Protein AF-0000000080963362 (afdb_homodimer)

Secondary structure (DSSP, 8-state):
---------------------------------------THHHHHHHHHHHHIIIIIIS---HHHHHHHH-SHHHHHHHHHH-TT--TTSS---STTPEEEEETTEEEEEPPTT-BSTTS-B-HHHHHGGGTGGGG-SSEEE-SSSS-EEE--TTEEE-TTSS-EEE-SSS-TT---SPPPHHHHH--SSBPPTTSSTTEEEEEETTEEEEEEEEETTTEEEE-GGGTTT--GGGEEEEES-SBTTS--S--EEEEEEEEEE-TT--TTT-TT--EEEEESSPP--BTTB-PPBPPPHHIIIIIGGG-S-EEEEE-GGGG-TT------S-PPPPP-B-EEEEEPEEPHHHHHHHH-----TTEEEEEES-SSSPTT-S-TTPEEEEEETTEEEEEEEEE-TT--SS-SEEEEEEEGGGGHHHHHHHHHS-GGGGGGSTT----EE--/---------------------------------------THHHHHHHHHHHHIIIIIIS---HHHHHHHH--HHHHHHHHHH-TT--TTSS---STTPEEEEETTEEEEEPPTT-BSTTS-B-HHHHHGGGTGGGG-SSEEE-SSSS-EEE--TTEEE-TTSS-EEE-SSS-TT---SPPPHHHHH--SSBPPTTSSTTEEEEEETTEEEEEEEEETTTEEEE-GGGTTT--GGGEEEEES-SBTTS--S--EEEEEEEEEE-TT--TTT-TT--EEEEESSPP--BTTB-PPBPPPHHIIIIIGGG-S-EEEEE-GGGG-TT------S-PPPPP-B-EEEEEPEEPHHHHHHHH-----TTEEEEEES-SSSPTT-S-TTPEEEEEETTEEEEEEEEE-TT--SS-SEEEEEEEGGGGHHHHHHHHHS-GGGGGGSTT--------

InterPro domains:
  IPR000294 Gamma-carboxyglutamic acid-rich (GLA) domain [PF00594] (44-83)
  IPR000294 Gamma-carboxyglutamic acid-rich (GLA) domain [PR00001] (43-56)
  IPR000294 Gamma-carboxyglutamic acid-rich (GLA) domain [PR00001] (57-70)
  IPR000294 Gamma-carboxyglutamic acid-rich (GLA) domain [PR00001] (71-85)
  IPR000294 Gamma-carboxyglutamic acid-rich (GLA) domain [PS00011] (55-80)
  IPR000294 Gamma-carboxyglutamic acid-rich (GLA) domain [PS50998] (39-85)
  IPR000294 Gamma-carboxyglutamic acid-rich (GLA) domain [SM00069] (19-84)
  IPR000742 EGF-like domain [PF00008] (89-119)
  IPR000742 EGF-like domain [PS00022] (109-120)
  IPR000742 EGF-like domain [PS01186] (109-120)
  IPR000742 EGF-like domain [PS50026] (85-121)
  IPR000742 EGF-like domain [SM00181] (88-121)
  IPR000742 EGF-like domain [SM00181] (129-166)
  IPR001254 Serine proteases, trypsin domain [PF00089] (188-424)
  IPR001254 Serine proteases, trypsin domain [PS50240] (186-429)
  IPR001254 Serine proteases, trypsin domain [SM00020] (185-424)
  IPR001254 Serine proteases, trypsin domain [cd00190] (188-427)
  IPR001314 Peptidase S1A, chymotrypsin family [PR00722] (212-227)
  IPR001314 Peptidase S1A, chymotrypsin family [PR00722] (270-284)
  IPR001314 Peptidase S1A, chymotrypsin family [PR00722] (374-386)

Structure (mmCIF, N/CA/C/O backbone):
data_AF-0000000080963362-model_v1
#
loop_
_entity.id
_entity.type
_entity.pdbx_description
1 polymer 'Coagulation factor VII'
#
loop_
_atom_site.group_PDB
_atom_site.id
_atom_site.type_symbol
_atom_site.label_atom_id
_atom_site.label_alt_id
_atom_site.label_comp_id
_atom_site.label_asym_id
_atom_site.label_entity_id
_atom_site.label_seq_id
_atom_site.pdbx_PDB_ins_code
_atom_site.Cartn_x
_atom_site.Cartn_y
_atom_site.Cartn_z
_atom_site.occupancy
_atom_site.B_iso_or_equiv
_atom_site.auth_seq_id
_atom_site.auth_comp_id
_atom_site.auth_asym_id
_atom_site.auth_atom_id
_atom_site.pdbx_PDB_model_num
ATOM 1 N N . MET A 1 1 ? 74.562 -12.094 21.047 1 18.16 1 MET A N 1
ATOM 2 C CA . MET A 1 1 ? 75.562 -11.227 21.625 1 18.16 1 MET A CA 1
ATOM 3 C C . MET A 1 1 ? 75.688 -9.898 20.875 1 18.16 1 MET A C 1
ATOM 5 O O . MET A 1 1 ? 75.5 -8.836 21.484 1 18.16 1 MET A O 1
ATOM 9 N N . ASN A 1 2 ? 76.562 -9.68 19.891 1 19.12 2 ASN A N 1
ATOM 10 C CA . ASN A 1 2 ? 77.688 -8.742 19.812 1 19.12 2 ASN A CA 1
ATOM 11 C C . ASN A 1 2 ? 77.312 -7.441 19.141 1 19.12 2 ASN A C 1
ATOM 13 O O . ASN A 1 2 ? 76.312 -7.387 18.438 1 19.12 2 ASN A O 1
ATOM 17 N N . THR A 1 3 ? 78.312 -6.582 18.656 1 18.81 3 THR A N 1
ATOM 18 C CA . THR A 1 3 ? 78.938 -5.285 18.766 1 18.81 3 THR A CA 1
ATOM 19 C C . THR A 1 3 ? 78.688 -4.438 17.531 1 18.81 3 THR A C 1
ATOM 21 O O . THR A 1 3 ? 79.188 -3.312 17.422 1 18.81 3 THR A O 1
ATOM 24 N N . CYS A 1 4 ? 78.125 -4.789 16.391 1 18.19 4 CYS A N 1
ATOM 25 C CA . CYS A 1 4 ? 78.812 -4.191 15.242 1 18.19 4 CYS A CA 1
ATOM 26 C C . CYS A 1 4 ? 78.5 -2.707 15.133 1 18.19 4 CYS A C 1
ATOM 28 O O . CYS A 1 4 ? 77.312 -2.328 14.969 1 18.19 4 CYS A O 1
ATOM 30 N N . ALA A 1 5 ? 79.375 -1.689 15.43 1 19.12 5 ALA A N 1
ATOM 31 C CA . ALA A 1 5 ? 79.688 -0.289 15.711 1 19.12 5 ALA A CA 1
ATOM 32 C C . ALA A 1 5 ? 79.688 0.545 14.438 1 19.12 5 ALA A C 1
ATOM 34 O O . ALA A 1 5 ? 80 1.742 14.453 1 19.12 5 ALA A O 1
ATOM 35 N N . VAL A 1 6 ? 79.188 0.158 13.289 1 19.84 6 VAL A N 1
ATOM 36 C CA . VAL A 1 6 ? 79.938 0.727 12.172 1 19.84 6 VAL A CA 1
ATOM 37 C C . VAL A 1 6 ? 79.75 2.248 12.18 1 19.84 6 VAL A C 1
ATOM 39 O O . VAL A 1 6 ? 78.75 2.779 12.516 1 19.84 6 VAL A O 1
ATOM 42 N N . VAL A 1 7 ? 80.812 2.988 11.789 1 19.05 7 VAL A N 1
ATOM 43 C CA . VAL A 1 7 ? 81.625 4.18 11.734 1 19.05 7 VAL A CA 1
ATOM 44 C C . VAL A 1 7 ? 81 5.234 10.852 1 19.05 7 VAL A C 1
ATOM 46 O O . VAL A 1 7 ? 80.375 4.91 9.82 1 19.05 7 VAL A O 1
ATOM 49 N N . LEU A 1 8 ? 81 6.598 11.188 1 20.44 8 LEU A N 1
ATOM 50 C CA . LEU A 1 8 ? 80.438 7.945 11.188 1 20.44 8 LEU A CA 1
ATOM 51 C C . LEU A 1 8 ? 81 8.734 9.984 1 20.44 8 LEU A C 1
ATOM 53 O O . LEU A 1 8 ? 80.812 9.961 9.922 1 20.44 8 LEU A O 1
ATOM 57 N N . LEU A 1 9 ? 81.375 8.094 8.836 1 18.31 9 LEU A N 1
ATOM 58 C CA . LEU A 1 9 ? 82.438 8.789 8.117 1 18.31 9 LEU A CA 1
ATOM 59 C C . LEU A 1 9 ? 81.938 10.125 7.57 1 18.31 9 LEU A C 1
ATOM 61 O O . LEU A 1 9 ? 80.875 10.188 6.934 1 18.31 9 LEU A O 1
ATOM 65 N N . CYS A 1 10 ? 82.625 11.312 7.836 1 19.12 10 CYS A N 1
ATOM 66 C CA . CYS A 1 10 ? 82.812 12.758 7.848 1 19.12 10 CYS A CA 1
ATOM 67 C C . CYS A 1 10 ? 83 13.297 6.434 1 19.12 10 CYS A C 1
ATOM 69 O O . CYS A 1 10 ? 84.062 13.078 5.797 1 19.12 10 CYS A O 1
ATOM 71 N N . VAL A 1 11 ? 81.938 13.211 5.609 1 19.06 11 VAL A N 1
ATOM 72 C CA . VAL A 1 11 ? 82.125 13.461 4.184 1 19.06 11 VAL A CA 1
ATOM 73 C C . VAL A 1 11 ? 82.688 14.867 3.975 1 19.06 11 VAL A C 1
ATOM 75 O O . VAL A 1 11 ? 82.125 15.844 4.496 1 19.06 11 VAL A O 1
ATOM 78 N N . LEU A 1 12 ? 83.875 14.961 3.367 1 18.2 12 LEU A N 1
ATOM 79 C CA . LEU A 1 12 ? 85 15.781 2.928 1 18.2 12 LEU A CA 1
ATOM 80 C C . LEU A 1 12 ? 84.5 16.859 1.952 1 18.2 12 LEU A C 1
ATOM 82 O O . LEU A 1 12 ? 84.062 16.547 0.845 1 18.2 12 LEU A O 1
ATOM 86 N N . LEU A 1 13 ? 84 18.031 2.475 1 19.66 13 LEU A N 1
ATOM 87 C CA . LEU A 1 13 ? 83.5 19.234 1.835 1 19.66 13 LEU A CA 1
ATOM 88 C C . LEU A 1 13 ? 84.5 19.875 0.917 1 19.66 13 LEU A C 1
ATOM 90 O O . LEU A 1 13 ? 85.5 20.453 1.39 1 19.66 13 LEU A O 1
ATOM 94 N N . ILE A 1 14 ? 84.688 19.359 -0.104 1 17.92 14 ILE A N 1
ATOM 95 C CA . ILE A 1 14 ? 85.875 19.672 -0.96 1 17.92 14 ILE A CA 1
ATOM 96 C C . ILE A 1 14 ? 85.75 21.125 -1.411 1 17.92 14 ILE A C 1
ATOM 98 O O . ILE A 1 14 ? 84.688 21.703 -1.521 1 17.92 14 ILE A O 1
ATOM 102 N N . PHE A 1 15 ? 86.75 21.703 -2.164 1 18.05 15 PHE A N 1
ATOM 103 C CA . PHE A 1 15 ? 87.875 22.609 -2.363 1 18.05 15 PHE A CA 1
ATOM 104 C C . PHE A 1 15 ? 87.5 23.719 -3.338 1 18.05 15 PHE A C 1
ATOM 106 O O . PHE A 1 15 ? 87.688 24.906 -3.057 1 18.05 15 PHE A O 1
ATOM 113 N N . HIS A 1 16 ? 87.125 23.594 -4.66 1 17.53 16 HIS A N 1
ATOM 114 C CA . HIS A 1 16 ? 88.188 24.109 -5.574 1 17.53 16 HIS A CA 1
ATOM 115 C C . HIS A 1 16 ? 87.875 25.562 -5.938 1 17.53 16 HIS A C 1
ATOM 117 O O . HIS A 1 16 ? 86.75 26.062 -5.719 1 17.53 16 HIS A O 1
ATOM 123 N N . GLY A 1 17 ? 88.312 26.156 -7.191 1 17.88 17 GLY A N 1
ATOM 124 C CA . GLY A 1 17 ? 89.375 27.016 -7.789 1 17.88 17 GLY A CA 1
ATOM 125 C C . GLY A 1 17 ? 88.75 28.266 -8.43 1 17.88 17 GLY A C 1
ATOM 126 O O . GLY A 1 17 ? 89.5 29.25 -8.609 1 17.88 17 GLY A O 1
ATOM 127 N N . SER A 1 18 ? 87.5 28.391 -9.078 1 18.61 18 SER A N 1
ATOM 128 C CA . SER A 1 18 ? 87.688 28.953 -10.406 1 18.61 18 SER A CA 1
ATOM 129 C C . SER A 1 18 ? 87.812 30.484 -10.344 1 18.61 18 SER A C 1
ATOM 131 O O . SER A 1 18 ? 87.25 31.109 -9.43 1 18.61 18 SER A O 1
ATOM 133 N N . THR A 1 19 ? 88.375 31.266 -11.359 1 18.84 19 THR A N 1
ATOM 134 C CA . THR A 1 19 ? 89.312 32.344 -11.68 1 18.84 19 THR A CA 1
ATOM 135 C C . THR A 1 19 ? 88.562 33.656 -11.945 1 18.84 19 THR A C 1
ATOM 137 O O . THR A 1 19 ? 89.062 34.719 -11.602 1 18.84 19 THR A O 1
ATOM 140 N N . GLY A 1 20 ? 87.312 33.812 -12.672 1 19.95 20 GLY A N 1
ATOM 141 C CA . GLY A 1 20 ? 87.438 34.719 -13.805 1 19.95 20 GLY A CA 1
ATOM 142 C C . GLY A 1 20 ? 87.438 36.188 -13.391 1 19.95 20 GLY A C 1
ATOM 143 O O . GLY A 1 20 ? 87.062 36.5 -12.266 1 19.95 20 GLY A O 1
ATOM 144 N N . VAL A 1 21 ? 87.625 37.125 -14.445 1 20.8 21 VAL A N 1
ATOM 145 C CA . VAL A 1 21 ? 88.25 38.406 -14.781 1 20.8 21 VAL A CA 1
ATOM 146 C C . VAL A 1 21 ? 87.312 39.531 -14.539 1 20.8 21 VAL A C 1
ATOM 148 O O . VAL A 1 21 ? 86.125 39.438 -14.898 1 20.8 21 VAL A O 1
ATOM 151 N N . PHE A 1 22 ? 87.562 40.594 -13.664 1 18.69 22 PHE A N 1
ATOM 152 C CA . PHE A 1 22 ? 86.875 41.688 -12.93 1 18.69 22 PHE A CA 1
ATOM 153 C C . PHE A 1 22 ? 86.75 42.906 -13.805 1 18.69 22 PHE A C 1
ATOM 155 O O . PHE A 1 22 ? 86.438 44 -13.297 1 18.69 22 PHE A O 1
ATOM 162 N N . LEU A 1 23 ? 86.375 42.719 -15.148 1 19.31 23 LEU A N 1
ATOM 163 C CA . LEU A 1 23 ? 86.688 43.938 -15.891 1 19.31 23 LEU A CA 1
ATOM 164 C C . LEU A 1 23 ? 85.812 45.062 -15.43 1 19.31 23 LEU A C 1
ATOM 166 O O . LEU A 1 23 ? 84.625 44.906 -15.195 1 19.31 23 LEU A O 1
ATOM 170 N N . ASN A 1 24 ? 86.375 46.281 -15.031 1 19.25 24 ASN A N 1
ATOM 171 C CA . ASN A 1 24 ? 86.125 47.531 -14.281 1 19.25 24 ASN A CA 1
ATOM 172 C C . ASN A 1 24 ? 85.312 48.5 -15.109 1 19.25 24 ASN A C 1
ATOM 174 O O . ASN A 1 24 ? 85.812 49.562 -15.516 1 19.25 24 ASN A O 1
ATOM 178 N N . LEU A 1 25 ? 84.438 48.062 -16.094 1 19.69 25 LEU A N 1
ATOM 179 C CA . LEU A 1 25 ? 84.125 49.094 -17.062 1 19.69 25 LEU A CA 1
ATOM 180 C C . LEU A 1 25 ? 83.438 50.281 -16.406 1 19.69 25 LEU A C 1
ATOM 182 O O . LEU A 1 25 ? 82.625 50.062 -15.484 1 19.69 25 LEU A O 1
ATOM 186 N N . ASP A 1 26 ? 83.812 51.594 -16.703 1 19.22 26 ASP A N 1
ATOM 187 C CA . ASP A 1 26 ? 83.75 53 -16.281 1 19.22 26 ASP A CA 1
ATOM 188 C C . ASP A 1 26 ? 82.438 53.625 -16.562 1 19.22 26 ASP A C 1
ATOM 190 O O . ASP A 1 26 ? 82.062 53.875 -17.719 1 19.22 26 ASP A O 1
ATOM 194 N N . LYS A 1 27 ? 81.312 53.188 -16.25 1 22.34 27 LYS A N 1
ATOM 195 C CA . LYS A 1 27 ? 80 53.594 -16.781 1 22.34 27 LYS A CA 1
ATOM 196 C C . LYS A 1 27 ? 79.688 55.031 -16.359 1 22.34 27 LYS A C 1
ATOM 198 O O . LYS A 1 27 ? 79.25 55.281 -15.234 1 22.34 27 LYS A O 1
ATOM 203 N N . ASP A 1 28 ? 80.375 56.062 -16.734 1 20.89 28 ASP A N 1
ATOM 204 C CA . ASP A 1 28 ? 80.312 57.375 -16.141 1 20.89 28 ASP A CA 1
ATOM 205 C C . ASP A 1 28 ? 78.938 58 -16.281 1 20.89 28 ASP A C 1
ATOM 207 O O . ASP A 1 28 ? 78.562 58.938 -15.57 1 20.89 28 ASP A O 1
ATOM 211 N N . GLY A 1 29 ? 78.25 57.75 -17.469 1 21.88 29 GLY A N 1
ATOM 212 C CA . GLY A 1 29 ? 77.562 58.906 -18 1 21.88 29 GLY A CA 1
ATOM 213 C C . GLY A 1 29 ? 76.562 59.5 -17.031 1 21.88 29 GLY A C 1
ATOM 214 O O . GLY A 1 29 ? 76.312 58.906 -15.977 1 21.88 29 GLY A O 1
ATOM 215 N N . ALA A 1 30 ? 75.438 60.25 -17.75 1 24.38 30 ALA A N 1
ATOM 216 C CA . ALA A 1 30 ? 74.625 61.438 -17.688 1 24.38 30 ALA A CA 1
ATOM 217 C C . ALA A 1 30 ? 73.438 61.219 -16.766 1 24.38 30 ALA A C 1
ATOM 219 O O . ALA A 1 30 ? 72.625 60.281 -16.969 1 24.38 30 ALA A O 1
ATOM 220 N N . SER A 1 31 ? 73.375 61.656 -15.492 1 22.91 31 SER A N 1
ATOM 221 C CA . SER A 1 31 ? 72.562 61.562 -14.273 1 22.91 31 SER A CA 1
ATOM 222 C C . SER A 1 31 ? 71.25 62.281 -14.414 1 22.91 31 SER A C 1
ATOM 224 O O . SER A 1 31 ? 70.688 62.719 -13.414 1 22.91 31 SER A O 1
ATOM 226 N N . SER A 1 32 ? 70.75 62.375 -15.711 1 24.75 32 SER A N 1
ATOM 227 C CA . SER A 1 32 ? 69.625 63.344 -15.727 1 24.75 32 SER A CA 1
ATOM 228 C C . SER A 1 32 ? 68.562 62.969 -14.727 1 24.75 32 SER A C 1
ATOM 230 O O . SER A 1 32 ? 68.25 61.781 -14.555 1 24.75 32 SER A O 1
ATOM 232 N N . VAL A 1 33 ? 68.312 63.844 -13.734 1 25.22 33 VAL A N 1
ATOM 233 C CA . VAL A 1 33 ? 67.438 63.844 -12.539 1 25.22 33 VAL A CA 1
ATOM 234 C C . VAL A 1 33 ? 66 63.625 -12.938 1 25.22 33 VAL A C 1
ATOM 236 O O . VAL A 1 33 ? 65.375 64.438 -13.609 1 25.22 33 VAL A O 1
ATOM 239 N N . LEU A 1 34 ? 65.562 62.406 -13.531 1 22.45 34 LEU A N 1
ATOM 240 C CA . LEU A 1 34 ? 64.188 62.125 -13.797 1 22.45 34 LEU A CA 1
ATOM 241 C C . LEU A 1 34 ? 63.344 62.219 -12.523 1 22.45 34 LEU A C 1
ATOM 243 O O . LEU A 1 34 ? 63.5 61.406 -11.609 1 22.45 34 LEU A O 1
ATOM 247 N N . ARG A 1 35 ? 63.094 63.438 -12.047 1 25.8 35 ARG A N 1
ATOM 248 C CA . ARG A 1 35 ? 62.219 63.594 -10.875 1 25.8 35 ARG A CA 1
ATOM 249 C C . ARG A 1 35 ? 60.875 62.906 -11.094 1 25.8 35 ARG A C 1
ATOM 251 O O . ARG A 1 35 ? 60.125 63.312 -11.969 1 25.8 35 ARG A O 1
ATOM 258 N N . ARG A 1 36 ? 60.75 61.625 -10.945 1 25.83 36 ARG A N 1
ATOM 259 C CA . ARG A 1 36 ? 59.5 60.875 -11 1 25.83 36 ARG A CA 1
ATOM 260 C C . ARG A 1 36 ? 58.469 61.469 -10.031 1 25.83 36 ARG A C 1
ATOM 262 O O . ARG A 1 36 ? 58.75 61.594 -8.836 1 25.83 36 ARG A O 1
ATOM 269 N N . VAL A 1 37 ? 57.625 62.375 -10.43 1 28.42 37 VAL A N 1
ATOM 270 C CA . VAL A 1 37 ? 56.469 62.906 -9.734 1 28.42 37 VAL A CA 1
ATOM 271 C C . VAL A 1 37 ? 55.656 61.75 -9.133 1 28.42 37 VAL A C 1
ATOM 273 O O . VAL A 1 37 ? 55.344 60.781 -9.828 1 28.42 37 VAL A O 1
ATOM 276 N N . ARG A 1 38 ? 55.719 61.656 -7.805 1 31.81 38 ARG A N 1
ATOM 277 C CA . ARG A 1 38 ? 54.969 60.75 -6.938 1 31.81 38 ARG A CA 1
ATOM 278 C C . ARG A 1 38 ? 53.469 60.875 -7.199 1 31.81 38 ARG A C 1
ATOM 280 O O . ARG A 1 38 ? 52.875 61.938 -7.027 1 31.81 38 ARG A O 1
ATOM 287 N N . ARG A 1 39 ? 52.938 60.25 -8.234 1 30.94 39 ARG A N 1
ATOM 288 C CA . ARG A 1 39 ? 51.531 60.281 -8.586 1 30.94 39 ARG A CA 1
ATOM 289 C C . ARG A 1 39 ? 50.656 60 -7.367 1 30.94 39 ARG A C 1
ATOM 291 O O . ARG A 1 39 ? 51.031 59.219 -6.496 1 30.94 39 ARG A O 1
ATOM 298 N N . ALA A 1 40 ? 49.594 60.875 -7.051 1 39.66 40 ALA A N 1
ATOM 299 C CA . ALA A 1 40 ? 48.5 61.031 -6.113 1 39.66 40 ALA A CA 1
ATOM 300 C C . ALA A 1 40 ? 47.781 59.688 -5.867 1 39.66 40 ALA A C 1
ATOM 302 O O . ALA A 1 40 ? 47.062 59.531 -4.883 1 39.66 40 ALA A O 1
ATOM 303 N N . ASN A 1 41 ? 48.031 58.719 -6.734 1 35.25 41 ASN A N 1
ATOM 304 C CA . ASN A 1 41 ? 47.312 57.438 -6.57 1 35.25 41 ASN A CA 1
ATOM 305 C C . ASN A 1 41 ? 47.812 56.656 -5.375 1 35.25 41 ASN A C 1
ATOM 307 O O . ASN A 1 41 ? 47.312 55.594 -5.062 1 35.25 41 ASN A O 1
ATOM 311 N N . SER A 1 42 ? 49 57.031 -4.84 1 40.94 42 SER A N 1
ATOM 312 C CA . SER A 1 42 ? 49.531 56.25 -3.73 1 40.94 42 SER A CA 1
ATOM 313 C C . SER A 1 42 ? 48.844 56.594 -2.424 1 40.94 42 SER A C 1
ATOM 315 O O . SER A 1 42 ? 48.719 55.719 -1.54 1 40.94 42 SER A O 1
ATOM 317 N N . PHE A 1 43 ? 48.5 57.906 -2.273 1 38.69 43 PHE A N 1
ATOM 318 C CA . PHE A 1 43 ? 47.844 58.312 -1.027 1 38.69 43 PHE A CA 1
ATOM 319 C C . PHE A 1 43 ? 46.5 57.625 -0.899 1 38.69 43 PHE A C 1
ATOM 321 O O . PHE A 1 43 ? 46.125 57.156 0.177 1 38.69 43 PHE A O 1
ATOM 328 N N . LEU A 1 44 ? 45.75 57.594 -2.029 1 40.5 44 LEU A N 1
ATOM 329 C CA . LEU A 1 44 ? 44.469 56.906 -1.984 1 40.5 44 LEU A CA 1
ATOM 330 C C . LEU A 1 44 ? 44.625 55.406 -1.743 1 40.5 44 LEU A C 1
ATOM 332 O O . LEU A 1 44 ? 43.781 54.781 -1.146 1 40.5 44 LEU A O 1
ATOM 336 N N . GLU A 1 45 ? 45.75 54.844 -2.164 1 44.66 45 GLU A N 1
ATOM 337 C CA . GLU A 1 45 ? 46 53.438 -1.873 1 44.66 45 GLU A CA 1
ATOM 338 C C . GLU A 1 45 ? 46.344 53.219 -0.402 1 44.66 45 GLU A C 1
ATOM 340 O O . GLU A 1 45 ? 45.906 52.25 0.208 1 44.66 45 GLU A O 1
ATOM 345 N N . GLU A 1 46 ? 47.156 54.062 0.238 1 46.91 46 GLU A N 1
ATOM 346 C CA . GLU A 1 46 ? 47.469 53.969 1.661 1 46.91 46 GLU A CA 1
ATOM 347 C C . GLU A 1 46 ? 46.25 54.281 2.518 1 46.91 46 GLU A C 1
ATOM 349 O O . GLU A 1 46 ? 46.031 53.688 3.572 1 46.91 46 GLU A O 1
ATOM 354 N N . MET A 1 47 ? 45.438 55.281 2.209 1 42.66 47 MET A N 1
ATOM 355 C CA . MET A 1 47 ? 44.188 55.562 2.928 1 42.66 47 MET A CA 1
ATOM 356 C C . MET A 1 47 ? 43.219 54.406 2.766 1 42.66 47 MET A C 1
ATOM 358 O O . MET A 1 47 ? 42.406 54.125 3.668 1 42.66 47 MET A O 1
ATOM 362 N N . LYS A 1 48 ? 43.219 53.75 1.681 1 45.84 48 LYS A N 1
ATOM 363 C CA . LYS A 1 48 ? 42.406 52.562 1.477 1 45.84 48 LYS A CA 1
ATOM 364 C C . LYS A 1 48 ? 42.938 51.375 2.293 1 45.84 48 LYS A C 1
ATOM 366 O O . LYS A 1 48 ? 42.156 50.625 2.855 1 45.84 48 LYS A O 1
ATOM 371 N N . ARG A 1 49 ? 44.125 51.094 2.371 1 48.22 49 ARG A N 1
ATOM 372 C CA . ARG A 1 49 ? 44.688 50.062 3.264 1 48.22 49 ARG A CA 1
ATOM 373 C C . ARG A 1 49 ? 44.438 50.438 4.723 1 48.22 49 ARG A C 1
ATOM 375 O O . ARG A 1 49 ? 44.125 49.594 5.547 1 48.22 49 ARG A O 1
ATOM 382 N N . GLY A 1 50 ? 44.812 51.625 5.09 1 49.31 50 GLY A N 1
ATOM 383 C CA . GLY A 1 50 ? 44.531 52.094 6.434 1 49.31 50 GLY A CA 1
ATOM 384 C C . GLY A 1 50 ? 43.062 51.969 6.805 1 49.31 50 GLY A C 1
ATOM 385 O O . GLY A 1 50 ? 42.75 51.688 7.957 1 49.31 50 GLY A O 1
ATOM 386 N N . ASN A 1 51 ? 42.125 52.25 5.812 1 50.66 51 ASN A N 1
ATOM 387 C CA . ASN A 1 51 ? 40.719 52 6.031 1 50.66 51 ASN A CA 1
ATOM 388 C C . ASN A 1 51 ? 40.406 50.5 6.074 1 50.66 51 ASN A C 1
ATOM 390 O O . ASN A 1 51 ? 39.562 50.062 6.863 1 50.66 51 ASN A O 1
ATOM 394 N N . LEU A 1 52 ? 41.031 49.688 5.309 1 50.78 52 LEU A N 1
ATOM 395 C CA . LEU A 1 52 ? 40.844 48.219 5.379 1 50.78 52 LEU A CA 1
ATOM 396 C C . LEU A 1 52 ? 41.281 47.688 6.742 1 50.78 52 LEU A C 1
ATOM 398 O O . LEU A 1 52 ? 40.562 46.875 7.34 1 50.78 52 LEU A O 1
ATOM 402 N N . GLU A 1 53 ? 42.562 47.969 7.113 1 52.28 53 GLU A N 1
ATOM 403 C CA . GLU A 1 53 ? 43.062 47.562 8.414 1 52.28 53 GLU A CA 1
ATOM 404 C C . GLU A 1 53 ? 42.156 48.031 9.547 1 52.28 53 GLU A C 1
ATOM 406 O O . GLU A 1 53 ? 41.844 47.281 10.469 1 52.28 53 GLU A O 1
ATOM 411 N N . ARG A 1 54 ? 41.812 49.281 9.539 1 53.53 54 ARG A N 1
ATOM 412 C CA . ARG A 1 54 ? 40.938 49.719 10.609 1 53.53 54 ARG A CA 1
ATOM 413 C C . ARG A 1 54 ? 39.562 49.062 10.508 1 53.53 54 ARG A C 1
ATOM 415 O O . ARG A 1 54 ? 39.031 48.594 11.508 1 53.53 54 ARG A O 1
ATOM 422 N N . GLU A 1 55 ? 38.938 49.094 9.289 1 55.31 55 GLU A N 1
ATOM 423 C CA . GLU A 1 55 ? 37.562 48.656 9.25 1 55.31 55 GLU A CA 1
ATOM 424 C C . GLU A 1 55 ? 37.469 47.125 9.344 1 55.31 55 GLU A C 1
ATOM 426 O O . GLU A 1 55 ? 36.594 46.594 10.055 1 55.31 55 GLU A O 1
ATOM 431 N N . CYS A 1 56 ? 38.344 46.312 8.539 1 57.47 56 CYS A N 1
ATOM 432 C CA . CYS A 1 56 ? 38.156 44.875 8.617 1 57.47 56 CYS A CA 1
ATOM 433 C C . CYS A 1 56 ? 39.219 44.25 9.523 1 57.47 56 CYS A C 1
ATOM 435 O O . CYS A 1 56 ? 39.062 43.094 9.938 1 57.47 56 CYS A O 1
ATOM 437 N N . ILE A 1 57 ? 40.344 44.812 9.891 1 55.72 57 ILE A N 1
ATOM 438 C CA . ILE A 1 57 ? 41.312 44.25 10.812 1 55.72 57 ILE A CA 1
ATOM 439 C C . ILE A 1 57 ? 41.031 44.75 12.234 1 55.72 57 ILE A C 1
ATOM 441 O O . ILE A 1 57 ? 41.094 43.969 13.188 1 55.72 57 ILE A O 1
ATOM 445 N N . GLU A 1 58 ? 40.75 46.062 12.484 1 56.97 58 GLU A N 1
ATOM 446 C CA . GLU A 1 58 ? 40.406 46.562 13.812 1 56.97 58 GLU A CA 1
ATOM 447 C C . GLU A 1 58 ? 38.938 46.281 14.148 1 56.97 58 GLU A C 1
ATOM 449 O O . GLU A 1 58 ? 38.594 46.125 15.32 1 56.97 58 GLU A O 1
ATOM 454 N N . GLU A 1 59 ? 37.969 46.312 13.172 1 57.97 59 GLU A N 1
ATOM 455 C CA . GLU A 1 59 ? 36.562 45.938 13.328 1 57.97 59 GLU A CA 1
ATOM 456 C C . GLU A 1 59 ? 36.219 44.781 12.391 1 57.97 59 GLU A C 1
ATOM 458 O O . GLU A 1 59 ? 36.844 44.594 11.352 1 57.97 59 GLU A O 1
ATOM 463 N N . ILE A 1 60 ? 35.438 43.812 12.906 1 58.19 60 ILE A N 1
ATOM 464 C CA . ILE A 1 60 ? 34.969 42.688 12.102 1 58.19 60 ILE A CA 1
ATOM 465 C C . ILE A 1 60 ? 34.156 43.188 10.922 1 58.19 60 ILE A C 1
ATOM 467 O O . ILE A 1 60 ? 33.25 44.031 11.086 1 58.19 60 ILE A O 1
ATOM 471 N N . CYS A 1 61 ? 34.625 43.062 9.609 1 63.22 61 CYS A N 1
ATOM 472 C CA . CYS A 1 61 ? 33.906 43.531 8.43 1 63.22 61 CYS A CA 1
ATOM 473 C C . CYS A 1 61 ? 33.281 42.344 7.676 1 63.22 61 CYS A C 1
ATOM 475 O O . CYS A 1 61 ? 33.656 41.219 7.875 1 63.22 61 CYS A O 1
ATOM 477 N N . ASP A 1 62 ? 31.984 42.594 6.992 1 63.31 62 ASP A N 1
ATOM 478 C CA . ASP A 1 62 ? 31.375 41.594 6.133 1 63.31 62 ASP A CA 1
ATOM 479 C C . ASP A 1 62 ? 31.984 41.625 4.727 1 63.31 62 ASP A C 1
ATOM 481 O O . ASP A 1 62 ? 32.812 42.469 4.434 1 63.31 62 ASP A O 1
ATOM 485 N N . TYR A 1 63 ? 31.766 40.531 3.926 1 64.19 63 TYR A N 1
ATOM 486 C CA . TYR A 1 63 ? 32.344 40.375 2.602 1 64.19 63 TYR A CA 1
ATOM 487 C C . TYR A 1 63 ? 32.094 41.594 1.728 1 64.19 63 TYR A C 1
ATOM 489 O O . TYR A 1 63 ? 32.969 42.031 0.981 1 64.19 63 TYR A O 1
ATOM 497 N N . GLU A 1 64 ? 30.906 42.125 1.813 1 71.5 64 GLU A N 1
ATOM 498 C CA . GLU A 1 64 ? 30.578 43.281 0.981 1 71.5 64 GLU A CA 1
ATOM 499 C C . GLU A 1 64 ? 31.406 44.5 1.371 1 71.5 64 GLU A C 1
ATOM 501 O O . GLU A 1 64 ? 31.859 45.25 0.506 1 71.5 64 GLU A O 1
ATOM 506 N N . GLU A 1 65 ? 31.641 44.625 2.701 1 69.81 65 GLU A N 1
ATOM 507 C CA . GLU A 1 65 ? 32.5 45.719 3.17 1 69.81 65 GLU A CA 1
ATOM 508 C C . GLU A 1 65 ? 33.938 45.531 2.678 1 69.81 65 GLU A C 1
ATOM 510 O O . GLU A 1 65 ? 34.562 46.5 2.25 1 69.81 65 GLU A O 1
ATOM 515 N N . ALA A 1 66 ? 34.312 44.25 2.785 1 68.12 66 ALA A N 1
ATOM 516 C CA . ALA A 1 66 ? 35.625 43.938 2.256 1 68.12 66 ALA A CA 1
ATOM 517 C C . ALA A 1 66 ? 35.688 44.188 0.75 1 68.12 66 ALA A C 1
ATOM 519 O O . ALA A 1 66 ? 36.656 44.719 0.242 1 68.12 66 ALA A O 1
ATOM 520 N N . ARG A 1 67 ? 34.625 43.781 0.099 1 72.88 67 ARG A N 1
ATOM 521 C CA . ARG A 1 67 ? 34.531 43.969 -1.345 1 72.88 67 ARG A CA 1
ATOM 522 C C . ARG A 1 67 ? 34.562 45.469 -1.695 1 72.88 67 ARG A C 1
ATOM 524 O O . ARG A 1 67 ? 35.219 45.844 -2.664 1 72.88 67 ARG A O 1
ATOM 531 N N . GLU A 1 68 ? 33.906 46.281 -0.99 1 74.19 68 GLU A N 1
ATOM 532 C CA . GLU A 1 68 ? 33.906 47.719 -1.223 1 74.19 68 GLU A CA 1
ATOM 533 C C . GLU A 1 68 ? 35.281 48.312 -0.993 1 74.19 68 GLU A C 1
ATOM 535 O O . GLU A 1 68 ? 35.656 49.312 -1.635 1 74.19 68 GLU A O 1
ATOM 540 N N . VAL A 1 69 ? 35.969 47.719 -0.094 1 69.38 69 VAL A N 1
ATOM 541 C CA . VAL A 1 69 ? 37.312 48.219 0.244 1 69.38 69 VAL A CA 1
ATOM 542 C C . VAL A 1 69 ? 38.312 47.812 -0.845 1 69.38 69 VAL A C 1
ATOM 544 O O . VAL A 1 69 ? 39.125 48.625 -1.297 1 69.38 69 VAL A O 1
ATOM 547 N N . PHE A 1 70 ? 38.156 46.5 -1.226 1 70 70 PHE A N 1
ATOM 548 C CA . PHE A 1 70 ? 39.125 46 -2.178 1 70 70 PHE A CA 1
ATOM 549 C C . PHE A 1 70 ? 38.75 46.375 -3.604 1 70 70 PHE A C 1
ATOM 551 O O . PHE A 1 70 ? 39.594 46.438 -4.492 1 70 70 PHE A O 1
ATOM 558 N N . GLU A 1 71 ? 37.406 46.75 -3.93 1 67.81 71 GLU A N 1
ATOM 559 C CA . GLU A 1 71 ? 36.844 47.094 -5.234 1 67.81 71 GLU A CA 1
ATOM 560 C C . GLU A 1 71 ? 37.375 46.156 -6.32 1 67.81 71 GLU A C 1
ATOM 562 O O . GLU A 1 71 ? 37.531 46.562 -7.477 1 67.81 71 GLU A O 1
ATOM 567 N N . ASP A 1 72 ? 37.938 45.031 -6.016 1 67.19 72 ASP A N 1
ATOM 568 C CA . ASP A 1 72 ? 38.406 43.938 -6.863 1 67.19 72 ASP A CA 1
ATOM 569 C C . ASP A 1 72 ? 37.969 42.594 -6.32 1 67.19 72 ASP A C 1
ATOM 571 O O . ASP A 1 72 ? 38.312 42.219 -5.199 1 67.19 72 ASP A O 1
ATOM 575 N N . ASP A 1 73 ? 37.188 41.844 -7.055 1 68.75 73 ASP A N 1
ATOM 576 C CA . ASP A 1 73 ? 36.594 40.594 -6.621 1 68.75 73 ASP A CA 1
ATOM 577 C C . ASP A 1 73 ? 37.625 39.531 -6.266 1 68.75 73 ASP A C 1
ATOM 579 O O . ASP A 1 73 ? 37.469 38.781 -5.297 1 68.75 73 ASP A O 1
ATOM 583 N N . THR A 1 74 ? 38.688 39.594 -6.996 1 67.5 74 THR A N 1
ATOM 584 C CA . THR A 1 74 ? 39.719 38.594 -6.77 1 67.5 74 THR A CA 1
ATOM 585 C C . THR A 1 74 ? 40.469 38.844 -5.461 1 67.5 74 THR A C 1
ATOM 587 O O . THR A 1 74 ? 40.719 37.938 -4.68 1 67.5 74 THR A O 1
ATOM 590 N N . LYS A 1 75 ? 40.844 40.062 -5.211 1 69.69 75 LYS A N 1
ATOM 591 C CA . LYS A 1 75 ? 41.531 40.438 -3.984 1 69.69 75 LYS A CA 1
ATOM 592 C C . LYS A 1 75 ? 40.625 40.281 -2.766 1 69.69 75 LYS A C 1
ATOM 594 O O . LYS A 1 75 ? 41.094 39.844 -1.702 1 69.69 75 LYS A O 1
ATOM 599 N N . THR A 1 76 ? 39.312 40.656 -2.938 1 66.81 76 THR A N 1
ATOM 600 C CA . THR A 1 76 ? 38.344 40.469 -1.852 1 66.81 76 THR A CA 1
ATOM 601 C C . THR A 1 76 ? 38.25 39 -1.474 1 66.81 76 THR A C 1
ATOM 603 O O . THR A 1 76 ? 38.25 38.656 -0.29 1 66.81 76 THR A O 1
ATOM 606 N N . LYS A 1 77 ? 38.281 38.188 -2.516 1 66.5 77 LYS A N 1
ATOM 607 C CA . LYS A 1 77 ? 38.219 36.719 -2.279 1 66.5 77 LYS A CA 1
ATOM 608 C C . LYS A 1 77 ? 39.469 36.25 -1.57 1 66.5 77 LYS A C 1
ATOM 610 O O . LYS A 1 77 ? 39.406 35.438 -0.64 1 66.5 77 LYS A O 1
ATOM 615 N N . GLN A 1 78 ? 40.594 36.688 -1.997 1 63.75 78 GLN A N 1
ATOM 616 C CA . GLN A 1 78 ? 41.875 36.281 -1.407 1 63.75 78 GLN A CA 1
ATOM 617 C C . GLN A 1 78 ? 41.969 36.75 0.045 1 63.75 78 GLN A C 1
ATOM 619 O O . GLN A 1 78 ? 42.438 35.969 0.909 1 63.75 78 GLN A O 1
ATOM 624 N N . PHE A 1 79 ? 41.625 37.969 0.337 1 62.31 79 PHE A N 1
ATOM 625 C CA . PHE A 1 79 ? 41.594 38.469 1.706 1 62.31 79 PHE A CA 1
ATOM 626 C C . PHE A 1 79 ? 40.594 37.688 2.555 1 62.31 79 PHE A C 1
ATOM 628 O O . PHE A 1 79 ? 40.906 37.312 3.688 1 62.31 79 PHE A O 1
ATOM 635 N N . TRP A 1 80 ? 39.5 37.5 1.929 1 62.47 80 TRP A N 1
ATOM 636 C CA . TRP A 1 80 ? 38.438 36.844 2.672 1 62.47 80 TRP A CA 1
ATOM 637 C C . TRP A 1 80 ? 38.844 35.406 3.041 1 62.47 80 TRP A C 1
ATOM 639 O O . TRP A 1 80 ? 38.5 34.938 4.121 1 62.47 80 TRP A O 1
ATOM 649 N N . LEU A 1 81 ? 39.625 34.844 2.244 1 59.56 81 LEU A N 1
ATOM 650 C CA . LEU A 1 81 ? 40.125 33.5 2.518 1 59.56 81 LEU A CA 1
ATOM 651 C C . LEU A 1 81 ? 41.094 33.5 3.691 1 59.56 81 LEU A C 1
ATOM 653 O O . LEU A 1 81 ? 41.188 32.531 4.457 1 59.56 81 LEU A O 1
ATOM 657 N N . SER A 1 82 ? 41.844 34.5 3.912 1 53.88 82 SER A N 1
ATOM 658 C CA . SER A 1 82 ? 42.875 34.594 4.938 1 53.88 82 SER A CA 1
ATOM 659 C C . SER A 1 82 ? 42.406 35.438 6.117 1 53.88 82 SER A C 1
ATOM 661 O O . SER A 1 82 ? 43.125 35.562 7.117 1 53.88 82 SER A O 1
ATOM 663 N N . TYR A 1 83 ? 41.375 36.219 5.93 1 55.94 83 TYR A N 1
ATOM 664 C CA . TYR A 1 83 ? 40.875 37.125 6.969 1 55.94 83 TYR A CA 1
ATOM 665 C C . TYR A 1 83 ? 40.438 36.312 8.203 1 55.94 83 TYR A C 1
ATOM 667 O O . TYR A 1 83 ? 39.469 35.562 8.156 1 55.94 83 TYR A O 1
ATOM 675 N N . SER A 1 84 ? 41.281 36.062 9.227 1 53.16 84 SER A N 1
ATOM 676 C CA . SER A 1 84 ? 41.125 35.281 10.445 1 53.16 84 SER A CA 1
ATOM 677 C C . SER A 1 84 ? 39.938 35.75 11.281 1 53.16 84 SER A C 1
ATOM 679 O O . SER A 1 84 ? 39.344 34.969 12.016 1 53.16 84 SER A O 1
ATOM 681 N N . ALA A 1 85 ? 39.812 37.062 11.492 1 52.06 85 ALA A N 1
ATOM 682 C CA . ALA A 1 85 ? 38.75 37.594 12.328 1 52.06 85 ALA A CA 1
ATOM 683 C C . ALA A 1 85 ? 37.375 37.406 11.664 1 52.06 85 ALA A C 1
ATOM 685 O O . ALA A 1 85 ? 36.375 37.969 12.117 1 52.06 85 ALA A O 1
ATOM 686 N N . LYS A 1 86 ? 37.312 36.781 10.586 1 52.34 86 LYS A N 1
ATOM 687 C CA . LYS A 1 86 ? 36.094 36.5 9.82 1 52.34 86 LYS A CA 1
ATOM 688 C C . LYS A 1 86 ? 35.094 35.719 10.641 1 52.34 86 LYS A C 1
ATOM 690 O O . LYS A 1 86 ? 35.438 34.656 11.195 1 52.34 86 LYS A O 1
ATOM 695 N N . GLU A 1 87 ? 34.25 36.375 11.273 1 59.69 87 GLU A N 1
ATOM 696 C CA . GLU A 1 87 ? 33.125 35.594 11.82 1 59.69 87 GLU A CA 1
ATOM 697 C C . GLU A 1 87 ? 32.5 34.719 10.758 1 59.69 87 GLU A C 1
ATOM 699 O O . GLU A 1 87 ? 32.031 35.188 9.719 1 59.69 87 GLU A O 1
ATOM 704 N N . PRO A 1 88 ? 32.969 33.438 10.703 1 64.38 88 PRO A N 1
ATOM 705 C CA . PRO A 1 88 ? 32.531 32.531 9.672 1 64.38 88 PRO A CA 1
ATOM 706 C C . PRO A 1 88 ? 31.078 32.75 9.258 1 64.38 88 PRO A C 1
ATOM 708 O O . PRO A 1 88 ? 30.688 32.406 8.133 1 64.38 88 PRO A O 1
ATOM 711 N N . CYS A 1 89 ? 30.406 33.406 10.047 1 76.56 89 CYS A N 1
ATOM 712 C CA . CYS A 1 89 ? 28.984 33.531 9.766 1 76.56 89 CYS A CA 1
ATOM 713 C C . CYS A 1 89 ? 28.672 34.875 9.102 1 76.56 89 CYS A C 1
ATOM 715 O O . CYS A 1 89 ? 27.5 35.188 8.875 1 76.56 89 CYS A O 1
ATOM 717 N N . LEU A 1 90 ? 29.672 35.719 8.852 1 69.62 90 LEU A N 1
ATOM 718 C CA . LEU A 1 90 ? 29.438 37 8.195 1 69.62 90 LEU A CA 1
ATOM 719 C C . LEU A 1 90 ? 28.797 36.781 6.82 1 69.62 90 LEU A C 1
ATOM 721 O O . LEU A 1 90 ? 27.859 37.5 6.457 1 69.62 90 LEU A O 1
ATOM 725 N N . SER A 1 91 ? 29.453 35.906 6.047 1 72.12 91 SER A N 1
ATOM 726 C CA . SER A 1 91 ? 28.75 35.406 4.867 1 72.12 91 SER A CA 1
ATOM 727 C C . SER A 1 91 ? 28.109 34.031 5.145 1 72.12 91 SER A C 1
ATOM 729 O O . SER A 1 91 ? 28.812 33.062 5.398 1 72.12 91 SER A O 1
ATOM 731 N N . ASN A 1 92 ? 26.891 34.062 5.355 1 77.75 92 ASN A N 1
ATOM 732 C CA . ASN A 1 92 ? 26.203 32.812 5.746 1 77.75 92 ASN A CA 1
ATOM 733 C C . ASN A 1 92 ? 26.578 31.656 4.84 1 77.75 92 ASN A C 1
ATOM 735 O O . ASN A 1 92 ? 26.156 31.609 3.682 1 77.75 92 ASN A O 1
ATOM 739 N N . PRO A 1 93 ? 27.531 30.891 5.309 1 82.44 93 PRO A N 1
ATOM 740 C CA . PRO A 1 93 ? 27.938 29.734 4.512 1 82.44 93 PRO A CA 1
ATOM 741 C C . PRO A 1 93 ? 26.844 28.672 4.41 1 82.44 93 PRO A C 1
ATOM 743 O O . PRO A 1 93 ? 26.969 27.719 3.643 1 82.44 93 PRO A O 1
ATOM 746 N N . CYS A 1 94 ? 25.797 28.828 5.223 1 84.44 94 CYS A N 1
ATOM 747 C CA . CYS A 1 94 ? 24.75 27.812 5.27 1 84.44 94 CYS A CA 1
ATOM 748 C C . CYS A 1 94 ? 23.797 27.953 4.094 1 84.44 94 CYS A C 1
ATOM 750 O O . CYS A 1 94 ? 23.375 29.062 3.756 1 84.44 94 CYS A O 1
ATOM 752 N N . LYS A 1 95 ? 23.609 26.859 3.439 1 82.81 95 LYS A N 1
ATOM 753 C CA . LYS A 1 95 ? 22.719 26.828 2.287 1 82.81 95 LYS A CA 1
ATOM 754 C C . LYS A 1 95 ? 21.266 26.766 2.729 1 82.81 95 LYS A C 1
ATOM 756 O O . LYS A 1 95 ? 20.969 26.516 3.9 1 82.81 95 LYS A O 1
ATOM 761 N N . HIS A 1 96 ? 20.281 27.125 1.773 1 79.12 96 HIS A N 1
ATOM 762 C CA . HIS A 1 96 ? 18.828 27.016 1.921 1 79.12 96 HIS A CA 1
ATOM 763 C C . HIS A 1 96 ? 18.344 27.75 3.162 1 79.12 96 HIS A C 1
ATOM 765 O O . HIS A 1 96 ? 17.547 27.219 3.934 1 79.12 96 HIS A O 1
ATOM 771 N N . ASN A 1 97 ? 19 28.844 3.381 1 76.75 97 ASN A N 1
ATOM 772 C CA . ASN A 1 97 ? 18.609 29.75 4.465 1 76.75 97 ASN A CA 1
ATOM 773 C C . ASN A 1 97 ? 18.938 29.156 5.832 1 76.75 97 ASN A C 1
ATOM 775 O O . ASN A 1 97 ? 18.219 29.375 6.805 1 76.75 97 ASN A O 1
ATOM 779 N N . GLY A 1 98 ? 19.922 28.344 5.859 1 81.56 98 GLY A N 1
ATOM 780 C CA . GLY A 1 98 ? 20.438 27.875 7.129 1 81.56 98 GLY A CA 1
ATOM 781 C C . GLY A 1 98 ? 21.078 28.969 7.961 1 81.56 98 GLY A C 1
ATOM 782 O O . GLY A 1 98 ? 21.562 29.969 7.422 1 81.56 98 GLY A O 1
ATOM 783 N N . THR A 1 99 ? 21.031 28.781 9.289 1 80.94 99 THR A N 1
ATOM 784 C CA . THR A 1 99 ? 21.594 29.781 10.195 1 80.94 99 THR A CA 1
ATOM 785 C C . THR A 1 99 ? 23 29.391 10.625 1 80.94 99 THR A C 1
ATOM 787 O O . THR A 1 99 ? 23.219 28.297 11.141 1 80.94 99 THR A O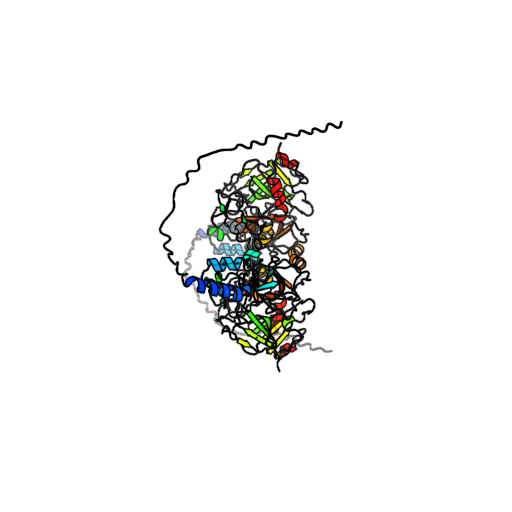 1
ATOM 790 N N . CYS A 1 100 ? 23.922 30.281 10.359 1 84 100 CYS A N 1
ATOM 791 C CA . CYS A 1 100 ? 25.312 30.062 10.75 1 84 100 CYS A CA 1
ATOM 792 C C . CYS A 1 100 ? 25.531 30.438 12.211 1 84 100 CYS A C 1
ATOM 794 O O . CYS A 1 100 ? 25.172 31.547 12.625 1 84 100 CYS A O 1
ATOM 796 N N . VAL A 1 101 ? 25.938 29.469 13.008 1 81.5 101 VAL A N 1
ATOM 797 C CA . VAL A 1 101 ? 26.234 29.719 14.414 1 81.5 101 VAL A CA 1
ATOM 798 C C . VAL A 1 101 ? 27.734 29.594 14.664 1 81.5 101 VAL A C 1
ATOM 800 O O . VAL A 1 101 ? 28.344 28.578 14.312 1 81.5 101 VAL A O 1
ATOM 803 N N . TYR A 1 102 ? 28.25 30.609 15.164 1 74.25 102 TYR A N 1
ATOM 804 C CA . TYR A 1 102 ? 29.672 30.641 15.438 1 74.25 102 TYR A CA 1
ATOM 805 C C . TYR A 1 102 ? 29.969 30.188 16.859 1 74.25 102 TYR A C 1
ATOM 807 O O . TYR A 1 102 ? 29.375 30.703 17.812 1 74.25 102 TYR A O 1
ATOM 815 N N . LEU A 1 103 ? 30.562 29.047 16.984 1 68.19 103 LEU A N 1
ATOM 816 C CA . LEU A 1 103 ? 30.969 28.562 18.297 1 68.19 103 LEU A CA 1
ATOM 817 C C . LEU A 1 103 ? 32.469 28.516 18.422 1 68.19 103 LEU A C 1
ATOM 819 O O . LEU A 1 103 ? 33.125 27.656 17.812 1 68.19 103 LEU A O 1
ATOM 823 N N . ALA A 1 104 ? 33.062 29.297 19.266 1 65.69 104 ALA A N 1
ATOM 824 C CA . ALA A 1 104 ? 34.469 29.391 19.531 1 65.69 104 ALA A CA 1
ATOM 825 C C . ALA A 1 104 ? 35.281 29.609 18.25 1 65.69 104 ALA A C 1
ATOM 827 O O . ALA A 1 104 ? 35.25 30.688 17.672 1 65.69 104 ALA A O 1
ATOM 828 N N . SER A 1 105 ? 35.844 28.594 17.766 1 66.75 105 SER A N 1
ATOM 829 C CA . SER A 1 105 ? 36.719 28.734 16.594 1 66.75 105 SER A CA 1
ATOM 830 C C . SER A 1 105 ? 36.125 28 15.391 1 66.75 105 SER A C 1
ATOM 832 O O . SER A 1 105 ? 36.781 27.844 14.367 1 66.75 105 SER A O 1
ATOM 834 N N . THR A 1 106 ? 34.938 27.609 15.641 1 74.62 106 THR A N 1
ATOM 835 C CA . THR A 1 106 ? 34.281 26.891 14.539 1 74.62 106 THR A CA 1
ATOM 836 C C . THR A 1 106 ? 32.844 27.359 14.367 1 74.62 106 THR A C 1
ATOM 838 O O . THR A 1 106 ? 32.375 28.25 15.078 1 74.62 106 THR A O 1
ATOM 841 N N . TYR A 1 107 ? 32.312 27.094 13.172 1 79.88 107 TYR A N 1
ATOM 842 C CA . TYR A 1 107 ? 30.906 27.391 12.969 1 79.88 107 TYR A CA 1
ATOM 843 C C . TYR A 1 107 ? 30.125 26.141 12.594 1 79.88 107 TYR A C 1
ATOM 845 O O . TYR A 1 107 ? 30.719 25.125 12.195 1 79.88 107 TYR A O 1
ATOM 853 N N . TYR A 1 108 ? 28.891 26.125 12.93 1 80 108 TYR A N 1
ATOM 854 C CA . TYR A 1 108 ? 28.016 25.078 12.414 1 80 108 TYR A CA 1
ATOM 855 C C . TYR A 1 108 ? 26.703 25.672 11.914 1 80 108 TYR A C 1
ATOM 857 O O . TYR A 1 108 ? 26.344 26.812 12.266 1 80 108 TYR A O 1
ATOM 865 N N . CYS A 1 109 ? 26.125 25 10.953 1 82.94 109 CYS A N 1
ATOM 866 C CA . CYS A 1 109 ? 24.875 25.453 10.352 1 82.94 109 CYS A CA 1
ATOM 867 C C . CYS A 1 109 ? 23.672 24.766 11.008 1 82.94 109 CYS A C 1
ATOM 869 O O . CYS A 1 109 ? 23.672 23.547 11.18 1 82.94 109 CYS A O 1
ATOM 871 N N . LEU A 1 110 ? 22.781 25.594 11.461 1 80.44 110 LEU A N 1
ATOM 872 C CA . LEU A 1 110 ? 21.469 25.094 11.828 1 80.44 110 LEU A CA 1
ATOM 873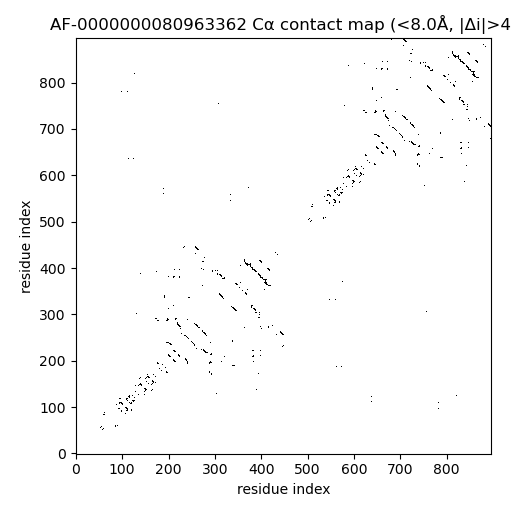 C C . LEU A 1 110 ? 20.547 25.031 10.609 1 80.44 110 LEU A C 1
ATOM 875 O O . LEU A 1 110 ? 20.125 26.062 10.094 1 80.44 110 LEU A O 1
ATOM 879 N N . CYS A 1 111 ? 20.25 23.828 10.172 1 79.31 111 CYS A N 1
ATOM 880 C CA . CYS A 1 111 ? 19.531 23.641 8.922 1 79.31 111 CYS A CA 1
ATOM 881 C C . CYS A 1 111 ? 18.031 23.75 9.141 1 79.31 111 CYS A C 1
ATOM 883 O O . CYS A 1 111 ? 17.5 23.25 10.141 1 79.31 111 CYS A O 1
ATOM 885 N N . PRO A 1 112 ? 17.422 24.469 8.195 1 76.31 112 PRO A N 1
ATOM 886 C CA . PRO A 1 112 ? 15.953 24.469 8.25 1 76.31 112 PRO A CA 1
ATOM 887 C C . PRO A 1 112 ? 15.359 23.078 8.047 1 76.31 112 PRO A C 1
ATOM 889 O O . PRO A 1 112 ? 16.047 22.172 7.578 1 76.31 112 PRO A O 1
ATOM 892 N N . GLU A 1 113 ? 14.18 23.016 8.469 1 74.12 113 GLU A N 1
ATOM 893 C CA . GLU A 1 113 ? 13.5 21.734 8.32 1 74.12 113 GLU A CA 1
ATOM 894 C C . GLU A 1 113 ? 13.508 21.266 6.863 1 74.12 113 GLU A C 1
ATOM 896 O O . GLU A 1 113 ? 13.258 22.062 5.953 1 74.12 113 GLU A O 1
ATOM 901 N N . GLY A 1 114 ? 13.797 20.016 6.656 1 74.69 114 GLY A N 1
ATOM 902 C CA . GLY A 1 114 ? 13.82 19.438 5.324 1 74.69 114 GLY A CA 1
ATOM 903 C C . GLY A 1 114 ? 15.195 19.438 4.699 1 74.69 114 GLY A C 1
ATOM 904 O O . GLY A 1 114 ? 15.391 18.906 3.602 1 74.69 114 GLY A O 1
ATOM 905 N N . PHE A 1 115 ? 16.078 20.172 5.359 1 78.81 115 PHE A N 1
ATOM 906 C CA . PHE A 1 115 ? 17.438 20.234 4.832 1 78.81 115 PHE A CA 1
ATOM 907 C C . PHE A 1 115 ? 18.438 19.703 5.855 1 78.81 115 PHE A C 1
ATOM 909 O O . PHE A 1 115 ? 18.234 19.859 7.062 1 78.81 115 PHE A O 1
ATOM 916 N N . GLU A 1 116 ? 19.422 19.062 5.289 1 81.75 116 GLU A N 1
ATOM 917 C CA . GLU A 1 116 ? 20.438 18.469 6.152 1 81.75 116 GLU A CA 1
ATOM 918 C C . GLU A 1 116 ? 21.828 18.625 5.551 1 81.75 116 GLU A C 1
ATOM 920 O O . GLU A 1 116 ? 21.984 19.25 4.508 1 81.75 116 GLU A O 1
ATOM 925 N N . GLY A 1 117 ? 22.828 18.203 6.34 1 80 117 GLY A N 1
ATOM 926 C CA . GLY A 1 117 ? 24.234 18.328 5.941 1 80 117 GLY A CA 1
ATOM 927 C C . GLY A 1 117 ? 25 19.359 6.754 1 80 117 GLY A C 1
ATOM 928 O O . GLY A 1 117 ? 24.391 20.125 7.516 1 80 117 GLY A O 1
ATOM 929 N N . LYS A 1 118 ? 26.25 19.391 6.527 1 80.94 118 LYS A N 1
ATOM 930 C CA . LYS A 1 118 ? 27.109 20.297 7.266 1 80.94 118 LYS A CA 1
ATOM 931 C C . LYS A 1 118 ? 26.75 21.75 6.965 1 80.94 118 LYS A C 1
ATOM 933 O O . LYS A 1 118 ? 26.812 22.609 7.852 1 80.94 118 LYS A O 1
ATOM 938 N N . TYR A 1 119 ? 26.328 21.969 5.777 1 84.62 119 TYR A N 1
ATOM 939 C CA . TYR A 1 119 ? 26.016 23.328 5.359 1 84.62 119 TYR A CA 1
ATOM 940 C C . TYR A 1 119 ? 24.562 23.453 4.918 1 84.62 119 TYR A C 1
ATOM 942 O O . TYR A 1 119 ? 24.203 24.391 4.207 1 84.62 119 TYR A O 1
ATOM 950 N N . CYS A 1 120 ? 23.75 22.375 5.254 1 82.88 120 CYS A N 1
ATOM 951 C CA . CYS A 1 120 ? 22.344 22.344 4.891 1 82.88 120 CYS A CA 1
ATOM 952 C C . CYS A 1 120 ? 22.156 22.203 3.383 1 82.88 120 CYS A C 1
ATOM 954 O O . CYS A 1 120 ? 21.281 22.828 2.793 1 82.88 120 CYS A O 1
ATOM 956 N N . GLU A 1 121 ? 23.125 21.453 2.803 1 81.38 121 GLU A N 1
ATOM 957 C CA . GLU A 1 121 ? 23.156 21.375 1.346 1 81.38 121 GLU A CA 1
ATOM 958 C C . GLU A 1 121 ? 22.234 20.25 0.84 1 81.38 121 GLU A C 1
ATOM 960 O O . GLU A 1 121 ? 21.891 20.219 -0.343 1 81.38 121 GLU A O 1
ATOM 965 N N . LYS A 1 122 ? 21.797 19.406 1.779 1 78.88 122 LYS A N 1
ATOM 966 C CA . LYS A 1 122 ? 21.031 18.25 1.35 1 78.88 122 LYS A CA 1
ATOM 967 C C . LYS A 1 122 ? 19.531 18.469 1.572 1 78.88 122 LYS A C 1
ATOM 969 O O . LYS A 1 122 ? 19.094 18.734 2.695 1 78.88 122 LYS A O 1
ATOM 974 N N . GLY A 1 123 ? 18.812 18.297 0.488 1 78.31 123 GLY A N 1
ATOM 975 C CA . GLY A 1 123 ? 17.359 18.359 0.613 1 78.31 123 GLY A CA 1
ATOM 976 C C . GLY A 1 123 ? 16.766 17.047 1.095 1 78.31 123 GLY A C 1
ATOM 977 O O . GLY A 1 123 ? 17.469 16.062 1.294 1 78.31 123 GLY A O 1
ATOM 978 N N . PHE A 1 124 ? 15.562 17.062 1.339 1 78.56 124 PHE A N 1
ATOM 979 C CA . PHE A 1 124 ? 14.797 15.938 1.878 1 78.56 124 PHE A CA 1
ATOM 980 C C . PHE A 1 124 ? 15.023 14.68 1.047 1 78.56 124 PHE A C 1
ATOM 982 O O . PHE A 1 124 ? 15.406 13.633 1.579 1 78.56 124 PHE A O 1
ATOM 989 N N . GLU A 1 125 ? 14.828 14.75 -0.225 1 76.38 125 GLU A N 1
ATOM 990 C CA . GLU A 1 125 ? 14.953 13.594 -1.105 1 76.38 125 GLU A CA 1
ATOM 991 C C . GLU A 1 125 ? 16.375 13.055 -1.119 1 76.38 125 GLU A C 1
ATOM 993 O O . GLU A 1 125 ? 16.594 11.844 -1.178 1 76.38 125 GLU A O 1
ATOM 998 N N . GLU A 1 126 ? 17.312 13.984 -1.069 1 80.19 126 GLU A N 1
ATOM 999 C CA . GLU A 1 126 ? 18.719 13.578 -1.069 1 80.19 126 GLU A CA 1
ATOM 1000 C C . GLU A 1 126 ? 19.094 12.898 0.243 1 80.19 126 GLU A C 1
ATOM 1002 O O . GLU A 1 126 ? 19.953 12 0.263 1 80.19 126 GLU A O 1
ATOM 1007 N N . THR A 1 127 ? 18.453 13.312 1.213 1 83.19 127 THR A N 1
ATOM 1008 C CA . THR A 1 127 ? 18.734 12.742 2.527 1 83.19 127 THR A CA 1
ATOM 1009 C C . THR A 1 127 ? 18.172 11.32 2.621 1 83.19 127 THR A C 1
ATOM 1011 O O . THR A 1 127 ? 18.812 10.438 3.188 1 83.19 127 THR A O 1
ATOM 1014 N N . LEU A 1 128 ? 17.094 11.062 2.023 1 87.88 128 LEU A N 1
ATOM 1015 C CA . LEU A 1 128 ? 16.406 9.789 2.16 1 87.88 128 LEU A CA 1
ATOM 1016 C C . LEU A 1 128 ? 16.984 8.75 1.211 1 87.88 128 LEU A C 1
ATOM 1018 O O . LEU A 1 128 ? 16.812 7.543 1.415 1 87.88 128 LEU A O 1
ATOM 1022 N N . LYS A 1 129 ? 17.688 9.203 0.221 1 89.38 129 LYS A N 1
ATOM 1023 C CA . LYS A 1 129 ? 18.359 8.336 -0.739 1 89.38 129 LYS A CA 1
ATOM 1024 C C . LYS A 1 129 ? 17.406 7.262 -1.265 1 89.38 129 LYS A C 1
ATOM 1026 O O . LYS A 1 129 ? 16.359 7.582 -1.834 1 89.38 129 LYS A O 1
ATOM 1031 N N . CYS A 1 130 ? 17.625 5.926 -0.935 1 92.5 130 CYS A N 1
ATOM 1032 C CA . CYS A 1 130 ? 16.875 4.832 -1.545 1 92.5 130 CYS A CA 1
ATOM 1033 C C . CYS A 1 130 ? 15.562 4.59 -0.81 1 92.5 130 CYS A C 1
ATOM 1035 O O . CYS A 1 130 ? 14.664 3.918 -1.328 1 92.5 130 CYS A O 1
ATOM 1037 N N . VAL A 1 131 ? 15.391 5.172 0.314 1 89.81 131 VAL A N 1
ATOM 1038 C CA . VAL A 1 131 ? 14.234 4.875 1.147 1 89.81 131 VAL A CA 1
ATOM 1039 C C . VAL A 1 131 ? 13 5.57 0.584 1 89.81 131 VAL A C 1
ATOM 1041 O O . VAL A 1 131 ? 11.875 5.121 0.804 1 89.81 131 VAL A O 1
ATOM 1044 N N . HIS A 1 132 ? 13.25 6.656 -0.129 1 89.31 132 HIS A N 1
ATOM 1045 C CA . HIS A 1 132 ? 12.141 7.375 -0.76 1 89.31 132 HIS A CA 1
ATOM 1046 C C . HIS A 1 132 ? 12.008 6.992 -2.23 1 89.31 132 HIS A C 1
ATOM 1048 O O . HIS A 1 132 ? 12.852 7.363 -3.051 1 89.31 132 HIS A O 1
ATOM 1054 N N . VAL A 1 133 ? 11 6.32 -2.582 1 92.62 133 VAL A N 1
ATOM 1055 C CA . VAL A 1 133 ? 10.633 5.969 -3.947 1 92.62 133 VAL A CA 1
ATOM 1056 C C . VAL A 1 133 ? 11.82 5.316 -4.652 1 92.62 133 VAL A C 1
ATOM 1058 O O . VAL A 1 133 ? 12.172 5.699 -5.773 1 92.62 133 VAL A O 1
ATOM 1061 N N . ASN A 1 134 ? 12.516 4.523 -3.912 1 95.31 134 ASN A N 1
ATOM 1062 C CA . ASN A 1 134 ? 13.625 3.74 -4.457 1 95.31 134 ASN A CA 1
ATOM 1063 C C . ASN A 1 134 ? 14.719 4.637 -5.031 1 95.31 134 ASN A C 1
ATOM 1065 O O . ASN A 1 134 ? 15.367 4.277 -6.012 1 95.31 134 ASN A O 1
ATOM 1069 N N . GLY A 1 135 ? 14.789 5.934 -4.5 1 92 135 GLY A N 1
ATOM 1070 C CA . GLY A 1 135 ? 15.789 6.879 -4.961 1 92 135 GLY A CA 1
ATOM 1071 C C . GLY A 1 135 ? 15.57 7.34 -6.387 1 92 135 GLY A C 1
ATOM 1072 O O . GLY A 1 135 ? 16.484 7.859 -7.027 1 92 135 GLY A O 1
ATOM 1073 N N . GLY A 1 136 ? 14.391 7.027 -6.934 1 93.38 136 GLY A N 1
ATOM 1074 C CA . GLY A 1 136 ? 14.078 7.379 -8.305 1 93.38 136 GLY A CA 1
ATOM 1075 C C . GLY A 1 136 ? 14.516 6.324 -9.305 1 93.38 136 GLY A C 1
ATOM 1076 O O . GLY A 1 136 ? 14.312 6.484 -10.516 1 93.38 136 GLY A O 1
ATOM 1077 N N . CYS A 1 137 ? 15.148 5.25 -8.812 1 96.56 137 CYS A N 1
ATOM 1078 C CA . CYS A 1 137 ? 15.617 4.184 -9.688 1 96.56 137 CYS A CA 1
ATOM 1079 C C . CYS A 1 137 ? 14.461 3.326 -10.172 1 96.56 137 CYS A C 1
ATOM 1081 O O . CYS A 1 137 ? 13.562 2.988 -9.398 1 96.56 137 CYS A O 1
ATOM 1083 N N . GLU A 1 138 ? 14.492 2.906 -11.406 1 97.69 138 GLU A N 1
ATOM 1084 C CA . GLU A 1 138 ? 13.43 2.088 -11.992 1 97.69 138 GLU A CA 1
ATOM 1085 C C . GLU A 1 138 ? 13.469 0.666 -11.438 1 97.69 138 GLU A C 1
ATOM 1087 O O . GLU A 1 138 ? 12.422 0.027 -11.289 1 97.69 138 GLU A O 1
ATOM 1092 N N . GLN A 1 139 ? 14.734 0.207 -11.102 1 98.44 139 GLN A N 1
ATOM 1093 C CA . GLN A 1 139 ? 14.836 -1.166 -10.617 1 98.44 139 GLN A CA 1
ATOM 1094 C C . GLN A 1 139 ? 15.547 -1.224 -9.266 1 98.44 139 GLN A C 1
ATOM 1096 O O . GLN A 1 139 ? 14.906 -1.246 -8.219 1 98.44 139 GLN A O 1
ATOM 1101 N N . PHE A 1 140 ? 16.875 -1.032 -9.289 1 98.44 140 PHE A N 1
ATOM 1102 C CA . PHE A 1 140 ? 17.594 -1.208 -8.031 1 98.44 140 PHE A CA 1
ATOM 1103 C C . PHE A 1 140 ? 18.266 0.092 -7.602 1 98.44 140 PHE A C 1
ATOM 1105 O O . PHE A 1 140 ? 18.844 0.795 -8.43 1 98.44 140 PHE A O 1
ATOM 1112 N N . CYS A 1 141 ? 18.109 0.456 -6.352 1 97.12 141 CYS A N 1
ATOM 1113 C CA . CYS A 1 141 ? 18.797 1.587 -5.734 1 97.12 141 CYS A CA 1
ATOM 1114 C C . CYS A 1 141 ? 19.812 1.112 -4.699 1 97.12 141 CYS A C 1
ATOM 1116 O O . CYS A 1 141 ? 19.516 0.234 -3.891 1 97.12 141 CYS A O 1
ATOM 1118 N N . GLU A 1 142 ? 21.031 1.612 -4.75 1 92.62 142 GLU A N 1
ATOM 1119 C CA . GLU A 1 142 ? 22.078 1.328 -3.775 1 92.62 142 GLU A CA 1
ATOM 1120 C C . GLU A 1 142 ? 22.625 2.615 -3.17 1 92.62 142 GLU A C 1
ATOM 1122 O O . GLU A 1 142 ? 22.797 3.617 -3.869 1 92.62 142 GLU A O 1
ATOM 1127 N N . ALA A 1 143 ? 22.734 2.598 -1.873 1 86.44 143 ALA A N 1
ATOM 1128 C CA . ALA A 1 143 ? 23.266 3.779 -1.207 1 86.44 143 ALA A CA 1
ATOM 1129 C C . ALA A 1 143 ? 24.406 3.402 -0.267 1 86.44 143 ALA A C 1
ATOM 1131 O O . ALA A 1 143 ? 24.328 3.625 0.943 1 86.44 143 ALA A O 1
ATOM 1132 N N . PRO A 1 144 ? 25.516 2.887 -0.788 1 76.19 144 PRO A N 1
ATOM 1133 C CA . PRO A 1 144 ? 26.625 2.508 0.085 1 76.19 144 PRO A CA 1
ATOM 1134 C C . PRO A 1 144 ? 27.312 3.715 0.714 1 76.19 144 PRO A C 1
ATOM 1136 O O . PRO A 1 144 ? 27.906 3.598 1.789 1 76.19 144 PRO A O 1
ATOM 1139 N N . GLY A 1 145 ? 27.219 4.914 0.088 1 73.12 145 GLY A N 1
ATOM 1140 C CA . GLY A 1 145 ? 27.859 6.137 0.558 1 73.12 145 GLY A CA 1
ATOM 1141 C C . GLY A 1 145 ? 26.922 7.328 0.575 1 73.12 145 GLY A C 1
ATOM 1142 O O . GLY A 1 145 ? 25.719 7.18 0.86 1 73.12 145 GLY A O 1
ATOM 1143 N N . PRO A 1 146 ? 27.516 8.406 0.341 1 72.19 146 PRO A N 1
ATOM 1144 C CA . PRO A 1 146 ? 26.75 9.648 0.431 1 72.19 146 PRO A CA 1
ATOM 1145 C C . PRO A 1 146 ? 25.766 9.828 -0.727 1 72.19 146 PRO A C 1
ATOM 1147 O O . PRO A 1 146 ? 24.797 10.578 -0.6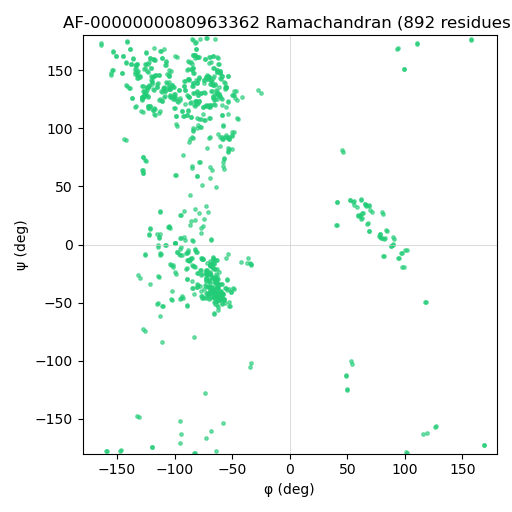12 1 72.19 146 PRO A O 1
ATOM 1150 N N . ARG A 1 147 ? 26.125 9.109 -1.759 1 81 147 ARG A N 1
ATOM 1151 C CA . ARG A 1 147 ? 25.25 9.234 -2.926 1 81 147 ARG A CA 1
ATOM 1152 C C . ARG A 1 147 ? 24.625 7.895 -3.285 1 81 147 ARG A C 1
ATOM 1154 O O . ARG A 1 147 ? 25.234 6.84 -3.084 1 81 147 ARG A O 1
ATOM 1161 N N . ARG A 1 148 ? 23.438 8.031 -3.715 1 88.56 148 ARG A N 1
ATOM 1162 C CA . ARG A 1 148 ? 22.781 6.816 -4.188 1 88.56 148 ARG A CA 1
ATOM 1163 C C . ARG A 1 148 ? 23.078 6.574 -5.664 1 88.56 148 ARG A C 1
ATOM 1165 O O . ARG A 1 148 ? 23.438 7.504 -6.391 1 88.56 148 ARG A O 1
ATOM 1172 N N . SER A 1 149 ? 23.078 5.309 -6.039 1 93.25 149 SER A N 1
ATOM 1173 C CA . SER A 1 149 ? 23.234 4.926 -7.441 1 93.25 149 SER A CA 1
ATOM 1174 C C . SER A 1 149 ? 22.203 3.871 -7.844 1 93.25 149 SER A C 1
ATOM 1176 O O . SER A 1 149 ? 21.672 3.158 -6.992 1 93.25 149 SER A O 1
ATOM 1178 N N . CYS A 1 150 ? 21.938 3.875 -9.125 1 96.31 150 CYS A N 1
ATOM 1179 C CA . CYS A 1 150 ? 20.969 2.922 -9.656 1 96.31 150 CYS A CA 1
ATOM 1180 C C . CYS A 1 150 ? 21.656 1.791 -10.398 1 96.31 150 CYS A C 1
ATOM 1182 O O . CYS A 1 150 ? 22.719 1.996 -11.008 1 96.31 150 CYS A O 1
ATOM 1184 N N . ARG A 1 151 ? 21.109 0.625 -10.305 1 97.5 151 ARG A N 1
ATOM 1185 C CA . ARG A 1 151 ? 21.547 -0.56 -11.031 1 97.5 151 ARG A CA 1
ATOM 1186 C C . ARG A 1 151 ? 20.359 -1.28 -11.672 1 97.5 151 ARG A C 1
ATOM 1188 O O . ARG A 1 151 ? 19.219 -1.104 -11.242 1 97.5 151 ARG A O 1
ATOM 1195 N N . CYS A 1 152 ? 20.656 -2.021 -12.742 1 98.12 152 CYS A N 1
ATOM 1196 C CA . CYS A 1 152 ? 19.594 -2.748 -13.445 1 98.12 152 CYS A CA 1
ATOM 1197 C C . CYS A 1 152 ? 19.844 -4.25 -13.383 1 98.12 152 CYS A C 1
ATOM 1199 O O . CYS A 1 152 ? 20.969 -4.691 -13.125 1 98.12 152 CYS A O 1
ATOM 1201 N N . ALA A 1 153 ? 18.844 -4.98 -13.57 1 97.62 153 ALA A N 1
ATOM 1202 C CA . ALA A 1 153 ? 18.906 -6.438 -13.633 1 97.62 153 ALA A CA 1
ATOM 1203 C C . ALA A 1 153 ? 19.672 -6.898 -14.867 1 97.62 153 ALA A C 1
ATOM 1205 O O . ALA A 1 153 ? 19.891 -6.121 -15.797 1 97.62 153 ALA A O 1
ATOM 1206 N N . THR A 1 154 ? 20.078 -8.188 -14.766 1 95.19 154 THR A N 1
ATOM 1207 C CA . THR A 1 154 ? 20.719 -8.766 -15.945 1 95.19 154 THR A CA 1
ATOM 1208 C C . THR A 1 154 ? 19.812 -8.641 -17.172 1 95.19 154 THR A C 1
ATOM 1210 O O . THR A 1 154 ? 18.609 -8.898 -17.094 1 95.19 154 THR A O 1
ATOM 1213 N N . GLY A 1 155 ? 20.375 -8.25 -18.281 1 96.75 155 GLY A N 1
ATOM 1214 C CA . GLY A 1 155 ? 19.609 -8.07 -19.5 1 96.75 155 GLY A CA 1
ATOM 1215 C C . GLY A 1 155 ? 19.203 -6.629 -19.75 1 96.75 155 GLY A C 1
ATOM 1216 O O . GLY A 1 155 ? 18.625 -6.305 -20.781 1 96.75 155 GLY A O 1
ATOM 1217 N N . TYR A 1 156 ? 19.484 -5.812 -18.734 1 98.12 156 TYR A N 1
ATOM 1218 C CA . TYR A 1 156 ? 19.234 -4.383 -18.828 1 98.12 156 TYR A CA 1
ATOM 1219 C C . TYR A 1 156 ? 20.516 -3.584 -18.688 1 98.12 156 TYR A C 1
ATOM 1221 O O . TYR A 1 156 ? 21.516 -4.086 -18.172 1 98.12 156 TYR A O 1
ATOM 1229 N N . THR A 1 157 ? 20.422 -2.324 -19.188 1 97.69 157 THR A N 1
ATOM 1230 C CA . THR A 1 157 ? 21.484 -1.356 -18.953 1 97.69 157 THR A CA 1
ATOM 1231 C C . THR A 1 157 ? 20.922 -0.022 -18.5 1 97.69 157 THR A C 1
ATOM 1233 O O . THR A 1 157 ? 19.797 0.335 -18.859 1 97.69 157 THR A O 1
ATOM 1236 N N . LEU A 1 158 ? 21.688 0.616 -17.703 1 97.19 158 LEU A N 1
ATOM 1237 C CA . LEU A 1 158 ? 21.266 1.914 -17.188 1 97.19 158 LEU A CA 1
ATOM 1238 C C . LEU A 1 158 ? 21.109 2.924 -18.312 1 97.19 158 LEU A C 1
ATOM 1240 O O . LEU A 1 158 ? 22 3.031 -19.172 1 97.19 158 LEU A O 1
ATOM 1244 N N . GLY A 1 159 ? 19.984 3.621 -18.281 1 96 159 GLY A N 1
ATOM 1245 C CA . GLY A 1 159 ? 19.766 4.648 -19.281 1 96 159 GLY A CA 1
ATOM 1246 C C . GLY A 1 159 ? 20.625 5.879 -19.078 1 96 159 GLY A C 1
ATOM 1247 O O . GLY A 1 159 ? 21.312 6.004 -18.062 1 96 159 GLY A O 1
ATOM 1248 N N . ALA A 1 160 ? 20.469 6.816 -20.016 1 92.5 160 ALA A N 1
ATOM 1249 C CA . ALA A 1 160 ? 21.25 8.047 -19.984 1 92.5 160 ALA A CA 1
ATOM 1250 C C . ALA A 1 160 ? 20.828 8.93 -18.797 1 92.5 160 ALA A C 1
ATOM 1252 O O . ALA A 1 160 ? 21.641 9.695 -18.281 1 92.5 160 ALA A O 1
ATOM 1253 N N . ASP A 1 161 ? 19.656 8.758 -18.406 1 92.25 161 ASP A N 1
ATOM 1254 C CA . ASP A 1 161 ? 19.156 9.555 -17.297 1 92.25 161 ASP A CA 1
ATOM 1255 C C . ASP A 1 161 ? 19.703 9.047 -15.969 1 92.25 161 ASP A C 1
ATOM 1257 O O . ASP A 1 161 ? 19.5 9.688 -14.93 1 92.25 161 ASP A O 1
ATOM 1261 N N . GLY A 1 162 ? 20.281 7.922 -15.984 1 94.06 162 GLY A N 1
ATOM 1262 C CA . GLY A 1 162 ? 20.922 7.363 -14.805 1 94.06 162 GLY A CA 1
ATOM 1263 C C . GLY A 1 162 ? 19.938 6.672 -13.875 1 94.06 162 GLY A C 1
ATOM 1264 O O . GLY A 1 162 ? 20.312 6.223 -12.789 1 94.06 162 GLY A O 1
ATOM 1265 N N . THR A 1 163 ? 18.672 6.539 -14.242 1 95.5 163 THR A N 1
ATOM 1266 C CA . THR A 1 163 ? 17.688 5.969 -13.336 1 95.5 163 THR A CA 1
ATOM 1267 C C . THR A 1 163 ? 16.859 4.887 -14.039 1 95.5 163 THR A C 1
ATOM 1269 O O . THR A 1 163 ? 16.422 3.93 -13.414 1 95.5 163 THR A O 1
ATOM 1272 N N . SER A 1 164 ? 16.734 4.992 -15.352 1 96.81 164 SER A N 1
ATOM 1273 C CA . SER A 1 164 ? 15.914 4.051 -16.109 1 96.81 164 SER A CA 1
ATOM 1274 C C . SER A 1 164 ? 16.719 2.809 -16.484 1 96.81 164 SER A C 1
ATOM 1276 O O . SER A 1 164 ? 17.953 2.832 -16.469 1 96.81 164 SER A O 1
ATOM 1278 N N . CYS A 1 165 ? 16.109 1.727 -16.734 1 98.12 165 CYS A N 1
ATOM 1279 C CA . CYS A 1 165 ? 16.734 0.482 -17.156 1 98.12 165 CYS A CA 1
ATOM 1280 C C . CYS A 1 165 ? 16.219 0.066 -18.547 1 98.12 165 CYS A C 1
ATOM 1282 O O . CYS A 1 165 ? 15.062 -0.297 -18.688 1 98.12 165 CYS A O 1
ATOM 1284 N N . VAL A 1 166 ? 17.125 0.046 -19.484 1 97.62 166 VAL A N 1
ATOM 1285 C CA . VAL A 1 166 ? 16.781 -0.232 -20.875 1 97.62 166 VAL A CA 1
ATOM 1286 C C . VAL A 1 166 ? 17.109 -1.683 -21.219 1 97.62 166 VAL A C 1
ATOM 1288 O O . VAL A 1 166 ? 18.25 -2.121 -21.031 1 97.62 166 VAL A O 1
ATOM 1291 N N . ALA A 1 167 ? 16.156 -2.379 -21.797 1 97 167 ALA A N 1
ATOM 1292 C CA . ALA A 1 167 ? 16.359 -3.783 -22.141 1 97 167 ALA A CA 1
ATOM 1293 C C . ALA A 1 167 ? 17.422 -3.926 -23.234 1 97 167 ALA A C 1
ATOM 1295 O O . ALA A 1 167 ? 17.406 -3.18 -24.219 1 97 167 ALA A O 1
ATOM 1296 N N . GLN A 1 168 ? 18.328 -4.902 -23.094 1 96.75 168 GLN A N 1
ATOM 1297 C CA . GLN A 1 168 ? 19.391 -5.148 -24.047 1 96.75 168 GLN A CA 1
ATOM 1298 C C . GLN A 1 168 ? 19.172 -6.477 -24.781 1 96.75 168 GLN A C 1
ATOM 1300 O O . GLN A 1 168 ? 19.938 -6.824 -25.688 1 96.75 168 GLN A O 1
ATOM 1305 N N . VAL A 1 169 ? 18.203 -7.219 -24.328 1 96.94 169 VAL A N 1
ATOM 1306 C CA . VAL A 1 169 ? 17.891 -8.508 -24.938 1 96.94 169 VAL A CA 1
ATOM 1307 C C . VAL A 1 169 ? 16.422 -8.539 -25.344 1 96.94 169 VAL A C 1
ATOM 1309 O O . VAL A 1 169 ? 15.633 -7.695 -24.906 1 96.94 169 VAL A O 1
ATOM 1312 N N . GLU A 1 170 ? 16.016 -9.438 -26.125 1 96.69 170 GLU A N 1
ATOM 1313 C CA . GLU A 1 170 ? 14.672 -9.508 -26.672 1 96.69 170 GLU A CA 1
ATOM 1314 C C . GLU A 1 170 ? 13.648 -9.844 -25.578 1 96.69 170 GLU A C 1
ATOM 1316 O O . GLU A 1 170 ? 12.547 -9.297 -25.562 1 96.69 170 GLU A O 1
ATOM 1321 N N . TYR A 1 171 ? 14.023 -10.742 -24.688 1 97.75 171 TYR A N 1
ATOM 1322 C CA . TYR A 1 171 ? 13.125 -11.188 -23.625 1 97.75 171 TYR A CA 1
ATOM 1323 C C . TYR A 1 171 ? 13.773 -11.008 -22.266 1 97.75 171 TYR A C 1
ATOM 1325 O O . TYR A 1 171 ? 14.109 -11.984 -21.594 1 97.75 171 TYR A O 1
ATOM 1333 N N . PRO A 1 172 ? 13.875 -9.75 -21.828 1 97.88 172 PRO A N 1
ATOM 1334 C CA . PRO A 1 172 ? 14.461 -9.5 -20.5 1 97.88 172 PRO A CA 1
ATOM 1335 C C . PRO A 1 172 ? 13.562 -9.969 -19.359 1 97.88 172 PRO A C 1
ATOM 1337 O O . PRO A 1 172 ? 12.352 -10.102 -19.547 1 97.88 172 PRO A O 1
ATOM 1340 N N . CYS A 1 173 ? 14.148 -10.211 -18.297 1 98.38 173 CYS A N 1
ATOM 1341 C CA . CYS A 1 173 ? 13.352 -10.672 -17.156 1 98.38 173 CYS A CA 1
ATOM 1342 C C . CYS A 1 173 ? 12.289 -9.641 -16.781 1 98.38 173 CYS A C 1
ATOM 1344 O O . CYS A 1 173 ? 12.516 -8.438 -16.906 1 98.38 173 CYS A O 1
ATOM 1346 N N . GLY A 1 174 ? 11.148 -10.141 -16.406 1 98.5 174 GLY A N 1
ATOM 1347 C CA . GLY A 1 174 ? 10.117 -9.336 -15.758 1 98.5 174 GLY A CA 1
ATOM 1348 C C . GLY A 1 174 ? 9.305 -8.516 -16.734 1 98.5 174 GLY A C 1
ATOM 1349 O O . GLY A 1 174 ? 8.477 -7.699 -16.328 1 98.5 174 GLY A O 1
ATOM 1350 N N . LYS A 1 175 ? 9.539 -8.711 -17.984 1 97.44 175 LYS A N 1
ATOM 1351 C CA . LYS A 1 175 ? 8.766 -7.977 -18.984 1 97.44 175 LYS A CA 1
ATOM 1352 C C . LYS A 1 175 ? 7.789 -8.898 -19.719 1 97.44 175 LYS A C 1
ATOM 1354 O O . LYS A 1 175 ? 8.133 -10.023 -20.062 1 97.44 175 LYS A O 1
ATOM 1359 N N . ILE A 1 176 ? 6.582 -8.422 -19.844 1 96.06 176 ILE A N 1
ATOM 1360 C CA . ILE A 1 176 ? 5.602 -9.109 -20.688 1 96.06 176 ILE A CA 1
ATOM 1361 C C . ILE A 1 176 ? 5.707 -8.602 -22.125 1 96.06 176 ILE A C 1
ATOM 1363 O O . ILE A 1 176 ? 5.406 -7.441 -22.406 1 96.06 176 ILE A O 1
ATOM 1367 N N . PRO A 1 177 ? 6.062 -9.398 -22.984 1 94.12 177 PRO A N 1
ATOM 1368 C CA . PRO A 1 177 ? 6.336 -8.945 -24.359 1 94.12 177 PRO A CA 1
ATOM 1369 C C . PRO A 1 177 ? 5.066 -8.586 -25.125 1 94.12 177 PRO A C 1
ATOM 1371 O O . PRO A 1 177 ? 5.094 -7.73 -26.016 1 94.12 177 PRO A O 1
ATOM 1374 N N . LEU A 1 178 ? 4 -9.188 -24.812 1 90.81 178 LEU A N 1
ATOM 1375 C CA . LEU A 1 178 ? 2.779 -9 -25.594 1 90.81 178 LEU A CA 1
ATOM 1376 C C . LEU A 1 178 ? 1.937 -7.871 -25.016 1 90.81 178 LEU A C 1
ATOM 1378 O O . LEU A 1 178 ? 1.865 -7.703 -23.797 1 90.81 178 LEU A O 1
ATOM 1382 N N . GLN A 1 179 ? 1.362 -7.109 -25.906 1 81.5 179 GLN A N 1
ATOM 1383 C CA . GLN A 1 179 ? 0.5 -6.012 -25.484 1 81.5 179 GLN A CA 1
ATOM 1384 C C . GLN A 1 179 ? -0.894 -6.516 -25.109 1 81.5 179 GLN A C 1
ATOM 1386 O O . GLN A 1 179 ? -1.362 -7.516 -25.672 1 81.5 179 GLN A O 1
ATOM 1391 N N . THR A 1 180 ? -1.315 -5.84 -24.062 1 72.69 180 THR A N 1
ATOM 1392 C CA . THR A 1 180 ? -2.672 -6.195 -23.656 1 72.69 180 THR A CA 1
ATOM 1393 C C . THR A 1 180 ? -3.686 -5.699 -24.688 1 72.69 180 THR A C 1
ATOM 1395 O O . THR A 1 180 ? -3.631 -4.547 -25.109 1 72.69 180 THR A O 1
ATOM 1398 N N . THR A 1 181 ? -4.391 -6.566 -25.281 1 62.81 181 THR A N 1
ATOM 1399 C CA . THR A 1 181 ? -5.465 -6.191 -26.188 1 62.81 181 THR A CA 1
ATOM 1400 C C . THR A 1 181 ? -6.777 -6.004 -25.438 1 62.81 181 THR A C 1
ATOM 1402 O O . THR A 1 181 ? -6.883 -6.391 -24.266 1 62.81 181 THR A O 1
ATOM 1405 N N . SER A 1 182 ? -7.746 -5.199 -26.062 1 53.44 182 SER A N 1
ATOM 1406 C CA . SER A 1 182 ? -9.062 -4.945 -25.484 1 53.44 182 SER A CA 1
ATOM 1407 C C . SER A 1 182 ? -9.734 -6.246 -25.047 1 53.44 182 SER A C 1
ATOM 1409 O O . SER A 1 182 ? -10.438 -6.273 -24.031 1 53.44 182 SER A O 1
ATOM 1411 N N . THR A 1 183 ? -9.523 -7.297 -25.859 1 47.84 183 THR A N 1
ATOM 1412 C CA . THR A 1 183 ? -10.133 -8.586 -25.562 1 47.84 183 THR A CA 1
ATOM 1413 C C . THR A 1 183 ? -9.562 -9.172 -24.281 1 47.84 183 THR A C 1
ATOM 1415 O O . THR A 1 183 ? -10.266 -9.883 -23.547 1 47.84 183 THR A O 1
ATOM 1418 N N . ASP A 1 184 ? -8.344 -8.852 -24 1 52.59 184 ASP A N 1
ATOM 1419 C CA . ASP A 1 184 ? -7.66 -9.359 -22.828 1 52.59 184 ASP A CA 1
ATOM 1420 C C . ASP A 1 184 ? -8.188 -8.703 -21.547 1 52.59 184 ASP A C 1
ATOM 1422 O O . ASP A 1 184 ? -8.156 -9.297 -20.469 1 52.59 184 ASP A O 1
ATOM 1426 N N . ARG A 1 185 ? -8.695 -7.539 -21.812 1 49.97 185 ARG A N 1
ATOM 1427 C CA .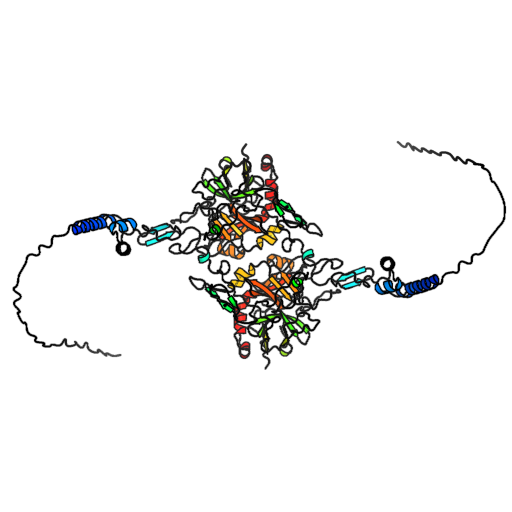 ARG A 1 185 ? -9.195 -6.762 -20.688 1 49.97 185 ARG A CA 1
ATOM 1428 C C . ARG A 1 185 ? -10.586 -7.23 -20.266 1 49.97 185 ARG A C 1
ATOM 1430 O O . ARG A 1 185 ? -10.961 -7.109 -19.094 1 49.97 185 ARG A O 1
ATOM 1437 N N . SER A 1 186 ? -11.32 -7.598 -21.375 1 39.12 186 SER A N 1
ATOM 1438 C CA . SER A 1 186 ? -12.703 -8.008 -21.172 1 39.12 186 SER A CA 1
ATOM 1439 C C . SER A 1 186 ? -12.781 -9.375 -20.5 1 39.12 186 SER A C 1
ATOM 1441 O O . SER A 1 186 ? -13.859 -9.812 -20.094 1 39.12 186 SER A O 1
ATOM 1443 N N . ALA A 1 187 ? -11.719 -10.055 -20.703 1 41.12 187 ALA A N 1
ATOM 1444 C CA . ALA A 1 187 ? -11.867 -11.391 -20.125 1 41.12 187 ALA A CA 1
ATOM 1445 C C . ALA A 1 187 ? -12.156 -11.312 -18.641 1 41.12 187 ALA A C 1
ATOM 1447 O O . ALA A 1 187 ? -11.32 -10.859 -17.859 1 41.12 187 ALA A O 1
ATOM 1448 N N . GLY A 1 188 ? -13.242 -10.906 -18.375 1 49.06 188 GLY A N 1
ATOM 1449 C CA . GLY A 1 188 ? -13.797 -11.117 -17.047 1 49.06 188 GLY A CA 1
ATOM 1450 C C . GLY A 1 188 ? -13.258 -12.359 -16.359 1 49.06 188 GLY A C 1
ATOM 1451 O O . GLY A 1 188 ? -12.672 -13.227 -17.016 1 49.06 188 GLY A O 1
ATOM 1452 N N . GLY A 1 189 ? -12.828 -12.445 -15.148 1 58.22 189 GLY A N 1
ATOM 1453 C CA . GLY A 1 189 ? -12.477 -13.648 -14.406 1 58.22 189 GLY A CA 1
ATOM 1454 C C . GLY A 1 189 ? -11.008 -13.711 -14.039 1 58.22 189 GLY A C 1
ATOM 1455 O O . GLY A 1 189 ? -10.336 -12.68 -13.969 1 58.22 189 GLY A O 1
ATOM 1456 N N . THR A 1 190 ? -10.609 -14.836 -13.719 1 78.25 190 THR A N 1
ATOM 1457 C CA . THR A 1 190 ? -9.297 -15.109 -13.148 1 78.25 190 THR A CA 1
ATOM 1458 C C . THR A 1 190 ? -8.375 -15.742 -14.195 1 78.25 190 THR A C 1
ATOM 1460 O O . THR A 1 190 ? -7.281 -16.203 -13.867 1 78.25 190 THR A O 1
ATOM 1463 N N . ARG A 1 191 ? -8.797 -15.633 -15.609 1 83.62 191 ARG A N 1
ATOM 1464 C CA . ARG A 1 191 ? -7.945 -16.266 -16.609 1 83.62 191 ARG A CA 1
ATOM 1465 C C . ARG A 1 191 ? -6.793 -15.344 -17.016 1 83.62 191 ARG A C 1
ATOM 1467 O O . ARG A 1 191 ? -7 -14.148 -17.25 1 83.62 191 ARG A O 1
ATOM 1474 N N . CYS A 1 192 ? -5.68 -15.922 -17.156 1 91.88 192 CYS A N 1
ATOM 1475 C CA . CYS A 1 192 ? -4.531 -15.164 -17.641 1 91.88 192 CYS A CA 1
ATOM 1476 C C . CYS A 1 192 ? -4.504 -15.141 -19.172 1 91.88 192 CYS A C 1
ATOM 1478 O O . CYS A 1 192 ? -4.496 -16.188 -19.812 1 91.88 192 CYS A O 1
ATOM 1480 N N . PRO A 1 193 ? -4.516 -13.977 -19.766 1 89.38 193 PRO A N 1
ATOM 1481 C CA . PRO A 1 193 ? -4.395 -13.977 -21.219 1 89.38 193 PRO A CA 1
ATOM 1482 C C . PRO A 1 193 ? -3.107 -14.633 -21.703 1 89.38 193 PRO A C 1
ATOM 1484 O O . PRO A 1 193 ? -2.068 -14.539 -21.047 1 89.38 193 PRO A O 1
ATOM 1487 N N . ARG A 1 194 ? -3.242 -15.305 -22.859 1 91.12 194 ARG A N 1
ATOM 1488 C CA . ARG A 1 194 ? -2.09 -16.016 -23.406 1 91.12 194 ARG A CA 1
ATOM 1489 C C . ARG A 1 194 ? -0.884 -15.086 -23.531 1 91.12 194 ARG A C 1
ATOM 1491 O O . ARG A 1 194 ? -0.995 -13.984 -24.078 1 91.12 194 ARG A O 1
ATOM 1498 N N . GLY A 1 195 ? 0.191 -15.469 -22.906 1 93.94 195 GLY A N 1
ATOM 1499 C CA . GLY A 1 195 ? 1.435 -14.727 -23.016 1 93.94 195 GLY A CA 1
ATOM 1500 C C . GLY A 1 195 ? 1.59 -13.648 -21.969 1 93.94 195 GLY A C 1
ATOM 1501 O O . GLY A 1 195 ? 2.607 -12.953 -21.922 1 93.94 195 GLY A O 1
ATOM 1502 N N . HIS A 1 196 ? 0.729 -13.555 -21.047 1 95.38 196 HIS A N 1
ATOM 1503 C CA . HIS A 1 196 ? 0.785 -12.461 -20.094 1 95.38 196 HIS A CA 1
ATOM 1504 C C . HIS A 1 196 ? 1.235 -12.945 -18.719 1 95.38 196 HIS A C 1
ATOM 1506 O O . HIS A 1 196 ? 1.292 -12.172 -17.766 1 95.38 196 HIS A O 1
ATOM 1512 N N . CYS A 1 197 ? 1.48 -14.203 -18.578 1 96.88 197 CYS A N 1
ATOM 1513 C CA . CYS A 1 197 ? 2.152 -14.805 -17.438 1 96.88 197 CYS A CA 1
ATOM 1514 C C . CYS A 1 197 ? 3.318 -15.68 -17.891 1 96.88 197 CYS A C 1
ATOM 1516 O O . CYS A 1 197 ? 3.377 -16.859 -17.547 1 96.88 197 CYS A O 1
ATOM 1518 N N . PRO A 1 198 ? 4.234 -15.023 -18.516 1 98.19 198 PRO A N 1
ATOM 1519 C CA . PRO A 1 198 ? 5.23 -15.805 -19.25 1 98.19 198 PRO A CA 1
ATOM 1520 C C . PRO A 1 198 ? 6.266 -16.453 -18.328 1 98.19 198 PRO A C 1
ATOM 1522 O O . PRO A 1 198 ? 7.031 -17.312 -18.781 1 98.19 198 PRO A O 1
ATOM 1525 N N . TRP A 1 199 ? 6.32 -16.109 -17.125 1 98.75 199 TRP A N 1
ATOM 1526 C CA . TRP A 1 199 ? 7.301 -16.688 -16.203 1 98.75 199 TRP A CA 1
ATOM 1527 C C . TRP A 1 199 ? 6.75 -17.953 -15.547 1 98.75 199 TRP A C 1
ATOM 1529 O O . TRP A 1 199 ? 7.461 -18.625 -14.805 1 98.75 199 TRP A O 1
ATOM 1539 N N . GLN A 1 200 ? 5.484 -18.25 -15.797 1 98.69 200 GLN A N 1
ATOM 1540 C CA . GLN A 1 200 ? 4.844 -19.422 -15.195 1 98.69 200 GLN A CA 1
ATOM 1541 C C . GLN A 1 200 ? 5.438 -20.719 -15.742 1 98.69 200 GLN A C 1
ATOM 1543 O O . GLN A 1 200 ? 5.602 -20.875 -16.953 1 98.69 200 GLN A O 1
ATOM 1548 N N . ALA A 1 201 ? 5.77 -21.641 -14.875 1 98.75 201 ALA A N 1
ATOM 1549 C CA . ALA A 1 201 ? 6.227 -22.984 -15.25 1 98.75 201 ALA A CA 1
ATOM 1550 C C . ALA A 1 201 ? 5.398 -24.062 -14.555 1 98.75 201 ALA A C 1
ATOM 1552 O O . ALA A 1 201 ? 4.844 -23.828 -13.484 1 98.75 201 ALA A O 1
ATOM 1553 N N . LEU A 1 202 ? 5.293 -25.188 -15.195 1 98.56 202 LEU A N 1
ATOM 1554 C CA . LEU A 1 202 ? 4.648 -26.359 -14.617 1 98.56 202 LEU A CA 1
ATOM 1555 C C . LEU A 1 202 ? 5.688 -27.391 -14.172 1 98.56 202 LEU A C 1
ATOM 1557 O O . LEU A 1 202 ? 6.609 -27.719 -14.93 1 98.56 202 LEU A O 1
ATOM 1561 N N . ILE A 1 203 ? 5.539 -27.781 -12.953 1 98.38 203 ILE A N 1
ATOM 1562 C CA . ILE A 1 203 ? 6.355 -28.875 -12.461 1 98.38 203 ILE A CA 1
ATOM 1563 C C . ILE A 1 203 ? 5.605 -30.203 -12.633 1 98.38 203 ILE A C 1
ATOM 1565 O O . ILE A 1 203 ? 4.566 -30.422 -12.008 1 98.38 203 ILE A O 1
ATOM 1569 N N . ASP A 1 204 ? 6.172 -30.969 -13.445 1 97.12 204 ASP A N 1
ATOM 1570 C CA . ASP A 1 204 ? 5.625 -32.281 -13.742 1 97.12 204 ASP A CA 1
ATOM 1571 C C . ASP A 1 204 ? 6.445 -33.375 -13.062 1 97.12 204 ASP A C 1
ATOM 1573 O O . ASP A 1 204 ? 7.676 -33.344 -13.062 1 97.12 204 ASP A O 1
ATOM 1577 N N . TYR A 1 205 ? 5.77 -34.312 -12.461 1 95.75 205 TYR A N 1
ATOM 1578 C CA . TYR A 1 205 ? 6.402 -35.469 -11.844 1 95.75 205 TYR A CA 1
ATOM 1579 C C . TYR A 1 205 ? 5.75 -36.75 -12.328 1 95.75 205 TYR A C 1
ATOM 1581 O O . TYR A 1 205 ? 4.586 -37.031 -12.023 1 95.75 205 TYR A O 1
ATOM 1589 N N . ASN A 1 206 ? 6.484 -37.594 -13.055 1 94.25 206 ASN A N 1
ATOM 1590 C CA . ASN A 1 206 ? 5.988 -38.844 -13.609 1 94.25 206 ASN A CA 1
ATOM 1591 C C . ASN A 1 206 ? 4.75 -38.625 -14.477 1 94.25 206 ASN A C 1
ATOM 1593 O O . ASN A 1 206 ? 3.775 -39.375 -14.375 1 94.25 206 ASN A O 1
ATOM 1597 N N . GLY A 1 207 ? 4.699 -37.469 -15.172 1 93.38 207 GLY A N 1
ATOM 1598 C CA . GLY A 1 207 ? 3.609 -37.219 -16.094 1 93.38 207 GLY A CA 1
ATOM 1599 C C . GLY A 1 207 ? 2.416 -36.531 -15.445 1 93.38 207 GLY A C 1
ATOM 1600 O O . GLY A 1 207 ? 1.427 -36.25 -16.125 1 93.38 207 GLY A O 1
ATOM 1601 N N . GLU A 1 208 ? 2.539 -36.281 -14.195 1 93.19 208 GLU A N 1
ATOM 1602 C CA . GLU A 1 208 ? 1.457 -35.625 -13.469 1 93.19 208 GLU A CA 1
ATOM 1603 C C . GLU A 1 208 ? 1.829 -34.188 -13.094 1 93.19 208 GLU A C 1
ATOM 1605 O O . GLU A 1 208 ? 2.957 -33.938 -12.664 1 93.19 208 GLU A O 1
ATOM 1610 N N . SER A 1 209 ? 0.812 -33.25 -13.336 1 94.38 209 SER A N 1
ATOM 1611 C CA . SER A 1 209 ? 1.007 -31.875 -12.891 1 94.38 209 SER A CA 1
ATOM 1612 C C . SER A 1 209 ? 0.995 -31.781 -11.375 1 94.38 209 SER A C 1
ATOM 1614 O O . SER A 1 209 ? -0.013 -32.094 -10.734 1 94.38 209 SER A O 1
ATOM 1616 N N . VAL A 1 210 ? 2.07 -31.312 -10.82 1 94.69 210 VAL A N 1
ATOM 1617 C CA . VAL A 1 210 ? 2.197 -31.344 -9.367 1 94.69 210 VAL A CA 1
ATOM 1618 C C . VAL A 1 210 ? 2.127 -29.938 -8.812 1 94.69 210 VAL A C 1
ATOM 1620 O O . VAL A 1 210 ? 1.366 -29.656 -7.879 1 94.69 210 VAL A O 1
ATOM 1623 N N . CYS A 1 211 ? 2.967 -29.109 -9.352 1 97.69 211 CYS A N 1
ATOM 1624 C CA . CYS A 1 211 ? 3.08 -27.75 -8.836 1 97.69 211 CYS A CA 1
ATOM 1625 C C . CYS A 1 211 ? 3.363 -26.75 -9.953 1 97.69 211 CYS A C 1
ATOM 1627 O O . CYS A 1 211 ? 3.701 -27.156 -11.07 1 97.69 211 CYS A O 1
ATOM 1629 N N . GLY A 1 212 ? 3.107 -25.469 -9.641 1 98.38 212 GLY A N 1
ATOM 1630 C CA . GLY A 1 212 ? 3.646 -24.406 -10.461 1 98.38 212 GLY A CA 1
ATOM 1631 C C . GLY A 1 212 ? 5.062 -24.016 -10.086 1 98.38 212 GLY A C 1
ATOM 1632 O O . GLY A 1 212 ? 5.621 -24.547 -9.125 1 98.38 212 GLY A O 1
ATOM 1633 N N . GLY A 1 213 ? 5.59 -23.141 -10.805 1 98.81 213 GLY A N 1
ATOM 1634 C CA . GLY A 1 213 ? 6.895 -22.531 -10.586 1 98.81 213 GLY A CA 1
ATOM 1635 C C . GLY A 1 213 ? 7.102 -21.25 -11.375 1 98.81 213 GLY A C 1
ATOM 1636 O O . GLY A 1 213 ? 6.246 -20.875 -12.18 1 98.81 213 GLY A O 1
ATOM 1637 N N . ALA A 1 214 ? 8.211 -20.609 -11.086 1 98.88 214 ALA A N 1
ATOM 1638 C CA . ALA A 1 214 ? 8.562 -19.391 -11.805 1 98.88 214 ALA A CA 1
ATOM 1639 C C . ALA A 1 214 ? 9.945 -19.516 -12.445 1 98.88 214 ALA A C 1
ATOM 1641 O O . ALA A 1 214 ? 10.898 -19.953 -11.797 1 98.88 214 ALA A O 1
ATOM 1642 N N . LEU A 1 215 ? 10.008 -19.094 -13.672 1 98.81 215 LEU A N 1
ATOM 1643 C CA . LEU A 1 215 ? 11.281 -19.078 -14.398 1 98.81 215 LEU A CA 1
ATOM 1644 C C . LEU A 1 215 ? 12.18 -17.953 -13.891 1 98.81 215 LEU A C 1
ATOM 1646 O O . LEU A 1 215 ? 11.734 -16.812 -13.734 1 98.81 215 LEU A O 1
ATOM 1650 N N . LEU A 1 216 ? 13.391 -18.328 -13.609 1 98.31 216 LEU A N 1
ATOM 1651 C CA . LEU A 1 216 ? 14.438 -17.359 -13.297 1 98.31 216 LEU A CA 1
ATOM 1652 C C . LEU A 1 216 ? 15.5 -17.328 -14.391 1 98.31 216 LEU A C 1
ATOM 1654 O O . LEU A 1 216 ? 15.531 -18.203 -15.258 1 98.31 216 LEU A O 1
ATOM 1658 N N . ASP A 1 217 ? 16.297 -16.297 -14.305 1 95.44 217 ASP A N 1
ATOM 1659 C CA . ASP A 1 217 ? 17.422 -16.234 -15.242 1 95.44 217 ASP A CA 1
ATOM 1660 C C . ASP A 1 217 ? 18.391 -17.391 -15.039 1 95.44 217 ASP A C 1
ATOM 1662 O O . ASP A 1 217 ? 18.469 -17.969 -13.945 1 95.44 217 ASP A O 1
ATOM 1666 N N . GLY A 1 218 ? 19.062 -17.812 -16.125 1 93.56 218 GLY A N 1
ATOM 1667 C CA . GLY A 1 218 ? 20.094 -18.828 -16.047 1 93.56 218 GLY A CA 1
ATOM 1668 C C . GLY A 1 218 ? 19.547 -20.234 -16.094 1 93.56 218 GLY A C 1
ATOM 1669 O O . GLY A 1 218 ? 20.25 -21.188 -15.75 1 93.56 218 GLY A O 1
ATOM 1670 N N . GLY A 1 219 ? 18.266 -20.375 -16.438 1 95.5 219 GLY A N 1
ATOM 1671 C CA . GLY A 1 219 ? 17.672 -21.703 -16.562 1 95.5 219 GLY A CA 1
ATOM 1672 C C . GLY A 1 219 ? 17.281 -22.312 -15.227 1 95.5 219 GLY A C 1
ATOM 1673 O O . GLY A 1 219 ? 17.391 -23.531 -15.039 1 95.5 219 GLY A O 1
ATOM 1674 N N . TRP A 1 220 ? 17 -21.516 -14.344 1 97.56 220 TRP A N 1
ATOM 1675 C CA . TRP A 1 220 ? 16.531 -21.969 -13.039 1 97.56 220 TRP A CA 1
ATOM 1676 C C . TRP A 1 220 ? 15.023 -21.75 -12.906 1 97.56 220 TRP A C 1
ATOM 1678 O O . TRP A 1 220 ? 14.453 -20.875 -13.547 1 97.56 220 TRP A O 1
ATOM 1688 N N . VAL A 1 221 ? 14.422 -22.609 -12.125 1 98.56 221 VAL A N 1
ATOM 1689 C CA . VAL A 1 221 ? 13.016 -22.5 -11.773 1 98.56 221 VAL A CA 1
ATOM 1690 C C . VAL A 1 221 ? 12.859 -22.547 -10.25 1 98.56 221 VAL A C 1
ATOM 1692 O O . VAL A 1 221 ? 13.477 -23.375 -9.586 1 98.56 221 VAL A O 1
ATOM 1695 N N . VAL A 1 222 ? 12.078 -21.609 -9.742 1 98.81 222 VAL A N 1
ATOM 1696 C CA . VAL A 1 222 ? 11.797 -21.609 -8.312 1 98.81 222 VAL A CA 1
ATOM 1697 C C . VAL A 1 222 ? 10.398 -22.188 -8.07 1 98.81 222 VAL A C 1
ATOM 1699 O O . VAL A 1 222 ? 9.469 -21.906 -8.828 1 98.81 222 VAL A O 1
ATOM 1702 N N . THR A 1 223 ? 10.242 -23.016 -7.09 1 98.56 223 THR A N 1
ATOM 1703 C CA . THR A 1 223 ? 8.977 -23.609 -6.664 1 98.56 223 THR A CA 1
ATOM 1704 C C . THR A 1 223 ? 8.969 -23.828 -5.156 1 98.56 223 THR A C 1
ATOM 1706 O O . THR A 1 223 ? 9.852 -23.344 -4.445 1 98.56 223 THR A O 1
ATOM 1709 N N . ALA A 1 224 ? 7.883 -24.406 -4.664 1 98.25 224 ALA A N 1
ATOM 1710 C CA . ALA A 1 224 ? 7.809 -24.75 -3.246 1 98.25 224 ALA A CA 1
ATOM 1711 C C . ALA A 1 224 ? 8.586 -26.031 -2.947 1 98.25 224 ALA A C 1
ATOM 1713 O O . ALA A 1 224 ? 8.555 -26.984 -3.732 1 98.25 224 ALA A O 1
ATOM 1714 N N . ALA A 1 225 ? 9.211 -26.078 -1.812 1 97.12 225 ALA A N 1
ATOM 1715 C CA . ALA A 1 225 ? 10 -27.234 -1.41 1 97.12 225 ALA A CA 1
ATOM 1716 C C . ALA A 1 225 ? 9.125 -28.484 -1.279 1 97.12 225 ALA A C 1
ATOM 1718 O O . ALA A 1 225 ? 9.539 -29.578 -1.645 1 97.12 225 ALA A O 1
ATOM 1719 N N . HIS A 1 226 ? 7.93 -28.344 -0.803 1 95.38 226 HIS A N 1
ATOM 1720 C CA . HIS A 1 226 ? 7.07 -29.5 -0.564 1 95.38 226 HIS A CA 1
ATOM 1721 C C . HIS A 1 226 ? 6.688 -30.188 -1.873 1 95.38 226 HIS A C 1
ATOM 1723 O O . HIS A 1 226 ? 6.203 -31.312 -1.869 1 95.38 226 HIS A O 1
ATOM 1729 N N . CYS A 1 227 ? 6.883 -29.5 -2.971 1 95.69 227 CYS A N 1
ATOM 1730 C CA . CYS A 1 227 ? 6.559 -30.047 -4.289 1 95.69 227 CYS A CA 1
ATOM 1731 C C . CYS A 1 227 ? 7.625 -31.031 -4.75 1 95.69 227 CYS A C 1
ATOM 1733 O O . CYS A 1 227 ? 7.363 -31.891 -5.598 1 95.69 227 CYS A O 1
ATOM 1735 N N . VAL A 1 228 ? 8.82 -30.906 -4.176 1 95.44 228 VAL A N 1
ATOM 1736 C CA . VAL A 1 228 ? 9.922 -31.672 -4.727 1 95.44 228 VAL A CA 1
ATOM 1737 C C . VAL A 1 228 ? 10.57 -32.5 -3.625 1 95.44 228 VAL A C 1
ATOM 1739 O O . VAL A 1 228 ? 11.406 -33.375 -3.902 1 95.44 228 VAL A O 1
ATOM 1742 N N . HIS A 1 229 ? 10.156 -32.25 -2.426 1 93.06 229 HIS A N 1
ATOM 1743 C CA . HIS A 1 229 ? 10.742 -32.906 -1.266 1 93.06 229 HIS A CA 1
ATOM 1744 C C . HIS A 1 229 ? 10.539 -34.438 -1.341 1 93.06 229 HIS A C 1
ATOM 1746 O O . HIS A 1 229 ? 9.43 -34.906 -1.581 1 93.06 229 HIS A O 1
ATOM 1752 N N . GLN A 1 230 ? 11.664 -35.219 -1.188 1 91 230 GLN A N 1
ATOM 1753 C CA . GLN A 1 230 ? 11.664 -36.688 -1.148 1 91 230 GLN A CA 1
ATOM 1754 C C . GLN A 1 230 ? 11.141 -37.281 -2.457 1 91 230 GLN A C 1
ATOM 1756 O O . GLN A 1 230 ? 10.344 -38.219 -2.449 1 91 230 GLN A O 1
ATOM 1761 N N . LYS A 1 231 ? 11.492 -36.688 -3.541 1 91.38 231 LYS A N 1
ATOM 1762 C CA . LYS A 1 231 ? 11.148 -37.156 -4.879 1 91.38 231 LYS A CA 1
ATOM 1763 C C . LYS A 1 231 ? 12.398 -37.375 -5.723 1 91.38 231 LYS A C 1
ATOM 1765 O O . LYS A 1 231 ? 13.453 -36.781 -5.449 1 91.38 231 LYS A O 1
ATOM 1770 N N . ASP A 1 232 ? 12.242 -38.219 -6.688 1 91.31 232 ASP A N 1
ATOM 1771 C CA . ASP A 1 232 ? 13.344 -38.562 -7.582 1 91.31 232 ASP A CA 1
ATOM 1772 C C . ASP A 1 232 ? 13.508 -37.5 -8.68 1 91.31 232 ASP A C 1
ATOM 1774 O O . ASP A 1 232 ? 12.602 -37.312 -9.484 1 91.31 232 ASP A O 1
ATOM 1778 N N . LEU A 1 233 ? 14.633 -36.969 -8.75 1 89.56 233 LEU A N 1
ATOM 1779 C CA . LEU A 1 233 ? 14.945 -35.906 -9.672 1 89.56 233 LEU A CA 1
ATOM 1780 C C . LEU A 1 233 ? 14.719 -36.344 -11.117 1 89.56 233 LEU A C 1
ATOM 1782 O O . LEU A 1 233 ? 14.328 -35.531 -11.961 1 89.56 233 LEU A O 1
ATOM 1786 N N . LYS A 1 234 ? 14.969 -37.562 -11.391 1 91.44 234 LYS A N 1
ATOM 1787 C CA . LYS A 1 234 ? 14.938 -38.062 -12.758 1 91.44 234 LYS A CA 1
ATOM 1788 C C . LYS A 1 234 ? 13.516 -38.094 -13.312 1 91.44 234 LYS A C 1
ATOM 1790 O O . LYS A 1 234 ? 13.32 -38.188 -14.523 1 91.44 234 LYS A O 1
ATOM 1795 N N . ARG A 1 235 ? 12.641 -37.969 -12.422 1 94.56 235 ARG A N 1
ATOM 1796 C CA . ARG A 1 235 ? 11.242 -38.094 -12.836 1 94.56 235 ARG A CA 1
ATOM 1797 C C . ARG A 1 235 ? 10.594 -36.719 -13 1 94.56 235 ARG A C 1
ATOM 1799 O O . ARG A 1 235 ? 9.422 -36.625 -13.359 1 94.56 235 ARG A O 1
ATOM 1806 N N . PHE A 1 236 ? 11.383 -35.719 -12.773 1 96.38 236 PHE A N 1
ATOM 1807 C CA . PHE A 1 236 ? 10.852 -34.344 -12.898 1 96.38 236 PHE A CA 1
ATOM 1808 C C . PHE A 1 236 ? 10.992 -33.844 -14.328 1 96.38 236 PHE A C 1
ATOM 1810 O O . PHE A 1 236 ? 11.992 -34.125 -15 1 96.38 236 PHE A O 1
ATOM 1817 N N . LYS A 1 237 ? 10.016 -33.125 -14.75 1 97.88 237 LYS A N 1
ATOM 1818 C CA . LYS A 1 237 ? 10.078 -32.25 -15.922 1 97.88 237 LYS A CA 1
ATOM 1819 C C . LYS A 1 237 ? 9.523 -30.875 -15.609 1 97.88 237 LYS A C 1
ATOM 1821 O O . LYS A 1 237 ? 8.617 -30.734 -14.781 1 97.88 237 LYS A O 1
ATOM 1826 N N . VAL A 1 238 ? 10.125 -29.922 -16.234 1 98.62 238 VAL A N 1
ATOM 1827 C CA . VAL A 1 238 ? 9.594 -28.562 -16.203 1 98.62 238 VAL A CA 1
ATOM 1828 C C . VAL A 1 238 ? 9.008 -28.188 -17.562 1 98.62 238 VAL A C 1
ATOM 1830 O O . VAL A 1 238 ? 9.672 -28.328 -18.594 1 98.62 238 VAL A O 1
ATOM 1833 N N . ILE A 1 239 ? 7.785 -27.734 -17.531 1 98.5 239 ILE A N 1
ATOM 1834 C CA . ILE A 1 239 ? 7.129 -27.344 -18.781 1 98.5 239 ILE A CA 1
ATOM 1835 C C . ILE A 1 239 ? 6.887 -25.844 -18.797 1 98.5 239 ILE A C 1
ATOM 1837 O O . ILE A 1 239 ? 6.297 -25.297 -17.859 1 98.5 239 ILE A O 1
ATOM 1841 N N . THR A 1 240 ? 7.379 -25.156 -19.828 1 98.25 240 THR A N 1
ATOM 1842 C CA . THR A 1 240 ? 7.184 -23.734 -20.016 1 98.25 240 THR A CA 1
ATOM 1843 C C . THR A 1 240 ? 6.207 -23.453 -21.141 1 98.25 240 THR A C 1
ATOM 1845 O O . THR A 1 240 ? 5.934 -24.328 -21.969 1 98.25 240 THR A O 1
ATOM 1848 N N . GLY A 1 241 ? 5.566 -22.297 -21.078 1 97.44 241 GLY A N 1
ATOM 1849 C CA . GLY A 1 241 ? 4.703 -21.859 -22.172 1 97.44 241 GLY A CA 1
ATOM 1850 C C . GLY A 1 241 ? 3.348 -22.547 -22.172 1 97.44 241 GLY A C 1
ATOM 1851 O O . GLY A 1 241 ? 2.594 -22.453 -23.141 1 97.44 241 GLY A O 1
ATOM 1852 N N . ASP A 1 242 ? 3.084 -23.281 -21.094 1 96.88 242 ASP A N 1
ATOM 1853 C CA . ASP A 1 242 ? 1.799 -23.969 -21.016 1 96.88 242 ASP A CA 1
ATOM 1854 C C . ASP A 1 242 ? 0.698 -23.016 -20.547 1 96.88 242 ASP A C 1
ATOM 1856 O O . ASP A 1 242 ? 0.793 -22.438 -19.453 1 96.88 242 ASP A O 1
ATOM 1860 N N . HIS A 1 243 ? -0.328 -22.875 -21.312 1 95 243 HIS A N 1
ATOM 1861 C CA . HIS A 1 243 ? -1.451 -22.016 -20.953 1 95 243 HIS A CA 1
ATOM 1862 C C . HIS A 1 243 ? -2.637 -22.844 -20.469 1 95 243 HIS A C 1
ATOM 1864 O O . HIS A 1 243 ? -3.256 -22.5 -19.453 1 95 243 HIS A O 1
ATOM 1870 N N . ASP A 1 244 ? -2.967 -23.844 -21.141 1 94.38 244 ASP A N 1
ATOM 1871 C CA . ASP A 1 244 ? -4.047 -24.75 -20.797 1 94.38 244 ASP A CA 1
ATOM 1872 C C . ASP A 1 244 ? -3.537 -26.188 -20.688 1 94.38 244 ASP A C 1
ATOM 1874 O O . ASP A 1 244 ? -3.105 -26.766 -21.688 1 94.38 244 ASP A O 1
ATOM 1878 N N . LEU A 1 245 ? -3.641 -26.766 -19.5 1 94.5 245 LEU A N 1
ATOM 1879 C CA . LEU A 1 245 ? -3.072 -28.078 -19.234 1 94.5 245 LEU A CA 1
ATOM 1880 C C . LEU A 1 245 ? -3.801 -29.156 -20.031 1 94.5 245 LEU A C 1
ATOM 1882 O O . LEU A 1 245 ? -3.277 -30.266 -20.203 1 94.5 245 LEU A O 1
ATOM 1886 N N . ASP A 1 246 ? -5.016 -28.844 -20.469 1 91.44 246 ASP A N 1
ATOM 1887 C CA . ASP A 1 246 ? -5.855 -29.859 -21.109 1 91.44 246 ASP A CA 1
ATOM 1888 C C . ASP A 1 246 ? -5.699 -29.828 -22.625 1 91.44 246 ASP A C 1
ATOM 1890 O O . ASP A 1 246 ? -6.23 -30.688 -23.328 1 91.44 246 ASP A O 1
ATOM 1894 N N . VAL A 1 247 ? -5.031 -28.828 -23.078 1 91.56 247 VAL A N 1
ATOM 1895 C CA . VAL A 1 247 ? -4.855 -28.703 -24.516 1 91.56 247 VAL A CA 1
ATOM 1896 C C . VAL A 1 247 ? -3.396 -28.375 -24.828 1 91.56 247 VAL A C 1
ATOM 1898 O O . VAL A 1 247 ? -2.715 -27.719 -24.047 1 91.56 247 VAL A O 1
ATOM 1901 N N . LEU A 1 248 ? -2.926 -28.875 -25.938 1 90.62 248 LEU A N 1
ATOM 1902 C CA . LEU A 1 248 ? -1.625 -28.438 -26.453 1 90.62 248 LEU A CA 1
ATOM 1903 C C . LEU A 1 248 ? -1.726 -27.078 -27.109 1 90.62 248 LEU A C 1
ATOM 1905 O O . LEU A 1 248 ? -2.166 -26.969 -28.266 1 90.62 248 LEU A O 1
ATOM 1909 N N . ASP A 1 249 ? -1.197 -26.062 -26.484 1 89.44 249 ASP A N 1
ATOM 1910 C CA . ASP A 1 249 ? -1.324 -24.672 -26.906 1 89.44 249 ASP A CA 1
ATOM 1911 C C . ASP A 1 249 ? -0.337 -24.344 -28.031 1 89.44 249 ASP A C 1
ATOM 1913 O O . ASP A 1 249 ? -0.518 -23.375 -28.766 1 89.44 249 ASP A O 1
ATOM 1917 N N . GLY A 1 250 ? 0.734 -25.094 -28.109 1 91.94 250 GLY A N 1
ATOM 1918 C CA . GLY A 1 250 ? 1.724 -24.828 -29.141 1 91.94 250 GLY A CA 1
ATOM 1919 C C . GLY A 1 250 ? 3.08 -24.438 -28.594 1 91.94 250 GLY A C 1
ATOM 1920 O O . GLY A 1 250 ? 4.082 -25.109 -28.859 1 91.94 250 GLY A O 1
ATOM 1921 N N . PRO A 1 251 ? 3.137 -23.5 -27.688 1 94.81 251 PRO A N 1
ATOM 1922 C CA . PRO A 1 251 ? 4.422 -22.984 -27.219 1 94.81 251 PRO A CA 1
ATOM 1923 C C . PRO A 1 251 ? 5.035 -23.828 -26.109 1 94.81 251 PRO A C 1
ATOM 1925 O O . PRO A 1 251 ? 6.117 -23.516 -25.609 1 94.81 251 PRO A O 1
ATOM 1928 N N . GLU A 1 252 ? 4.473 -24.891 -25.719 1 96.81 252 GLU A N 1
ATOM 1929 C CA . GLU A 1 252 ? 4.957 -25.703 -24.609 1 96.81 252 GLU A CA 1
ATOM 1930 C C . GLU A 1 252 ? 6.34 -26.281 -24.906 1 96.81 252 GLU A C 1
ATOM 1932 O O . GLU A 1 252 ? 6.586 -26.781 -26 1 96.81 252 GLU A O 1
ATOM 1937 N N . GLU A 1 253 ? 7.188 -26.125 -24.047 1 97.5 253 GLU A N 1
ATOM 1938 C CA . GLU A 1 253 ? 8.5 -26.75 -24.062 1 97.5 253 GLU A CA 1
ATOM 1939 C C . GLU A 1 253 ? 8.766 -27.516 -22.766 1 97.5 253 GLU A C 1
ATOM 1941 O O . GLU A 1 253 ? 8.602 -26.969 -21.672 1 97.5 253 GLU A O 1
ATOM 1946 N N . ALA A 1 254 ? 9.203 -28.797 -22.875 1 97.56 254 ALA A N 1
ATOM 1947 C CA . ALA A 1 254 ? 9.5 -29.625 -21.719 1 97.56 254 ALA A CA 1
ATOM 1948 C C . ALA A 1 254 ? 11.008 -29.766 -21.516 1 97.56 254 ALA A C 1
ATOM 1950 O O . ALA A 1 254 ? 11.75 -29.969 -22.484 1 97.56 254 ALA A O 1
ATOM 1951 N N . TYR A 1 255 ? 11.438 -29.609 -20.312 1 98.19 255 TYR A N 1
ATOM 1952 C CA . TYR A 1 255 ? 12.844 -29.719 -19.953 1 98.19 255 TYR A CA 1
ATOM 1953 C C . TYR A 1 255 ? 13.062 -30.766 -18.875 1 98.19 255 TYR A C 1
ATOM 1955 O O . TYR A 1 255 ? 12.289 -30.859 -17.922 1 98.19 255 TYR A O 1
ATOM 1963 N N . ASP A 1 256 ? 14.078 -31.562 -19.078 1 97.12 256 ASP A N 1
ATOM 1964 C CA . ASP A 1 256 ? 14.547 -32.406 -17.953 1 97.12 256 ASP A CA 1
ATOM 1965 C C . ASP A 1 256 ? 15.219 -31.531 -16.891 1 97.12 256 ASP A C 1
ATOM 1967 O O . ASP A 1 256 ? 15.594 -30.391 -17.156 1 97.12 256 ASP A O 1
ATOM 1971 N N . VAL A 1 257 ? 15.289 -32.156 -15.703 1 96 257 VAL A N 1
ATOM 1972 C CA . VAL A 1 257 ? 15.867 -31.422 -14.578 1 96 257 VAL A CA 1
ATOM 1973 C C . VAL A 1 257 ? 17.234 -32 -14.234 1 96 257 VAL A C 1
ATOM 1975 O O . VAL A 1 257 ? 17.391 -33.219 -14.094 1 96 257 VAL A O 1
ATOM 1978 N N . SER A 1 258 ? 18.234 -31.109 -14.07 1 92.81 258 SER A N 1
ATOM 1979 C CA . SER A 1 258 ? 19.594 -31.562 -13.812 1 92.81 258 SER A CA 1
ATOM 1980 C C . SER A 1 258 ? 19.922 -31.5 -12.32 1 92.81 258 SER A C 1
ATOM 1982 O O . SER A 1 258 ? 20.781 -32.25 -11.836 1 92.81 258 SER A O 1
ATOM 1984 N N . ALA A 1 259 ? 19.219 -30.625 -11.617 1 93.19 259 ALA A N 1
ATOM 1985 C CA . ALA A 1 259 ? 19.469 -30.484 -10.188 1 93.19 259 ALA A CA 1
ATOM 1986 C C . ALA A 1 259 ? 18.234 -29.938 -9.469 1 93.19 259 ALA A C 1
ATOM 1988 O O . ALA A 1 259 ? 17.453 -29.172 -10.047 1 93.19 259 ALA A O 1
ATOM 1989 N N . VAL A 1 260 ? 18.094 -30.375 -8.266 1 94.75 260 VAL A N 1
ATOM 1990 C CA . VAL A 1 260 ? 17.094 -29.859 -7.344 1 94.75 260 VAL A CA 1
ATOM 1991 C C . VAL A 1 260 ? 17.781 -29.438 -6.039 1 94.75 260 VAL A C 1
ATOM 1993 O O . VAL A 1 260 ? 18.531 -30.203 -5.453 1 94.75 260 VAL A O 1
ATOM 1996 N N . VAL A 1 261 ? 17.531 -28.172 -5.625 1 95.38 261 VAL A N 1
ATOM 1997 C CA . VAL A 1 261 ? 18.109 -27.672 -4.379 1 95.38 261 VAL A CA 1
ATOM 1998 C C . VAL A 1 261 ? 16.984 -27.188 -3.465 1 95.38 261 VAL A C 1
ATOM 2000 O O . VAL A 1 261 ? 16.219 -26.297 -3.838 1 95.38 261 VAL A O 1
ATOM 2003 N N . ILE A 1 262 ? 16.875 -27.797 -2.309 1 95.69 262 ILE A N 1
ATOM 2004 C CA . ILE A 1 262 ? 15.883 -27.391 -1.309 1 95.69 262 ILE A CA 1
ATOM 2005 C C . ILE A 1 262 ? 16.562 -26.547 -0.228 1 95.69 262 ILE A C 1
ATOM 2007 O O . ILE A 1 262 ? 17.672 -26.859 0.212 1 95.69 262 ILE A O 1
ATOM 2011 N N . HIS A 1 263 ? 15.922 -25.484 0.137 1 95.62 263 HIS A N 1
ATOM 2012 C CA . HIS A 1 263 ? 16.516 -24.641 1.171 1 95.62 263 HIS A CA 1
ATOM 2013 C C . HIS A 1 263 ? 16.703 -25.422 2.471 1 95.62 263 HIS A C 1
ATOM 2015 O O . HIS A 1 263 ? 15.836 -26.203 2.859 1 95.62 263 HIS A O 1
ATOM 2021 N N . GLU A 1 264 ? 17.672 -25.156 3.234 1 92.62 264 GLU A N 1
ATOM 2022 C CA . GLU A 1 264 ? 18.062 -25.938 4.402 1 92.62 264 GLU A CA 1
ATOM 2023 C C . GLU A 1 264 ? 17.078 -25.75 5.551 1 92.62 264 GLU A C 1
ATOM 2025 O O . GLU A 1 264 ? 16.906 -26.656 6.375 1 92.62 264 GLU A O 1
ATOM 2030 N N . SER A 1 265 ? 16.406 -24.703 5.527 1 92.88 265 SER A N 1
ATOM 2031 C CA . SER A 1 265 ? 15.523 -24.406 6.652 1 92.88 265 SER A CA 1
ATOM 2032 C C . SER A 1 265 ? 14.117 -24.969 6.414 1 92.88 265 SER A C 1
ATOM 2034 O O . SER A 1 265 ? 13.219 -24.766 7.238 1 92.88 265 SER A O 1
ATOM 2036 N N . TYR A 1 266 ? 13.984 -25.672 5.32 1 96.38 266 TYR A N 1
ATOM 2037 C CA . TYR A 1 266 ? 12.664 -26.219 5.023 1 96.38 266 TYR A CA 1
ATOM 2038 C C . TYR A 1 266 ? 12.219 -27.203 6.098 1 96.38 266 TYR A C 1
ATOM 2040 O O . TYR A 1 266 ? 12.961 -28.109 6.457 1 96.38 266 TYR A O 1
ATOM 2048 N N . ASP A 1 267 ? 10.953 -26.922 6.602 1 95.81 267 ASP A N 1
ATOM 2049 C CA . ASP A 1 267 ? 10.297 -27.812 7.551 1 95.81 267 ASP A CA 1
ATOM 2050 C C . ASP A 1 267 ? 9 -28.391 6.969 1 95.81 267 ASP A C 1
ATOM 2052 O O . ASP A 1 267 ? 8.023 -27.656 6.785 1 95.81 267 ASP A O 1
ATOM 2056 N N . PRO A 1 268 ? 8.938 -29.672 6.691 1 93.12 268 PRO A N 1
ATOM 2057 C CA . PRO A 1 268 ? 7.77 -30.25 6.02 1 93.12 268 PRO A CA 1
ATOM 2058 C C . PRO A 1 268 ? 6.508 -30.203 6.879 1 93.12 268 PRO A C 1
ATOM 2060 O O . PRO A 1 268 ? 5.406 -30.438 6.375 1 93.12 268 PRO A O 1
ATOM 2063 N N . VAL A 1 269 ? 6.625 -29.922 8.109 1 92.94 269 VAL A N 1
ATOM 2064 C CA . VAL A 1 269 ? 5.469 -29.875 9 1 92.94 269 VAL A CA 1
ATOM 2065 C C . VAL A 1 269 ? 4.887 -28.453 8.992 1 92.94 269 VAL A C 1
ATOM 2067 O O . VAL A 1 269 ? 3.727 -28.266 8.625 1 92.94 269 VAL A O 1
ATOM 2070 N N . SER A 1 270 ? 5.727 -27.469 9.25 1 94.5 270 SER A N 1
ATOM 2071 C CA . SER A 1 270 ? 5.266 -26.078 9.336 1 94.5 270 SER A CA 1
ATOM 2072 C C . SER A 1 270 ? 5.293 -25.406 7.969 1 94.5 270 SER A C 1
ATOM 2074 O O . SER A 1 270 ? 4.727 -24.328 7.797 1 94.5 270 SER A O 1
ATOM 2076 N N . LEU A 1 271 ? 5.969 -26.047 7.016 1 95.44 271 LEU A N 1
ATOM 2077 C CA . LEU A 1 271 ? 6.211 -25.516 5.68 1 95.44 271 LEU A CA 1
ATOM 2078 C C . LEU A 1 271 ? 6.973 -24.203 5.754 1 95.44 271 LEU A C 1
ATOM 2080 O O . LEU A 1 271 ? 6.828 -23.344 4.879 1 95.44 271 LEU A O 1
ATOM 2084 N N . ASP A 1 272 ? 7.719 -24.016 6.879 1 97.12 272 ASP A N 1
ATOM 2085 C CA . ASP A 1 272 ? 8.656 -22.906 6.93 1 97.12 272 ASP A CA 1
ATOM 2086 C C . ASP A 1 272 ? 9.805 -23.109 5.949 1 97.12 272 ASP A C 1
ATOM 2088 O O . ASP A 1 272 ? 10.305 -24.219 5.789 1 97.12 272 ASP A O 1
ATOM 2092 N N . GLY A 1 273 ? 10.195 -21.984 5.289 1 97.44 273 GLY A N 1
ATOM 2093 C CA . GLY A 1 273 ? 11.273 -22.094 4.32 1 97.44 273 GLY A CA 1
ATOM 2094 C C . GLY A 1 273 ? 10.914 -22.922 3.104 1 97.44 273 GLY A C 1
ATOM 2095 O O . GLY A 1 273 ? 11.758 -23.625 2.547 1 97.44 273 GLY A O 1
ATOM 2096 N N . ASP A 1 274 ? 9.703 -22.906 2.658 1 97.25 274 ASP A N 1
ATOM 2097 C CA . ASP A 1 274 ? 9.156 -23.75 1.596 1 97.25 274 ASP A CA 1
ATOM 2098 C C . ASP A 1 274 ? 9.57 -23.234 0.22 1 97.25 274 ASP A C 1
ATOM 2100 O O . ASP A 1 274 ? 8.734 -22.75 -0.542 1 97.25 274 ASP A O 1
ATOM 2104 N N . LEU A 1 275 ? 10.883 -23.422 -0.043 1 98.19 275 LEU A N 1
ATOM 2105 C CA . LEU A 1 275 ? 11.438 -22.922 -1.297 1 98.19 275 LEU A CA 1
ATOM 2106 C C . LEU A 1 275 ? 12.461 -23.891 -1.865 1 98.19 275 LEU A C 1
ATOM 2108 O O . LEU A 1 275 ? 13.281 -24.438 -1.125 1 98.19 275 LEU A O 1
ATOM 2112 N N . ALA A 1 276 ? 12.367 -24.094 -3.121 1 97.69 276 ALA A N 1
ATOM 2113 C CA . ALA A 1 276 ? 13.312 -24.969 -3.822 1 97.69 276 ALA A CA 1
ATOM 2114 C C . ALA A 1 276 ? 13.641 -24.406 -5.207 1 97.69 276 ALA A C 1
ATOM 2116 O O . ALA A 1 276 ? 12.867 -23.641 -5.773 1 97.69 276 ALA A O 1
ATOM 2117 N N . LEU A 1 277 ? 14.789 -24.812 -5.703 1 97.94 277 LEU A N 1
ATOM 2118 C CA . LEU A 1 277 ? 15.25 -24.438 -7.031 1 97.94 277 LEU A CA 1
ATOM 2119 C C . LEU A 1 277 ? 15.508 -25.672 -7.891 1 97.94 277 LEU A C 1
ATOM 2121 O O . LEU A 1 277 ? 16.031 -26.672 -7.402 1 97.94 277 LEU A O 1
ATOM 2125 N N . LEU A 1 278 ? 15.086 -25.609 -9.109 1 97.06 278 LEU A N 1
ATOM 2126 C CA . LEU A 1 278 ? 15.367 -26.625 -10.109 1 97.06 278 LEU A CA 1
ATOM 2127 C C . LEU A 1 278 ? 16.219 -26.062 -11.242 1 97.06 278 LEU A C 1
ATOM 2129 O O . LEU A 1 278 ? 15.945 -24.953 -11.727 1 97.06 278 LEU A O 1
ATOM 2133 N N . LYS A 1 279 ? 17.203 -26.797 -11.633 1 96.62 279 LYS A N 1
ATOM 2134 C CA . LYS A 1 279 ? 18.016 -26.422 -12.789 1 96.62 279 LYS A CA 1
ATOM 2135 C C . LYS A 1 279 ? 17.594 -27.203 -14.023 1 96.62 279 LYS A C 1
ATOM 2137 O O . LYS A 1 279 ? 17.531 -28.438 -14 1 96.62 279 LYS A O 1
ATOM 2142 N N . LEU A 1 280 ? 17.312 -26.469 -15.07 1 96.75 280 LEU A N 1
ATOM 2143 C CA . LEU A 1 280 ? 16.984 -27.125 -16.328 1 96.75 280 LEU A CA 1
ATOM 2144 C C . LEU A 1 280 ? 18.219 -27.781 -16.938 1 96.75 280 LEU A C 1
ATOM 2146 O O . LEU A 1 280 ? 19.312 -27.219 -16.891 1 96.75 280 LEU A O 1
ATOM 2150 N N . HIS A 1 281 ? 18.016 -28.859 -17.5 1 94.5 281 HIS A N 1
ATOM 2151 C CA . HIS A 1 281 ? 19.125 -29.562 -18.125 1 94.5 281 HIS A CA 1
ATOM 2152 C C . HIS A 1 281 ? 19.594 -28.828 -19.375 1 94.5 281 HIS A C 1
ATOM 2154 O O . HIS A 1 281 ? 20.797 -28.688 -19.609 1 94.5 281 HIS A O 1
ATOM 2160 N N . ALA A 1 282 ? 18.641 -28.438 -20.203 1 95.25 282 ALA A N 1
ATOM 2161 C CA . ALA A 1 282 ? 18.938 -27.688 -21.422 1 95.25 282 ALA A CA 1
ATOM 2162 C C . ALA A 1 282 ? 18.719 -26.188 -21.203 1 95.25 282 ALA A C 1
ATOM 2164 O O . ALA A 1 282 ? 18.062 -25.781 -20.234 1 95.25 282 ALA A O 1
ATOM 2165 N N . GLU A 1 283 ? 19.312 -25.453 -22.094 1 96 283 GLU A N 1
ATOM 2166 C CA . GLU A 1 283 ? 19.141 -24 -22.031 1 96 283 GLU A CA 1
ATOM 2167 C C . GLU A 1 283 ? 17.688 -23.609 -22.281 1 96 283 GLU A C 1
ATOM 2169 O O . GLU A 1 283 ? 17.031 -24.172 -23.172 1 96 283 GLU A O 1
ATOM 2174 N N . LEU A 1 284 ? 17.25 -22.656 -21.469 1 97.12 284 LEU A N 1
ATOM 2175 C CA . LEU A 1 284 ? 15.883 -22.172 -21.609 1 97.12 284 LEU A CA 1
ATOM 2176 C C . LEU A 1 284 ? 15.695 -21.484 -22.969 1 97.12 284 LEU A C 1
ATOM 2178 O O . LEU A 1 284 ? 16.469 -20.594 -23.328 1 97.12 284 LEU A O 1
ATOM 2182 N N . LYS A 1 285 ? 14.758 -21.906 -23.688 1 96.94 285 LYS A N 1
ATOM 2183 C CA . LYS A 1 285 ? 14.359 -21.219 -24.906 1 96.94 285 LYS A CA 1
ATOM 2184 C C . LYS A 1 285 ? 13.383 -20.078 -24.609 1 96.94 285 LYS A C 1
ATOM 2186 O O . LYS A 1 285 ? 12.172 -20.297 -24.547 1 96.94 285 LYS A O 1
ATOM 2191 N N . ARG A 1 286 ? 13.898 -18.938 -24.562 1 97 286 ARG A N 1
ATOM 2192 C CA . ARG A 1 286 ? 13.055 -17.781 -24.281 1 97 286 ARG A CA 1
ATOM 2193 C C . ARG A 1 286 ? 12.133 -17.469 -25.469 1 97 286 ARG A C 1
ATOM 2195 O O . ARG A 1 286 ? 12.516 -17.688 -26.625 1 97 286 ARG A O 1
ATOM 2202 N N . SER A 1 287 ? 11 -17.031 -25.141 1 97.12 287 SER A N 1
ATOM 2203 C CA . SER A 1 287 ? 9.984 -16.625 -26.109 1 97.12 287 SER A CA 1
ATOM 2204 C C . SER A 1 287 ? 8.961 -15.695 -25.484 1 97.12 287 SER A C 1
ATOM 2206 O O . SER A 1 287 ? 9.094 -15.32 -24.312 1 97.12 287 SER A O 1
ATOM 2208 N N . ALA A 1 288 ? 7.965 -15.297 -26.25 1 96.62 288 ALA A N 1
ATOM 2209 C CA . ALA A 1 288 ? 6.898 -14.453 -25.719 1 96.62 288 ALA A CA 1
ATOM 2210 C C . ALA A 1 288 ? 6.113 -15.18 -24.625 1 96.62 288 ALA A C 1
ATOM 2212 O O . ALA A 1 288 ? 5.375 -14.555 -23.859 1 96.62 288 ALA A O 1
ATOM 2213 N N . TYR A 1 289 ? 6.332 -16.5 -24.547 1 97.44 289 TYR A N 1
ATOM 2214 C CA . TYR A 1 289 ? 5.543 -17.328 -23.625 1 97.44 289 TYR A CA 1
ATOM 2215 C C . TYR A 1 289 ? 6.418 -17.906 -22.531 1 97.44 289 TYR A C 1
ATOM 2217 O O . TYR A 1 289 ? 5.934 -18.641 -21.656 1 97.44 289 TYR A O 1
ATOM 2225 N N . ALA A 1 290 ? 7.691 -17.609 -22.578 1 98.25 290 ALA A N 1
ATOM 2226 C CA . ALA A 1 290 ? 8.648 -18.078 -21.578 1 98.25 290 ALA A CA 1
ATOM 2227 C C . ALA A 1 290 ? 9.703 -17.016 -21.297 1 98.25 290 ALA A C 1
ATOM 2229 O O . ALA A 1 290 ? 10.727 -16.938 -21.969 1 98.25 290 ALA A O 1
ATOM 2230 N N . VAL A 1 291 ? 9.445 -16.203 -20.359 1 98.31 291 VAL A N 1
ATOM 2231 C CA . VAL A 1 291 ? 10.312 -15.109 -19.922 1 98.31 291 VAL A CA 1
ATOM 2232 C C . VAL A 1 291 ? 10.578 -15.227 -18.422 1 98.31 291 VAL A C 1
ATOM 2234 O O . VAL A 1 291 ? 9.648 -15.414 -17.641 1 98.31 291 VAL A O 1
ATOM 2237 N N . PRO A 1 292 ? 11.836 -15.188 -18 1 98.62 292 PRO A N 1
ATOM 2238 C CA . PRO A 1 292 ? 12.086 -15.219 -16.562 1 98.62 292 PRO A CA 1
ATOM 2239 C C . PRO A 1 292 ? 11.508 -14.008 -15.836 1 98.62 292 PRO A C 1
ATOM 2241 O O . PRO A 1 292 ? 11.344 -12.945 -16.438 1 98.62 292 PRO A O 1
ATOM 2244 N N . VAL A 1 293 ? 11.109 -14.188 -14.641 1 98.81 293 VAL A N 1
ATOM 2245 C CA . VAL A 1 293 ? 10.781 -13.07 -13.758 1 98.81 293 VAL A CA 1
ATOM 2246 C C . VAL A 1 293 ? 12.055 -12.547 -13.094 1 98.81 293 VAL A C 1
ATOM 2248 O O . VAL A 1 293 ? 13.023 -13.289 -12.922 1 98.81 293 VAL A O 1
ATOM 2251 N N . CYS A 1 294 ? 12.102 -11.273 -12.742 1 98.75 294 CYS A N 1
ATOM 2252 C CA . CYS A 1 294 ? 13.266 -10.711 -12.07 1 98.75 294 CYS A CA 1
ATOM 2253 C C . CYS A 1 294 ? 13.203 -10.969 -10.57 1 98.75 294 CYS A C 1
ATOM 2255 O O . CYS A 1 294 ? 12.117 -11.055 -9.992 1 98.75 294 CYS A O 1
ATOM 2257 N N . LEU A 1 295 ? 14.359 -11.133 -9.969 1 98.75 295 LEU A N 1
ATOM 2258 C CA . LEU A 1 295 ? 14.477 -11.133 -8.516 1 98.75 295 LEU A CA 1
ATOM 2259 C C . LEU A 1 295 ? 14.773 -9.734 -7.992 1 98.75 295 LEU A C 1
ATOM 2261 O O . LEU A 1 295 ? 15.547 -8.992 -8.594 1 98.75 295 LEU A O 1
ATOM 2265 N N . PRO A 1 296 ? 14.102 -9.352 -6.926 1 98.5 296 PRO A N 1
ATOM 2266 C CA . PRO A 1 296 ? 14.406 -8.039 -6.348 1 98.5 296 PRO A CA 1
ATOM 2267 C C . PRO A 1 296 ? 15.641 -8.062 -5.453 1 98.5 296 PRO A C 1
ATOM 2269 O O . PRO A 1 296 ? 16.188 -9.133 -5.176 1 98.5 296 PRO A O 1
ATOM 2272 N N . THR A 1 297 ? 16.094 -6.875 -5.102 1 96.81 297 THR A N 1
ATOM 2273 C CA . THR A 1 297 ? 16.969 -6.777 -3.936 1 96.81 297 THR A CA 1
ATOM 2274 C C . THR A 1 297 ? 16.141 -6.785 -2.648 1 96.81 297 THR A C 1
ATOM 2276 O O . THR A 1 297 ? 14.93 -6.562 -2.678 1 96.81 297 THR A O 1
ATOM 2279 N N . ALA A 1 298 ? 16.828 -7.082 -1.59 1 94.56 298 ALA A N 1
ATOM 2280 C CA . ALA A 1 298 ? 16.141 -7.07 -0.3 1 94.56 298 ALA A CA 1
ATOM 2281 C C . ALA A 1 298 ? 15.531 -5.699 -0.013 1 94.56 298 ALA A C 1
ATOM 2283 O O . ALA A 1 298 ? 14.383 -5.602 0.432 1 94.56 298 ALA A O 1
ATOM 2284 N N . GLN A 1 299 ? 16.25 -4.672 -0.298 1 92.81 299 GLN A N 1
ATOM 2285 C CA . GLN A 1 299 ? 15.797 -3.307 -0.055 1 92.81 299 GLN A CA 1
ATOM 2286 C C . GLN A 1 299 ? 14.562 -2.984 -0.887 1 92.81 299 GLN A C 1
ATOM 2288 O O . GLN A 1 299 ? 13.578 -2.449 -0.367 1 92.81 299 GLN A O 1
ATOM 2293 N N . LEU A 1 300 ? 14.609 -3.277 -2.115 1 97.19 300 LEU A N 1
ATOM 2294 C CA . LEU A 1 300 ? 13.469 -3.014 -2.99 1 97.19 300 LEU A CA 1
ATOM 2295 C C . LEU A 1 300 ? 12.234 -3.775 -2.521 1 97.19 300 LEU A C 1
ATOM 2297 O O . LEU A 1 300 ? 11.141 -3.217 -2.469 1 97.19 300 LEU A O 1
ATOM 2301 N N . ALA A 1 301 ? 12.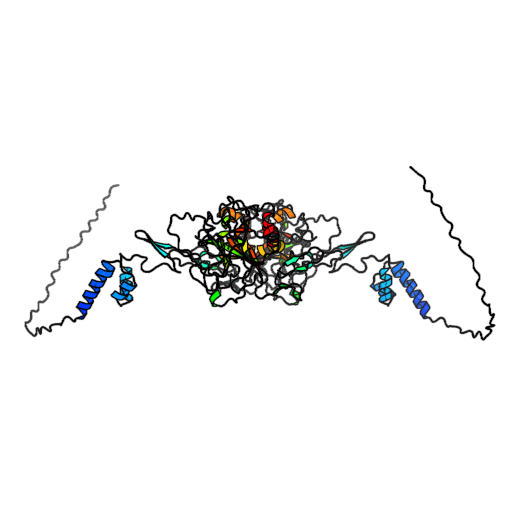453 -5.039 -2.193 1 97.31 301 ALA A N 1
ATOM 2302 C CA . ALA A 1 301 ? 11.352 -5.902 -1.777 1 97.31 301 ALA A CA 1
ATOM 2303 C C . ALA A 1 301 ? 10.711 -5.398 -0.486 1 97.31 301 ALA A C 1
ATOM 2305 O O . ALA A 1 301 ? 9.484 -5.293 -0.39 1 97.31 301 ALA A O 1
ATOM 2306 N N . GLN A 1 302 ? 11.484 -4.992 0.451 1 92.81 302 GLN A N 1
ATOM 2307 C CA . GLN A 1 302 ? 11.016 -4.727 1.81 1 92.81 302 GLN A CA 1
ATOM 2308 C C . GLN A 1 302 ? 10.5 -3.299 1.946 1 92.81 302 GLN A C 1
ATOM 2310 O O . GLN A 1 302 ? 9.828 -2.967 2.924 1 92.81 302 GLN A O 1
ATOM 2315 N N . VAL A 1 303 ? 10.812 -2.457 0.954 1 92.69 303 VAL A N 1
ATOM 2316 C CA . VAL A 1 303 ? 10.406 -1.062 1.09 1 92.69 303 VAL A CA 1
ATOM 2317 C C . VAL A 1 303 ? 9.375 -0.716 0.018 1 92.69 303 VAL A C 1
ATOM 2319 O O . VAL A 1 303 ? 8.273 -0.259 0.332 1 92.69 303 VAL A O 1
ATOM 2322 N N . GLU A 1 304 ? 9.672 -1.03 -1.187 1 95.94 304 GLU A N 1
ATOM 2323 C CA . GLU A 1 304 ? 8.82 -0.563 -2.277 1 95.94 304 GLU A CA 1
ATOM 2324 C C . GLU A 1 304 ? 7.793 -1.621 -2.668 1 95.94 304 GLU A C 1
ATOM 2326 O O . GLU A 1 304 ? 6.605 -1.32 -2.797 1 95.94 304 GLU A O 1
ATOM 2331 N N . LEU A 1 305 ? 8.227 -2.859 -2.824 1 97.88 305 LEU A N 1
ATOM 2332 C CA . LEU A 1 305 ? 7.324 -3.867 -3.377 1 97.88 305 LEU A CA 1
ATOM 2333 C C . LEU A 1 305 ? 6.223 -4.219 -2.381 1 97.88 305 LEU A C 1
ATOM 2335 O O . LEU A 1 305 ? 5.086 -4.48 -2.775 1 97.88 305 LEU A O 1
ATOM 2339 N N . VAL A 1 306 ? 6.547 -4.258 -1.132 1 95.25 306 VAL A N 1
ATOM 2340 C CA . VAL A 1 306 ? 5.547 -4.582 -0.123 1 95.25 306 VAL A CA 1
ATOM 2341 C C . VAL A 1 306 ? 4.48 -3.488 -0.083 1 95.25 306 VAL A C 1
ATOM 2343 O O . VAL A 1 306 ? 3.359 -3.723 0.373 1 95.25 306 VAL A O 1
ATOM 2346 N N . ALA A 1 307 ? 4.805 -2.303 -0.58 1 95 307 ALA A N 1
ATOM 2347 C CA . ALA A 1 307 ? 3.898 -1.159 -0.511 1 95 307 ALA A CA 1
ATOM 2348 C C . ALA A 1 307 ? 2.99 -1.104 -1.736 1 95 307 ALA A C 1
ATOM 2350 O O . ALA A 1 307 ? 2.062 -0.293 -1.794 1 95 307 ALA A O 1
ATOM 2351 N N . VAL A 1 308 ? 3.256 -1.949 -2.68 1 96.19 308 VAL A N 1
ATOM 2352 C CA . VAL A 1 308 ? 2.389 -2.018 -3.85 1 96.19 308 VAL A CA 1
ATOM 2353 C C . VAL A 1 308 ? 1.027 -2.586 -3.451 1 96.19 308 VAL A C 1
ATOM 2355 O O . VAL A 1 308 ? 0.95 -3.549 -2.686 1 96.19 308 VAL A O 1
ATOM 2358 N N . ARG A 1 309 ? -0.025 -2.01 -3.965 1 95 309 ARG A N 1
ATOM 2359 C CA . ARG A 1 309 ? -1.374 -2.338 -3.516 1 95 309 ARG A CA 1
ATOM 2360 C C . ARG A 1 309 ? -1.767 -3.748 -3.945 1 95 309 ARG A C 1
ATOM 2362 O O . ARG A 1 309 ? -2.422 -4.473 -3.191 1 95 309 ARG A O 1
ATOM 2369 N N . PHE A 1 310 ? -1.383 -4.051 -5.242 1 95.81 310 PHE A N 1
ATOM 2370 C CA . PHE A 1 310 ? -1.812 -5.344 -5.766 1 95.81 310 PHE A CA 1
ATOM 2371 C C . PHE A 1 310 ? -0.628 -6.121 -6.324 1 95.81 310 PHE A C 1
ATOM 2373 O O . PHE A 1 310 ? 0.234 -5.551 -6.996 1 95.81 310 PHE A O 1
ATOM 2380 N N . HIS A 1 311 ? -0.608 -7.375 -6.004 1 97.31 311 HIS A N 1
ATOM 2381 C CA . HIS A 1 311 ? 0.313 -8.375 -6.523 1 97.31 311 HIS A CA 1
ATOM 2382 C C . HIS A 1 311 ? -0.411 -9.375 -7.422 1 97.31 311 HIS A C 1
ATOM 2384 O O . HIS A 1 311 ? -1.642 -9.453 -7.406 1 97.31 311 HIS A O 1
ATOM 2390 N N . THR A 1 312 ? 0.347 -10.055 -8.227 1 97 312 THR A N 1
ATOM 2391 C CA . THR A 1 312 ? -0.315 -10.93 -9.188 1 97 312 THR A CA 1
ATOM 2392 C C . THR A 1 312 ? 0.059 -12.391 -8.945 1 97 312 THR A C 1
ATOM 2394 O O . THR A 1 312 ? 1.23 -12.758 -9.039 1 97 312 THR A O 1
ATOM 2397 N N . LEU A 1 313 ? -0.938 -13.102 -8.625 1 97 313 LEU A N 1
ATOM 2398 C CA . LEU A 1 313 ? -0.814 -14.555 -8.57 1 97 313 LEU A CA 1
ATOM 2399 C C . LEU A 1 313 ? -1.161 -15.188 -9.914 1 97 313 LEU A C 1
ATOM 2401 O O . LEU A 1 313 ? -2.146 -14.805 -10.547 1 97 313 LEU A O 1
ATOM 2405 N N . SER A 1 314 ? -0.36 -16.078 -10.391 1 97.06 314 SER A N 1
ATOM 2406 C CA . SER A 1 314 ? -0.724 -16.891 -11.547 1 97.06 314 SER A CA 1
ATOM 2407 C C . SER A 1 314 ? -0.498 -18.375 -11.273 1 97.06 314 SER A C 1
ATOM 2409 O O . SER A 1 314 ? 0.403 -18.75 -10.523 1 97.06 314 SER A O 1
ATOM 2411 N N . GLY A 1 315 ? -1.323 -19.172 -11.789 1 96.31 315 GLY A N 1
ATOM 2412 C CA . GLY A 1 315 ? -1.214 -20.609 -11.609 1 96.31 315 GLY A CA 1
ATOM 2413 C C . GLY A 1 315 ? -2.443 -21.375 -12.07 1 96.31 315 GLY A C 1
ATOM 2414 O O . GLY A 1 315 ? -3.361 -20.781 -12.648 1 96.31 315 GLY A O 1
ATOM 2415 N N . TRP A 1 316 ? -2.48 -22.719 -11.797 1 94.44 316 TRP A N 1
ATOM 2416 C CA . TRP A 1 316 ? -3.537 -23.578 -12.312 1 94.44 316 TRP A CA 1
ATOM 2417 C C . TRP A 1 316 ? -4.422 -24.094 -11.18 1 94.44 316 TRP A C 1
ATOM 2419 O O . TRP A 1 316 ? -4.875 -25.234 -11.219 1 94.44 316 TRP A O 1
ATOM 2429 N N . SER A 1 317 ? -4.488 -23.312 -10.164 1 90.31 317 SER A N 1
ATOM 2430 C CA . SER A 1 317 ? -5.387 -23.594 -9.047 1 90.31 317 SER A CA 1
ATOM 2431 C C . SER A 1 317 ? -5.219 -25.031 -8.562 1 90.31 317 SER A C 1
ATOM 2433 O O . SER A 1 317 ? -4.105 -25.469 -8.281 1 90.31 317 SER A O 1
ATOM 2435 N N . LYS A 1 318 ? -6.262 -25.828 -8.5 1 87.88 318 LYS A N 1
ATOM 2436 C CA . LYS A 1 318 ? -6.246 -27.156 -7.879 1 87.88 318 LYS A CA 1
ATOM 2437 C C . LYS A 1 318 ? -5.543 -28.172 -8.773 1 87.88 318 LYS A C 1
ATOM 2439 O O . LYS A 1 318 ? -5.211 -29.266 -8.32 1 87.88 318 LYS A O 1
ATOM 2444 N N . ARG A 1 319 ? -5.324 -27.75 -10 1 89.25 319 ARG A N 1
ATOM 2445 C CA . ARG A 1 319 ? -4.586 -28.641 -10.875 1 89.25 319 ARG A CA 1
ATOM 2446 C C . ARG A 1 319 ? -3.131 -28.766 -10.445 1 89.25 319 ARG A C 1
ATOM 2448 O O . ARG A 1 319 ? -2.434 -29.703 -10.844 1 89.25 319 ARG A O 1
ATOM 2455 N N . THR A 1 320 ? -2.689 -27.812 -9.641 1 92.12 320 THR A N 1
ATOM 2456 C CA . THR A 1 320 ? -1.35 -27.828 -9.062 1 92.12 320 THR A CA 1
ATOM 2457 C C . THR A 1 320 ? -1.413 -27.656 -7.547 1 92.12 320 THR A C 1
ATOM 2459 O O . THR A 1 320 ? -0.996 -26.609 -7.02 1 92.12 320 THR A O 1
ATOM 2462 N N . GLY A 1 321 ? -1.805 -28.734 -6.848 1 89.12 321 GLY A N 1
ATOM 2463 C CA . GLY A 1 321 ? -2.035 -28.672 -5.414 1 89.12 321 GLY A CA 1
ATOM 2464 C C . GLY A 1 321 ? -0.927 -29.312 -4.602 1 89.12 321 GLY A C 1
ATOM 2465 O O . GLY A 1 321 ? -1.066 -29.5 -3.393 1 89.12 321 GLY A O 1
ATOM 2466 N N . GLY A 1 322 ? 0.207 -29.578 -5.137 1 83.69 322 GLY A N 1
ATOM 2467 C CA . GLY A 1 322 ? 1.379 -30.078 -4.438 1 83.69 322 GLY A CA 1
ATOM 2468 C C . GLY A 1 322 ? 1.157 -31.438 -3.795 1 83.69 322 GLY A C 1
ATOM 2469 O O . GLY A 1 322 ? 1.697 -31.719 -2.723 1 83.69 322 GLY A O 1
ATOM 2470 N N . HIS A 1 323 ? 0.23 -32.188 -4.23 1 75.5 323 HIS A N 1
ATOM 2471 C CA . HIS A 1 323 ? -0.116 -33.531 -3.752 1 75.5 323 HIS A CA 1
ATOM 2472 C C . HIS A 1 323 ? -0.916 -33.438 -2.455 1 75.5 323 HIS A C 1
ATOM 2474 O O . HIS A 1 323 ? -1.036 -34.438 -1.737 1 75.5 323 HIS A O 1
ATOM 2480 N N . ASN A 1 324 ? -1.239 -32.188 -2.135 1 77.25 324 ASN A N 1
ATOM 2481 C CA . ASN A 1 324 ? -2.088 -32.062 -0.954 1 77.25 324 ASN A CA 1
ATOM 2482 C C . ASN A 1 324 ? -3.471 -32.688 -1.195 1 77.25 324 ASN A C 1
ATOM 2484 O O . ASN A 1 324 ? -4.02 -32.562 -2.291 1 77.25 324 ASN A O 1
ATOM 2488 N N . THR A 1 325 ? -3.758 -33.594 -0.291 1 62.69 325 THR A N 1
ATOM 2489 C CA . THR A 1 325 ? -5.051 -34.25 -0.406 1 62.69 325 THR A CA 1
ATOM 2490 C C . THR A 1 325 ? -6.188 -33.281 -0.064 1 62.69 325 THR A C 1
ATOM 2492 O O . THR A 1 325 ? -6.059 -32.469 0.845 1 62.69 325 THR A O 1
ATOM 2495 N N . HIS A 1 326 ? -7.027 -33.062 -0.99 1 62.5 326 HIS A N 1
ATOM 2496 C CA . HIS A 1 326 ? -8.219 -32.281 -0.732 1 62.5 326 HIS A CA 1
ATOM 2497 C C . HIS A 1 326 ? -9.305 -33.125 -0.054 1 62.5 326 HIS A C 1
ATOM 2499 O O . HIS A 1 326 ? -9.719 -34.156 -0.582 1 62.5 326 HIS A O 1
ATOM 2505 N N . PRO A 1 327 ? -9.438 -32.969 1.335 1 52.72 327 PRO A N 1
ATOM 2506 C CA . PRO A 1 327 ? -10.484 -33.812 1.928 1 52.72 327 PRO A CA 1
ATOM 2507 C C . PRO A 1 327 ? -11.836 -33.625 1.249 1 52.72 327 PRO A C 1
ATOM 2509 O O . PRO A 1 327 ? -12.828 -34.219 1.674 1 52.72 327 PRO A O 1
ATOM 2512 N N . SER A 1 328 ? -12.039 -32.875 0.521 1 47.84 328 SER A N 1
ATOM 2513 C CA . SER A 1 328 ? -13.469 -32.656 0.292 1 47.84 328 SER A CA 1
ATOM 2514 C C . SER A 1 328 ? -14.164 -33.969 -0.109 1 47.84 328 SER A C 1
ATOM 2516 O O . SER A 1 328 ? -13.828 -34.562 -1.134 1 47.84 328 SER A O 1
ATOM 2518 N N . ARG A 1 329 ? -14.68 -34.656 0.868 1 44.09 329 ARG A N 1
ATOM 2519 C CA . ARG A 1 329 ? -15.688 -35.719 0.723 1 44.09 329 ARG A CA 1
ATOM 2520 C C . ARG A 1 329 ? -16.672 -35.375 -0.392 1 44.09 329 ARG A C 1
ATOM 2522 O O . ARG A 1 329 ? -17.484 -36.219 -0.776 1 44.09 329 ARG A O 1
ATOM 2529 N N . GLY A 1 330 ? -16.703 -34.156 -0.931 1 46.47 330 GLY A N 1
ATOM 2530 C CA . GLY A 1 330 ? -17.844 -33.938 -1.809 1 46.47 330 GLY A CA 1
ATOM 2531 C C . GLY A 1 330 ? -17.453 -33.656 -3.248 1 46.47 330 GLY A C 1
ATOM 2532 O O . GLY A 1 330 ? -16.266 -33.688 -3.582 1 46.47 330 GLY A O 1
ATOM 2533 N N . LEU A 1 331 ? -18.344 -33.656 -4.18 1 49.72 331 LEU A N 1
ATOM 2534 C CA . LEU A 1 331 ? -18.266 -33.344 -5.602 1 49.72 331 LEU A CA 1
ATOM 2535 C C . LEU A 1 331 ? -17.625 -31.984 -5.816 1 49.72 331 LEU A C 1
ATOM 2537 O O . LEU A 1 331 ? -18.062 -30.984 -5.238 1 49.72 331 LEU A O 1
ATOM 2541 N N . SER A 1 332 ? -16.25 -31.922 -5.984 1 55.72 332 SER A N 1
ATOM 2542 C CA . SER A 1 332 ? -15.594 -30.641 -6.234 1 55.72 332 SER A CA 1
ATOM 2543 C C . SER A 1 332 ? -15.719 -30.234 -7.699 1 55.72 332 SER A C 1
ATOM 2545 O O . SER A 1 332 ? -15.82 -31.094 -8.578 1 55.72 332 SER A O 1
ATOM 2547 N N . ALA A 1 333 ? -16.094 -29.031 -7.91 1 58.72 333 ALA A N 1
ATOM 2548 C CA . ALA A 1 333 ? -16.141 -28.5 -9.266 1 58.72 333 ALA A CA 1
ATOM 2549 C C . ALA A 1 333 ? -14.859 -28.797 -10.023 1 58.72 333 ALA A C 1
ATOM 2551 O O . ALA A 1 333 ? -13.773 -28.812 -9.445 1 58.72 333 ALA A O 1
ATOM 2552 N N . PRO A 1 334 ? -15.109 -29.297 -11.258 1 61.16 334 PRO A N 1
ATOM 2553 C CA . PRO A 1 334 ? -13.906 -29.5 -12.078 1 61.16 334 PRO A CA 1
ATOM 2554 C C . PRO A 1 334 ? -13 -28.281 -12.109 1 61.16 334 PRO A C 1
ATOM 2556 O O . PRO A 1 334 ? -13.492 -27.141 -12.109 1 61.16 334 PRO A O 1
ATOM 2559 N N . SER A 1 335 ? -11.672 -28.562 -11.805 1 71.88 335 SER A N 1
ATOM 2560 C CA . SER A 1 335 ? -10.695 -27.484 -11.852 1 71.88 335 SER A CA 1
ATOM 2561 C C . SER A 1 335 ? -10.273 -27.172 -13.281 1 71.88 335 SER A C 1
ATOM 2563 O O . SER A 1 335 ? -10.031 -28.094 -14.07 1 71.88 335 SER A O 1
ATOM 2565 N N . SER A 1 336 ? -10.422 -26.016 -13.688 1 77.88 336 SER A N 1
ATOM 2566 C CA . SER A 1 336 ? -10.008 -25.578 -15.016 1 77.88 336 SER A CA 1
ATOM 2567 C C . SER A 1 336 ? -8.523 -25.828 -15.25 1 77.88 336 SER A C 1
ATOM 2569 O O . SER A 1 336 ? -7.715 -25.703 -14.328 1 77.88 336 SER A O 1
ATOM 2571 N N . GLY A 1 337 ? -8.195 -26.281 -16.5 1 87.81 337 GLY A N 1
ATOM 2572 C CA . GLY A 1 337 ? -6.793 -26.422 -16.875 1 87.81 337 GLY A CA 1
ATOM 2573 C C . GLY A 1 337 ? -6.168 -25.125 -17.328 1 87.81 337 GLY A C 1
ATOM 2574 O O . GLY A 1 337 ? -4.953 -25.047 -17.547 1 87.81 337 GLY A O 1
ATOM 2575 N N . ALA A 1 338 ? -6.988 -24.125 -17.406 1 89.88 338 ALA A N 1
ATOM 2576 C CA . ALA A 1 338 ? -6.5 -22.859 -17.938 1 89.88 338 ALA A CA 1
ATOM 2577 C C . ALA A 1 338 ? -5.73 -22.078 -16.875 1 89.88 338 ALA A C 1
ATOM 2579 O O . ALA A 1 338 ? -6.137 -22.031 -15.703 1 89.88 338 ALA A O 1
ATOM 2580 N N . LEU A 1 339 ? -4.621 -21.484 -17.375 1 94.75 339 LEU A N 1
ATOM 2581 C CA . LEU A 1 339 ? -3.82 -20.641 -16.5 1 94.75 339 LEU A CA 1
ATOM 2582 C C . LEU A 1 339 ? -4.633 -19.453 -16 1 94.75 339 LEU A C 1
ATOM 2584 O O . LEU A 1 339 ? -5.289 -18.766 -16.781 1 94.75 339 LEU A O 1
ATOM 2588 N N . GLN A 1 340 ? -4.57 -19.328 -14.719 1 92.25 340 GLN A N 1
ATOM 2589 C CA . GLN A 1 340 ? -5.32 -18.25 -14.078 1 92.25 340 GLN A CA 1
ATOM 2590 C C . GLN A 1 340 ? -4.391 -17.156 -13.586 1 92.25 340 GLN A C 1
ATOM 2592 O O . GLN A 1 340 ? -3.191 -17.375 -13.414 1 92.25 340 GLN A O 1
ATOM 2597 N N . ARG A 1 341 ? -4.953 -15.977 -13.445 1 93.12 341 ARG A N 1
ATOM 2598 C CA . ARG A 1 341 ? -4.266 -14.82 -12.867 1 93.12 341 ARG A CA 1
ATOM 2599 C C . ARG A 1 341 ? -5.188 -14.047 -11.938 1 93.12 341 ARG A C 1
ATOM 2601 O O . ARG A 1 341 ? -6.371 -13.867 -12.234 1 93.12 341 ARG A O 1
ATOM 2608 N N . LEU A 1 342 ? -4.695 -13.688 -10.812 1 91.12 342 LEU A N 1
ATOM 2609 C CA . LEU A 1 342 ? -5.48 -12.945 -9.836 1 91.12 342 LEU A CA 1
ATOM 2610 C C . LEU A 1 342 ? -4.652 -11.82 -9.219 1 91.12 342 LEU A C 1
ATOM 2612 O O . LEU A 1 342 ? -3.525 -12.047 -8.773 1 91.12 342 LEU A O 1
ATOM 2616 N N . SER A 1 343 ? -5.199 -10.562 -9.289 1 92.94 343 SER A N 1
ATOM 2617 C CA . SER A 1 343 ? -4.609 -9.445 -8.562 1 92.94 343 SER A CA 1
ATOM 2618 C C . SER A 1 343 ? -5.02 -9.469 -7.094 1 92.94 343 SER A C 1
ATOM 2620 O O . SER A 1 343 ? -6.207 -9.43 -6.773 1 92.94 343 SER A O 1
ATOM 2622 N N . VAL A 1 344 ? -4.016 -9.531 -6.188 1 95.25 344 VAL A N 1
ATOM 2623 C CA . VAL A 1 344 ? -4.359 -9.75 -4.789 1 95.25 344 VAL A CA 1
ATOM 2624 C C . VAL A 1 344 ? -3.605 -8.758 -3.908 1 95.25 344 VAL A C 1
ATOM 2626 O O . VAL A 1 344 ? -2.451 -8.422 -4.188 1 95.25 344 VAL A O 1
ATOM 2629 N N . PRO A 1 345 ? -4.234 -8.266 -2.838 1 95.94 345 PRO A N 1
ATOM 2630 C CA . PRO A 1 345 ? -3.541 -7.461 -1.827 1 95.94 345 PRO A CA 1
ATOM 2631 C C . PRO A 1 345 ? -2.836 -8.32 -0.777 1 95.94 345 PRO A C 1
ATOM 2633 O O . PRO A 1 345 ? -3.111 -9.516 -0.667 1 95.94 345 PRO A O 1
ATOM 2636 N N . LEU A 1 346 ? -1.932 -7.727 -0.053 1 96.56 346 LEU A N 1
ATOM 2637 C CA . LEU A 1 346 ? -1.38 -8.391 1.122 1 96.56 346 LEU A CA 1
ATOM 2638 C C . LEU A 1 346 ? -2.396 -8.422 2.258 1 96.56 346 LEU A C 1
ATOM 2640 O O . LEU A 1 346 ? -3.223 -7.516 2.381 1 96.56 346 LEU A O 1
ATOM 2644 N N . VAL A 1 347 ? -2.385 -9.445 2.98 1 96.06 347 VAL A N 1
ATOM 2645 C CA . VAL A 1 347 ? -3.207 -9.586 4.176 1 96.06 347 VAL A CA 1
ATOM 2646 C C . VAL A 1 347 ? -2.344 -9.398 5.422 1 96.06 347 VAL A C 1
ATOM 2648 O O . VAL A 1 347 ? -1.297 -10.031 5.562 1 96.06 347 VAL A O 1
ATOM 2651 N N . PRO A 1 348 ? -2.785 -8.484 6.305 1 92.06 348 PRO A N 1
ATOM 2652 C CA . PRO A 1 348 ? -2.018 -8.328 7.543 1 92.06 348 PRO A CA 1
ATOM 2653 C C . PRO A 1 348 ? -1.826 -9.648 8.289 1 92.06 348 PRO A C 1
ATOM 2655 O O . PRO A 1 348 ? -2.736 -10.484 8.32 1 92.06 348 PRO A O 1
ATOM 2658 N N . THR A 1 349 ? -0.705 -9.781 8.891 1 94.44 349 THR A N 1
ATOM 2659 C CA . THR A 1 349 ? -0.307 -11.039 9.516 1 94.44 349 THR A CA 1
ATOM 2660 C C . THR A 1 349 ? -1.318 -11.453 10.578 1 94.44 349 THR A C 1
ATOM 2662 O O . THR A 1 349 ? -1.688 -12.625 10.664 1 94.44 349 THR A O 1
ATOM 2665 N N . ASP A 1 350 ? -1.773 -10.5 11.344 1 92.12 350 ASP A N 1
ATOM 2666 C CA . ASP A 1 350 ? -2.719 -10.828 12.406 1 92.12 350 ASP A CA 1
ATOM 2667 C C . ASP A 1 350 ? -4.027 -11.367 11.828 1 92.12 350 ASP A C 1
ATOM 2669 O O . ASP A 1 350 ? -4.59 -12.336 12.352 1 92.12 350 ASP A O 1
ATOM 2673 N N . GLN A 1 351 ? -4.445 -10.781 10.82 1 93.56 351 GLN A N 1
ATOM 2674 C CA . GLN A 1 351 ? -5.652 -11.266 10.164 1 93.56 351 GLN A CA 1
ATOM 2675 C C . GLN A 1 351 ? -5.422 -12.633 9.531 1 93.56 351 GLN A C 1
ATOM 2677 O O . GLN A 1 351 ? -6.305 -13.492 9.555 1 93.56 351 GLN A O 1
ATOM 2682 N N . CYS A 1 352 ? -4.312 -12.805 8.961 1 96.5 352 CYS A N 1
ATOM 2683 C CA . CYS A 1 352 ? -3.971 -14.086 8.352 1 96.5 352 CYS A CA 1
ATOM 2684 C C . CYS A 1 352 ? -3.998 -15.203 9.383 1 96.5 352 CYS A C 1
ATOM 2686 O O . CYS A 1 352 ? -4.59 -16.266 9.148 1 96.5 352 CYS A O 1
ATOM 2688 N N . VAL A 1 353 ? -3.385 -14.977 10.516 1 97 353 VAL A N 1
ATOM 2689 C CA . VAL A 1 353 ? -3.33 -15.977 11.578 1 97 353 VAL A CA 1
ATOM 2690 C C . VAL A 1 353 ? -4.746 -16.328 12.031 1 97 353 VAL A C 1
ATOM 2692 O O . VAL A 1 353 ? -5.102 -17.5 12.133 1 97 353 VAL A O 1
ATOM 2695 N N . SER A 1 354 ? -5.539 -15.344 12.203 1 96.5 354 SER A N 1
ATOM 2696 C CA . SER A 1 354 ? -6.895 -15.555 12.695 1 96.5 354 SER A CA 1
ATOM 2697 C C . SER A 1 354 ? -7.75 -16.281 11.664 1 96.5 354 SER A C 1
ATOM 2699 O O . SER A 1 354 ? -8.57 -17.141 12.008 1 96.5 354 SER A O 1
ATOM 2701 N N . SER A 1 355 ? -7.562 -15.992 10.43 1 96.19 355 SER A N 1
ATOM 2702 C CA . SER A 1 355 ? -8.414 -16.547 9.375 1 96.19 355 SER A CA 1
ATOM 2703 C C . SER A 1 355 ? -7.941 -17.922 8.945 1 96.19 355 SER A C 1
ATOM 2705 O O . SER A 1 355 ? -8.758 -18.812 8.672 1 96.19 355 SER A O 1
ATOM 2707 N N . SER A 1 356 ? -6.688 -18.125 8.891 1 96.56 356 SER A N 1
ATOM 2708 C CA . SER A 1 356 ? -6.145 -19.391 8.398 1 96.56 356 SER A CA 1
ATOM 2709 C C . SER A 1 356 ? -5.984 -20.406 9.523 1 96.56 356 SER A C 1
ATOM 2711 O O . SER A 1 356 ? -5.965 -21.609 9.281 1 96.56 356 SER A O 1
ATOM 2713 N N . ARG A 1 357 ? -5.75 -19.953 10.742 1 96.31 357 ARG A N 1
ATOM 2714 C CA . ARG A 1 357 ? -5.398 -20.75 11.914 1 96.31 357 ARG A CA 1
ATOM 2715 C C . ARG A 1 357 ? -4.066 -21.453 11.711 1 96.31 357 ARG A C 1
ATOM 2717 O O . ARG A 1 357 ? -3.877 -22.578 12.188 1 96.31 357 ARG A O 1
ATOM 2724 N N . VAL A 1 358 ? -3.258 -20.875 10.914 1 95.94 358 VAL A N 1
ATOM 2725 C CA . VAL A 1 358 ? -1.898 -21.344 10.672 1 95.94 358 VAL A CA 1
ATOM 2726 C C . VAL A 1 358 ? -0.897 -20.406 11.352 1 95.94 358 VAL A C 1
ATOM 2728 O O . VAL A 1 358 ? -1.095 -19.188 11.375 1 95.94 358 VAL A O 1
ATOM 2731 N N . ASN A 1 359 ? 0.126 -21.016 11.945 1 95.88 359 ASN A N 1
ATOM 2732 C CA . ASN A 1 359 ? 1.213 -20.203 12.477 1 95.88 359 ASN A CA 1
ATOM 2733 C C . ASN A 1 359 ? 2.039 -19.562 11.352 1 95.88 359 ASN A C 1
ATOM 2735 O O . ASN A 1 359 ? 2.779 -20.266 10.656 1 95.88 359 ASN A O 1
ATOM 2739 N N . ILE A 1 360 ? 1.935 -18.312 11.172 1 97.12 360 ILE A N 1
ATOM 2740 C CA . ILE A 1 360 ? 2.637 -17.594 10.109 1 97.12 360 ILE A CA 1
ATOM 2741 C C . ILE A 1 360 ? 4.012 -17.141 10.609 1 97.12 360 ILE A C 1
ATOM 2743 O O . ILE A 1 360 ? 4.113 -16.266 11.469 1 97.12 360 ILE A O 1
ATOM 2747 N N . THR A 1 361 ? 5.07 -17.734 10.078 1 96.94 361 THR A N 1
ATOM 2748 C CA . THR A 1 361 ? 6.434 -17.406 10.484 1 96.94 361 THR A CA 1
ATOM 2749 C C . THR A 1 361 ? 6.934 -16.172 9.75 1 96.94 361 THR A C 1
ATOM 2751 O O . THR A 1 361 ? 6.234 -15.609 8.906 1 96.94 361 THR A O 1
ATOM 2754 N N . ALA A 1 362 ? 8.203 -15.758 10.023 1 95.81 362 ALA A N 1
ATOM 2755 C CA . ALA A 1 362 ? 8.812 -14.578 9.406 1 95.81 362 ALA A CA 1
ATOM 2756 C C . ALA A 1 362 ? 9.07 -14.812 7.922 1 95.81 362 ALA A C 1
ATOM 2758 O O . ALA A 1 362 ? 9.289 -13.867 7.164 1 95.81 362 ALA A O 1
ATOM 2759 N N . ASN A 1 363 ? 9.062 -16.078 7.504 1 97.88 363 ASN A N 1
ATOM 2760 C CA . ASN A 1 363 ? 9.359 -16.438 6.117 1 97.88 363 ASN A CA 1
ATOM 2761 C C . ASN A 1 363 ? 8.086 -16.594 5.293 1 97.88 363 ASN A C 1
ATOM 2763 O O . ASN A 1 363 ? 8.141 -16.984 4.125 1 97.88 363 ASN A O 1
ATOM 2767 N N . MET A 1 364 ? 6.961 -16.25 5.957 1 97.88 364 MET A N 1
ATOM 2768 C CA . MET A 1 364 ? 5.66 -16.438 5.324 1 97.88 364 MET A CA 1
ATOM 2769 C C . MET A 1 364 ? 4.875 -15.125 5.32 1 97.88 364 MET A C 1
ATOM 2771 O O . MET A 1 364 ? 5.125 -14.242 6.141 1 97.88 364 MET A O 1
ATOM 2775 N N . PHE A 1 365 ? 3.967 -15 4.406 1 97.88 365 PHE A N 1
ATOM 2776 C CA . PHE A 1 365 ? 2.971 -13.938 4.43 1 97.88 365 PHE A CA 1
ATOM 2777 C C . PHE A 1 365 ? 1.707 -14.359 3.691 1 97.88 365 PHE A C 1
ATOM 2779 O O . PHE A 1 365 ? 1.697 -15.383 3.002 1 97.88 365 PHE A O 1
ATOM 2786 N N . CYS A 1 366 ? 0.657 -13.625 3.875 1 98.12 366 CYS A N 1
ATOM 2787 C CA . CYS A 1 366 ? -0.619 -13.93 3.234 1 98.12 366 CYS A CA 1
ATOM 2788 C C . CYS A 1 366 ? -0.991 -12.844 2.229 1 98.12 366 CYS A C 1
ATOM 2790 O O . CYS A 1 366 ? -0.708 -11.664 2.445 1 98.12 366 CYS A O 1
ATOM 2792 N N . ALA A 1 367 ? -1.607 -13.266 1.221 1 97.69 367 ALA A N 1
ATOM 2793 C CA . ALA A 1 367 ? -2.146 -12.352 0.217 1 97.69 367 ALA A CA 1
ATOM 2794 C C . ALA A 1 367 ? -3.455 -12.891 -0.362 1 97.69 367 ALA A C 1
ATOM 2796 O O . ALA A 1 367 ? -3.654 -14.102 -0.448 1 97.69 367 ALA A O 1
ATOM 2797 N N . GLY A 1 368 ? -4.305 -11.953 -0.697 1 95.94 368 GLY A N 1
ATOM 2798 C CA . GLY A 1 368 ? -5.613 -12.297 -1.227 1 95.94 368 GLY A CA 1
ATOM 2799 C C . GLY A 1 368 ? -6.754 -11.633 -0.471 1 95.94 368 GLY A C 1
ATOM 2800 O O . GLY A 1 368 ? -6.586 -10.555 0.096 1 95.94 368 GLY A O 1
ATOM 2801 N N . TYR A 1 369 ? -7.941 -12.25 -0.56 1 93.12 369 TYR A N 1
ATOM 2802 C CA . TYR A 1 369 ? -9.156 -11.695 0.038 1 93.12 369 TYR A CA 1
ATOM 2803 C C . TYR A 1 369 ? -9.766 -12.672 1.037 1 93.12 369 TYR A C 1
ATOM 2805 O O . TYR A 1 369 ? -10.141 -13.789 0.674 1 93.12 369 TYR A O 1
ATOM 2813 N N . VAL A 1 370 ? -9.82 -12.172 2.281 1 93.12 370 VAL A N 1
ATOM 2814 C CA . VAL A 1 370 ? -10.516 -12.969 3.289 1 93.12 370 VAL A CA 1
ATOM 2815 C C . VAL A 1 370 ? -12.023 -12.758 3.16 1 93.12 370 VAL A C 1
ATOM 2817 O O . VAL A 1 370 ? -12.672 -12.281 4.098 1 93.12 370 VAL A O 1
ATOM 2820 N N . ALA A 1 371 ? -12.477 -13.062 2.033 1 88.31 371 ALA A N 1
ATOM 2821 C CA . ALA A 1 371 ? -13.875 -12.93 1.656 1 88.31 371 ALA A CA 1
ATOM 2822 C C . ALA A 1 371 ? -14.242 -13.922 0.558 1 88.31 371 ALA A C 1
ATOM 2824 O O . ALA A 1 371 ? -13.414 -14.258 -0.288 1 88.31 371 ALA A O 1
ATOM 2825 N N . GLY A 1 372 ? -15.523 -14.336 0.567 1 83.38 372 GLY A N 1
ATOM 2826 C CA . GLY A 1 372 ? -15.992 -15.328 -0.389 1 83.38 372 GLY A CA 1
ATOM 2827 C C . GLY A 1 372 ? -16.094 -16.719 0.202 1 83.38 372 GLY A C 1
ATOM 2828 O O . GLY A 1 372 ? -15.742 -16.938 1.363 1 83.38 372 GLY A O 1
ATOM 2829 N N . GLU A 1 373 ? -16.5 -17.641 -0.681 1 83.25 373 GLU A N 1
ATOM 2830 C CA . GLU A 1 373 ? -16.781 -18.984 -0.198 1 83.25 373 GLU A CA 1
ATOM 2831 C C . GLU A 1 373 ? -15.797 -20 -0.759 1 83.25 373 GLU A C 1
ATOM 2833 O O . GLU A 1 373 ? -15.875 -21.188 -0.449 1 83.25 373 GLU A O 1
ATOM 2838 N N . HIS A 1 374 ? -14.867 -19.484 -1.415 1 81.31 374 HIS A N 1
ATOM 2839 C CA . HIS A 1 374 ? -13.852 -20.359 -1.99 1 81.31 374 HIS A CA 1
ATOM 2840 C C . HIS A 1 374 ? -12.969 -20.969 -0.907 1 81.31 374 HIS A C 1
ATOM 2842 O O . HIS A 1 374 ? -12.68 -20.312 0.099 1 81.31 374 HIS A O 1
ATOM 2848 N N . GLU A 1 375 ? -12.602 -22.25 -1.211 1 84.69 375 GLU A N 1
ATOM 2849 C CA . GLU A 1 375 ? -11.633 -22.844 -0.301 1 84.69 375 GLU A CA 1
ATOM 2850 C C . GLU A 1 375 ? -10.289 -22.125 -0.368 1 84.69 375 GLU A C 1
ATOM 2852 O O . GLU A 1 375 ? -9.625 -22.141 -1.409 1 84.69 375 GLU A O 1
ATOM 2857 N N . SER A 1 376 ? -9.945 -21.641 0.77 1 89.75 376 SER A N 1
ATOM 2858 C CA . SER A 1 376 ? -8.711 -20.859 0.798 1 89.75 376 SER A CA 1
ATOM 2859 C C . SER A 1 376 ? -7.496 -21.75 0.986 1 89.75 376 SER A C 1
ATOM 2861 O O . SER A 1 376 ? -7.605 -22.859 1.521 1 89.75 376 SER A O 1
ATOM 2863 N N . CYS A 1 377 ? -6.375 -21.297 0.446 1 92.56 377 CYS A N 1
ATOM 2864 C CA . CYS A 1 377 ? -5.078 -21.953 0.615 1 92.56 377 CYS A CA 1
ATOM 2865 C C . CYS A 1 377 ? -5.066 -23.312 -0.045 1 92.56 377 CYS A C 1
ATOM 2867 O O . CYS A 1 377 ? -4.543 -24.281 0.523 1 92.56 377 CYS A O 1
ATOM 2869 N N . ARG A 1 378 ? -5.742 -23.422 -1.116 1 89.94 378 ARG A N 1
ATOM 2870 C CA . ARG A 1 378 ? -5.727 -24.656 -1.902 1 89.94 378 ARG A CA 1
ATOM 2871 C C . ARG A 1 378 ? -5.398 -24.359 -3.363 1 89.94 378 ARG A C 1
ATOM 2873 O O . ARG A 1 378 ? -6.059 -23.547 -4.004 1 89.94 378 ARG A O 1
ATOM 2880 N N . GLY A 1 379 ? -4.379 -25.078 -3.754 1 91.06 379 GLY A N 1
ATOM 2881 C CA . GLY A 1 379 ? -4.023 -24.938 -5.16 1 91.06 379 GLY A CA 1
ATOM 2882 C C . GLY A 1 379 ? -2.961 -23.875 -5.406 1 91.06 379 GLY A C 1
ATOM 2883 O O . GLY A 1 379 ? -2.537 -23.188 -4.477 1 91.06 379 GLY A O 1
ATOM 2884 N N . HIS A 1 380 ? -2.455 -23.906 -6.648 1 94.69 380 HIS A N 1
ATOM 2885 C CA . HIS A 1 380 ? -1.426 -22.984 -7.125 1 94.69 380 HIS A CA 1
ATOM 2886 C C . HIS A 1 380 ? -0.096 -23.234 -6.422 1 94.69 380 HIS A C 1
ATOM 2888 O O . HIS A 1 380 ? 0.76 -22.344 -6.367 1 94.69 380 HIS A O 1
ATOM 2894 N N . ASP A 1 381 ? 0.056 -24.391 -5.824 1 97.12 381 ASP A N 1
ATOM 2895 C CA . ASP A 1 381 ? 1.271 -24.641 -5.055 1 97.12 381 ASP A CA 1
ATOM 2896 C C . ASP A 1 381 ? 2.516 -24.438 -5.914 1 97.12 381 ASP A C 1
ATOM 2898 O O . ASP A 1 381 ? 2.57 -24.891 -7.059 1 97.12 381 ASP A O 1
ATOM 2902 N N . GLY A 1 382 ? 3.484 -23.703 -5.32 1 98.56 382 GLY A N 1
ATOM 2903 C CA . GLY A 1 382 ? 4.75 -23.469 -6 1 98.56 382 GLY A CA 1
ATOM 2904 C C . GLY A 1 382 ? 4.688 -22.328 -7 1 98.56 382 GLY A C 1
ATOM 2905 O O . GLY A 1 382 ? 5.723 -21.875 -7.488 1 98.56 382 GLY A O 1
ATOM 2906 N N . SER A 1 383 ? 3.498 -21.812 -7.297 1 98.62 383 SER A N 1
ATOM 2907 C CA . SER A 1 383 ? 3.301 -20.781 -8.297 1 98.62 383 SER A CA 1
ATOM 2908 C C . SER A 1 383 ? 3.791 -19.422 -7.797 1 98.62 383 SER A C 1
ATOM 2910 O O . SER A 1 383 ? 3.922 -19.219 -6.586 1 98.62 383 SER A O 1
ATOM 2912 N N . PRO A 1 384 ? 4.055 -18.531 -8.695 1 98.88 384 PRO A N 1
ATOM 2913 C CA . PRO A 1 384 ? 4.648 -17.25 -8.305 1 98.88 384 PRO A CA 1
ATOM 2914 C C . PRO A 1 384 ? 3.6 -16.203 -7.93 1 98.88 384 PRO A C 1
ATOM 2916 O O . PRO A 1 384 ? 2.516 -16.172 -8.516 1 98.88 384 PRO A O 1
ATOM 2919 N N . LEU A 1 385 ? 3.889 -15.438 -6.969 1 98.75 385 LEU A N 1
ATOM 2920 C CA . LEU A 1 385 ? 3.332 -14.109 -6.742 1 98.75 385 LEU A CA 1
ATOM 2921 C C . LEU A 1 385 ? 4.301 -13.023 -7.211 1 98.75 385 LEU A C 1
ATOM 2923 O O . LEU A 1 385 ? 5.414 -12.914 -6.688 1 98.75 385 LEU A O 1
ATOM 2927 N N . VAL A 1 386 ? 3.855 -12.25 -8.188 1 98.75 386 VAL A N 1
ATOM 2928 C CA . VAL A 1 386 ? 4.75 -11.266 -8.797 1 98.75 386 VAL A CA 1
ATOM 2929 C C . VAL A 1 386 ? 4.219 -9.859 -8.547 1 98.75 386 VAL A C 1
ATOM 2931 O O . VAL A 1 386 ? 3.006 -9.648 -8.453 1 98.75 386 VAL A O 1
ATOM 2934 N N . THR A 1 387 ? 5.125 -8.953 -8.383 1 98.56 387 THR A N 1
ATOM 2935 C CA . THR A 1 387 ? 4.793 -7.551 -8.164 1 98.56 387 THR A CA 1
ATOM 2936 C C . THR A 1 387 ? 5.449 -6.664 -9.219 1 98.56 387 THR A C 1
ATOM 2938 O O . THR A 1 387 ? 6.652 -6.773 -9.469 1 98.56 387 THR A O 1
ATOM 2941 N N . ARG A 1 388 ? 4.664 -5.867 -9.828 1 97.88 388 ARG A N 1
ATOM 2942 C CA . ARG A 1 388 ? 5.176 -4.941 -10.836 1 97.88 388 ARG A CA 1
ATOM 2943 C C . ARG A 1 388 ? 5.633 -3.635 -10.195 1 97.88 388 ARG A C 1
ATOM 2945 O O . ARG A 1 388 ? 4.918 -3.053 -9.383 1 97.88 388 ARG A O 1
ATOM 2952 N N . TYR A 1 389 ? 6.797 -3.273 -10.461 1 97.75 389 TYR A N 1
ATOM 2953 C CA . TYR A 1 389 ? 7.34 -1.982 -10.055 1 97.75 389 TYR A CA 1
ATOM 2954 C C . TYR A 1 389 ? 7.961 -1.254 -11.242 1 97.75 389 TYR A C 1
ATOM 2956 O O . TYR A 1 389 ? 8.891 -1.759 -11.875 1 97.75 389 TYR A O 1
ATOM 2964 N N . GLU A 1 390 ? 7.605 0.008 -11.57 1 94.38 390 GLU A N 1
ATOM 2965 C CA . GLU A 1 390 ? 8.078 0.839 -12.672 1 94.38 390 GLU A CA 1
ATOM 2966 C C . GLU A 1 390 ? 8.227 0.024 -13.953 1 94.38 390 GLU A C 1
ATOM 2968 O O . GLU A 1 390 ? 9.266 0.079 -14.617 1 94.38 390 GLU A O 1
ATOM 2973 N N . GLY A 1 391 ? 7.488 -0.866 -14.273 1 93.69 391 GLY A N 1
ATOM 2974 C CA . GLY A 1 391 ? 7.43 -1.565 -15.547 1 93.69 391 GLY A CA 1
ATOM 2975 C C . GLY A 1 391 ? 8.094 -2.928 -15.516 1 93.69 391 GLY A C 1
ATOM 2976 O O . GLY A 1 391 ? 8.125 -3.637 -16.516 1 93.69 391 GLY A O 1
ATOM 2977 N N . THR A 1 392 ? 8.695 -3.287 -14.477 1 98.06 392 THR A N 1
ATOM 2978 C CA . THR A 1 392 ? 9.336 -4.586 -14.328 1 98.06 392 THR A CA 1
ATOM 2979 C C . THR A 1 392 ? 8.641 -5.418 -13.258 1 98.06 392 THR A C 1
ATOM 2981 O O . THR A 1 392 ? 8.281 -4.898 -12.203 1 98.06 392 THR A O 1
ATOM 2984 N N . SER A 1 393 ? 8.484 -6.695 -13.562 1 98.5 393 SER A N 1
ATOM 2985 C CA . SER A 1 393 ? 7.875 -7.613 -12.602 1 98.5 393 SER A CA 1
ATOM 2986 C C . SER A 1 393 ? 8.93 -8.359 -11.797 1 98.5 393 SER A C 1
ATOM 2988 O O . SER A 1 393 ? 9.906 -8.859 -12.352 1 98.5 393 SER A O 1
ATOM 2990 N N . PHE A 1 394 ? 8.695 -8.375 -10.461 1 98.94 394 PHE A N 1
ATOM 2991 C CA . PHE A 1 394 ? 9.617 -9.039 -9.547 1 98.94 394 PHE A CA 1
ATOM 2992 C C . PHE A 1 394 ? 8.922 -10.156 -8.781 1 98.94 394 PHE A C 1
ATOM 2994 O O . PHE A 1 394 ? 7.754 -10.023 -8.406 1 98.94 394 PHE A O 1
ATOM 3001 N N . LEU A 1 395 ? 9.633 -11.219 -8.602 1 98.94 395 LEU A N 1
ATOM 3002 C CA . LEU A 1 395 ? 9.117 -12.305 -7.781 1 98.94 395 LEU A CA 1
ATOM 3003 C C . LEU A 1 395 ? 9.102 -11.922 -6.305 1 98.94 395 LEU A C 1
ATOM 3005 O O . LEU A 1 395 ? 10.156 -11.656 -5.723 1 98.94 395 LEU A O 1
ATOM 3009 N N . THR A 1 396 ? 7.934 -11.938 -5.699 1 98.81 396 THR A N 1
ATOM 3010 C CA . THR A 1 396 ? 7.836 -11.531 -4.301 1 98.81 396 THR A CA 1
ATOM 3011 C C . THR A 1 396 ? 7.43 -12.711 -3.426 1 98.81 396 THR A C 1
ATOM 3013 O O . THR A 1 396 ? 7.762 -12.75 -2.24 1 98.81 396 THR A O 1
ATOM 3016 N N . GLY A 1 397 ? 6.723 -13.656 -4.027 1 98.81 397 GLY A N 1
ATOM 3017 C CA . GLY A 1 397 ? 6.277 -14.797 -3.242 1 98.81 397 GLY A CA 1
ATOM 3018 C C . GLY A 1 397 ? 6.137 -16.062 -4.059 1 98.81 397 GLY A C 1
ATOM 3019 O O . GLY A 1 397 ? 6.082 -16.016 -5.289 1 98.81 397 GLY A O 1
ATOM 3020 N N . VAL A 1 398 ? 6.105 -17.141 -3.377 1 98.81 398 VAL A N 1
ATOM 3021 C CA . VAL A 1 398 ? 5.812 -18.469 -3.914 1 98.81 398 VAL A CA 1
ATOM 3022 C C . VAL A 1 398 ? 4.711 -19.125 -3.09 1 98.81 398 VAL A C 1
ATOM 3024 O O . VAL A 1 398 ? 4.789 -19.172 -1.859 1 98.81 398 VAL A O 1
ATOM 3027 N N . VAL A 1 399 ? 3.67 -19.562 -3.791 1 98.38 399 VAL A N 1
ATOM 3028 C CA . VAL A 1 399 ? 2.551 -20.156 -3.074 1 98.38 399 VAL A CA 1
ATOM 3029 C C . VAL A 1 399 ? 3.039 -21.375 -2.277 1 98.38 399 VAL A C 1
ATOM 3031 O O . VAL A 1 399 ? 3.684 -22.266 -2.826 1 98.38 399 VAL A O 1
ATOM 3034 N N . SER A 1 400 ? 2.662 -21.188 -1.041 1 96.56 400 SER A N 1
ATOM 3035 C CA . SER A 1 400 ? 2.965 -22.25 -0.089 1 96.56 400 SER A CA 1
ATOM 3036 C C . SER A 1 400 ? 1.691 -22.812 0.539 1 96.56 400 SER A C 1
ATOM 3038 O O . SER A 1 400 ? 0.586 -22.516 0.079 1 96.56 400 SER A O 1
ATOM 3040 N N . TRP A 1 401 ? 1.683 -23.656 1.466 1 83.62 401 TRP A N 1
ATOM 3041 C CA . TRP A 1 401 ? 0.609 -24.203 2.289 1 83.62 401 TRP A CA 1
ATOM 3042 C C . TRP A 1 401 ? -0.593 -24.594 1.432 1 83.62 401 TRP A C 1
ATOM 3044 O O . TRP A 1 401 ? -1.608 -23.891 1.43 1 83.62 401 TRP A O 1
ATOM 3054 N N . GLY A 1 402 ? -0.629 -25.594 0.827 1 83.31 402 GLY A N 1
ATOM 3055 C CA . GLY A 1 402 ? -1.733 -26.078 0.015 1 83.31 402 GLY A CA 1
ATOM 3056 C C . GLY A 1 402 ? -2.666 -27.016 0.772 1 83.31 402 GLY A C 1
ATOM 3057 O O . GLY A 1 402 ? -3.422 -27.766 0.163 1 83.31 402 GLY A O 1
ATOM 3058 N N . LYS A 1 403 ? -2.639 -26.797 2.133 1 84.31 403 LYS A N 1
ATOM 3059 C CA . LYS A 1 403 ? -3.357 -27.766 2.955 1 84.31 403 LYS A CA 1
ATOM 3060 C C . LYS A 1 403 ? -4.746 -27.25 3.322 1 84.31 403 LYS A C 1
ATOM 3062 O O . LYS A 1 403 ? -5.551 -27.984 3.904 1 84.31 403 LYS A O 1
ATOM 3067 N N . GLY A 1 404 ? -4.969 -26.031 2.953 1 88.94 404 GLY A N 1
ATOM 3068 C CA . GLY A 1 404 ? -6.258 -25.453 3.291 1 88.94 404 GLY A CA 1
ATOM 3069 C C . GLY A 1 404 ? -6.207 -24.578 4.527 1 88.94 404 GLY A C 1
ATOM 3070 O O . GLY A 1 404 ? -5.383 -24.781 5.418 1 88.94 404 GLY A O 1
ATOM 3071 N N . CYS A 1 405 ? -7.105 -23.609 4.52 1 93 405 CYS A N 1
ATOM 3072 C CA . CYS A 1 405 ? -7.227 -22.688 5.648 1 93 405 CYS A CA 1
ATOM 3073 C C . CYS A 1 405 ? -8.633 -22.734 6.234 1 93 405 CYS A C 1
ATOM 3075 O O . CYS A 1 405 ? -9.562 -23.25 5.602 1 93 405 CYS A O 1
ATOM 3077 N N . HIS A 1 406 ? -8.727 -22.281 7.422 1 93.69 406 HIS A N 1
ATOM 3078 C CA . HIS A 1 406 ? -9.961 -22.406 8.18 1 93.69 406 HIS A CA 1
ATOM 3079 C C . HIS A 1 406 ? -11.086 -21.578 7.555 1 93.69 406 HIS A C 1
ATOM 3081 O O . HIS A 1 406 ? -12.133 -22.125 7.203 1 93.69 406 HIS A O 1
ATOM 3087 N N . ARG A 1 407 ? -10.867 -20.344 7.457 1 94.12 407 ARG A N 1
ATOM 3088 C CA . ARG A 1 407 ? -11.906 -19.484 6.895 1 94.12 407 ARG A CA 1
ATOM 3089 C C . ARG A 1 407 ? -11.852 -19.484 5.371 1 94.12 407 ARG A C 1
ATOM 3091 O O . ARG A 1 407 ? -10.781 -19.297 4.785 1 94.12 407 ARG A O 1
ATOM 3098 N N . PRO A 1 408 ? -12.969 -19.703 4.719 1 91.44 408 PRO A N 1
ATOM 3099 C CA . PRO A 1 408 ? -13 -19.594 3.258 1 91.44 408 PRO A CA 1
ATOM 3100 C C . PRO A 1 408 ? -12.648 -18.203 2.754 1 91.44 408 PRO A C 1
ATOM 3102 O O . PRO A 1 408 ? -12.758 -17.219 3.502 1 91.44 408 PRO A O 1
ATOM 3105 N N . GLY A 1 409 ? -12.172 -18.125 1.521 1 91 409 GLY A N 1
ATOM 3106 C CA . GLY A 1 409 ? -11.797 -16.875 0.884 1 91 409 GLY A CA 1
ATOM 3107 C C . GLY A 1 409 ? -10.805 -17.062 -0.251 1 91 409 GLY A C 1
ATOM 3108 O O . GLY A 1 409 ? -10.375 -18.188 -0.532 1 91 409 GLY A O 1
ATOM 3109 N N . TYR A 1 410 ? -10.516 -15.992 -0.864 1 89.5 410 TYR A N 1
ATOM 3110 C CA . TYR A 1 410 ? -9.57 -15.992 -1.972 1 89.5 410 TYR A CA 1
ATOM 3111 C C . TYR A 1 410 ? -8.188 -15.531 -1.51 1 89.5 410 TYR A C 1
ATOM 3113 O O . TYR A 1 410 ? -7.672 -14.523 -1.988 1 89.5 410 TYR A O 1
ATOM 3121 N N . TYR A 1 411 ? -7.629 -16.297 -0.532 1 94.12 411 TYR A N 1
ATOM 3122 C CA . TYR A 1 411 ? -6.301 -15.938 -0.047 1 94.12 411 TYR A CA 1
ATOM 3123 C C . TYR A 1 411 ? -5.434 -17.172 0.134 1 94.12 411 TYR A C 1
ATOM 3125 O O . TYR A 1 411 ? -5.938 -18.297 0.142 1 94.12 411 TYR A O 1
ATOM 3133 N N . GLY A 1 412 ? -4.141 -16.953 0.064 1 96.81 412 GLY A N 1
ATOM 3134 C CA . GLY A 1 412 ? -3.154 -18.016 0.253 1 96.81 412 GLY A CA 1
ATOM 3135 C C . GLY A 1 412 ? -1.961 -17.562 1.079 1 96.81 412 GLY A C 1
ATOM 3136 O O . GLY A 1 412 ? -1.837 -16.391 1.415 1 96.81 412 GLY A O 1
ATOM 3137 N N . ILE A 1 413 ? -1.172 -18.578 1.471 1 98.25 413 ILE A N 1
ATOM 3138 C CA . ILE A 1 413 ? 0.065 -18.359 2.213 1 98.25 413 ILE A CA 1
ATOM 3139 C C . ILE A 1 413 ? 1.264 -18.531 1.283 1 98.25 413 ILE A C 1
ATOM 3141 O O . ILE A 1 413 ? 1.324 -19.5 0.522 1 98.25 413 ILE A O 1
ATOM 3145 N N . TYR A 1 414 ? 2.148 -17.625 1.37 1 98.56 414 TYR A N 1
ATOM 3146 C CA . TYR A 1 414 ? 3.277 -17.578 0.448 1 98.56 414 TYR A CA 1
ATOM 3147 C C . TYR A 1 414 ? 4.602 -17.594 1.204 1 98.56 414 TYR A C 1
ATOM 3149 O O . TYR A 1 414 ? 4.684 -17.125 2.34 1 98.56 414 TYR A O 1
ATOM 3157 N N . THR A 1 415 ? 5.59 -18.172 0.552 1 98.69 415 THR A N 1
ATOM 3158 C CA . THR A 1 415 ? 6.957 -17.984 1.024 1 98.69 415 THR A CA 1
ATOM 3159 C C . THR A 1 415 ? 7.484 -16.609 0.633 1 98.69 415 THR A C 1
ATOM 3161 O O . THR A 1 415 ? 7.34 -16.188 -0.517 1 98.69 415 THR A O 1
ATOM 3164 N N . LYS A 1 416 ? 8.031 -15.914 1.572 1 98.38 416 LYS A N 1
ATOM 3165 C CA . LYS A 1 416 ? 8.586 -14.578 1.368 1 98.38 416 LYS A CA 1
ATOM 3166 C C . LYS A 1 416 ? 9.953 -14.641 0.687 1 98.38 416 LYS A C 1
ATOM 3168 O O . LYS A 1 416 ? 10.984 -14.711 1.357 1 98.38 416 LYS A O 1
ATOM 3173 N N . VAL A 1 417 ? 10.008 -14.398 -0.533 1 98.62 417 VAL A N 1
ATOM 3174 C CA . VAL A 1 417 ? 11.195 -14.602 -1.352 1 98.62 417 VAL A CA 1
ATOM 3175 C C . VAL A 1 417 ? 12.312 -13.672 -0.886 1 98.62 417 VAL A C 1
ATOM 3177 O O . VAL A 1 417 ? 13.492 -14.039 -0.912 1 98.62 417 VAL A O 1
ATOM 3180 N N . ALA A 1 418 ? 11.969 -12.523 -0.414 1 98.12 418 ALA A N 1
ATOM 3181 C CA . ALA A 1 418 ? 12.945 -11.516 0.013 1 98.12 418 ALA A CA 1
ATOM 3182 C C . ALA A 1 418 ? 13.914 -12.094 1.037 1 98.12 418 ALA A C 1
ATOM 3184 O O . ALA A 1 418 ? 15.086 -11.727 1.064 1 98.12 418 ALA A O 1
ATOM 3185 N N . ASN A 1 419 ? 13.477 -13.023 1.798 1 97.88 419 ASN A N 1
ATOM 3186 C CA . ASN A 1 419 ? 14.297 -13.594 2.865 1 97.88 419 ASN A CA 1
ATOM 3187 C C . ASN A 1 419 ? 15.266 -14.641 2.33 1 97.88 419 ASN A C 1
ATOM 3189 O O . ASN A 1 419 ? 16.156 -15.094 3.051 1 97.88 419 ASN A O 1
ATOM 3193 N N . PHE A 1 420 ? 15.156 -14.969 1.087 1 98.19 420 PHE A N 1
ATOM 3194 C CA . PHE A 1 420 ? 15.922 -16.078 0.546 1 98.19 420 PHE A CA 1
ATOM 3195 C C . PHE A 1 420 ? 16.797 -15.625 -0.612 1 98.19 420 PHE A C 1
ATOM 3197 O O . PHE A 1 420 ? 17.406 -16.453 -1.306 1 98.19 420 PHE A O 1
ATOM 3204 N N . LEU A 1 421 ? 16.859 -14.359 -0.806 1 98.06 421 LEU A N 1
ATOM 3205 C CA . LEU A 1 421 ? 17.547 -13.828 -1.981 1 98.06 421 LEU A CA 1
ATOM 3206 C C . LEU A 1 421 ? 19.031 -14.172 -1.954 1 98.06 421 LEU A C 1
ATOM 3208 O O . LEU A 1 421 ? 19.609 -14.531 -2.982 1 98.06 421 LEU A O 1
ATOM 3212 N N . LYS A 1 422 ? 19.656 -14.062 -0.821 1 96.69 422 LYS A N 1
ATOM 3213 C CA . LYS A 1 422 ? 21.078 -14.414 -0.72 1 96.69 422 LYS A CA 1
ATOM 3214 C C . LYS A 1 422 ? 21.297 -15.891 -1.037 1 96.69 422 LYS A C 1
ATOM 3216 O O . LYS A 1 422 ? 22.25 -16.25 -1.734 1 96.69 422 LYS A O 1
ATOM 3221 N N . TRP A 1 423 ? 20.469 -16.734 -0.525 1 96.62 423 TRP A N 1
ATOM 3222 C CA . TRP A 1 423 ? 20.562 -18.156 -0.795 1 96.62 423 TRP A CA 1
ATOM 3223 C C . TRP A 1 423 ? 20.391 -18.438 -2.283 1 96.62 423 TRP A C 1
ATOM 3225 O O . TRP A 1 423 ? 21.156 -19.203 -2.867 1 96.62 423 TRP A O 1
ATOM 3235 N N . ILE A 1 424 ? 19.375 -17.844 -2.902 1 97.44 424 ILE A N 1
ATOM 3236 C CA . ILE A 1 424 ? 19.109 -18.031 -4.324 1 97.44 424 ILE A CA 1
ATOM 3237 C C . ILE A 1 424 ? 20.344 -17.625 -5.137 1 97.44 424 ILE A C 1
ATOM 3239 O O . ILE A 1 424 ? 20.766 -18.344 -6.039 1 97.44 424 ILE A O 1
ATOM 3243 N N . GLU A 1 425 ? 20.859 -16.484 -4.801 1 94.88 425 GLU A N 1
ATOM 3244 C CA . GLU A 1 425 ? 22.031 -15.977 -5.508 1 94.88 425 GLU A CA 1
ATOM 3245 C C . GLU A 1 425 ? 23.203 -16.953 -5.398 1 94.88 425 GLU A C 1
ATOM 3247 O O . GLU A 1 425 ? 23.891 -17.219 -6.387 1 94.88 425 GLU A O 1
ATOM 3252 N N . THR A 1 426 ? 23.391 -17.453 -4.242 1 94.06 426 THR A N 1
ATOM 3253 C CA . THR A 1 426 ? 24.484 -18.391 -4.012 1 94.06 426 THR A CA 1
ATOM 3254 C C . THR A 1 426 ? 24.281 -19.656 -4.832 1 94.06 426 THR A C 1
ATOM 3256 O O . THR A 1 426 ? 25.219 -20.141 -5.488 1 94.06 426 THR A O 1
ATOM 3259 N N . VAL A 1 427 ? 23.109 -20.188 -4.836 1 93.94 427 VAL A N 1
ATOM 3260 C CA . VAL A 1 427 ? 22.812 -21.438 -5.539 1 93.94 427 VAL A CA 1
ATOM 3261 C C . VAL A 1 427 ? 22.969 -21.234 -7.043 1 93.94 427 VAL A C 1
ATOM 3263 O O . VAL A 1 427 ? 23.594 -22.047 -7.73 1 93.94 427 VAL A O 1
ATOM 3266 N N . VAL A 1 428 ? 22.453 -20.172 -7.547 1 92.19 428 VAL A N 1
ATOM 3267 C CA . VAL A 1 428 ? 22.422 -19.922 -8.984 1 92.19 428 VAL A CA 1
ATOM 3268 C C . VAL A 1 428 ? 23.844 -19.703 -9.492 1 92.19 428 VAL A C 1
ATOM 3270 O O . VAL A 1 428 ? 24.156 -20.016 -10.641 1 92.19 428 VAL A O 1
ATOM 3273 N N . LYS A 1 429 ? 24.703 -19.203 -8.641 1 89.38 429 LYS A N 1
ATOM 3274 C CA . LYS A 1 429 ? 26.078 -18.922 -9.047 1 89.38 429 LYS A CA 1
ATOM 3275 C C . LYS A 1 429 ? 26.969 -20.156 -8.875 1 89.38 429 LYS A C 1
ATOM 3277 O O . LYS A 1 429 ? 28.078 -20.188 -9.398 1 89.38 429 LYS A O 1
ATOM 3282 N N . THR A 1 430 ? 26.484 -21.125 -8.188 1 84.88 430 THR A N 1
ATOM 3283 C CA . THR A 1 430 ? 27.266 -22.328 -7.938 1 84.88 430 THR A CA 1
ATOM 3284 C C . THR A 1 430 ? 27.047 -23.344 -9.055 1 84.88 430 THR A C 1
ATOM 3286 O O . THR A 1 430 ? 25.906 -23.688 -9.383 1 84.88 430 THR A O 1
ATOM 3289 N N . PRO A 1 431 ? 28.156 -23.812 -9.594 1 79.44 431 PRO A N 1
ATOM 3290 C CA . PRO A 1 431 ? 28 -24.859 -10.602 1 79.44 431 PRO A CA 1
ATOM 3291 C C . PRO A 1 431 ? 27.328 -26.109 -10.055 1 79.44 431 PRO A C 1
ATOM 3293 O O . PRO A 1 431 ? 27.453 -26.422 -8.867 1 79.44 431 PRO A O 1
ATOM 3296 N N . VAL A 1 432 ? 26.609 -26.781 -10.906 1 77.5 432 VAL A N 1
ATOM 3297 C CA . VAL A 1 432 ? 25.781 -27.922 -10.523 1 77.5 432 VAL A CA 1
ATOM 3298 C C . VAL A 1 432 ? 26.641 -28.969 -9.812 1 77.5 432 VAL A C 1
ATOM 3300 O O . VAL A 1 432 ? 26.203 -29.594 -8.844 1 77.5 432 VAL A O 1
ATOM 3303 N N . GLU A 1 433 ? 27.875 -29.125 -10.297 1 75 433 GLU A N 1
ATOM 3304 C CA . GLU A 1 433 ? 28.797 -30.094 -9.703 1 75 433 GLU A CA 1
ATOM 3305 C C . GLU A 1 433 ? 29.125 -29.75 -8.258 1 75 433 GLU A C 1
ATOM 3307 O O . GLU A 1 433 ? 29.406 -30.625 -7.445 1 75 433 GLU A O 1
ATOM 3312 N N . GLY A 1 434 ? 29.047 -28.438 -7.934 1 68.94 434 GLY A N 1
ATOM 3313 C CA . GLY A 1 434 ? 29.422 -27.953 -6.617 1 68.94 434 GLY A CA 1
ATOM 3314 C C . GLY A 1 434 ? 28.25 -27.828 -5.664 1 68.94 434 GLY A C 1
ATOM 3315 O O . GLY A 1 434 ? 28.422 -27.531 -4.48 1 68.94 434 GLY A O 1
ATOM 3316 N N . LEU A 1 435 ? 27.109 -28.125 -6.156 1 74.56 435 LEU A N 1
ATOM 3317 C CA . LEU A 1 435 ? 25.906 -27.891 -5.363 1 74.56 435 LEU A CA 1
ATOM 3318 C C . LEU A 1 435 ? 25.797 -28.891 -4.223 1 74.56 435 LEU A C 1
ATOM 3320 O O . LEU A 1 435 ? 25.172 -28.609 -3.195 1 74.56 435 LEU A O 1
ATOM 3324 N N . SER A 1 436 ? 26.391 -30.031 -4.406 1 67.06 436 SER A N 1
ATOM 3325 C CA . SER A 1 436 ? 26.391 -31.016 -3.334 1 67.06 436 SER A CA 1
ATOM 3326 C C . SER A 1 436 ? 27.094 -30.5 -2.092 1 67.06 436 SER A C 1
ATOM 3328 O O . SER A 1 436 ? 26.875 -30.984 -0.985 1 67.06 436 SER A O 1
ATOM 3330 N N . ASN A 1 437 ? 28.016 -29.484 -2.295 1 55.94 437 ASN A N 1
ATOM 3331 C CA . ASN A 1 437 ? 28.812 -28.953 -1.195 1 55.94 437 ASN A CA 1
ATOM 3332 C C . ASN A 1 437 ? 28.125 -27.797 -0.49 1 55.94 437 ASN A C 1
ATOM 3334 O O . ASN A 1 437 ? 28.641 -27.266 0.492 1 55.94 437 ASN A O 1
ATOM 3338 N N . ILE A 1 438 ? 27.266 -27.266 -1.139 1 55.12 438 ILE A N 1
ATOM 3339 C CA . ILE A 1 438 ? 26.594 -26.156 -0.461 1 55.12 438 ILE A CA 1
ATOM 3340 C C . ILE A 1 438 ? 25.969 -26.656 0.844 1 55.12 438 ILE A C 1
ATOM 3342 O O . ILE A 1 438 ? 25.219 -27.625 0.852 1 55.12 438 ILE A O 1
ATOM 3346 N N . SER A 1 439 ? 26.609 -26.375 2.02 1 46.12 439 SER A N 1
ATOM 3347 C CA . SER A 1 439 ? 26.234 -26.688 3.395 1 46.12 439 SER A CA 1
ATOM 3348 C C . SER A 1 439 ? 24.781 -26.328 3.658 1 46.12 439 SER A C 1
ATOM 3350 O O . SER A 1 439 ? 24.328 -25.25 3.275 1 46.12 439 SER A O 1
ATOM 3352 N N . GLY A 1 440 ? 23.828 -27.391 4.227 1 46.25 440 GLY A N 1
ATOM 3353 C CA . GLY A 1 440 ? 22.484 -27.266 4.777 1 46.25 440 GLY A CA 1
ATOM 3354 C C . GLY A 1 440 ? 21.391 -27.594 3.775 1 46.25 440 GLY A C 1
ATOM 3355 O O . GLY A 1 440 ? 20.203 -27.484 4.09 1 46.25 440 GLY A O 1
ATOM 3356 N N . SER A 1 441 ? 21.828 -27.531 2.488 1 50.94 441 SER A N 1
ATOM 3357 C CA . SER A 1 441 ? 20.766 -27.875 1.561 1 50.94 441 SER A CA 1
ATOM 3358 C C . SER A 1 441 ? 20.688 -29.375 1.323 1 50.94 441 SER A C 1
ATOM 3360 O O . SER A 1 441 ? 21.625 -29.969 0.788 1 50.94 441 SER A O 1
ATOM 3362 N N . PRO A 1 442 ? 19.953 -30.047 2.045 1 47.34 442 PRO A N 1
ATOM 3363 C CA . PRO A 1 442 ? 20.016 -31.484 1.788 1 47.34 442 PRO A CA 1
ATOM 3364 C C . PRO A 1 442 ? 20.234 -31.812 0.313 1 47.34 442 PRO A C 1
ATOM 3366 O O . PRO A 1 442 ? 21.219 -32.469 -0.038 1 47.34 442 PRO A O 1
ATOM 3369 N N . VAL A 1 443 ? 19.062 -32.312 -0.42 1 50.09 443 VAL A N 1
ATOM 3370 C CA . VAL A 1 443 ? 19.016 -33.344 -1.442 1 50.09 443 VAL A CA 1
ATOM 3371 C C . VAL A 1 443 ? 19.328 -32.75 -2.809 1 50.09 443 VAL A C 1
ATOM 3373 O O . VAL A 1 443 ? 18.547 -31.984 -3.354 1 50.09 443 VAL A O 1
ATOM 3376 N N . VAL A 1 444 ? 20.641 -32.281 -2.992 1 53.47 444 VAL A N 1
ATOM 3377 C CA . VAL A 1 444 ? 21 -32.062 -4.383 1 53.47 444 VAL A CA 1
ATOM 3378 C C . VAL A 1 444 ? 21.109 -33.375 -5.133 1 53.47 444 VAL A C 1
ATOM 3380 O O . VAL A 1 444 ? 21.828 -34.281 -4.703 1 53.47 444 VAL A O 1
ATOM 3383 N N . PHE A 1 445 ? 20.047 -33.938 -5.828 1 51.19 445 PHE A N 1
ATOM 3384 C CA . PHE A 1 445 ? 20.234 -35.094 -6.688 1 51.19 445 PHE A CA 1
ATOM 3385 C C . PHE A 1 445 ? 20.719 -34.688 -8.07 1 51.19 445 PHE A C 1
ATOM 3387 O O . PHE A 1 445 ? 20.188 -33.75 -8.672 1 51.19 445 PHE A O 1
ATOM 3394 N N . THR A 1 446 ? 22.062 -34.656 -8.273 1 48.19 446 THR A N 1
ATOM 3395 C CA . THR A 1 446 ? 22.594 -34.375 -9.609 1 48.19 446 THR A CA 1
ATOM 3396 C C . THR A 1 446 ? 22.453 -35.594 -10.516 1 48.19 446 THR A C 1
ATOM 3398 O O . THR A 1 446 ? 22.562 -36.75 -10.055 1 48.19 446 THR A O 1
ATOM 3401 N N . ARG A 1 447 ? 21.703 -35.406 -11.57 1 46.53 447 ARG A N 1
ATOM 3402 C CA . ARG A 1 447 ? 21.719 -36.469 -12.578 1 46.53 447 ARG A CA 1
ATOM 3403 C C . ARG A 1 447 ? 23.141 -36.781 -13.023 1 46.53 447 ARG A C 1
ATOM 3405 O O . ARG A 1 447 ? 23.891 -35.875 -13.391 1 46.53 447 ARG A O 1
ATOM 3412 N N . GLY A 1 448 ? 23.906 -37.812 -12.375 1 37.5 448 GLY A N 1
ATOM 3413 C CA . GLY A 1 448 ? 25.094 -38.375 -12.992 1 37.5 448 GLY A CA 1
ATOM 3414 C C . GLY A 1 448 ? 24.859 -38.844 -14.406 1 37.5 448 GLY A C 1
ATOM 3415 O O . GLY A 1 448 ? 23.734 -39.219 -14.773 1 37.5 448 GLY A O 1
ATOM 3416 N N . MET B 1 1 ? -72.938 -12.922 36.281 1 20.2 1 MET B N 1
ATOM 3417 C CA . MET B 1 1 ? -74.312 -12.898 35.875 1 20.2 1 MET B CA 1
ATOM 3418 C C . MET B 1 1 ? -74.438 -13.281 34.406 1 20.2 1 MET B C 1
ATOM 3420 O O . MET B 1 1 ? -73.625 -12.891 33.562 1 20.2 1 MET B O 1
ATOM 3424 N N . ASN B 1 2 ? -75.312 -14.297 33.906 1 20.34 2 ASN B N 1
ATOM 3425 C CA . ASN B 1 2 ? -75.438 -15.508 33.125 1 20.34 2 ASN B CA 1
ATOM 3426 C C . ASN B 1 2 ? -75.875 -15.195 31.688 1 20.34 2 ASN B C 1
ATOM 3428 O O . ASN B 1 2 ? -76.188 -16.109 30.906 1 20.34 2 ASN B O 1
ATOM 3432 N N . THR B 1 3 ? -76.25 -13.945 31.312 1 20.98 3 THR B N 1
ATOM 3433 C CA . THR B 1 3 ? -77.438 -13.773 30.469 1 20.98 3 THR B CA 1
ATOM 3434 C C . THR B 1 3 ? -77.125 -14.047 29 1 20.98 3 THR B C 1
ATOM 3436 O O . THR B 1 3 ? -76.188 -13.453 28.453 1 20.98 3 THR B O 1
ATOM 3439 N N . CYS B 1 4 ? -77.562 -15.164 28.297 1 20.42 4 CYS B N 1
ATOM 3440 C CA . CYS B 1 4 ? -77.562 -16.109 27.188 1 20.42 4 CYS B CA 1
ATOM 3441 C C . CYS B 1 4 ? -78.062 -15.484 25.906 1 20.42 4 CYS B C 1
ATOM 3443 O O . CYS B 1 4 ? -79.312 -15.367 25.719 1 20.42 4 CYS B O 1
ATOM 3445 N N . ALA B 1 5 ? -77.5 -14.422 25.391 1 18.86 5 ALA B N 1
ATOM 3446 C CA . ALA B 1 5 ? -78.25 -13.594 24.469 1 18.86 5 ALA B CA 1
ATOM 3447 C C . ALA B 1 5 ? -78.438 -14.289 23.125 1 18.86 5 ALA B C 1
ATOM 3449 O O . ALA B 1 5 ? -77.438 -14.508 22.406 1 18.86 5 ALA B O 1
ATOM 3450 N N . VAL B 1 6 ? -79.375 -15.188 22.828 1 19.25 6 VAL B N 1
ATOM 3451 C CA . VAL B 1 6 ? -79.688 -16.266 21.891 1 19.25 6 VAL B CA 1
ATOM 3452 C C . VAL B 1 6 ? -80.062 -15.664 20.531 1 19.25 6 VAL B C 1
ATOM 3454 O O . VAL B 1 6 ? -80.188 -16.391 19.547 1 19.25 6 VAL B O 1
ATOM 3457 N N . VAL B 1 7 ? -79.75 -14.461 20.031 1 19.08 7 VAL B N 1
ATOM 3458 C CA . VAL B 1 7 ? -80.812 -14.008 19.188 1 19.08 7 VAL B CA 1
ATOM 3459 C C . VAL B 1 7 ? -80.812 -14.789 17.875 1 19.08 7 VAL B C 1
ATOM 3461 O O . VAL B 1 7 ? -79.812 -14.852 17.188 1 19.08 7 VAL B O 1
ATOM 3464 N N . LEU B 1 8 ? -81.875 -15.578 17.422 1 18.8 8 LEU B N 1
ATOM 3465 C CA . LEU B 1 8 ? -82.375 -16.625 16.547 1 18.8 8 LEU B CA 1
ATOM 3466 C C . LEU B 1 8 ? -82.688 -16.094 15.156 1 18.8 8 LEU B C 1
ATOM 3468 O O . LEU B 1 8 ? -83.125 -16.828 14.281 1 18.8 8 LEU B O 1
ATOM 3472 N N . LEU B 1 9 ? -82.062 -15.062 14.523 1 18.42 9 LEU B N 1
ATOM 3473 C CA . LEU B 1 9 ? -83 -14.5 13.578 1 18.42 9 LEU B CA 1
ATOM 3474 C C . LEU B 1 9 ? -83.188 -15.391 12.352 1 18.42 9 LEU B C 1
ATOM 3476 O O . LEU B 1 9 ? -82.188 -15.648 11.641 1 18.42 9 LEU B O 1
ATOM 3480 N N . CYS B 1 10 ? -84.312 -16.203 11.992 1 17.86 10 CYS B N 1
ATOM 3481 C CA . CYS B 1 10 ? -84.875 -17.266 11.164 1 17.86 10 CYS B CA 1
ATOM 3482 C C . CYS B 1 10 ? -85.125 -16.766 9.75 1 17.86 10 CYS B C 1
ATOM 3484 O O . CYS B 1 10 ? -85.688 -17.484 8.93 1 17.86 10 CYS B O 1
ATOM 3486 N N . VAL B 1 11 ? -84.625 -15.672 9.195 1 18.25 11 VAL B N 1
ATOM 3487 C CA . VAL B 1 11 ? -85.625 -15.164 8.258 1 18.25 11 VAL B CA 1
ATOM 3488 C C . VAL B 1 11 ? -85.875 -16.156 7.125 1 18.25 11 VAL B C 1
ATOM 3490 O O . VAL B 1 11 ? -85 -16.984 6.844 1 18.25 11 VAL B O 1
ATOM 3493 N N . LEU B 1 12 ? -86.812 -15.805 6.039 1 17.55 12 LEU B N 1
ATOM 3494 C CA . LEU B 1 12 ? -88 -16.078 5.258 1 17.55 12 LEU B CA 1
ATOM 3495 C C . LEU B 1 12 ? -87.625 -16.625 3.883 1 17.55 12 LEU B C 1
ATOM 3497 O O . LEU B 1 12 ? -86.625 -16.203 3.279 1 17.55 12 LEU B O 1
ATOM 3501 N N . LEU B 1 13 ? -88.375 -17.688 3.27 1 19.41 13 LEU B N 1
ATOM 3502 C CA . LEU B 1 13 ? -88.562 -18.828 2.371 1 19.41 13 LEU B CA 1
ATOM 3503 C C . LEU B 1 13 ? -88.938 -18.344 0.969 1 19.41 13 LEU B C 1
ATOM 3505 O O . LEU B 1 13 ? -89.188 -19.172 0.081 1 19.41 13 LEU B O 1
ATOM 3509 N N . ILE B 1 14 ? -88.75 -17.141 0.416 1 19.3 14 ILE B N 1
ATOM 3510 C CA . ILE B 1 14 ? -89.812 -16.766 -0.525 1 19.3 14 ILE B CA 1
ATOM 3511 C C . ILE B 1 14 ? -89.625 -17.547 -1.825 1 19.3 14 ILE B C 1
ATOM 3513 O O . ILE B 1 14 ? -88.625 -17.484 -2.473 1 19.3 14 ILE B O 1
ATOM 3517 N N . PHE B 1 15 ? -90.562 -18.562 -2.246 1 19.83 15 PHE B N 1
ATOM 3518 C CA . PHE B 1 15 ? -90.812 -19.656 -3.178 1 19.83 15 PHE B CA 1
ATOM 3519 C C . PHE B 1 15 ? -91.188 -19.109 -4.555 1 19.83 15 PHE B C 1
ATOM 3521 O O . PHE B 1 15 ? -91.5 -19.891 -5.473 1 19.83 15 PHE B O 1
ATOM 3528 N N . HIS B 1 16 ? -91.125 -17.859 -4.98 1 18.73 16 HIS B N 1
ATOM 3529 C CA . HIS B 1 16 ? -92.25 -17.562 -5.895 1 18.73 16 HIS B CA 1
ATOM 3530 C C . HIS B 1 16 ? -92.062 -18.25 -7.238 1 18.73 16 HIS B C 1
ATOM 3532 O O . HIS B 1 16 ? -90.938 -18.5 -7.66 1 18.73 16 HIS B O 1
ATOM 3538 N N . GLY B 1 17 ? -93.188 -18.734 -7.953 1 19.91 17 GLY B N 1
ATOM 3539 C CA . GLY B 1 17 ? -93.875 -19.594 -8.898 1 19.91 17 GLY B CA 1
ATOM 3540 C C . GLY B 1 17 ? -93.75 -19.141 -10.336 1 19.91 17 GLY B C 1
ATOM 3541 O O . GLY B 1 17 ? -94.438 -19.641 -11.227 1 19.91 17 GLY B O 1
ATOM 3542 N N . SER B 1 18 ? -92.75 -18.312 -10.758 1 18.7 18 SER B N 1
ATOM 3543 C CA . SER B 1 18 ? -93.188 -17.547 -11.914 1 18.7 18 SER B CA 1
ATOM 3544 C C . SER B 1 18 ? -93.375 -18.453 -13.133 1 18.7 18 SER B C 1
ATOM 3546 O O . SER B 1 18 ? -92.688 -19.422 -13.312 1 18.7 18 SER B O 1
ATOM 3548 N N . THR B 1 19 ? -94.438 -18.188 -13.977 1 18.78 19 THR B N 1
ATOM 3549 C CA . THR B 1 19 ? -95.438 -18.75 -14.844 1 18.78 19 THR B CA 1
ATOM 3550 C C . THR B 1 19 ? -94.875 -19.016 -16.234 1 18.78 19 THR B C 1
ATOM 3552 O O . THR B 1 19 ? -95.375 -19.938 -16.922 1 18.78 19 THR B O 1
ATOM 3555 N N . GLY B 1 20 ? -94.062 -18.141 -16.906 1 18.84 20 GLY B N 1
ATOM 3556 C CA . GLY B 1 20 ? -94.562 -17.703 -18.188 1 18.84 20 GLY B CA 1
ATOM 3557 C C . GLY B 1 20 ? -94.5 -18.781 -19.25 1 18.84 20 GLY B C 1
ATOM 3558 O O . GLY B 1 20 ? -93.812 -19.781 -19.094 1 18.84 20 GLY B O 1
ATOM 3559 N N . VAL B 1 21 ? -94.688 -18.344 -20.625 1 20.11 21 VAL B N 1
ATOM 3560 C CA . VAL B 1 21 ? -95.5 -18.656 -21.828 1 20.11 21 VAL B CA 1
ATOM 3561 C C . VAL B 1 21 ? -94.625 -19.547 -22.75 1 20.11 21 VAL B C 1
ATOM 3563 O O . VAL B 1 21 ? -93.5 -19.203 -23.062 1 20.11 21 VAL B O 1
ATOM 3566 N N . PHE B 1 22 ? -95 -20.75 -23.234 1 18.17 22 PHE B N 1
ATOM 3567 C CA . PHE B 1 22 ? -94.375 -21.953 -23.719 1 18.17 22 PHE B CA 1
ATOM 3568 C C . PHE B 1 22 ? -94.062 -21.859 -25.219 1 18.17 22 PHE B C 1
ATOM 3570 O O . PHE B 1 22 ? -93.438 -22.734 -25.797 1 18.17 22 PHE B O 1
ATOM 3577 N N . LEU B 1 23 ? -94 -20.766 -26.031 1 18.56 23 LEU B N 1
ATOM 3578 C CA . LEU B 1 23 ? -94.625 -21.172 -27.297 1 18.56 23 LEU B CA 1
ATOM 3579 C C . LEU B 1 23 ? -93.75 -22.25 -27.984 1 18.56 23 LEU B C 1
ATOM 3581 O O . LEU B 1 23 ? -92.5 -22.172 -27.953 1 18.56 23 LEU B O 1
ATOM 3585 N N . ASN B 1 24 ? -94.375 -23.344 -28.719 1 17.27 24 ASN B N 1
ATOM 3586 C CA . ASN B 1 24 ? -94.25 -24.719 -29.156 1 17.27 24 ASN B CA 1
ATOM 3587 C C . ASN B 1 24 ? -93.438 -24.797 -30.469 1 17.27 24 ASN B C 1
ATOM 3589 O O . ASN B 1 24 ? -93 -25.875 -30.875 1 17.27 24 ASN B O 1
ATOM 3593 N N . LEU B 1 25 ? -93.438 -23.812 -31.422 1 17.81 25 LEU B N 1
ATOM 3594 C CA . LEU B 1 25 ? -93.812 -24.422 -32.719 1 17.81 25 LEU B CA 1
ATOM 3595 C C . LEU B 1 25 ? -92.688 -25.344 -33.188 1 17.81 25 LEU B C 1
ATOM 3597 O O . LEU B 1 25 ? -91.562 -25.234 -32.75 1 17.81 25 LEU B O 1
ATOM 3601 N N . ASP B 1 26 ? -92.625 -25.734 -34.688 1 17.44 26 ASP B N 1
ATOM 3602 C CA . ASP B 1 26 ? -92.625 -26.891 -35.594 1 17.44 26 ASP B CA 1
ATOM 3603 C C . ASP B 1 26 ? -91.25 -27.312 -35.969 1 17.44 26 ASP B C 1
ATOM 3605 O O . ASP B 1 26 ? -90.25 -26.531 -35.844 1 17.44 26 ASP B O 1
ATOM 3609 N N . LYS B 1 27 ? -91.125 -28.406 -37.125 1 19.95 27 LYS B N 1
ATOM 3610 C CA . LYS B 1 27 ? -90.438 -29.703 -37.25 1 19.95 27 LYS B CA 1
ATOM 3611 C C . LYS B 1 27 ? -89 -29.562 -37.625 1 19.95 27 LYS B C 1
ATOM 3613 O O . LYS B 1 27 ? -88.125 -30.219 -37.062 1 19.95 27 LYS B O 1
ATOM 3618 N N . ASP B 1 28 ? -88.5 -29.312 -38.969 1 20.08 28 ASP B N 1
ATOM 3619 C CA . ASP B 1 28 ? -88.25 -30.281 -40.031 1 20.08 28 ASP B CA 1
ATOM 3620 C C . ASP B 1 28 ? -86.75 -30.438 -40.312 1 20.08 28 ASP B C 1
ATOM 3622 O O . ASP B 1 28 ? -86.25 -31.562 -40.469 1 20.08 28 ASP B O 1
ATOM 3626 N N . GLY B 1 29 ? -86.125 -29.578 -41.125 1 20.16 29 GLY B N 1
ATOM 3627 C CA . GLY B 1 29 ? -85.438 -29.844 -42.375 1 20.16 29 GLY B CA 1
ATOM 3628 C C . GLY B 1 29 ? -84.125 -30.516 -42.219 1 20.16 29 GLY B C 1
ATOM 3629 O O . GLY B 1 29 ? -84 -31.734 -42.344 1 20.16 29 GLY B O 1
ATOM 3630 N N . ALA B 1 30 ? -82.938 -29.906 -42.875 1 21.58 30 ALA B N 1
ATOM 3631 C CA . ALA B 1 30 ? -81.875 -30.234 -43.812 1 21.58 30 ALA B CA 1
ATOM 3632 C C . ALA B 1 30 ? -80.625 -30.719 -43.094 1 21.58 30 ALA B C 1
ATOM 3634 O O . ALA B 1 30 ? -79.938 -29.938 -42.438 1 21.58 30 ALA B O 1
ATOM 3635 N N . SER B 1 31 ? -80.5 -31.984 -42.562 1 22.25 31 SER B N 1
ATOM 3636 C CA . SER B 1 31 ? -79.438 -32.469 -41.75 1 22.25 31 SER B CA 1
ATOM 3637 C C . SER B 1 31 ? -78.125 -32.688 -42.562 1 22.25 31 SER B C 1
ATOM 3639 O O . SER B 1 31 ? -77.312 -33.562 -42.219 1 22.25 31 SER B O 1
ATOM 3641 N N . SER B 1 32 ? -77.875 -31.891 -43.562 1 22.95 32 SER B N 1
ATOM 3642 C CA . SER B 1 32 ? -76.812 -32.375 -44.438 1 22.95 32 SER B CA 1
ATOM 3643 C C . SER B 1 32 ? -75.562 -32.688 -43.625 1 22.95 32 SER B C 1
ATOM 3645 O O . SER B 1 32 ? -75.125 -31.922 -42.75 1 22.95 32 SER B O 1
ATOM 3647 N N . VAL B 1 33 ? -75.188 -34 -43.531 1 25.06 33 VAL B N 1
ATOM 3648 C CA . VAL B 1 33 ? -74.188 -34.719 -42.812 1 25.06 33 VAL B CA 1
ATOM 3649 C C . VAL B 1 33 ? -72.812 -34.281 -43.281 1 25.06 33 VAL B C 1
ATOM 3651 O O . VAL B 1 33 ? -72.375 -34.531 -44.406 1 25.06 33 VAL B O 1
ATOM 3654 N N . LEU B 1 34 ? -72.438 -32.969 -43.375 1 22.83 34 LEU B N 1
ATOM 3655 C CA . LEU B 1 34 ? -71.125 -32.688 -43.875 1 22.83 34 LEU B CA 1
ATOM 3656 C C . LEU B 1 34 ? -70.062 -33.438 -43.031 1 22.83 34 LEU B C 1
ATOM 3658 O O . LEU B 1 34 ? -70 -33.281 -41.812 1 22.83 34 LEU B O 1
ATOM 3662 N N . ARG B 1 35 ? -69.688 -34.656 -43.531 1 25.09 35 ARG B N 1
ATOM 3663 C CA . ARG B 1 35 ? -68.625 -35.531 -43.031 1 25.09 35 ARG B CA 1
ATOM 3664 C C . ARG B 1 35 ? -67.312 -34.75 -42.844 1 25.09 35 ARG B C 1
ATOM 3666 O O . ARG B 1 35 ? -66.75 -34.219 -43.812 1 25.09 35 ARG B O 1
ATOM 3673 N N . ARG B 1 36 ? -67.062 -34.031 -41.781 1 26.02 36 ARG B N 1
ATOM 3674 C CA . ARG B 1 36 ? -65.812 -33.375 -41.438 1 26.02 36 ARG B CA 1
ATOM 3675 C C . ARG B 1 36 ? -64.688 -34.375 -41.469 1 26.02 36 ARG B C 1
ATOM 3677 O O . ARG B 1 36 ? -64.688 -35.375 -40.781 1 26.02 36 ARG B O 1
ATOM 3684 N N . VAL B 1 37 ? -64.125 -34.656 -42.656 1 28.84 37 VAL B N 1
ATOM 3685 C CA . VAL B 1 37 ? -62.906 -35.469 -42.844 1 28.84 37 VAL B CA 1
ATOM 3686 C C . VAL B 1 37 ? -61.844 -35.031 -41.812 1 28.84 37 VAL B C 1
ATOM 3688 O O . VAL B 1 37 ? -61.531 -33.844 -41.688 1 28.84 37 VAL B O 1
ATOM 3691 N N . ARG B 1 38 ? -61.656 -35.906 -40.875 1 32.31 38 ARG B N 1
ATOM 3692 C CA . ARG B 1 38 ? -60.594 -35.844 -39.844 1 32.31 38 ARG B CA 1
ATOM 3693 C C . ARG B 1 38 ? -59.219 -35.656 -40.469 1 32.31 38 ARG B C 1
ATOM 3695 O O . ARG B 1 38 ? -58.781 -36.469 -41.281 1 32.31 38 ARG B O 1
ATOM 3702 N N . ARG B 1 39 ? -58.844 -34.438 -40.812 1 31.3 39 ARG B N 1
ATOM 3703 C CA . ARG B 1 39 ? -57.562 -34.062 -41.375 1 31.3 39 ARG B CA 1
ATOM 3704 C C . ARG B 1 39 ? -56.438 -34.781 -40.688 1 31.3 39 ARG B C 1
ATOM 3706 O O . ARG B 1 39 ? -56.5 -35.062 -39.469 1 31.3 39 ARG B O 1
ATOM 3713 N N . ALA B 1 40 ? -55.5 -35.5 -41.438 1 37.84 40 ALA B N 1
ATOM 3714 C CA . ALA B 1 40 ? -54.25 -36.219 -41.25 1 37.84 40 ALA B CA 1
ATOM 3715 C C . ALA B 1 40 ? -53.375 -35.531 -40.219 1 37.84 40 ALA B C 1
ATOM 3717 O O . ALA B 1 40 ? -52.375 -36.125 -39.75 1 37.84 40 ALA B O 1
ATOM 3718 N N . ASN B 1 41 ? -53.688 -34.281 -39.906 1 35.84 41 ASN B N 1
ATOM 3719 C CA . ASN B 1 41 ? -52.812 -33.594 -38.938 1 35.84 41 ASN B CA 1
ATOM 3720 C C . ASN B 1 41 ? -52.938 -34.188 -37.531 1 35.84 41 ASN B C 1
ATOM 3722 O O . ASN B 1 41 ? -52.219 -33.75 -36.625 1 35.84 41 ASN B O 1
ATOM 3726 N N . SER B 1 42 ? -54 -34.969 -37.312 1 41.53 42 SER B N 1
ATOM 3727 C CA . SER B 1 42 ? -54.188 -35.5 -35.969 1 41.53 42 SER B CA 1
ATOM 3728 C C . SER B 1 42 ? -53.25 -36.656 -35.688 1 41.53 42 SER B C 1
ATOM 3730 O O . SER B 1 42 ? -52.812 -36.875 -34.562 1 41.53 42 SER B O 1
ATOM 3732 N N . PHE B 1 43 ? -53.094 -37.5 -36.75 1 39.03 43 PHE B N 1
ATOM 3733 C CA . PHE B 1 43 ? -52.25 -38.656 -36.531 1 39.03 43 PHE B CA 1
ATOM 3734 C C . PHE B 1 43 ? -50.812 -38.25 -36.25 1 39.03 43 PHE B C 1
ATOM 3736 O O . PHE B 1 43 ? -50.188 -38.812 -35.344 1 39.03 43 PHE B O 1
ATOM 3743 N N . LEU B 1 44 ? -50.312 -37.281 -37.031 1 40.97 44 LEU B N 1
ATOM 3744 C CA . LEU B 1 44 ? -48.969 -36.781 -36.75 1 40.97 44 LEU B CA 1
ATOM 3745 C C . LEU B 1 44 ? -48.906 -36.125 -35.375 1 40.97 44 LEU B C 1
ATOM 3747 O O . LEU B 1 44 ? -47.844 -36.125 -34.719 1 40.97 44 LEU B O 1
ATOM 3751 N N . GLU B 1 45 ? -50 -35.562 -34.906 1 45.59 45 GLU B N 1
ATOM 3752 C CA . GLU B 1 45 ? -50 -35 -33.562 1 45.59 45 GLU B CA 1
ATOM 3753 C C . GLU B 1 45 ? -50.031 -36.094 -32.5 1 45.59 45 GLU B C 1
ATOM 3755 O O . GLU B 1 45 ? -49.375 -35.938 -31.469 1 45.59 45 GLU B O 1
ATOM 3760 N N . GLU B 1 46 ? -50.75 -37.156 -32.688 1 47.56 46 GLU B N 1
ATOM 3761 C CA . GLU B 1 46 ? -50.781 -38.281 -31.734 1 47.56 46 GLU B CA 1
ATOM 3762 C C . GLU B 1 46 ? -49.438 -39.031 -31.766 1 47.56 46 GLU B C 1
ATOM 3764 O O . GLU B 1 46 ? -48.969 -39.5 -30.734 1 47.56 46 GLU B O 1
ATOM 3769 N N . MET B 1 47 ? -48.844 -39.312 -32.906 1 43.72 47 MET B N 1
ATOM 3770 C CA . MET B 1 47 ? -47.531 -39.938 -32.969 1 43.72 47 MET B CA 1
ATOM 3771 C C . MET B 1 47 ? -46.438 -39.031 -32.375 1 43.72 47 MET B C 1
ATOM 3773 O O . MET B 1 47 ? -45.5 -39.531 -31.766 1 43.72 47 MET B O 1
ATOM 3777 N N . LYS B 1 48 ? -46.594 -37.781 -32.469 1 45.94 48 LYS B N 1
ATOM 3778 C CA . LYS B 1 48 ? -45.688 -36.844 -31.797 1 45.94 48 LYS B CA 1
ATOM 3779 C C . LYS B 1 48 ? -45.906 -36.844 -30.297 1 45.94 48 LYS B C 1
ATOM 3781 O O . LYS B 1 48 ? -44.938 -36.781 -29.516 1 45.94 48 LYS B O 1
ATOM 3786 N N . ARG B 1 49 ? -47.062 -36.875 -29.797 1 48.62 49 ARG B N 1
ATOM 3787 C CA . ARG B 1 49 ? -47.312 -37.031 -28.375 1 48.62 49 ARG B CA 1
ATOM 3788 C C . ARG B 1 49 ? -46.844 -38.406 -27.875 1 48.62 49 ARG B C 1
ATOM 3790 O O . ARG B 1 49 ? -46.281 -38.5 -26.781 1 48.62 49 ARG B O 1
ATOM 3797 N N . GLY B 1 50 ? -47.25 -39.406 -28.531 1 49.81 50 GLY B N 1
ATOM 3798 C CA . GLY B 1 50 ? -46.781 -40.719 -28.188 1 49.81 50 GLY B CA 1
ATOM 3799 C C . GLY B 1 50 ? -45.281 -40.844 -28.172 1 49.81 50 GLY B C 1
ATOM 3800 O O . GLY B 1 50 ? -44.719 -41.562 -27.344 1 49.81 50 GLY B O 1
ATOM 3801 N N . ASN B 1 51 ? -44.594 -40.156 -29.172 1 51.03 51 ASN B N 1
ATOM 3802 C CA . ASN B 1 51 ? -43.125 -40.062 -29.141 1 51.03 51 ASN B CA 1
ATOM 3803 C C . ASN B 1 51 ? -42.625 -39.188 -28 1 51.03 51 ASN B C 1
ATOM 3805 O O . ASN B 1 51 ? -41.625 -39.5 -27.359 1 51.03 51 ASN B O 1
ATOM 3809 N N . LEU B 1 52 ? -43.281 -38.125 -27.656 1 51 52 LEU B N 1
ATOM 3810 C CA . LEU B 1 52 ? -42.938 -37.312 -26.5 1 51 52 LEU B CA 1
ATOM 3811 C C . LEU B 1 52 ? -43.062 -38.094 -25.219 1 51 52 LEU B C 1
ATOM 3813 O O . LEU B 1 52 ? -42.188 -38.031 -24.359 1 51 52 LEU B O 1
ATOM 3817 N N . GLU B 1 53 ? -44.281 -38.719 -25 1 52.47 53 GLU B N 1
ATOM 3818 C CA . GLU B 1 53 ? -44.5 -39.531 -23.812 1 52.47 53 GLU B CA 1
ATOM 3819 C C . GLU B 1 53 ? -43.438 -40.656 -23.719 1 52.47 53 GLU B C 1
ATOM 3821 O O . GLU B 1 53 ? -42.906 -40.906 -22.641 1 52.47 53 GLU B O 1
ATOM 3826 N N . ARG B 1 54 ? -43.25 -41.375 -24.75 1 53.75 54 ARG B N 1
ATOM 3827 C CA . ARG B 1 54 ? -42.219 -42.438 -24.656 1 53.75 54 ARG B CA 1
ATOM 3828 C C . ARG B 1 54 ? -40.844 -41.844 -24.469 1 53.75 54 ARG B C 1
ATOM 3830 O O . ARG B 1 54 ? -40.062 -42.312 -23.625 1 53.75 54 ARG B O 1
ATOM 3837 N N . GLU B 1 55 ? -40.469 -40.844 -25.297 1 55.56 55 GLU B N 1
ATOM 3838 C CA . GLU B 1 55 ? -39.062 -40.438 -25.25 1 55.56 55 GLU B CA 1
ATOM 3839 C C . GLU B 1 55 ? -38.781 -39.594 -24.016 1 55.56 55 GLU B C 1
ATOM 3841 O O . GLU B 1 55 ? -37.75 -39.75 -23.359 1 55.56 55 GLU B O 1
ATOM 3846 N N . CYS B 1 56 ? -39.719 -38.531 -23.688 1 57.38 56 CYS B N 1
ATOM 3847 C CA . CYS B 1 56 ? -39.375 -37.688 -22.547 1 57.38 56 CYS B CA 1
ATOM 3848 C C . CYS B 1 56 ? -40.156 -38.094 -21.312 1 57.38 56 CYS B C 1
ATOM 3850 O O . CYS B 1 56 ? -39.844 -37.719 -20.188 1 57.38 56 CYS B O 1
ATOM 3852 N N . ILE B 1 57 ? -41.281 -38.812 -21.344 1 56.16 57 ILE B N 1
ATOM 3853 C CA . ILE B 1 57 ? -42.031 -39.25 -20.172 1 56.16 57 ILE B CA 1
ATOM 3854 C C . ILE B 1 57 ? -41.562 -40.656 -19.766 1 56.16 57 ILE B C 1
ATOM 3856 O O . ILE B 1 57 ? -41.406 -40.938 -18.562 1 56.16 57 ILE B O 1
ATOM 3860 N N . GLU B 1 58 ? -41.406 -41.625 -20.688 1 57.31 58 GLU B N 1
ATOM 3861 C CA . GLU B 1 58 ? -40.938 -42.969 -20.359 1 57.31 58 GLU B CA 1
ATOM 3862 C C . GLU B 1 58 ? -39.406 -43 -20.219 1 57.31 58 GLU B C 1
ATOM 3864 O O . GLU B 1 58 ? -38.875 -43.781 -19.469 1 57.31 58 GLU B O 1
ATOM 3869 N N . GLU B 1 59 ? -38.625 -42.188 -21 1 58.16 59 GLU B N 1
ATOM 3870 C CA . GLU B 1 59 ? -37.188 -42 -20.859 1 58.16 59 GLU B CA 1
ATOM 3871 C C . GLU B 1 59 ? -36.844 -40.531 -20.578 1 58.16 59 GLU B C 1
ATOM 3873 O O . GLU B 1 59 ? -37.594 -39.625 -20.938 1 58.16 59 GLU B O 1
ATOM 3878 N N . ILE B 1 60 ? -35.875 -40.312 -19.672 1 58.38 60 ILE B N 1
ATOM 3879 C CA . ILE B 1 60 ? -35.406 -38.969 -19.359 1 58.38 60 ILE B CA 1
ATOM 3880 C C . ILE B 1 60 ? -34.875 -38.281 -20.609 1 58.38 60 ILE B C 1
ATOM 3882 O O . ILE B 1 60 ? -34.062 -38.875 -21.344 1 58.38 60 ILE B O 1
ATOM 3886 N N . CYS B 1 61 ? -35.531 -37.188 -21.188 1 63.12 61 CYS B N 1
ATOM 3887 C CA . CYS B 1 61 ? -35.062 -36.5 -22.391 1 63.12 61 CYS B CA 1
ATOM 3888 C C . CYS B 1 61 ? -34.469 -35.156 -22.031 1 63.12 61 CYS B C 1
ATOM 3890 O O . CYS B 1 61 ? -34.688 -34.656 -20.938 1 63.12 61 CYS B O 1
ATOM 3892 N N . ASP B 1 62 ? -33.344 -34.688 -22.859 1 63.28 62 ASP B N 1
ATOM 3893 C CA . ASP B 1 62 ? -32.781 -33.344 -22.703 1 63.28 62 ASP B CA 1
ATOM 3894 C C . ASP B 1 62 ? -33.594 -32.312 -23.453 1 63.28 62 ASP B C 1
ATOM 3896 O O . ASP B 1 62 ? -34.562 -32.656 -24.125 1 63.28 62 ASP B O 1
ATOM 3900 N N . TYR B 1 63 ? -33.406 -31.016 -23.125 1 63.81 63 TYR B N 1
ATOM 3901 C CA . TYR B 1 63 ? -34.156 -29.906 -23.672 1 63.81 63 TYR B CA 1
ATOM 3902 C C . TYR B 1 63 ? -34.188 -29.938 -25.188 1 63.81 63 TYR B C 1
ATOM 3904 O O . TYR B 1 63 ? -35.219 -29.672 -25.812 1 63.81 63 TYR B O 1
ATOM 3912 N N . GLU B 1 64 ? -33.062 -30.281 -25.781 1 71.12 64 GLU B N 1
ATOM 3913 C CA . GLU B 1 64 ? -33 -30.312 -27.25 1 71.12 64 GLU B CA 1
ATOM 3914 C C . GLU B 1 64 ? -33.906 -31.422 -27.812 1 71.12 64 GLU B C 1
ATOM 3916 O O . GLU B 1 64 ? -34.562 -31.234 -28.844 1 71.12 64 GLU B O 1
ATOM 3921 N N . GLU B 1 65 ? -33.906 -32.562 -27.094 1 69.62 65 GLU B N 1
ATOM 3922 C CA . GLU B 1 65 ? -34.781 -33.625 -27.5 1 69.62 65 GLU B CA 1
ATOM 3923 C C . GLU B 1 65 ? -36.25 -33.219 -27.375 1 69.62 65 GLU B C 1
ATOM 3925 O O . GLU B 1 65 ? -37.062 -33.531 -28.266 1 69.62 65 GLU B O 1
ATOM 3930 N N . ALA B 1 66 ? -36.469 -32.562 -26.266 1 68.12 66 ALA B N 1
ATOM 3931 C CA . ALA B 1 66 ? -37.812 -32.031 -26.094 1 68.12 66 ALA B CA 1
ATOM 3932 C C . ALA B 1 66 ? -38.156 -31 -27.172 1 68.12 66 ALA B C 1
ATOM 3934 O O . ALA B 1 66 ? -39.25 -31 -27.703 1 68.12 66 ALA B O 1
ATOM 3935 N N . ARG B 1 67 ? -37.156 -30.172 -27.438 1 72.75 67 ARG B N 1
ATOM 3936 C CA . ARG B 1 67 ? -37.312 -29.141 -28.453 1 72.75 67 ARG B CA 1
ATOM 3937 C C . ARG B 1 67 ? -37.594 -29.781 -29.828 1 72.75 67 ARG B C 1
ATOM 3939 O O . ARG B 1 67 ? -38.438 -29.297 -30.594 1 72.75 67 ARG B O 1
ATOM 3946 N N . GLU B 1 68 ? -36.938 -30.797 -30.156 1 73.81 68 GLU B N 1
ATOM 3947 C CA . GLU B 1 68 ? -37.094 -31.5 -31.438 1 73.81 68 GLU B CA 1
ATOM 3948 C C . GLU B 1 68 ? -38.5 -32.125 -31.516 1 73.81 68 GLU B C 1
ATOM 3950 O O . GLU B 1 68 ? -39.062 -32.25 -32.594 1 73.81 68 GLU B O 1
ATOM 3955 N N . VAL B 1 69 ? -38.969 -32.5 -30.375 1 69.19 69 VAL B N 1
ATOM 3956 C CA . VAL B 1 69 ? -40.281 -33.156 -30.312 1 69.19 69 VAL B CA 1
ATOM 3957 C C . VAL B 1 69 ? -41.375 -32.094 -30.453 1 69.19 69 VAL B C 1
ATOM 3959 O O . VAL B 1 69 ? -42.344 -32.281 -31.203 1 69.19 69 VAL B O 1
ATOM 3962 N N . PHE B 1 70 ? -41.125 -30.984 -29.688 1 69.75 70 PHE B N 1
ATOM 3963 C CA . PHE B 1 70 ? -42.188 -30 -29.672 1 69.75 70 PHE B CA 1
ATOM 3964 C C . PHE B 1 70 ? -42.062 -29.062 -30.875 1 69.75 70 PHE B C 1
ATOM 3966 O O . PHE B 1 70 ? -43.062 -28.453 -31.297 1 69.75 70 PHE B O 1
ATOM 3973 N N . GLU B 1 71 ? -40.875 -28.969 -31.594 1 67.5 71 GLU B N 1
ATOM 3974 C CA . GLU B 1 71 ? -40.562 -28.109 -32.75 1 67.5 71 GLU B CA 1
ATOM 3975 C C . GLU B 1 71 ? -41.156 -26.703 -32.562 1 67.5 71 GLU B C 1
ATOM 3977 O O . GLU B 1 71 ? -41.531 -26.047 -33.531 1 67.5 71 GLU B O 1
ATOM 3982 N N . ASP B 1 72 ? -41.531 -26.297 -31.391 1 66.88 72 ASP B N 1
ATOM 3983 C CA . ASP B 1 72 ? -42 -24.984 -30.938 1 66.88 72 ASP B CA 1
ATOM 3984 C C . ASP B 1 72 ? -41.312 -24.562 -29.641 1 66.88 72 ASP B C 1
ATOM 3986 O O . ASP B 1 72 ? -41.438 -25.25 -28.625 1 66.88 72 ASP B O 1
ATOM 3990 N N . ASP B 1 73 ? -40.594 -23.484 -29.625 1 68.56 73 ASP B N 1
ATOM 3991 C CA . ASP B 1 73 ? -39.781 -23.031 -28.516 1 68.56 73 ASP B CA 1
ATOM 3992 C C . ASP B 1 73 ? -40.625 -22.734 -27.281 1 68.56 73 ASP B C 1
ATOM 3994 O O . ASP B 1 73 ? -40.25 -23.047 -26.156 1 68.56 73 ASP B O 1
ATOM 3998 N N . THR B 1 74 ? -41.812 -22.25 -27.547 1 67.38 74 THR B N 1
ATOM 3999 C CA . THR B 1 74 ? -42.688 -21.875 -26.438 1 67.38 74 THR B CA 1
ATOM 4000 C C . THR B 1 74 ? -43.219 -23.109 -25.75 1 67.38 74 THR B C 1
ATOM 4002 O O . THR B 1 74 ? -43.25 -23.188 -24.516 1 67.38 74 THR B O 1
ATOM 4005 N N . LYS B 1 75 ? -43.688 -24.078 -26.484 1 69.62 75 LYS B N 1
ATOM 4006 C CA . LYS B 1 75 ? -44.219 -25.312 -25.938 1 69.62 75 LYS B CA 1
ATOM 4007 C C . LYS B 1 75 ? -43.125 -26.125 -25.25 1 69.62 75 LYS B C 1
ATOM 4009 O O . LYS B 1 75 ? -43.344 -26.734 -24.203 1 69.62 75 LYS B O 1
ATOM 4014 N N . THR B 1 76 ? -41.875 -26.125 -25.891 1 67.19 76 THR B N 1
ATOM 4015 C CA . THR B 1 76 ? -40.75 -26.812 -25.266 1 67.19 76 THR B CA 1
ATOM 4016 C C . THR B 1 76 ? -40.438 -26.219 -23.906 1 67.19 76 THR B C 1
ATOM 4018 O O . THR B 1 76 ? -40.219 -26.938 -22.938 1 67.19 76 THR B O 1
ATOM 4021 N N . LYS B 1 77 ? -40.531 -24.891 -23.875 1 65.75 77 LYS B N 1
ATOM 4022 C CA . LYS B 1 77 ? -40.281 -24.188 -22.625 1 65.75 77 LYS B CA 1
ATOM 4023 C C . LYS B 1 77 ? -41.344 -24.516 -21.578 1 65.75 77 LYS B C 1
ATOM 4025 O O . LYS B 1 77 ? -41.031 -24.766 -20.406 1 65.75 77 LYS B O 1
ATOM 4030 N N . GLN B 1 78 ? -42.562 -24.547 -22 1 63.62 78 GLN B N 1
ATOM 4031 C CA . GLN B 1 78 ? -43.688 -24.828 -21.078 1 63.62 78 GLN B CA 1
ATOM 4032 C C . GLN B 1 78 ? -43.594 -26.266 -20.547 1 63.62 78 GLN B C 1
ATOM 4034 O O . GLN B 1 78 ? -43.812 -26.5 -19.359 1 63.62 78 GLN B O 1
ATOM 4039 N N . PHE B 1 79 ? -43.312 -27.219 -21.406 1 62.31 79 PHE B N 1
ATOM 4040 C CA . PHE B 1 79 ? -43.156 -28.609 -21 1 62.31 79 PHE B CA 1
ATOM 4041 C C . PHE B 1 79 ? -41.969 -28.75 -20.062 1 62.31 79 PHE B C 1
ATOM 4043 O O . PHE B 1 79 ? -42.062 -29.422 -19.031 1 62.31 79 PHE B O 1
ATOM 4050 N N . TRP B 1 80 ? -40.938 -28.062 -20.516 1 62.38 80 TRP B N 1
ATOM 4051 C CA . TRP B 1 80 ? -39.719 -28.172 -19.734 1 62.38 80 TRP B CA 1
ATOM 4052 C C . TRP B 1 80 ? -39.906 -27.625 -18.328 1 62.38 80 TRP B C 1
ATOM 4054 O O . TRP B 1 80 ? -39.344 -28.172 -17.359 1 62.38 80 TRP B O 1
ATOM 4064 N N . LEU B 1 81 ? -40.75 -26.688 -18.188 1 59.31 81 LEU B N 1
ATOM 4065 C CA . LEU B 1 81 ? -41.062 -26.109 -16.891 1 59.31 81 LEU B CA 1
ATOM 4066 C C . LEU B 1 81 ? -41.812 -27.109 -16.031 1 59.31 81 LEU B C 1
ATOM 4068 O O . LEU B 1 81 ? -41.656 -27.125 -14.797 1 59.31 81 LEU B O 1
ATOM 4072 N N . SER B 1 82 ? -42.625 -27.953 -16.562 1 54 82 SER B N 1
ATOM 4073 C CA . SER B 1 82 ? -43.469 -28.891 -15.828 1 54 82 SER B CA 1
ATOM 4074 C C . SER B 1 82 ? -42.906 -30.312 -15.883 1 54 82 SER B C 1
ATOM 4076 O O . SER B 1 82 ? -43.469 -31.219 -15.25 1 54 82 SER B O 1
ATOM 4078 N N . TYR B 1 83 ? -42 -30.578 -16.812 1 55.88 83 TYR B N 1
ATOM 4079 C CA . TYR B 1 83 ? -41.406 -31.891 -16.984 1 55.88 83 TYR B CA 1
ATOM 4080 C C . TYR B 1 83 ? -40.719 -32.375 -15.719 1 55.88 83 TYR B C 1
ATOM 4082 O O . TYR B 1 83 ? -39.688 -31.812 -15.328 1 55.88 83 TYR B O 1
ATOM 4090 N N . SER B 1 84 ? -41.344 -33.094 -14.773 1 53.44 84 SER B N 1
ATOM 4091 C CA . SER B 1 84 ? -40.906 -33.562 -13.453 1 53.44 84 SER B CA 1
ATOM 4092 C C . SER B 1 84 ? -39.688 -34.438 -13.555 1 53.44 84 SER B C 1
ATOM 4094 O O . SER B 1 84 ? -38.875 -34.531 -12.617 1 53.44 84 SER B O 1
ATOM 4096 N N . ALA B 1 85 ? -39.656 -35.406 -14.477 1 52.62 85 ALA B N 1
ATOM 4097 C CA . ALA B 1 85 ? -38.531 -36.312 -14.609 1 52.62 85 ALA B CA 1
ATOM 4098 C C . ALA B 1 85 ? -37.281 -35.594 -15.125 1 52.62 85 ALA B C 1
ATOM 4100 O O . ALA B 1 85 ? -36.281 -36.25 -15.469 1 52.62 85 ALA B O 1
ATOM 4101 N N . LYS B 1 86 ? -37.312 -34.344 -15.289 1 52.94 86 LYS B N 1
ATOM 4102 C CA . LYS B 1 86 ? -36.25 -33.5 -15.805 1 52.94 86 LYS B CA 1
ATOM 4103 C C . LYS B 1 86 ? -35.031 -33.562 -14.891 1 52.94 86 LYS B C 1
ATOM 4105 O O . LYS B 1 86 ? -35.125 -33.406 -13.672 1 52.94 86 LYS B O 1
ATOM 4110 N N . GLU B 1 87 ? -34.125 -34.406 -15.219 1 59.75 87 GLU B N 1
ATOM 4111 C CA . GLU B 1 87 ? -32.844 -34.25 -14.523 1 59.75 87 GLU B CA 1
ATOM 4112 C C . GLU B 1 87 ? -32.344 -32.812 -14.57 1 59.75 87 GLU B C 1
ATOM 4114 O O . GLU B 1 87 ? -32.156 -32.25 -15.656 1 59.75 87 GLU B O 1
ATOM 4119 N N . PRO B 1 88 ? -32.688 -32.062 -13.516 1 64.19 88 PRO B N 1
ATOM 4120 C CA . PRO B 1 88 ? -32.375 -30.641 -13.477 1 64.19 88 PRO B CA 1
ATOM 4121 C C . PRO B 1 88 ? -31.047 -30.328 -14.203 1 64.19 88 PRO B C 1
ATOM 4123 O O . PRO B 1 88 ? -30.859 -29.203 -14.664 1 64.19 88 PRO B O 1
ATOM 4126 N N . CYS B 1 89 ? -30.328 -31.281 -14.391 1 76.31 89 CYS B N 1
ATOM 4127 C CA . CYS B 1 89 ? -29 -31 -14.938 1 76.31 89 CYS B CA 1
ATOM 4128 C C . CYS B 1 89 ? -28.969 -31.266 -16.438 1 76.31 89 CYS B C 1
ATOM 4130 O O . CYS B 1 89 ? -27.922 -31.172 -17.078 1 76.31 89 CYS B O 1
ATOM 4132 N N . LEU B 1 90 ? -30.078 -31.672 -17.047 1 69.5 90 LEU B N 1
ATOM 4133 C CA . LEU B 1 90 ? -30.125 -31.906 -18.484 1 69.5 90 LEU B CA 1
ATOM 4134 C C . LEU B 1 90 ? -29.766 -30.641 -19.266 1 69.5 90 LEU B C 1
ATOM 4136 O O . LEU B 1 90 ? -29 -30.703 -20.234 1 69.5 90 LEU B O 1
ATOM 4140 N N . SER B 1 91 ? -30.453 -29.562 -18.875 1 72.25 91 SER B N 1
ATOM 4141 C CA . SER B 1 91 ? -29.953 -28.25 -19.297 1 72.25 91 SER B CA 1
ATOM 4142 C C . SER B 1 91 ? -29.141 -27.578 -18.188 1 72.25 91 SER B C 1
ATOM 4144 O O . SER B 1 91 ? -29.688 -27.266 -17.125 1 72.25 91 SER B O 1
ATOM 4146 N N . ASN B 1 92 ? -27.922 -27.609 -18.344 1 78 92 ASN B N 1
ATOM 4147 C CA . ASN B 1 92 ? -27.047 -27.109 -17.281 1 78 92 ASN B CA 1
ATOM 4148 C C . ASN B 1 92 ? -27.469 -25.719 -16.812 1 78 92 ASN B C 1
ATOM 4150 O O . ASN B 1 92 ? -27.297 -24.734 -17.531 1 78 92 ASN B O 1
ATOM 4154 N N . PRO B 1 93 ? -28.219 -25.703 -15.75 1 82.62 93 PRO B N 1
ATOM 4155 C CA . PRO B 1 93 ? -28.656 -24.422 -15.219 1 82.62 93 PRO B CA 1
ATOM 4156 C C . PRO B 1 93 ? -27.516 -23.578 -14.664 1 82.62 93 PRO B C 1
ATOM 4158 O O . PRO B 1 93 ? -27.703 -22.406 -14.328 1 82.62 93 PRO B O 1
ATOM 4161 N N . CYS B 1 94 ? -26.344 -24.219 -14.523 1 84.62 94 CYS B N 1
ATOM 4162 C CA . CYS B 1 94 ? -25.219 -23.531 -13.906 1 84.62 94 CYS B CA 1
ATOM 4163 C C . CYS B 1 94 ? -24.531 -22.594 -14.898 1 84.62 94 CYS B C 1
ATOM 4165 O O . CYS B 1 94 ? -24.328 -22.969 -16.047 1 84.62 94 CYS B O 1
ATOM 4167 N N . LYS B 1 95 ? -24.375 -21.406 -14.445 1 83.25 95 LYS B N 1
ATOM 4168 C CA . LYS B 1 95 ? -23.734 -20.391 -15.281 1 83.25 95 LYS B CA 1
ATOM 4169 C C . LYS B 1 95 ? -22.219 -20.547 -15.266 1 83.25 95 LYS B C 1
ATOM 4171 O O . LYS B 1 95 ? -21.672 -21.297 -14.453 1 83.25 95 LYS B O 1
ATOM 4176 N N . HIS B 1 96 ? -21.5 -19.922 -16.312 1 79.5 96 HIS B N 1
ATOM 4177 C CA . HIS B 1 96 ? -20.047 -19.828 -16.438 1 79.5 96 HIS B CA 1
ATOM 4178 C C . HIS B 1 96 ? -19.391 -21.203 -16.391 1 79.5 96 HIS B C 1
ATOM 4180 O O . HIS B 1 96 ? -18.406 -21.406 -15.688 1 79.5 96 HIS B O 1
ATOM 4186 N N . ASN B 1 97 ? -20.094 -22.094 -17 1 77 97 ASN B N 1
ATOM 4187 C CA . ASN B 1 97 ? -19.594 -23.453 -17.156 1 77 97 ASN B CA 1
ATOM 4188 C C . ASN B 1 97 ? -19.562 -24.203 -15.828 1 77 97 ASN B C 1
ATOM 4190 O O . ASN B 1 97 ? -18.688 -25.031 -15.594 1 77 97 ASN B O 1
ATOM 4194 N N . GLY B 1 98 ? -20.438 -23.844 -14.984 1 81.75 98 GLY B N 1
ATOM 4195 C CA . GLY B 1 98 ? -20.641 -24.609 -13.758 1 81.75 98 GLY B CA 1
ATOM 4196 C C . GLY B 1 98 ? -21.203 -25.984 -14.008 1 81.75 98 GLY B C 1
ATOM 4197 O O . GLY B 1 98 ? -21.875 -26.219 -15.008 1 81.75 98 GLY B O 1
ATOM 4198 N N . THR B 1 99 ? -20.875 -26.906 -13.094 1 80.88 99 THR B N 1
ATOM 4199 C CA . THR B 1 99 ? -21.328 -28.281 -13.242 1 80.88 99 THR B CA 1
ATOM 4200 C C . THR B 1 99 ? -22.578 -28.531 -12.398 1 80.88 99 THR B C 1
ATOM 4202 O O . THR B 1 99 ? -22.578 -28.297 -11.195 1 80.88 99 THR B O 1
ATOM 4205 N N . CYS B 1 100 ? -23.609 -28.969 -13.078 1 84.06 100 CYS B N 1
ATOM 4206 C CA . CYS B 1 100 ? -24.859 -29.281 -12.391 1 84.06 100 CYS B CA 1
ATOM 4207 C C . CYS B 1 100 ? -24.812 -30.688 -11.805 1 84.06 100 CYS B C 1
ATOM 4209 O O . CYS B 1 100 ? -24.484 -31.641 -12.5 1 84.06 100 CYS B O 1
ATOM 4211 N N . VAL B 1 101 ? -24.953 -30.766 -10.484 1 81.38 101 VAL B N 1
ATOM 4212 C CA . VAL B 1 101 ? -24.984 -32.062 -9.805 1 81.38 101 VAL B CA 1
ATOM 4213 C C . VAL B 1 101 ? -26.375 -32.344 -9.258 1 81.38 101 VAL B C 1
ATOM 4215 O O . VAL B 1 101 ? -26.938 -31.5 -8.531 1 81.38 101 VAL B O 1
ATOM 4218 N N . TYR B 1 102 ? -26.875 -33.406 -9.664 1 74.12 102 TYR B N 1
ATOM 4219 C CA . TYR B 1 102 ? -28.203 -33.781 -9.234 1 74.12 102 TYR B CA 1
ATOM 4220 C C . TYR B 1 102 ? -28.156 -34.656 -7.992 1 74.12 102 TYR B C 1
ATOM 4222 O O . TYR B 1 102 ? -27.438 -35.656 -7.973 1 74.12 102 TYR B O 1
ATOM 4230 N N . LEU B 1 103 ? -28.594 -34.125 -6.891 1 68.19 103 LEU B N 1
ATOM 4231 C CA . LEU B 1 103 ? -28.656 -34.906 -5.668 1 68.19 103 LEU B CA 1
ATOM 4232 C C . LEU B 1 103 ? -30.109 -35.125 -5.238 1 68.19 103 LEU B C 1
ATOM 4234 O O . LEU B 1 103 ? -30.766 -34.188 -4.777 1 68.19 103 LEU B O 1
ATOM 4238 N N . ALA B 1 104 ? -30.562 -36.312 -5.273 1 66 104 ALA B N 1
ATOM 4239 C CA . ALA B 1 104 ? -31.906 -36.719 -4.895 1 66 104 ALA B CA 1
ATOM 4240 C C . ALA B 1 104 ? -32.969 -35.906 -5.652 1 66 104 ALA B C 1
ATOM 4242 O O . ALA B 1 104 ? -33.156 -36.094 -6.855 1 66 104 ALA B O 1
ATOM 4243 N N . SER B 1 105 ? -33.531 -35 -5.008 1 66.5 105 SER B N 1
ATOM 4244 C CA . SER B 1 105 ? -34.625 -34.25 -5.625 1 66.5 105 SER B CA 1
ATOM 4245 C C . SER B 1 105 ? -34.219 -32.781 -5.871 1 66.5 105 SER B C 1
ATOM 4247 O O . SER B 1 105 ? -35.062 -31.953 -6.199 1 66.5 105 SER B O 1
ATOM 4249 N N . THR B 1 106 ? -32.969 -32.625 -5.656 1 74.81 106 THR B N 1
ATOM 4250 C CA . THR B 1 106 ? -32.5 -31.266 -5.863 1 74.81 106 THR B CA 1
ATOM 4251 C C . THR B 1 106 ? -31.172 -31.266 -6.629 1 74.81 106 THR B C 1
ATOM 4253 O O . THR B 1 106 ? -30.688 -32.312 -7.023 1 74.81 106 THR B O 1
ATOM 4256 N N . TYR B 1 107 ? -30.891 -30.109 -7.211 1 79.69 107 TYR B N 1
ATOM 4257 C CA . TYR B 1 107 ? -29.594 -29.984 -7.855 1 79.69 107 TYR B CA 1
ATOM 4258 C C . TYR B 1 107 ? -28.781 -28.844 -7.238 1 79.69 107 TYR B C 1
ATOM 4260 O O . TYR B 1 107 ? -29.328 -27.984 -6.547 1 79.69 107 TYR B O 1
ATOM 4268 N N . TYR B 1 108 ? -27.516 -28.984 -7.293 1 79.75 108 TYR B N 1
ATOM 4269 C CA . TYR B 1 108 ? -26.656 -27.859 -6.957 1 79.75 108 TYR B CA 1
ATOM 4270 C C . TYR B 1 108 ? -25.547 -27.688 -7.984 1 79.75 108 TYR B C 1
ATOM 4272 O O . TYR B 1 108 ? -25.25 -28.609 -8.742 1 79.75 108 TYR B O 1
ATOM 4280 N N . CYS B 1 109 ? -25.109 -26.469 -8.125 1 82.88 109 CYS B N 1
ATOM 4281 C CA . CYS B 1 109 ? -24.062 -26.125 -9.086 1 82.88 109 CYS B CA 1
ATOM 4282 C C . CYS B 1 109 ? -22.688 -26.109 -8.414 1 82.88 109 CYS B C 1
ATOM 4284 O O . CYS B 1 109 ? -22.516 -25.5 -7.352 1 82.88 109 CYS B O 1
ATOM 4286 N N . LEU B 1 110 ? -21.828 -26.875 -8.984 1 80.5 110 LEU B N 1
ATOM 4287 C CA . LEU B 1 110 ? -20.406 -26.719 -8.633 1 80.5 110 LEU B CA 1
ATOM 4288 C C . LEU B 1 110 ? -19.75 -25.625 -9.484 1 80.5 110 LEU B C 1
ATOM 4290 O O . LEU B 1 110 ? -19.547 -25.812 -10.688 1 80.5 110 LEU B O 1
ATOM 4294 N N . CYS B 1 111 ? -19.438 -24.531 -8.844 1 79.56 111 CYS B N 1
ATOM 4295 C CA . CYS B 1 111 ? -18.953 -23.344 -9.57 1 79.56 111 CYS B CA 1
ATOM 4296 C C . CYS B 1 111 ? -17.469 -23.438 -9.836 1 79.56 111 CYS B C 1
ATOM 4298 O O . CYS B 1 111 ? -16.703 -23.875 -8.969 1 79.56 111 CYS B O 1
ATOM 4300 N N . PRO B 1 112 ? -17.141 -23.062 -11.062 1 76.5 112 PRO B N 1
ATOM 4301 C CA . PRO B 1 112 ? -15.703 -22.953 -11.328 1 76.5 112 PRO B CA 1
ATOM 4302 C C . PRO B 1 112 ? -15.023 -21.891 -10.469 1 76.5 112 PRO B C 1
ATOM 4304 O O . PRO B 1 112 ? -15.695 -21.047 -9.883 1 76.5 112 PRO B O 1
ATOM 4307 N N . GLU B 1 113 ? -13.773 -22.078 -10.43 1 74.44 113 GLU B N 1
ATOM 4308 C CA . GLU B 1 113 ? -13.008 -21.109 -9.641 1 74.44 113 GLU B CA 1
ATOM 4309 C C . GLU B 1 113 ? -13.266 -19.688 -10.125 1 74.44 113 GLU B C 1
ATOM 4311 O O . GLU B 1 113 ? -13.281 -19.422 -11.328 1 74.44 113 GLU B O 1
ATOM 4316 N N . GLY B 1 114 ? -13.461 -18.797 -9.195 1 75 114 GLY B N 1
ATOM 4317 C CA . GLY B 1 114 ? -13.695 -17.391 -9.516 1 75 114 GLY B CA 1
ATOM 4318 C C . GLY B 1 114 ? -15.164 -17.031 -9.594 1 75 114 GLY B C 1
ATOM 4319 O O . GLY B 1 114 ? -15.523 -15.867 -9.773 1 75 114 GLY B O 1
ATOM 4320 N N . PHE B 1 115 ? -15.969 -18.094 -9.609 1 79.38 115 PHE B N 1
ATOM 4321 C CA . PHE B 1 115 ? -17.406 -17.844 -9.68 1 79.38 115 PHE B CA 1
ATOM 4322 C C . PHE B 1 115 ? -18.109 -18.438 -8.469 1 79.38 115 PHE B C 1
ATOM 4324 O O . PHE B 1 115 ? -17.688 -19.469 -7.93 1 79.38 115 PHE B O 1
ATOM 4331 N N . GLU B 1 116 ? -19.125 -17.703 -8.086 1 81.88 116 GLU B N 1
ATOM 4332 C CA . GLU B 1 116 ? -19.875 -18.125 -6.906 1 81.88 116 GLU B CA 1
ATOM 4333 C C . GLU B 1 116 ? -21.375 -17.891 -7.098 1 81.88 116 GLU B C 1
ATOM 4335 O O . GLU B 1 116 ? -21.812 -17.469 -8.172 1 81.88 116 GLU B O 1
ATOM 4340 N N . GLY B 1 117 ? -22.156 -18.359 -6.109 1 80.31 117 GLY B N 1
ATOM 4341 C CA . GLY B 1 117 ? -23.594 -18.25 -6.156 1 80.31 117 GLY B CA 1
ATOM 4342 C C . GLY B 1 117 ? -24.281 -19.594 -6.336 1 80.31 117 GLY B C 1
ATOM 4343 O O . GLY B 1 117 ? -23.625 -20.609 -6.617 1 80.31 117 GLY B O 1
ATOM 4344 N N . LYS B 1 118 ? -25.547 -19.562 -6.242 1 81.06 118 LYS B N 1
ATOM 4345 C CA . LYS B 1 118 ? -26.344 -20.781 -6.359 1 81.06 118 LYS B CA 1
ATOM 4346 C C . LYS B 1 118 ? -26.203 -21.391 -7.75 1 81.06 118 LYS B C 1
ATOM 4348 O O . LYS B 1 118 ? -26.172 -22.625 -7.895 1 81.06 118 LYS B O 1
ATOM 4353 N N . TYR B 1 119 ? -26.047 -20.531 -8.695 1 84.88 119 TYR B N 1
ATOM 4354 C CA . TYR B 1 119 ? -25.969 -21 -10.07 1 84.88 119 TYR B CA 1
ATOM 4355 C C . TYR B 1 119 ? -24.656 -20.578 -10.719 1 84.88 119 TYR B C 1
ATOM 4357 O O . TYR B 1 119 ? -24.547 -20.562 -11.945 1 84.88 119 TYR B O 1
ATOM 4365 N N . CYS B 1 120 ? -23.688 -20.125 -9.836 1 83.12 120 CYS B N 1
ATOM 4366 C CA . CYS B 1 120 ? -22.391 -19.688 -10.312 1 83.12 120 CYS B CA 1
ATOM 4367 C C . CYS B 1 120 ? -22.5 -18.391 -11.109 1 83.12 120 CYS B C 1
ATOM 4369 O O . CYS B 1 120 ? -21.828 -18.219 -12.133 1 83.12 120 CYS B O 1
ATOM 4371 N N . GLU B 1 121 ? -23.484 -17.547 -10.656 1 82.06 121 GLU B N 1
ATOM 4372 C CA . GLU B 1 121 ? -23.797 -16.359 -11.43 1 82.06 121 GLU B CA 1
ATOM 4373 C C . GLU B 1 121 ? -22.891 -15.188 -11.039 1 82.06 121 GLU B C 1
ATOM 4375 O O . GLU B 1 121 ? -22.797 -14.203 -11.766 1 82.06 121 GLU B O 1
ATOM 4380 N N . LYS B 1 122 ? -22.203 -15.383 -9.914 1 79.38 122 LYS B N 1
ATOM 4381 C CA . LYS B 1 122 ? -21.422 -14.258 -9.406 1 79.38 122 LYS B CA 1
ATOM 4382 C C . LYS B 1 122 ? -19.938 -14.414 -9.758 1 79.38 122 LYS B C 1
ATOM 4384 O O . LYS B 1 122 ? -19.312 -15.422 -9.398 1 79.38 122 LYS B O 1
ATOM 4389 N N . GLY B 1 123 ? -19.438 -13.383 -10.406 1 78.62 123 GLY B N 1
ATOM 4390 C CA . GLY B 1 123 ? -18.016 -13.367 -10.672 1 78.62 123 GLY B CA 1
ATOM 4391 C C . GLY B 1 123 ? -17.188 -12.891 -9.484 1 78.62 123 GLY B C 1
ATOM 4392 O O . GLY B 1 123 ? -17.75 -12.523 -8.453 1 78.62 123 GLY B O 1
ATOM 4393 N N . PHE B 1 124 ? -15.984 -12.953 -9.586 1 78.94 124 PHE B N 1
ATOM 4394 C CA . PHE B 1 124 ? -15.016 -12.625 -8.547 1 78.94 124 PHE B CA 1
ATOM 4395 C C . PHE B 1 124 ? -15.281 -11.227 -7.988 1 78.94 124 PHE B C 1
ATOM 4397 O O . PHE B 1 124 ? -15.445 -11.062 -6.777 1 78.94 124 PHE B O 1
ATOM 4404 N N . GLU B 1 125 ? -15.359 -10.242 -8.828 1 76.75 125 GLU B N 1
ATOM 4405 C CA . GLU B 1 125 ? -15.547 -8.859 -8.398 1 76.75 125 GLU B CA 1
ATOM 4406 C C . GLU B 1 125 ? -16.891 -8.68 -7.688 1 76.75 125 GLU B C 1
ATOM 4408 O O . GLU B 1 125 ? -16.984 -7.918 -6.723 1 76.75 125 GLU B O 1
ATOM 4413 N N . GLU B 1 126 ? -17.875 -9.398 -8.203 1 80.69 126 GLU B N 1
ATOM 4414 C CA . GLU B 1 126 ? -19.203 -9.305 -7.598 1 80.69 126 GLU B CA 1
ATOM 4415 C C . GLU B 1 126 ? -19.234 -9.969 -6.227 1 80.69 126 GLU B C 1
ATOM 4417 O O . GLU B 1 126 ? -19.969 -9.539 -5.336 1 80.69 126 GLU B O 1
ATOM 4422 N N . THR B 1 127 ? -18.453 -10.906 -6.125 1 83.5 127 THR B N 1
ATOM 4423 C CA . THR B 1 127 ? -18.391 -11.625 -4.855 1 83.5 127 THR B CA 1
ATOM 4424 C C . THR B 1 127 ? -17.688 -10.781 -3.793 1 83.5 127 THR B C 1
ATOM 4426 O O . THR B 1 127 ? -18.109 -10.758 -2.635 1 83.5 127 THR B O 1
ATOM 4429 N N . LEU B 1 128 ? -16.719 -10.039 -4.16 1 88 128 LEU B N 1
ATOM 4430 C CA . LEU B 1 128 ? -15.891 -9.305 -3.211 1 88 128 LEU B CA 1
ATOM 4431 C C . LEU B 1 128 ? -16.547 -7.984 -2.82 1 88 128 LEU B C 1
ATOM 4433 O O . LEU B 1 128 ? -16.219 -7.398 -1.788 1 88 128 LEU B O 1
ATOM 4437 N N . LYS B 1 129 ? -17.484 -7.555 -3.615 1 89.38 129 LYS B N 1
ATOM 4438 C CA . LYS B 1 129 ? -18.234 -6.34 -3.342 1 89.38 129 LYS B CA 1
ATOM 4439 C C . LYS B 1 129 ? -17.312 -5.18 -2.994 1 89.38 129 LYS B C 1
ATOM 4441 O O . LYS B 1 129 ? -16.438 -4.816 -3.783 1 89.38 129 LYS B O 1
ATOM 4446 N N . CYS B 1 130 ? -17.328 -4.637 -1.698 1 92.5 130 CYS B N 1
ATOM 4447 C CA . CYS B 1 130 ? -16.609 -3.416 -1.338 1 92.5 130 CYS B CA 1
ATOM 4448 C C . CYS B 1 130 ? -15.156 -3.719 -0.988 1 92.5 130 CYS B C 1
ATOM 4450 O O . CYS B 1 130 ? -14.328 -2.811 -0.939 1 92.5 130 CYS B O 1
ATOM 4452 N N . VAL B 1 131 ? -14.836 -4.945 -0.827 1 89.94 131 VAL B N 1
ATOM 4453 C CA . VAL B 1 131 ? -13.508 -5.301 -0.344 1 89.94 131 VAL B CA 1
ATOM 4454 C C . VAL B 1 131 ? -12.484 -5.156 -1.473 1 89.94 131 VAL B C 1
ATOM 4456 O O . VAL B 1 131 ? -11.297 -4.945 -1.223 1 89.94 131 VAL B O 1
ATOM 4459 N N . HIS B 1 132 ? -12.984 -5.27 -2.699 1 89.31 132 HIS B N 1
ATOM 4460 C CA . HIS B 1 132 ? -12.109 -5.094 -3.855 1 89.31 132 HIS B CA 1
ATOM 4461 C C . HIS B 1 132 ? -12.242 -3.691 -4.438 1 89.31 132 HIS B C 1
ATOM 4463 O O . HIS B 1 132 ? -13.266 -3.355 -5.039 1 89.31 132 HIS B O 1
ATOM 4469 N N . VAL B 1 133 ? -11.273 -2.908 -4.316 1 92.69 133 VAL B N 1
ATOM 4470 C CA . VAL B 1 133 ? -11.156 -1.579 -4.906 1 92.69 133 VAL B CA 1
ATOM 4471 C C . VAL B 1 133 ? -12.383 -0.747 -4.559 1 92.69 133 VAL B C 1
ATOM 4473 O O . VAL B 1 133 ? -12.992 -0.13 -5.438 1 92.69 133 VAL B O 1
ATOM 4476 N N . ASN B 1 134 ? -12.836 -0.921 -3.363 1 95.31 134 ASN B N 1
ATOM 4477 C CA . ASN B 1 134 ? -13.938 -0.127 -2.836 1 95.31 134 ASN B CA 1
ATOM 4478 C C . ASN B 1 134 ? -15.211 -0.325 -3.654 1 95.31 134 ASN B C 1
ATOM 4480 O O . ASN B 1 134 ? -16.016 0.602 -3.801 1 95.31 134 ASN B O 1
ATOM 4484 N N . GLY B 1 135 ? -15.312 -1.541 -4.355 1 92.19 135 GLY B N 1
ATOM 4485 C CA . GLY B 1 135 ? -16.484 -1.848 -5.164 1 92.19 135 GLY B CA 1
ATOM 4486 C C . GLY B 1 135 ? -16.594 -0.979 -6.402 1 92.19 135 GLY B C 1
ATOM 4487 O O . GLY B 1 135 ? -17.672 -0.884 -7.004 1 92.19 135 GLY B O 1
ATOM 4488 N N . GLY B 1 136 ? -15.523 -0.245 -6.711 1 93.5 136 GLY B N 1
ATOM 4489 C CA . GLY B 1 136 ? -15.531 0.659 -7.848 1 93.5 136 GLY B CA 1
ATOM 4490 C C . GLY B 1 136 ? -16.047 2.043 -7.508 1 93.5 136 GLY B C 1
ATOM 4491 O O . GLY B 1 136 ? -16.125 2.916 -8.375 1 93.5 136 GLY B O 1
ATOM 4492 N N . CYS B 1 137 ? -16.453 2.25 -6.234 1 96.69 137 CYS B N 1
ATOM 4493 C CA . CYS B 1 137 ? -16.984 3.539 -5.801 1 96.69 137 CYS B CA 1
ATOM 4494 C C . CYS B 1 137 ? -15.859 4.562 -5.652 1 96.69 137 CYS B C 1
ATOM 4496 O O . CYS B 1 137 ? -14.789 4.246 -5.129 1 96.69 137 CYS B O 1
ATOM 4498 N N . GLU B 1 138 ? -16.109 5.777 -6.02 1 97.75 138 GLU B N 1
ATOM 4499 C CA . GLU B 1 138 ? -15.109 6.844 -5.934 1 97.75 138 GLU B CA 1
ATOM 4500 C C . GLU B 1 138 ? -14.883 7.27 -4.488 1 97.75 138 GLU B C 1
ATOM 4502 O O . GLU B 1 138 ? -13.766 7.648 -4.113 1 97.75 138 GLU B O 1
ATOM 4507 N N . GLN B 1 139 ? -16 7.137 -3.664 1 98.5 139 GLN B N 1
ATOM 4508 C CA . GLN B 1 139 ? -15.852 7.582 -2.281 1 98.5 139 GLN B CA 1
ATOM 4509 C C . GLN B 1 139 ? -16.266 6.484 -1.307 1 98.5 139 GLN B C 1
ATOM 4511 O O . GLN B 1 139 ? -15.414 5.738 -0.809 1 98.5 139 GLN B O 1
ATOM 4516 N N . PHE B 1 140 ? -17.578 6.242 -1.211 1 98.44 140 PHE B N 1
ATOM 4517 C CA . PHE B 1 140 ? -18 5.285 -0.196 1 98.44 140 PHE B CA 1
ATOM 4518 C C . PHE B 1 140 ? -18.703 4.094 -0.833 1 98.44 140 PHE B C 1
ATOM 4520 O O . PHE B 1 140 ? -19.516 4.262 -1.744 1 98.44 140 PHE B O 1
ATOM 4527 N N . CYS B 1 141 ? -18.344 2.896 -0.419 1 97.12 141 CYS B N 1
ATOM 4528 C CA . CYS B 1 141 ? -19.016 1.656 -0.813 1 97.12 141 CYS B CA 1
ATOM 4529 C C . CYS B 1 141 ? -19.734 1.025 0.368 1 97.12 141 CYS B C 1
ATOM 4531 O O . CYS B 1 141 ? -19.188 0.948 1.47 1 97.12 141 CYS B O 1
ATOM 4533 N N . GLU B 1 142 ? -20.984 0.64 0.186 1 92.69 142 GLU B N 1
ATOM 4534 C CA . GLU B 1 142 ? -21.781 -0.062 1.189 1 92.69 142 GLU B CA 1
ATOM 4535 C C . GLU B 1 142 ? -22.328 -1.374 0.638 1 92.69 142 GLU B C 1
ATOM 4537 O O . GLU B 1 142 ? -22.734 -1.442 -0.523 1 92.69 142 GLU B O 1
ATOM 4542 N N . ALA B 1 143 ? -22.141 -2.4 1.423 1 86.38 143 ALA B N 1
ATOM 4543 C CA . ALA B 1 143 ? -22.656 -3.697 0.988 1 86.38 143 ALA B CA 1
ATOM 4544 C C . ALA B 1 143 ? -23.531 -4.332 2.07 1 86.38 143 ALA B C 1
ATOM 4546 O O . ALA B 1 143 ? -23.219 -5.41 2.574 1 86.38 143 ALA B O 1
ATOM 4547 N N . PRO B 1 144 ? -24.641 -3.729 2.402 1 76.12 144 PRO B N 1
ATOM 4548 C CA . PRO B 1 144 ? -25.5 -4.309 3.438 1 76.12 144 PRO B CA 1
ATOM 4549 C C . PRO B 1 144 ? -26.172 -5.602 2.99 1 76.12 144 PRO B C 1
ATOM 4551 O O . PRO B 1 144 ? -26.516 -6.445 3.824 1 76.12 144 PRO B O 1
ATOM 4554 N N . GLY B 1 145 ? -26.344 -5.805 1.661 1 72.94 145 GLY B N 1
ATOM 4555 C CA . GLY B 1 145 ? -27 -6.977 1.095 1 72.94 145 GLY B CA 1
ATOM 4556 C C . GLY B 1 145 ? -26.203 -7.613 -0.028 1 72.94 145 GLY B C 1
ATOM 4557 O O . GLY B 1 145 ? -24.969 -7.633 0.008 1 72.94 145 GLY B O 1
ATOM 4558 N N . PRO B 1 146 ? -26.969 -8.148 -0.892 1 72.12 146 PRO B N 1
ATOM 4559 C CA . PRO B 1 146 ? -26.328 -8.891 -1.98 1 72.12 146 PRO B CA 1
ATOM 4560 C C . PRO B 1 146 ? -25.625 -7.988 -2.988 1 72.12 146 PRO B C 1
ATOM 4562 O O . PRO B 1 146 ? -24.734 -8.438 -3.713 1 72.12 146 PRO B O 1
ATOM 4565 N N . ARG B 1 147 ? -26.109 -6.77 -2.961 1 81.19 147 ARG B N 1
ATOM 4566 C CA . ARG B 1 147 ? -25.516 -5.836 -3.914 1 81.19 147 ARG B CA 1
ATOM 4567 C C . ARG B 1 147 ? -24.828 -4.684 -3.193 1 81.19 147 ARG B C 1
ATOM 4569 O O . ARG B 1 147 ? -25.266 -4.266 -2.119 1 81.19 147 ARG B O 1
ATOM 4576 N N . ARG B 1 148 ? -23.797 -4.289 -3.789 1 88.69 148 ARG B N 1
ATOM 4577 C CA . ARG B 1 148 ? -23.109 -3.117 -3.24 1 88.69 148 ARG B CA 1
ATOM 4578 C C . ARG B 1 148 ? -23.672 -1.831 -3.844 1 88.69 148 ARG B C 1
ATOM 4580 O O . ARG B 1 148 ? -24.266 -1.854 -4.922 1 88.69 148 ARG B O 1
ATOM 4587 N N . SER B 1 149 ? -23.609 -0.78 -3.061 1 93.38 149 SER B N 1
ATOM 4588 C CA . SER B 1 149 ? -24 0.541 -3.539 1 93.38 149 SER B CA 1
ATOM 4589 C C . SER B 1 149 ? -22.984 1.601 -3.146 1 93.38 149 SER B C 1
ATOM 4591 O O . SER B 1 149 ? -22.219 1.411 -2.201 1 93.38 149 SER B O 1
ATOM 4593 N N . CYS B 1 150 ? -22.984 2.639 -3.949 1 96.44 150 CYS B N 1
ATOM 4594 C CA . CYS B 1 150 ? -22.047 3.729 -3.697 1 96.44 150 CYS B CA 1
ATOM 4595 C C . CYS B 1 150 ? -22.75 4.934 -3.094 1 96.44 150 CYS B C 1
ATOM 4597 O O . CYS B 1 150 ? -23.922 5.176 -3.389 1 96.44 150 CYS B O 1
ATOM 4599 N N . ARG B 1 151 ? -22.094 5.629 -2.232 1 97.56 151 ARG B N 1
ATOM 4600 C CA . ARG B 1 151 ? -22.547 6.879 -1.63 1 97.56 151 ARG B CA 1
ATOM 4601 C C . ARG B 1 151 ? -21.453 7.938 -1.674 1 97.56 151 ARG B C 1
ATOM 4603 O O . ARG B 1 151 ? -20.266 7.605 -1.797 1 97.56 151 ARG B O 1
ATOM 4610 N N . CYS B 1 152 ? -21.875 9.195 -1.651 1 98.12 152 CYS B N 1
ATOM 4611 C CA . CYS B 1 152 ? -20.922 10.297 -1.703 1 98.12 152 CYS B CA 1
ATOM 4612 C C . CYS B 1 152 ? -20.984 11.141 -0.434 1 98.12 152 CYS B C 1
ATOM 4614 O O . CYS B 1 152 ? -21.984 11.094 0.294 1 98.12 152 CYS B O 1
ATOM 4616 N N . ALA B 1 153 ? -19.984 11.828 -0.169 1 97.62 153 ALA B N 1
ATOM 4617 C CA . ALA B 1 153 ? -19.906 12.758 0.96 1 97.62 153 ALA B CA 1
ATOM 4618 C C . ALA B 1 153 ? -20.859 13.938 0.762 1 97.62 153 ALA B C 1
ATOM 4620 O O . ALA B 1 153 ? -21.328 14.18 -0.349 1 97.62 153 ALA B O 1
ATOM 4621 N N . THR B 1 154 ? -21.094 14.594 1.911 1 95.25 154 THR B N 1
ATOM 4622 C CA . THR B 1 154 ? -21.891 15.805 1.82 1 95.25 154 THR B CA 1
ATOM 4623 C C . THR B 1 154 ? -21.281 16.781 0.827 1 95.25 154 THR B C 1
ATOM 4625 O O . THR B 1 154 ? -20.062 17 0.829 1 95.25 154 THR B O 1
ATOM 4628 N N . GLY B 1 155 ? -22.094 17.375 -0.017 1 96.75 155 GLY B N 1
ATOM 4629 C CA . GLY B 1 155 ? -21.625 18.312 -1.026 1 96.75 155 GLY B CA 1
ATOM 4630 C C . GLY B 1 155 ? -21.422 17.656 -2.385 1 96.75 155 GLY B C 1
ATOM 4631 O O . GLY B 1 155 ? -21.109 18.344 -3.363 1 96.75 155 GLY B O 1
ATOM 4632 N N . TYR B 1 156 ? -21.562 16.328 -2.377 1 98.19 156 TYR B N 1
ATOM 4633 C CA . TYR B 1 156 ? -21.484 15.555 -3.611 1 98.19 156 TYR B CA 1
ATOM 4634 C C . TYR B 1 156 ? -22.797 14.836 -3.9 1 98.19 156 TYR B C 1
ATOM 4636 O O . TYR B 1 156 ? -23.594 14.625 -2.996 1 98.19 156 TYR B O 1
ATOM 4644 N N . THR B 1 157 ? -22.938 14.484 -5.203 1 97.81 157 THR B N 1
ATOM 4645 C CA . THR B 1 157 ? -24.016 13.602 -5.609 1 97.81 157 THR B CA 1
ATOM 4646 C C . THR B 1 157 ? -23.5 12.484 -6.512 1 97.81 157 THR B C 1
ATOM 4648 O O . THR B 1 157 ? -22.516 12.664 -7.23 1 97.81 157 THR B O 1
ATOM 4651 N N . LEU B 1 158 ? -24.172 11.391 -6.398 1 97.25 158 LEU B N 1
ATOM 4652 C CA . LEU B 1 158 ? -23.781 10.242 -7.211 1 97.25 158 LEU B CA 1
ATOM 4653 C C . LEU B 1 158 ? -23.969 10.539 -8.695 1 97.25 158 LEU B C 1
ATOM 4655 O O . LEU B 1 158 ? -25.016 11.07 -9.102 1 97.25 158 LEU B O 1
ATOM 4659 N N . GLY B 1 159 ? -22.938 10.203 -9.445 1 96.25 159 GLY B N 1
ATOM 4660 C CA . GLY B 1 159 ? -23.031 10.391 -10.883 1 96.25 159 GLY B CA 1
ATOM 4661 C C . GLY B 1 159 ? -23.953 9.391 -11.555 1 96.25 159 GLY B C 1
ATOM 4662 O O . GLY B 1 159 ? -24.422 8.445 -10.922 1 96.25 159 GLY B O 1
ATOM 4663 N N . ALA B 1 160 ? -24.094 9.578 -12.883 1 93 160 ALA B N 1
ATOM 4664 C CA . ALA B 1 160 ? -24.984 8.727 -13.664 1 93 160 ALA B CA 1
ATOM 4665 C C . ALA B 1 160 ? -24.422 7.309 -13.766 1 93 160 ALA B C 1
ATOM 4667 O O . ALA B 1 160 ? -25.188 6.344 -13.898 1 93 160 ALA B O 1
ATOM 4668 N N . ASP B 1 161 ? -23.188 7.219 -13.641 1 92.62 161 ASP B N 1
ATOM 4669 C CA . ASP B 1 161 ? -22.547 5.906 -13.734 1 92.62 161 ASP B CA 1
ATOM 4670 C C . ASP B 1 161 ? -22.75 5.109 -12.445 1 92.62 161 ASP B C 1
ATOM 4672 O O . ASP B 1 161 ? -22.422 3.922 -12.391 1 92.62 161 ASP B O 1
ATOM 4676 N N . GLY B 1 162 ? -23.219 5.762 -11.438 1 94.31 162 GLY B N 1
ATOM 4677 C CA . GLY B 1 162 ? -23.531 5.102 -10.18 1 94.31 162 GLY B CA 1
ATOM 4678 C C . GLY B 1 162 ? -22.312 4.891 -9.305 1 94.31 162 GLY B C 1
ATOM 4679 O O . GLY B 1 162 ? -22.406 4.281 -8.234 1 94.31 162 GLY B O 1
ATOM 4680 N N . THR B 1 163 ? -21.141 5.379 -9.672 1 95.62 163 THR B N 1
ATOM 4681 C CA . THR B 1 163 ? -19.922 5.117 -8.906 1 95.62 163 THR B CA 1
ATOM 4682 C C . THR B 1 163 ? -19.172 6.41 -8.625 1 95.62 163 THR B C 1
ATOM 4684 O O . THR B 1 163 ? -18.5 6.531 -7.602 1 95.62 163 THR B O 1
ATOM 4687 N N . SER B 1 164 ? -19.312 7.395 -9.492 1 96.94 164 SER B N 1
ATOM 4688 C CA . SER B 1 164 ? -18.594 8.648 -9.359 1 96.94 164 SER B CA 1
ATOM 4689 C C . SER B 1 164 ? -19.312 9.617 -8.43 1 96.94 164 SER B C 1
ATOM 4691 O O . SER B 1 164 ? -20.516 9.461 -8.18 1 96.94 164 SER B O 1
ATOM 4693 N N . CYS B 1 165 ? -18.672 10.523 -7.84 1 98.25 165 CYS B N 1
ATOM 4694 C CA . CYS B 1 165 ? -19.234 11.555 -6.98 1 98.25 165 CYS B CA 1
ATOM 4695 C C . CYS B 1 165 ? -18.969 12.945 -7.551 1 98.25 165 CYS B C 1
ATOM 4697 O O . CYS B 1 165 ? -17.828 13.406 -7.582 1 98.25 165 CYS B O 1
ATOM 4699 N N . VAL B 1 166 ? -20.031 13.617 -7.906 1 97.69 166 VAL B N 1
ATOM 4700 C CA . VAL B 1 166 ? -19.953 14.914 -8.562 1 97.69 166 VAL B CA 1
ATOM 4701 C C . VAL B 1 166 ? -20.188 16.031 -7.547 1 97.69 166 VAL B C 1
ATOM 4703 O O . VAL B 1 166 ? -21.219 16.031 -6.859 1 97.69 166 VAL B O 1
ATOM 4706 N N . ALA B 1 167 ? -19.312 17 -7.527 1 97.12 167 ALA B N 1
ATOM 4707 C CA . ALA B 1 167 ? -19.438 18.109 -6.582 1 97.12 167 ALA B CA 1
ATOM 4708 C C . ALA B 1 167 ? -20.672 18.953 -6.891 1 97.12 167 ALA B C 1
ATOM 4710 O O . ALA B 1 167 ? -20.938 19.281 -8.047 1 97.12 167 ALA B O 1
ATOM 4711 N N . GLN B 1 168 ? -21.406 19.344 -5.852 1 96.88 168 GLN B N 1
ATOM 4712 C CA . GLN B 1 168 ? -22.625 20.141 -5.996 1 96.88 168 GLN B CA 1
ATOM 4713 C C . GLN B 1 168 ? -22.422 21.547 -5.418 1 96.88 168 GLN B C 1
ATOM 4715 O O . GLN B 1 168 ? -23.312 22.391 -5.516 1 96.88 168 GLN B O 1
ATOM 4720 N N . VAL B 1 169 ? -21.312 21.734 -4.762 1 97 169 VAL B N 1
ATOM 4721 C CA . VAL B 1 169 ? -21 23.016 -4.16 1 97 169 VAL B CA 1
ATOM 4722 C C . VAL B 1 169 ? -19.641 23.516 -4.672 1 97 169 VAL B C 1
ATOM 4724 O O . VAL B 1 169 ? -18.875 22.734 -5.246 1 97 169 VAL B O 1
ATOM 4727 N N . GLU B 1 170 ? -19.328 24.703 -4.508 1 96.69 170 GLU B N 1
ATOM 4728 C CA . GLU B 1 170 ? -18.109 25.312 -5.055 1 96.69 170 GLU B CA 1
ATOM 4729 C C . GLU B 1 170 ? -16.859 24.766 -4.367 1 96.69 170 GLU B C 1
ATOM 4731 O O . GLU B 1 170 ? -15.844 24.547 -5.016 1 96.69 170 GLU B O 1
ATOM 4736 N N . TYR B 1 171 ? -16.953 24.578 -3.068 1 97.75 171 TYR B N 1
ATOM 4737 C CA . TYR B 1 171 ? -15.82 24.094 -2.287 1 97.75 171 TYR B CA 1
ATOM 4738 C C . TYR B 1 171 ? -16.188 22.844 -1.504 1 97.75 171 TYR B C 1
ATOM 4740 O O . TYR B 1 171 ? -16.281 22.875 -0.274 1 97.75 171 TYR B O 1
ATOM 4748 N N . PRO B 1 172 ? -16.344 21.719 -2.217 1 97.88 172 PRO B N 1
ATOM 4749 C CA . PRO B 1 172 ? -16.656 20.469 -1.528 1 97.88 172 PRO B CA 1
ATOM 4750 C C . PRO B 1 172 ? -15.508 19.953 -0.683 1 97.88 172 PRO B C 1
ATOM 4752 O O . PRO B 1 172 ? -14.344 20.297 -0.926 1 97.88 172 PRO B O 1
ATOM 4755 N N . CYS B 1 173 ? -15.828 19.172 0.252 1 98.38 173 CYS B N 1
ATOM 4756 C CA . CYS B 1 173 ? -14.773 18.641 1.109 1 98.38 173 CYS B CA 1
ATOM 4757 C C . CYS B 1 173 ? -13.766 17.828 0.301 1 98.38 173 CYS B C 1
ATOM 4759 O O . CYS B 1 173 ? -14.141 17.188 -0.68 1 98.38 173 CYS B O 1
ATOM 4761 N N . GLY B 1 174 ? -12.523 17.938 0.685 1 98.5 174 GLY B N 1
ATOM 4762 C CA . GLY B 1 174 ? -11.469 17.062 0.214 1 98.5 174 GLY B CA 1
ATOM 4763 C C . GLY B 1 174 ? -10.961 17.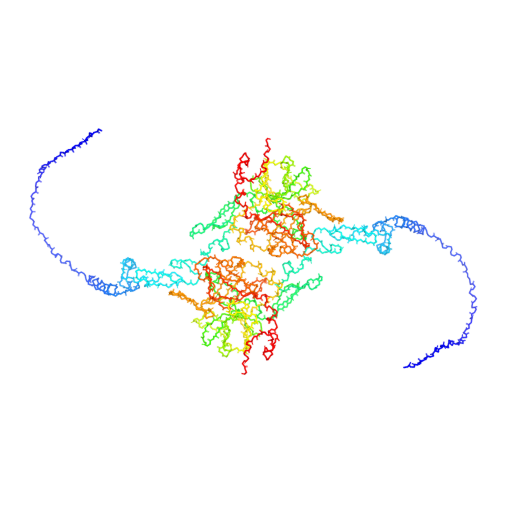422 -1.169 1 98.5 174 GLY B C 1
ATOM 4764 O O . GLY B 1 174 ? -10.156 16.688 -1.75 1 98.5 174 GLY B O 1
ATOM 4765 N N . LYS B 1 175 ? -11.438 18.5 -1.693 1 97.44 175 LYS B N 1
ATOM 4766 C CA . LYS B 1 175 ? -10.961 18.922 -3.008 1 97.44 175 LYS B CA 1
ATOM 4767 C C . LYS B 1 175 ? -10.062 20.156 -2.9 1 97.44 175 LYS B C 1
ATOM 4769 O O . LYS B 1 175 ? -10.359 21.078 -2.139 1 97.44 175 LYS B O 1
ATOM 4774 N N . ILE B 1 176 ? -8.969 20.094 -3.602 1 96.12 176 ILE B N 1
ATOM 4775 C CA . ILE B 1 176 ? -8.117 21.266 -3.748 1 96.12 176 ILE B CA 1
ATOM 4776 C C . ILE B 1 176 ? -8.562 22.094 -4.957 1 96.12 176 ILE B C 1
ATOM 4778 O O . ILE B 1 176 ? -8.445 21.641 -6.098 1 96.12 176 ILE B O 1
ATOM 4782 N N . PRO B 1 177 ? -9.016 23.234 -4.754 1 94.19 177 PRO B N 1
ATOM 4783 C CA . PRO B 1 177 ? -9.602 24 -5.852 1 94.19 177 PRO B CA 1
ATOM 4784 C C . PRO B 1 177 ? -8.562 24.516 -6.836 1 94.19 177 PRO B C 1
ATOM 4786 O O . PRO B 1 177 ? -8.859 24.688 -8.023 1 94.19 177 PRO B O 1
ATOM 4789 N N . LEU B 1 178 ? -7.395 24.75 -6.402 1 90.81 178 LEU B N 1
ATOM 4790 C CA . LEU B 1 178 ? -6.379 25.359 -7.246 1 90.81 178 LEU B CA 1
ATOM 4791 C C . LEU B 1 178 ? -5.559 24.312 -7.977 1 90.81 178 LEU B C 1
ATOM 4793 O O . LEU B 1 178 ? -5.262 23.25 -7.414 1 90.81 178 LEU B O 1
ATOM 4797 N N . GLN B 1 179 ? -5.25 24.609 -9.203 1 81.56 179 GLN B N 1
ATOM 4798 C CA . GLN B 1 179 ? -4.438 23.688 -10 1 81.56 179 GLN B CA 1
ATOM 4799 C C . GLN B 1 179 ? -2.955 23.844 -9.68 1 81.56 179 GLN B C 1
ATOM 4801 O O . GLN B 1 179 ? -2.508 24.938 -9.312 1 81.56 179 GLN B O 1
ATOM 4806 N N . THR B 1 180 ? -2.393 22.656 -9.68 1 72.31 180 THR B N 1
ATOM 4807 C CA . THR B 1 180 ? -0.953 22.688 -9.445 1 72.31 180 THR B CA 1
ATOM 4808 C C . THR B 1 180 ? -0.224 23.297 -10.641 1 72.31 180 THR B C 1
ATOM 4810 O O . THR B 1 180 ? -0.478 22.906 -11.789 1 72.31 180 THR B O 1
ATOM 4813 N N . THR B 1 181 ? 0.435 24.359 -10.453 1 62.5 181 THR B N 1
ATOM 4814 C CA . THR B 1 181 ? 1.262 24.953 -11.5 1 62.5 181 THR B CA 1
ATOM 4815 C C . THR B 1 181 ? 2.666 24.359 -11.477 1 62.5 181 THR B C 1
ATOM 4817 O O . THR B 1 181 ? 3.047 23.672 -10.523 1 62.5 181 THR B O 1
ATOM 4820 N N . SER B 1 182 ? 3.398 24.438 -12.672 1 52.62 182 SER B N 1
ATOM 4821 C CA . SER B 1 182 ? 4.77 23.953 -12.812 1 52.62 182 SER B CA 1
ATOM 4822 C C . SER B 1 182 ? 5.652 24.453 -11.68 1 52.62 182 SER B C 1
ATOM 4824 O O . SER B 1 182 ? 6.543 23.734 -11.219 1 52.62 182 SER B O 1
ATOM 4826 N N . THR B 1 183 ? 5.398 25.719 -11.289 1 47.53 183 THR B N 1
ATOM 4827 C CA . THR B 1 183 ? 6.199 26.312 -10.227 1 47.53 183 THR B CA 1
ATOM 4828 C C . THR B 1 183 ? 5.961 25.609 -8.898 1 47.53 183 THR B C 1
ATOM 4830 O O . THR B 1 183 ? 6.863 25.531 -8.062 1 47.53 183 THR B O 1
ATOM 4833 N N . ASP B 1 184 ? 4.785 25.078 -8.75 1 52.06 184 ASP B N 1
ATOM 4834 C CA . ASP B 1 184 ? 4.406 24.391 -7.516 1 52.06 184 ASP B CA 1
ATOM 4835 C C . ASP B 1 184 ? 5.105 23.047 -7.406 1 52.06 184 ASP B C 1
ATOM 4837 O O . ASP B 1 184 ? 5.359 22.562 -6.301 1 52.06 184 ASP B O 1
ATOM 4841 N N . ARG B 1 185 ? 5.418 22.594 -8.562 1 49.94 185 ARG B N 1
ATOM 4842 C CA . ARG B 1 185 ? 6.035 21.266 -8.617 1 49.94 185 ARG B CA 1
ATOM 4843 C C . ARG B 1 185 ? 7.523 21.344 -8.297 1 49.94 185 ARG B C 1
ATOM 4845 O O . ARG B 1 185 ? 8.102 20.391 -7.781 1 49.94 185 ARG B O 1
ATOM 4852 N N . SER B 1 186 ? 8.062 22.516 -8.82 1 39.44 186 SER B N 1
ATOM 4853 C CA . SER B 1 186 ? 9.5 22.719 -8.68 1 39.44 186 SER B CA 1
ATOM 4854 C C . SER B 1 186 ? 9.875 23.047 -7.234 1 39.44 186 SER B C 1
ATOM 4856 O O . SER B 1 186 ? 11.055 23.078 -6.883 1 39.44 186 SER B O 1
ATOM 4858 N N . ALA B 1 187 ? 8.883 23.547 -6.578 1 40.94 187 ALA B N 1
ATOM 4859 C CA . ALA B 1 187 ? 9.297 23.922 -5.23 1 40.94 187 ALA B CA 1
ATOM 4860 C C . ALA B 1 187 ? 9.859 22.719 -4.473 1 40.94 187 ALA B C 1
ATOM 4862 O O . ALA B 1 187 ? 9.133 21.766 -4.18 1 40.94 187 ALA B O 1
ATOM 4863 N N . GLY B 1 188 ? 10.883 22.312 -4.902 1 49.16 188 GLY B N 1
ATOM 4864 C CA . GLY B 1 188 ? 11.711 21.453 -4.07 1 49.16 188 GLY B CA 1
ATOM 4865 C C . GLY B 1 188 ? 11.484 21.656 -2.586 1 49.16 188 GLY B C 1
ATOM 4866 O O . GLY B 1 188 ? 10.906 22.656 -2.174 1 49.16 188 GLY B O 1
ATOM 4867 N N . GLY B 1 189 ? 11.258 20.719 -1.706 1 58.5 189 GLY B N 1
ATOM 4868 C CA . GLY B 1 189 ? 11.203 20.844 -0.259 1 58.5 189 GLY B CA 1
ATOM 4869 C C . GLY B 1 189 ? 9.859 20.453 0.327 1 58.5 189 GLY B C 1
ATOM 4870 O O . GLY B 1 189 ? 9.109 19.703 -0.287 1 58.5 189 GLY B O 1
ATOM 4871 N N . THR B 1 190 ? 9.656 20.875 1.486 1 78.38 190 THR B N 1
ATOM 4872 C CA . THR B 1 190 ? 8.531 20.469 2.32 1 78.38 190 THR B CA 1
ATOM 4873 C C . THR B 1 190 ? 7.492 21.578 2.398 1 78.38 190 THR B C 1
ATOM 4875 O O . THR B 1 190 ? 6.547 21.5 3.184 1 78.38 190 THR B O 1
ATOM 4878 N N . ARG B 1 191 ? 7.598 22.672 1.396 1 83.56 191 ARG B N 1
ATOM 4879 C CA . ARG B 1 191 ? 6.629 23.766 1.482 1 83.56 191 ARG B CA 1
ATOM 4880 C C . ARG B 1 191 ? 5.336 23.406 0.765 1 83.56 191 ARG B C 1
ATOM 4882 O O . ARG B 1 191 ? 5.359 22.891 -0.354 1 83.56 191 ARG B O 1
ATOM 4889 N N . CYS B 1 192 ? 4.281 23.766 1.361 1 91.81 192 CYS B N 1
ATOM 4890 C CA . CYS B 1 192 ? 2.984 23.578 0.717 1 91.81 192 CYS B CA 1
ATOM 4891 C C . CYS B 1 192 ? 2.648 24.766 -0.181 1 91.81 192 CYS B C 1
ATOM 4893 O O . CYS B 1 192 ? 2.619 25.906 0.278 1 91.81 192 CYS B O 1
ATOM 4895 N N . PRO B 1 193 ? 2.422 24.531 -1.442 1 89.38 193 PRO B N 1
ATOM 4896 C CA . PRO B 1 193 ? 2.004 25.656 -2.266 1 89.38 193 PRO B CA 1
ATOM 4897 C C . PRO B 1 193 ? 0.721 26.312 -1.76 1 89.38 193 PRO B C 1
ATOM 4899 O O . PRO B 1 193 ? -0.166 25.625 -1.245 1 89.38 193 PRO B O 1
ATOM 4902 N N . ARG B 1 194 ? 0.682 27.641 -1.928 1 91.06 194 ARG B N 1
ATOM 4903 C CA . ARG B 1 194 ? -0.477 28.391 -1.442 1 91.06 194 ARG B CA 1
ATOM 4904 C C . ARG B 1 194 ? -1.772 27.812 -1.997 1 91.06 194 ARG B C 1
ATOM 4906 O O . ARG B 1 194 ? -1.889 27.578 -3.201 1 91.06 194 ARG B O 1
ATOM 4913 N N . GLY B 1 195 ? -2.643 27.438 -1.116 1 93.94 195 GLY B N 1
ATOM 4914 C CA . GLY B 1 195 ? -3.955 26.953 -1.516 1 93.94 195 GLY B CA 1
ATOM 4915 C C . GLY B 1 195 ? -4.004 25.453 -1.719 1 93.94 195 GLY B C 1
ATOM 4916 O O . GLY B 1 195 ? -5.059 24.891 -2.027 1 93.94 195 GLY B O 1
ATOM 4917 N N . HIS B 1 196 ? -2.984 24.75 -1.442 1 95.31 196 HIS B N 1
ATOM 4918 C CA . HIS B 1 196 ? -2.957 23.312 -1.739 1 95.31 196 HIS B CA 1
ATOM 4919 C C . HIS B 1 196 ? -3.066 22.484 -0.465 1 95.31 196 HIS B C 1
ATOM 4921 O O . HIS B 1 196 ? -3.01 21.25 -0.514 1 95.31 196 HIS B O 1
ATOM 4927 N N . CYS B 1 197 ? -3.148 23.109 0.651 1 96.88 197 CYS B N 1
ATOM 4928 C CA . CYS B 1 197 ? -3.504 22.5 1.929 1 96.88 197 CYS B CA 1
ATOM 4929 C C . CYS B 1 197 ? -4.641 23.266 2.596 1 96.88 197 CYS B C 1
ATOM 4931 O O . CYS B 1 197 ? -4.508 23.719 3.736 1 96.88 197 CYS B O 1
ATOM 4933 N N . PRO B 1 198 ? -5.727 23.281 1.904 1 98.19 198 PRO B N 1
ATOM 4934 C CA . PRO B 1 198 ? -6.766 24.234 2.295 1 98.19 198 PRO B CA 1
ATOM 4935 C C . PRO B 1 198 ? -7.52 23.812 3.551 1 98.19 198 PRO B C 1
ATOM 4937 O O . PRO B 1 198 ? -8.273 24.594 4.129 1 98.19 198 PRO B O 1
ATOM 4940 N N . TRP B 1 199 ? -7.363 22.625 3.984 1 98.75 199 TRP B N 1
ATOM 4941 C CA . TRP B 1 199 ? -8.07 22.156 5.172 1 98.75 199 TRP B CA 1
ATOM 4942 C C . TRP B 1 199 ? -7.27 22.453 6.434 1 98.75 199 TRP B C 1
ATOM 4944 O O . TRP B 1 199 ? -7.742 22.203 7.547 1 98.75 199 TRP B O 1
ATOM 4954 N N . GLN B 1 200 ? -6.059 22.969 6.277 1 98.69 200 GLN B N 1
ATOM 4955 C CA . GLN B 1 200 ? -5.191 23.266 7.41 1 98.69 200 GLN B CA 1
ATOM 4956 C C . GLN B 1 200 ? -5.746 24.422 8.234 1 98.69 200 GLN B C 1
ATOM 4958 O O . GLN B 1 200 ? -6.133 25.453 7.688 1 98.69 200 GLN B O 1
ATOM 4963 N N . ALA B 1 201 ? -5.809 24.266 9.539 1 98.81 201 ALA B N 1
ATOM 4964 C CA . ALA B 1 201 ? -6.188 25.328 10.469 1 98.81 201 ALA B CA 1
ATOM 4965 C C . ALA B 1 201 ? -5.129 25.531 11.547 1 98.81 201 ALA B C 1
ATOM 4967 O O . ALA B 1 201 ? -4.391 24.594 11.875 1 98.81 201 ALA B O 1
ATOM 4968 N N . LEU B 1 202 ? -5.047 26.719 12.039 1 98.56 202 LEU B N 1
ATOM 4969 C CA . LEU B 1 202 ? -4.18 27.047 13.172 1 98.56 202 LEU B CA 1
ATOM 4970 C C . LEU B 1 202 ? -4.996 27.203 14.445 1 98.56 202 LEU B C 1
ATOM 4972 O O . LEU B 1 202 ? -6.016 27.906 14.453 1 98.56 202 LEU B O 1
ATOM 4976 N N . ILE B 1 203 ? -4.559 26.5 15.445 1 98.38 203 ILE B N 1
ATOM 4977 C CA . ILE B 1 203 ? -5.137 26.703 16.766 1 98.38 203 ILE B CA 1
ATOM 4978 C C . ILE B 1 203 ? -4.309 27.719 17.547 1 98.38 203 ILE B C 1
ATOM 4980 O O . ILE B 1 203 ? -3.146 27.453 17.875 1 98.38 203 ILE B O 1
ATOM 4984 N N . ASP B 1 204 ? -4.941 28.766 17.797 1 97.12 204 ASP B N 1
ATOM 4985 C CA . ASP B 1 204 ? -4.332 29.859 18.547 1 97.12 204 ASP B CA 1
ATOM 4986 C C . ASP B 1 204 ? -4.879 29.906 19.969 1 97.12 204 ASP B C 1
ATOM 4988 O O . ASP B 1 204 ? -6.082 29.75 20.188 1 97.12 204 ASP B O 1
ATOM 4992 N N . TYR B 1 205 ? -4 30.047 20.922 1 95.75 205 TYR B N 1
ATOM 4993 C CA . TYR B 1 205 ? -4.375 30.203 22.312 1 95.75 205 TYR B CA 1
ATOM 4994 C C . TYR B 1 205 ? -3.709 31.438 22.922 1 95.75 205 TYR B C 1
ATOM 4996 O O . TYR B 1 205 ? -2.486 31.484 23.078 1 95.75 205 TYR B O 1
ATOM 5004 N N . ASN B 1 206 ? -4.488 32.469 23.297 1 94.19 206 ASN B N 1
ATOM 5005 C CA . ASN B 1 206 ? -3.988 33.688 23.875 1 94.19 206 ASN B CA 1
ATOM 5006 C C . ASN B 1 206 ? -2.982 34.375 22.938 1 94.19 206 ASN B C 1
ATOM 5008 O O . ASN B 1 206 ? -1.938 34.844 23.391 1 94.19 206 ASN B O 1
ATOM 5012 N N . GLY B 1 207 ? -3.193 34.219 21.609 1 93.31 207 GLY B N 1
ATOM 5013 C CA . GLY B 1 207 ? -2.346 34.906 20.656 1 93.31 207 GLY B CA 1
ATOM 5014 C C . GLY B 1 207 ? -1.119 34.094 20.25 1 93.31 207 GLY B C 1
ATOM 5015 O O . GLY B 1 207 ? -0.323 34.531 19.422 1 93.31 207 GLY B O 1
ATOM 5016 N N . GLU B 1 208 ? -1.016 32.938 20.781 1 93.19 208 GLU B N 1
ATOM 5017 C CA . GLU B 1 208 ? 0.119 32.062 20.469 1 93.19 208 GLU B CA 1
ATOM 5018 C C . GLU B 1 208 ? -0.316 30.875 19.641 1 93.19 208 GLU B C 1
ATOM 5020 O O . GLU B 1 208 ? -1.357 30.266 19.906 1 93.19 208 GLU B O 1
ATOM 5025 N N . SER B 1 209 ? 0.535 30.609 18.562 1 94.38 209 SER B N 1
ATOM 5026 C CA . SER B 1 209 ? 0.293 29.406 17.781 1 94.38 209 SER B CA 1
ATOM 5027 C C . SER B 1 209 ? 0.605 28.141 18.578 1 94.38 209 SER B C 1
ATOM 5029 O O . SER B 1 209 ? 1.747 27.938 18.984 1 94.38 209 SER B O 1
ATOM 5031 N N . VAL B 1 210 ? -0.379 27.312 18.75 1 94.69 210 VAL B N 1
ATOM 5032 C CA . VAL B 1 210 ? -0.203 26.188 19.641 1 94.69 210 VAL B CA 1
ATOM 5033 C C . VAL B 1 210 ? -0.166 24.891 18.844 1 94.69 210 VAL B C 1
ATOM 5035 O O . VAL B 1 210 ? 0.737 24.062 19.016 1 94.69 210 VAL B O 1
ATOM 5038 N N . CYS B 1 211 ? -1.185 24.734 18.047 1 97.69 211 CYS B N 1
ATOM 5039 C CA . CYS B 1 211 ? -1.327 23.484 17.297 1 97.69 211 CYS B CA 1
ATOM 5040 C C . CYS B 1 211 ? -1.934 23.734 15.922 1 97.69 211 CYS B C 1
ATOM 5042 O O . CYS B 1 211 ? -2.447 24.828 15.656 1 97.69 211 CYS B O 1
ATOM 5044 N N . GLY B 1 212 ? -1.746 22.734 15.047 1 98.38 212 GLY B N 1
ATOM 5045 C CA . GLY B 1 212 ? -2.549 22.672 13.836 1 98.38 212 GLY B CA 1
ATOM 5046 C C . GLY B 1 212 ? -3.887 22 14.039 1 98.38 212 GLY B C 1
ATOM 5047 O O . GLY B 1 212 ? -4.18 21.5 15.125 1 98.38 212 GLY B O 1
ATOM 5048 N N . GLY B 1 213 ? -4.648 21.984 13.039 1 98.81 213 GLY B N 1
ATOM 5049 C CA . GLY B 1 213 ? -5.938 21.328 12.961 1 98.81 213 GLY B CA 1
ATOM 5050 C C . GLY B 1 213 ? -6.43 21.156 11.531 1 98.81 213 GLY B C 1
ATOM 5051 O O . GLY B 1 213 ? -5.801 21.641 10.594 1 98.81 213 GLY B O 1
ATOM 5052 N N . ALA B 1 214 ? -7.512 20.406 11.422 1 98.94 214 ALA B N 1
ATOM 5053 C CA . ALA B 1 214 ? -8.133 20.203 10.109 1 98.94 214 ALA B CA 1
ATOM 5054 C C . ALA B 1 214 ? -9.594 20.641 10.125 1 98.94 214 ALA B C 1
ATOM 5056 O O . ALA B 1 214 ? -10.344 20.297 11.039 1 98.94 214 ALA B O 1
ATOM 5057 N N . LEU B 1 215 ? -9.953 21.344 9.078 1 98.81 215 LEU B N 1
ATOM 5058 C CA . LEU B 1 215 ? -11.336 21.781 8.914 1 98.81 215 LEU B CA 1
ATOM 5059 C C . LEU B 1 215 ? -12.227 20.609 8.508 1 98.81 215 LEU B C 1
ATOM 5061 O O . LEU B 1 215 ? -11.875 19.844 7.609 1 98.81 215 LEU B O 1
ATOM 5065 N N . LEU B 1 216 ? -13.312 20.5 9.211 1 98.31 216 LEU B N 1
ATOM 5066 C CA . LEU B 1 216 ? -14.367 19.562 8.852 1 98.31 216 LEU B CA 1
ATOM 5067 C C . LEU B 1 216 ? -15.625 20.297 8.414 1 98.31 216 LEU B C 1
ATOM 5069 O O . LEU B 1 216 ? -15.742 21.5 8.617 1 98.31 216 LEU B O 1
ATOM 5073 N N . ASP B 1 217 ? -16.5 19.531 7.816 1 95.44 217 ASP B N 1
ATOM 5074 C CA . ASP B 1 217 ? -17.781 20.109 7.441 1 95.44 217 ASP B CA 1
ATOM 5075 C C . ASP B 1 217 ? -18.562 20.562 8.68 1 95.44 217 ASP B C 1
ATOM 5077 O O . ASP B 1 217 ? -18.359 20.031 9.773 1 95.44 217 ASP B O 1
ATOM 5081 N N . GLY B 1 218 ? -19.391 21.594 8.516 1 93.56 218 GLY B N 1
ATOM 5082 C CA . GLY B 1 218 ? -20.281 22.047 9.578 1 93.56 218 GLY B CA 1
ATOM 5083 C C . GLY B 1 218 ? -19.609 22.984 10.555 1 93.56 218 GLY B C 1
ATOM 5084 O O . GLY B 1 218 ? -20.125 23.234 11.648 1 93.56 218 GLY B O 1
ATOM 5085 N N . GLY B 1 219 ? -18.406 23.484 10.203 1 95.5 219 GLY B N 1
ATOM 5086 C CA . GLY B 1 219 ? -17.734 24.453 11.047 1 95.5 219 GLY B CA 1
ATOM 5087 C C . GLY B 1 219 ? -17 23.797 12.219 1 95.5 219 GLY B C 1
ATOM 5088 O O . GLY B 1 219 ? -16.953 24.375 13.312 1 95.5 219 GLY B O 1
ATOM 5089 N N . TRP B 1 220 ? -16.641 22.641 12.047 1 97.62 220 TRP B N 1
ATOM 5090 C CA . TRP B 1 220 ? -15.859 21.922 13.055 1 97.62 220 TRP B CA 1
ATOM 5091 C C . TRP B 1 220 ? -14.391 21.844 12.664 1 97.62 220 TRP B C 1
ATOM 5093 O O . TRP B 1 220 ? -14.055 21.875 11.477 1 97.62 220 TRP B O 1
ATOM 5103 N N . VAL B 1 221 ? -13.57 21.812 13.664 1 98.56 221 VAL B N 1
ATOM 5104 C CA . VAL B 1 221 ? -12.133 21.609 13.5 1 98.56 221 VAL B CA 1
ATOM 5105 C C . VAL B 1 221 ? -11.672 20.453 14.383 1 98.56 221 VAL B C 1
ATOM 5107 O O . VAL B 1 221 ? -12.047 20.375 15.555 1 98.56 221 VAL B O 1
ATOM 5110 N N . VAL B 1 222 ? -10.898 19.562 13.773 1 98.81 222 VAL B N 1
ATOM 5111 C CA . VAL B 1 222 ? -10.328 18.469 14.555 1 98.81 222 VAL B CA 1
ATOM 5112 C C . VAL B 1 222 ? -8.859 18.766 14.859 1 98.81 222 VAL B C 1
ATOM 5114 O O . VAL B 1 222 ? -8.133 19.281 14.016 1 98.81 222 VAL B O 1
ATOM 5117 N N . THR B 1 223 ? -8.43 18.516 16.047 1 98.62 223 THR B N 1
ATOM 5118 C CA . THR B 1 223 ? -7.051 18.656 16.5 1 98.62 223 THR B CA 1
ATOM 5119 C C . THR B 1 223 ? -6.715 17.609 17.547 1 98.62 223 THR B C 1
ATOM 5121 O O . THR B 1 223 ? -7.48 16.672 17.766 1 98.62 223 THR B O 1
ATOM 5124 N N . ALA B 1 224 ? -5.504 17.688 18.078 1 98.25 224 ALA B N 1
ATOM 5125 C CA . ALA B 1 224 ? -5.105 16.781 19.156 1 98.25 224 ALA B CA 1
ATOM 5126 C C . ALA B 1 224 ? -5.668 17.234 20.5 1 98.25 224 ALA B C 1
ATOM 5128 O O . ALA B 1 224 ? -5.699 18.438 20.781 1 98.25 224 ALA B O 1
ATOM 5129 N N . ALA B 1 225 ? -6.039 16.312 21.328 1 97.19 225 ALA B N 1
ATOM 5130 C CA . ALA B 1 225 ? -6.605 16.625 22.641 1 97.19 225 ALA B CA 1
ATOM 5131 C C . ALA B 1 225 ? -5.594 17.359 23.516 1 97.19 225 ALA B C 1
ATOM 5133 O O . ALA B 1 225 ? -5.957 18.281 24.25 1 97.19 225 ALA B O 1
ATOM 5134 N N . HIS B 1 226 ? -4.352 17.016 23.438 1 95.38 226 HIS B N 1
ATOM 5135 C CA . HIS B 1 226 ? -3.346 17.625 24.297 1 95.38 226 HIS B CA 1
ATOM 5136 C C . HIS B 1 226 ? -3.17 19.109 24 1 95.38 226 HIS B C 1
ATOM 5138 O O . HIS B 1 226 ? -2.58 19.844 24.797 1 95.38 226 HIS B O 1
ATOM 5144 N N . CYS B 1 227 ? -3.652 19.531 22.859 1 95.69 227 CYS B N 1
ATOM 5145 C CA . CYS B 1 227 ? -3.553 20.938 22.453 1 95.69 227 CYS B CA 1
ATOM 5146 C C . CYS B 1 227 ? -4.582 21.781 23.188 1 95.69 227 CYS B C 1
ATOM 5148 O O . CYS B 1 227 ? -4.41 23 23.297 1 95.69 227 CYS B O 1
ATOM 5150 N N . VAL B 1 228 ? -5.637 21.141 23.672 1 95.5 228 VAL B N 1
ATOM 5151 C CA . VAL B 1 228 ? -6.746 21.938 24.188 1 95.5 228 VAL B CA 1
ATOM 5152 C C . VAL B 1 228 ? -7.066 21.516 25.609 1 95.5 228 VAL B C 1
ATOM 5154 O O . VAL B 1 228 ? -7.844 22.172 26.312 1 95.5 228 VAL B O 1
ATOM 5157 N N . HIS B 1 229 ? -6.445 20.453 26.016 1 93.06 229 HIS B N 1
ATOM 5158 C CA . HIS B 1 229 ? -6.703 19.891 27.328 1 93.06 229 HIS B CA 1
ATOM 5159 C C . HIS B 1 229 ? -6.371 20.875 28.438 1 93.06 229 HIS B C 1
ATOM 5161 O O . HIS B 1 229 ? -5.293 21.484 28.438 1 93.06 229 HIS B O 1
ATOM 5167 N N . GLN B 1 230 ? -7.34 21.125 29.391 1 91 230 GLN B N 1
ATOM 5168 C CA . GLN B 1 230 ? -7.18 21.984 30.562 1 91 230 GLN B CA 1
ATOM 5169 C C . GLN B 1 230 ? -6.883 23.422 30.172 1 91 230 GLN B C 1
ATOM 5171 O O . GLN B 1 230 ? -6.004 24.062 30.75 1 91 230 GLN B O 1
ATOM 5176 N N . LYS B 1 231 ? -7.512 23.891 29.125 1 91.38 231 LYS B N 1
ATOM 5177 C CA . LYS B 1 231 ? -7.402 25.266 28.656 1 91.38 231 LYS B CA 1
ATOM 5178 C C . LYS B 1 231 ? -8.766 25.938 28.609 1 91.38 231 LYS B C 1
ATOM 5180 O O . LYS B 1 231 ? -9.797 25.266 28.516 1 91.38 231 LYS B O 1
ATOM 5185 N N . ASP B 1 232 ? -8.727 27.234 28.672 1 91.25 232 ASP B N 1
ATOM 5186 C CA . ASP B 1 232 ? -9.945 28.031 28.656 1 91.25 232 ASP B CA 1
ATOM 5187 C C . ASP B 1 232 ? -10.438 28.234 27.219 1 91.25 232 ASP B C 1
ATOM 5189 O O . ASP B 1 232 ? -9.742 28.844 26.406 1 91.25 232 ASP B O 1
ATOM 5193 N N . LEU B 1 233 ? -11.602 27.859 27 1 89.56 233 LEU B N 1
ATOM 5194 C CA . LEU B 1 233 ? -12.211 27.906 25.672 1 89.56 233 LEU B CA 1
ATOM 5195 C C . LEU B 1 233 ? -12.242 29.328 25.125 1 89.56 233 LEU B C 1
ATOM 5197 O O . LEU B 1 233 ? -12.109 29.531 23.922 1 89.56 233 LEU B O 1
ATOM 5201 N N . LYS B 1 234 ? -12.414 30.266 25.984 1 91.38 234 LYS B N 1
ATOM 5202 C CA . LYS B 1 234 ? -12.609 31.656 25.594 1 91.38 234 LYS B CA 1
ATOM 5203 C C . LYS B 1 234 ? -11.336 32.219 24.984 1 91.38 234 LYS B C 1
ATOM 5205 O O . LYS B 1 234 ? -11.375 33.281 24.312 1 91.38 234 LYS B O 1
ATOM 5210 N N . ARG B 1 235 ? -10.305 31.547 25.219 1 94.56 235 ARG B N 1
ATOM 5211 C CA . ARG B 1 235 ? -9.023 32.094 24.797 1 94.56 235 ARG B CA 1
ATOM 5212 C C . ARG B 1 235 ? -8.562 31.453 23.484 1 94.56 235 ARG B C 1
ATOM 5214 O O . ARG B 1 235 ? -7.504 31.797 22.953 1 94.56 235 ARG B O 1
ATOM 5221 N N . PHE B 1 236 ? -9.383 30.578 22.984 1 96.31 236 PHE B N 1
ATOM 5222 C CA . PHE B 1 236 ? -9.039 29.922 21.734 1 96.31 236 PHE B CA 1
ATOM 5223 C C . PHE B 1 236 ? -9.523 30.719 20.531 1 96.31 236 PHE B C 1
ATOM 5225 O O . PHE B 1 236 ? -10.602 31.312 20.562 1 96.31 236 PHE B O 1
ATOM 5232 N N . LYS B 1 237 ? -8.727 30.703 19.531 1 97.94 237 LYS B N 1
ATOM 5233 C CA . LYS B 1 237 ? -9.109 31.109 18.172 1 97.94 237 LYS B CA 1
ATOM 5234 C C . LYS B 1 237 ? -8.648 30.078 17.156 1 97.94 237 LYS B C 1
ATOM 5236 O O . LYS B 1 237 ? -7.613 29.422 17.328 1 97.94 237 LYS B O 1
ATOM 5241 N N . VAL B 1 238 ? -9.469 29.938 16.141 1 98.62 238 VAL B N 1
ATOM 5242 C CA . VAL B 1 238 ? -9.086 29.125 14.992 1 98.62 238 VAL B CA 1
ATOM 5243 C C . VAL B 1 238 ? -8.828 30.047 13.789 1 98.62 238 VAL B C 1
ATOM 5245 O O . VAL B 1 238 ? -9.672 30.859 13.438 1 98.62 238 VAL B O 1
ATOM 5248 N N . ILE B 1 239 ? -7.668 29.875 13.211 1 98.5 239 ILE B N 1
ATOM 5249 C CA . ILE B 1 239 ? -7.32 30.688 12.047 1 98.5 239 ILE B CA 1
ATOM 5250 C C . ILE B 1 239 ? -7.246 29.797 10.805 1 98.5 239 ILE B C 1
ATOM 5252 O O . ILE B 1 239 ? -6.535 28.797 10.789 1 98.5 239 ILE B O 1
ATOM 5256 N N . THR B 1 240 ? -8.008 30.156 9.766 1 98.25 240 THR B N 1
ATOM 5257 C CA . THR B 1 240 ? -8.008 29.438 8.492 1 98.25 240 THR B CA 1
ATOM 5258 C C . THR B 1 240 ? -7.32 30.266 7.41 1 98.25 240 THR B C 1
ATOM 5260 O O . THR B 1 240 ? -7.137 31.484 7.57 1 98.25 240 THR B O 1
ATOM 5263 N N . GLY B 1 241 ? -6.801 29.578 6.406 1 97.44 241 GLY B N 1
ATOM 5264 C CA . GLY B 1 241 ? -6.227 30.266 5.258 1 97.44 241 GLY B CA 1
ATOM 5265 C C . GLY B 1 241 ? -4.84 30.812 5.523 1 97.44 241 GLY B C 1
ATOM 5266 O O . GLY B 1 241 ? -4.316 31.594 4.727 1 97.44 241 GLY B O 1
ATOM 5267 N N . ASP B 1 242 ? -4.285 30.438 6.664 1 96.94 242 ASP B N 1
ATOM 5268 C CA . ASP B 1 242 ? -2.947 30.922 6.992 1 96.94 242 ASP B CA 1
ATOM 5269 C C . ASP B 1 242 ? -1.875 30.094 6.293 1 96.94 242 ASP B C 1
ATOM 5271 O O . ASP B 1 242 ? -1.81 28.875 6.477 1 96.94 242 ASP B O 1
ATOM 5275 N N . HIS B 1 243 ? -1.056 30.719 5.527 1 95.06 243 HIS B N 1
ATOM 5276 C CA . HIS B 1 243 ? 0.025 30.031 4.828 1 95.06 243 HIS B CA 1
ATOM 5277 C C . HIS B 1 243 ? 1.363 30.266 5.523 1 95.06 243 HIS B C 1
ATOM 5279 O O . HIS B 1 243 ? 2.133 29.312 5.723 1 95.06 243 HIS B O 1
ATOM 5285 N N . ASP B 1 244 ? 1.653 31.438 5.84 1 94.38 244 ASP B N 1
ATOM 5286 C CA . ASP B 1 244 ? 2.871 31.828 6.547 1 94.38 244 ASP B CA 1
ATOM 5287 C C . ASP B 1 244 ? 2.543 32.562 7.844 1 94.38 244 ASP B C 1
ATOM 5289 O O . ASP B 1 244 ? 1.975 33.656 7.812 1 94.38 244 ASP B O 1
ATOM 5293 N N . LEU B 1 245 ? 2.945 31.984 8.961 1 94.5 245 LEU B N 1
ATOM 5294 C CA . LEU B 1 245 ? 2.584 32.5 10.273 1 94.5 245 LEU B CA 1
ATOM 5295 C C . LEU B 1 245 ? 3.242 33.844 10.516 1 94.5 245 LEU B C 1
ATOM 5297 O O . LEU B 1 245 ? 2.809 34.625 11.383 1 94.5 245 LEU B O 1
ATOM 5301 N N . ASP B 1 246 ? 4.297 34.156 9.75 1 91.5 246 ASP B N 1
ATOM 5302 C CA . ASP B 1 246 ? 5.09 35.344 10.008 1 91.5 246 ASP B CA 1
ATOM 5303 C C . ASP B 1 246 ? 4.625 36.5 9.141 1 91.5 246 ASP B C 1
ATOM 5305 O O . ASP B 1 246 ? 5.094 37.625 9.297 1 91.5 246 ASP B O 1
ATOM 5309 N N . VAL B 1 247 ? 3.773 36.188 8.234 1 91.56 247 VAL B N 1
ATOM 5310 C CA . VAL B 1 247 ? 3.295 37.25 7.34 1 91.56 247 VAL B CA 1
ATOM 5311 C C . VAL B 1 247 ? 1.777 37.156 7.199 1 91.56 247 VAL B C 1
ATOM 5313 O O . VAL B 1 247 ? 1.205 36.062 7.297 1 91.56 247 VAL B O 1
ATOM 5316 N N . LEU B 1 248 ? 1.146 38.281 7.012 1 90.69 248 LEU B N 1
ATOM 5317 C CA . LEU B 1 248 ? -0.267 38.281 6.648 1 90.69 248 LEU B CA 1
ATOM 5318 C C . LEU B 1 248 ? -0.446 37.969 5.164 1 90.69 248 LEU B C 1
ATOM 5320 O O . LEU B 1 248 ? -0.264 38.875 4.32 1 90.69 248 LEU B O 1
ATOM 5324 N N . ASP B 1 249 ? -0.929 36.812 4.852 1 89.62 249 ASP B N 1
ATOM 5325 C CA . ASP B 1 249 ? -1.036 36.312 3.482 1 89.62 249 ASP B CA 1
ATOM 5326 C C . ASP B 1 249 ? -2.256 36.906 2.777 1 89.62 249 ASP B C 1
ATOM 5328 O O . ASP B 1 249 ? -2.322 36.906 1.546 1 89.62 249 ASP B O 1
ATOM 5332 N N . GLY B 1 250 ? -3.248 37.312 3.533 1 91.88 250 GLY B N 1
ATOM 5333 C CA . GLY B 1 250 ? -4.449 37.875 2.928 1 91.88 250 GLY B CA 1
ATOM 5334 C C . GLY B 1 250 ? -5.695 37.062 3.225 1 91.88 250 GLY B C 1
ATOM 5335 O O . GLY B 1 250 ? -6.652 37.562 3.803 1 91.88 250 GLY B O 1
ATOM 5336 N N . PRO B 1 251 ? -5.668 35.781 3.031 1 94.88 251 PRO B N 1
ATOM 5337 C CA . PRO B 1 251 ? -6.879 34.969 3.156 1 94.88 251 PRO B CA 1
ATOM 5338 C C . PRO B 1 251 ? -7.16 34.531 4.598 1 94.88 251 PRO B C 1
ATOM 5340 O O . PRO B 1 251 ? -8.141 33.844 4.859 1 94.88 251 PRO B O 1
ATOM 5343 N N . GLU B 1 252 ? -6.418 34.938 5.535 1 96.81 252 GLU B N 1
ATOM 5344 C CA . GLU B 1 252 ? -6.578 34.5 6.922 1 96.81 252 GLU B CA 1
ATOM 5345 C C . GLU B 1 252 ? -7.926 34.938 7.484 1 96.81 252 GLU B C 1
ATOM 5347 O O . GLU B 1 252 ? -8.344 36.094 7.281 1 96.81 252 GLU B O 1
ATOM 5352 N N . GLU B 1 253 ? -8.594 34.094 8.039 1 97.5 253 GLU B N 1
ATOM 5353 C CA . GLU B 1 253 ? -9.812 34.344 8.797 1 97.5 253 GLU B CA 1
ATOM 5354 C C . GLU B 1 253 ? -9.727 33.75 10.203 1 97.5 253 GLU B C 1
ATOM 5356 O O . GLU B 1 253 ? -9.398 32.594 10.375 1 97.5 253 GLU B O 1
ATOM 5361 N N . ALA B 1 254 ? -10.047 34.594 11.227 1 97.56 254 ALA B N 1
ATOM 5362 C CA . ALA B 1 254 ? -10.023 34.125 12.609 1 97.56 254 ALA B CA 1
ATOM 5363 C C . ALA B 1 254 ? -11.438 33.906 13.141 1 97.56 254 ALA B C 1
ATOM 5365 O O . ALA B 1 254 ? -12.336 34.719 12.891 1 97.56 254 ALA B O 1
ATOM 5366 N N . TYR B 1 255 ? -11.602 32.812 13.828 1 98.19 255 TYR B N 1
ATOM 5367 C CA . TYR B 1 255 ? -12.891 32.469 14.406 1 98.19 255 TYR B CA 1
ATOM 5368 C C . TYR B 1 255 ? -12.773 32.219 15.906 1 98.19 255 TYR B C 1
ATOM 5370 O O . TYR B 1 255 ? -11.82 31.594 16.375 1 98.19 255 TYR B O 1
ATOM 5378 N N . ASP B 1 256 ? -13.719 32.781 16.625 1 97.12 256 ASP B N 1
ATOM 5379 C CA . ASP B 1 256 ? -13.859 32.344 18.016 1 97.12 256 ASP B CA 1
ATOM 5380 C C . ASP B 1 256 ? -14.391 30.906 18.094 1 97.12 256 ASP B C 1
ATOM 5382 O O . ASP B 1 256 ? -14.93 30.391 17.125 1 97.12 256 ASP B O 1
ATOM 5386 N N . VAL B 1 257 ? -14.164 30.344 19.281 1 96.06 257 VAL B N 1
ATOM 5387 C CA . VAL B 1 257 ? -14.562 28.953 19.484 1 96.06 257 VAL B CA 1
ATOM 5388 C C . VAL B 1 257 ? -15.773 28.891 20.406 1 96.06 257 VAL B C 1
ATOM 5390 O O . VAL B 1 257 ? -15.766 29.516 21.484 1 96.06 257 VAL B O 1
ATOM 5393 N N . SER B 1 258 ? -16.797 28.125 20.016 1 92.81 258 SER B N 1
ATOM 5394 C CA . SER B 1 258 ? -18.016 28.062 20.812 1 92.81 258 SER B CA 1
ATOM 5395 C C . SER B 1 258 ? -18.047 26.812 21.688 1 92.81 258 SER B C 1
ATOM 5397 O O . SER B 1 258 ? -18.703 26.797 22.719 1 92.81 258 SER B O 1
ATOM 5399 N N . ALA B 1 259 ? -17.297 25.797 21.25 1 93.06 259 ALA B N 1
ATOM 5400 C CA . ALA B 1 259 ? -17.266 24.547 22.016 1 93.06 259 ALA B CA 1
ATOM 5401 C C . ALA B 1 259 ? -15.984 23.781 21.75 1 93.06 259 ALA B C 1
ATOM 5403 O O . ALA B 1 259 ? -15.414 23.859 20.656 1 93.06 259 ALA B O 1
ATOM 5404 N N . VAL B 1 260 ? -15.555 23.125 22.781 1 94.81 260 VAL B N 1
ATOM 5405 C CA . VAL B 1 260 ? -14.453 22.172 22.688 1 94.81 260 VAL B CA 1
ATOM 5406 C C . VAL B 1 260 ? -14.883 20.828 23.266 1 94.81 260 VAL B C 1
ATOM 5408 O O . VAL B 1 260 ? -15.422 20.75 24.359 1 94.81 260 VAL B O 1
ATOM 5411 N N . VAL B 1 261 ? -14.695 19.75 22.469 1 95.44 261 VAL B N 1
ATOM 5412 C CA . VAL B 1 261 ? -15.047 18.406 22.906 1 95.44 261 VAL B CA 1
ATOM 5413 C C . VAL B 1 261 ? -13.82 17.5 22.828 1 95.44 261 VAL B C 1
ATOM 5415 O O . VAL B 1 261 ? -13.234 17.344 21.75 1 95.44 261 VAL B O 1
ATOM 5418 N N . ILE B 1 262 ? -13.422 16.969 23.953 1 95.75 262 ILE B N 1
ATOM 5419 C CA . ILE B 1 262 ? -12.297 16.031 24.016 1 95.75 262 ILE B CA 1
ATOM 5420 C C . ILE B 1 262 ? -12.82 14.602 24.109 1 95.75 262 ILE B C 1
ATOM 5422 O O . ILE B 1 262 ? -13.773 14.336 24.844 1 95.75 262 ILE B O 1
ATOM 5426 N N . HIS B 1 263 ? -12.234 13.734 23.359 1 95.69 263 HIS B N 1
ATOM 5427 C CA . HIS B 1 263 ? -12.688 12.352 23.406 1 95.69 263 HIS B CA 1
ATOM 5428 C C . HIS B 1 263 ? -12.531 11.773 24.812 1 95.69 263 HIS B C 1
ATOM 5430 O O . HIS B 1 263 ? -11.531 12.031 25.484 1 95.69 263 HIS B O 1
ATOM 5436 N N . GLU B 1 264 ? -13.336 10.922 25.25 1 92.62 264 GLU B N 1
ATOM 5437 C CA . GLU B 1 264 ? -13.414 10.43 26.609 1 92.62 264 GLU B CA 1
ATOM 5438 C C . GLU B 1 264 ? -12.242 9.516 26.938 1 92.62 264 GLU B C 1
ATOM 5440 O O . GLU B 1 264 ? -11.82 9.43 28.094 1 92.62 264 GLU B O 1
ATOM 5445 N N . SER B 1 265 ? -11.688 8.953 25.953 1 92.88 265 SER B N 1
ATOM 5446 C CA . SER B 1 265 ? -10.625 7.98 26.203 1 92.88 265 SER B CA 1
ATOM 5447 C C . SER B 1 265 ? -9.25 8.641 26.203 1 92.88 265 SER B C 1
ATOM 5449 O O . SER B 1 265 ? -8.234 7.969 26.359 1 92.88 265 SER B O 1
ATOM 5451 N N . TYR B 1 266 ? -9.273 9.953 26.125 1 96.44 266 TYR B N 1
ATOM 5452 C CA . TYR B 1 266 ? -7.988 10.648 26.094 1 96.44 266 TYR B CA 1
ATOM 5453 C C . TYR B 1 266 ? -7.234 10.445 27.406 1 96.44 266 TYR B C 1
ATOM 5455 O O . TYR B 1 266 ? -7.793 10.641 28.484 1 96.44 266 TYR B O 1
ATOM 5463 N N . ASP B 1 267 ? -5.934 10.016 27.234 1 95.88 267 ASP B N 1
ATOM 5464 C CA . ASP B 1 267 ? -5.008 9.883 28.344 1 95.88 267 ASP B CA 1
ATOM 5465 C C . ASP B 1 267 ? -3.809 10.812 28.188 1 95.88 267 ASP B C 1
ATOM 5467 O O . ASP B 1 267 ? -2.975 10.609 27.297 1 95.88 267 ASP B O 1
ATOM 5471 N N . PRO B 1 268 ? -3.676 11.805 29.016 1 93.12 268 PRO B N 1
ATOM 5472 C CA . PRO B 1 268 ? -2.619 12.805 28.859 1 93.12 268 PRO B CA 1
ATOM 5473 C C . PRO B 1 268 ? -1.22 12.227 29.062 1 93.12 268 PRO B C 1
ATOM 5475 O O . PRO B 1 268 ? -0.225 12.875 28.734 1 93.12 268 PRO B O 1
ATOM 5478 N N . VAL B 1 269 ? -1.11 11.07 29.578 1 92.94 269 VAL B N 1
ATOM 5479 C CA . VAL B 1 269 ? 0.19 10.453 29.812 1 92.94 269 VAL B CA 1
ATOM 5480 C C . VAL B 1 269 ? 0.613 9.656 28.578 1 92.94 269 VAL B C 1
ATOM 5482 O O . VAL B 1 269 ? 1.648 9.945 27.969 1 92.94 269 VAL B O 1
ATOM 5485 N N . SER B 1 270 ? -0.246 8.781 28.109 1 94.44 270 SER B N 1
ATOM 5486 C CA . SER B 1 270 ? 0.078 7.918 26.984 1 94.44 270 SER B CA 1
ATOM 5487 C C . SER B 1 270 ? -0.296 8.578 25.656 1 94.44 270 SER B C 1
ATOM 5489 O O . SER B 1 270 ? 0.11 8.109 24.594 1 94.44 270 SER B O 1
ATOM 5491 N N . LEU B 1 271 ? -1.082 9.648 25.75 1 95.44 271 LEU B N 1
ATOM 5492 C CA . LEU B 1 271 ? -1.646 10.352 24.609 1 95.44 271 LEU B CA 1
ATOM 5493 C C . LEU B 1 271 ? -2.508 9.414 23.766 1 95.44 271 LEU B C 1
ATOM 5495 O O . LEU B 1 271 ? -2.627 9.602 22.547 1 95.44 271 LEU B O 1
ATOM 5499 N N . ASP B 1 272 ? -3.027 8.359 24.438 1 97.12 272 ASP B N 1
ATOM 5500 C CA . ASP B 1 272 ? -4.043 7.547 23.781 1 97.12 272 ASP B CA 1
ATOM 5501 C C . ASP B 1 272 ? -5.344 8.328 23.594 1 97.12 272 ASP B C 1
ATOM 5503 O O . ASP B 1 272 ? -5.742 9.094 24.484 1 97.12 272 ASP B O 1
ATOM 5507 N N . GLY B 1 273 ? -5.988 8.125 22.422 1 97.44 273 GLY B N 1
ATOM 5508 C CA . GLY B 1 273 ? -7.227 8.852 22.172 1 97.44 273 GLY B CA 1
ATOM 5509 C C . GLY B 1 273 ? -7.027 10.344 22.047 1 97.44 273 GLY B C 1
ATOM 5510 O O . GLY B 1 273 ? -7.891 11.125 22.453 1 97.44 273 GLY B O 1
ATOM 5511 N N . ASP B 1 274 ? -5.934 10.812 21.516 1 97.25 274 ASP B N 1
ATOM 5512 C CA . ASP B 1 274 ? -5.531 12.211 21.453 1 97.25 274 ASP B CA 1
ATOM 5513 C C . ASP B 1 274 ? -6.266 12.945 20.328 1 97.25 274 ASP B C 1
ATOM 5515 O O . ASP B 1 274 ? -5.66 13.328 19.328 1 97.25 274 ASP B O 1
ATOM 5519 N N . LEU B 1 275 ? -7.578 13.133 20.594 1 98.19 275 LEU B N 1
ATOM 5520 C CA . LEU B 1 275 ? -8.422 13.766 19.578 1 98.19 275 LEU B CA 1
ATOM 5521 C C . LEU B 1 275 ? -9.438 14.703 20.234 1 98.19 275 LEU B C 1
ATOM 5523 O O . LEU B 1 275 ? -10.031 14.367 21.266 1 98.19 275 LEU B O 1
ATOM 5527 N N . ALA B 1 276 ? -9.586 15.828 19.641 1 97.69 276 ALA B N 1
ATOM 5528 C CA . ALA B 1 276 ? -10.555 16.812 20.109 1 97.69 276 ALA B CA 1
ATOM 5529 C C . ALA B 1 276 ? -11.219 17.531 18.938 1 97.69 276 ALA B C 1
ATOM 5531 O O . ALA B 1 276 ? -10.656 17.594 17.844 1 97.69 276 ALA B O 1
ATOM 5532 N N . LEU B 1 277 ? -12.398 18.062 19.203 1 98 277 LEU B N 1
ATOM 5533 C CA . LEU B 1 277 ? -13.156 18.828 18.234 1 98 277 LEU B CA 1
ATOM 5534 C C . LEU B 1 277 ? -13.453 20.234 18.766 1 98 277 LEU B C 1
ATOM 5536 O O . LEU B 1 277 ? -13.766 20.391 19.938 1 98 277 LEU B O 1
ATOM 5540 N N . LEU B 1 278 ? -13.289 21.203 17.906 1 97.12 278 LEU B N 1
ATOM 5541 C CA . LEU B 1 278 ? -13.672 22.578 18.188 1 97.12 278 LEU B CA 1
ATOM 5542 C C . LEU B 1 278 ? -14.781 23.047 17.266 1 97.12 278 LEU B C 1
ATOM 5544 O O . LEU B 1 278 ? -14.742 22.766 16.062 1 97.12 278 LEU B O 1
ATOM 5548 N N . LYS B 1 279 ? -15.742 23.703 17.812 1 96.62 279 LYS B N 1
ATOM 5549 C CA . LYS B 1 279 ? -16.797 24.297 17.016 1 96.62 279 LYS B CA 1
ATOM 5550 C C . LYS B 1 279 ? -16.562 25.797 16.828 1 96.62 279 LYS B C 1
ATOM 5552 O O . LYS B 1 279 ? -16.375 26.531 17.797 1 96.62 279 LYS B O 1
ATOM 5557 N N . LEU B 1 280 ? -16.594 26.188 15.586 1 96.75 280 LEU B N 1
ATOM 5558 C CA . LEU B 1 280 ? -16.453 27.609 15.305 1 96.75 280 LEU B CA 1
ATOM 5559 C C . LEU B 1 280 ? -17.719 28.359 15.719 1 96.75 280 LEU B C 1
ATOM 5561 O O . LEU B 1 280 ? -18.828 27.875 15.531 1 96.75 280 LEU B O 1
ATOM 5565 N N . HIS B 1 281 ? -17.516 29.484 16.219 1 94.56 281 HIS B N 1
ATOM 5566 C CA . HIS B 1 281 ? -18.656 30.297 16.625 1 94.56 281 HIS B CA 1
ATOM 5567 C C . HIS B 1 281 ? -19.453 30.797 15.422 1 94.56 281 HIS B C 1
ATOM 5569 O O . HIS B 1 281 ? -20.688 30.781 15.43 1 94.56 281 HIS B O 1
ATOM 5575 N N . ALA B 1 282 ? -18.719 31.297 14.43 1 95.25 282 ALA B N 1
ATOM 5576 C CA . ALA B 1 282 ? -19.344 31.75 13.195 1 95.25 282 ALA B CA 1
ATOM 5577 C C . ALA B 1 282 ? -19.234 30.703 12.094 1 95.25 282 ALA B C 1
ATOM 5579 O O . ALA B 1 282 ? -18.438 29.766 12.203 1 95.25 282 ALA B O 1
ATOM 5580 N N . GLU B 1 283 ? -20.062 30.891 11.117 1 96 283 GLU B N 1
ATOM 5581 C CA . GLU B 1 283 ? -20.031 29.984 9.977 1 96 283 GLU B CA 1
ATOM 5582 C C . GLU B 1 283 ? -18.703 30.094 9.219 1 96 283 GLU B C 1
ATOM 5584 O O . GLU B 1 283 ? -18.188 31.203 9.023 1 96 283 GLU B O 1
ATOM 5589 N N . LEU B 1 284 ? -18.203 28.938 8.859 1 97.12 284 LEU B N 1
ATOM 5590 C CA . LEU B 1 284 ? -16.953 28.891 8.102 1 97.12 284 LEU B CA 1
ATOM 5591 C C . LEU B 1 284 ? -17.125 29.562 6.746 1 97.12 284 LEU B C 1
ATOM 5593 O O . LEU B 1 284 ? -18.031 29.219 5.988 1 97.12 284 LEU B O 1
ATOM 5597 N N . LYS B 1 285 ? -16.328 30.469 6.473 1 96.94 285 LYS B N 1
ATOM 5598 C CA . LYS B 1 285 ? -16.25 31.062 5.141 1 96.94 285 LYS B CA 1
ATOM 5599 C C . LYS B 1 285 ? -15.367 30.25 4.215 1 96.94 285 LYS B C 1
ATOM 5601 O O . LYS B 1 285 ? -14.148 30.438 4.168 1 96.94 285 LYS B O 1
ATOM 5606 N N . ARG B 1 286 ? -15.969 29.453 3.443 1 97.06 286 ARG B N 1
ATOM 5607 C CA . ARG B 1 286 ? -15.219 28.625 2.516 1 97.06 286 ARG B CA 1
ATOM 5608 C C . ARG B 1 286 ? -14.594 29.453 1.403 1 97.06 286 ARG B C 1
ATOM 5610 O O . ARG B 1 286 ? -15.18 30.453 0.973 1 97.06 286 ARG B O 1
ATOM 5617 N N . SER B 1 287 ? -13.461 29.062 1.014 1 97.06 287 SER B N 1
ATOM 5618 C CA . SER B 1 287 ? -12.711 29.672 -0.072 1 97.06 287 SER B CA 1
ATOM 5619 C C . SER B 1 287 ? -11.68 28.719 -0.654 1 97.06 287 SER B C 1
ATOM 5621 O O . SER B 1 287 ? -11.609 27.547 -0.242 1 97.06 287 SER B O 1
ATOM 5623 N N . ALA B 1 288 ? -10.906 29.172 -1.611 1 96.56 288 ALA B N 1
ATOM 5624 C CA . ALA B 1 288 ? -9.852 28.344 -2.188 1 96.56 288 ALA B CA 1
ATOM 5625 C C . ALA B 1 288 ? -8.789 28 -1.144 1 96.56 288 ALA B C 1
ATOM 5627 O O . ALA B 1 288 ? -7.98 27.094 -1.345 1 96.56 288 ALA B O 1
ATOM 5628 N N . TYR B 1 289 ? -8.852 28.719 -0.006 1 97.5 289 TYR B N 1
ATOM 5629 C CA . TYR B 1 289 ? -7.809 28.578 1.006 1 97.5 289 TYR B CA 1
ATOM 5630 C C . TYR B 1 289 ? -8.375 27.969 2.287 1 97.5 289 TYR B C 1
ATOM 5632 O O . TYR B 1 289 ? -7.652 27.781 3.266 1 97.5 289 TYR B O 1
ATOM 5640 N N . ALA B 1 290 ? -9.664 27.719 2.275 1 98.25 290 ALA B N 1
ATOM 5641 C CA . ALA B 1 290 ? -10.336 27.109 3.424 1 98.25 290 ALA B CA 1
ATOM 5642 C C . ALA B 1 290 ? -11.414 26.125 2.973 1 98.25 290 ALA B C 1
ATOM 5644 O O . ALA B 1 290 ? -12.562 26.531 2.734 1 98.25 290 ALA B O 1
ATOM 5645 N N . VAL B 1 291 ? -11.055 24.938 2.809 1 98.38 291 VAL B N 1
ATOM 5646 C CA . VAL B 1 291 ? -11.922 23.844 2.379 1 98.38 291 VAL B CA 1
ATOM 5647 C C . VAL B 1 291 ? -11.859 22.703 3.391 1 98.38 291 VAL B C 1
ATOM 5649 O O . VAL B 1 291 ? -10.773 22.297 3.807 1 98.38 291 VAL B O 1
ATOM 5652 N N . PRO B 1 292 ? -13.008 22.219 3.865 1 98.62 292 PRO B N 1
ATOM 5653 C CA . PRO B 1 292 ? -12.945 21.062 4.781 1 98.62 292 PRO B CA 1
ATOM 5654 C C . PRO B 1 292 ? -12.367 19.812 4.129 1 98.62 292 PRO B C 1
ATOM 5656 O O . PRO B 1 292 ? -12.438 19.672 2.906 1 98.62 292 PRO B O 1
ATOM 5659 N N . VAL B 1 293 ? -11.719 19.031 4.891 1 98.81 293 VAL B N 1
ATOM 5660 C CA . VAL B 1 293 ? -11.336 17.688 4.457 1 98.81 293 VAL B CA 1
ATOM 5661 C C . VAL B 1 293 ? -12.492 16.719 4.688 1 98.81 293 VAL B C 1
ATOM 5663 O O . VAL B 1 293 ? -13.328 16.938 5.566 1 98.81 293 VAL B O 1
ATOM 5666 N N . CYS B 1 294 ? -12.594 15.664 3.891 1 98.75 294 CYS B N 1
ATOM 5667 C CA . CYS B 1 294 ? -13.648 14.672 4.078 1 98.75 294 CYS B CA 1
ATOM 5668 C C . CYS B 1 294 ? -13.25 13.648 5.141 1 98.75 294 CYS B C 1
ATOM 5670 O O . CYS B 1 294 ? -12.07 13.359 5.32 1 98.75 294 CYS B O 1
ATOM 5672 N N . LEU B 1 295 ? -14.242 13.164 5.852 1 98.75 295 LEU B N 1
ATOM 5673 C CA . LEU B 1 295 ? -14.062 12 6.723 1 98.75 295 LEU B CA 1
ATOM 5674 C C . LEU B 1 295 ? -14.383 10.711 5.977 1 98.75 295 LEU B C 1
ATOM 5676 O O . LEU B 1 295 ? -15.344 10.656 5.203 1 98.75 295 LEU B O 1
ATOM 5680 N N . PRO B 1 296 ? -13.555 9.711 6.164 1 98.5 296 PRO B N 1
ATOM 5681 C CA . PRO B 1 296 ? -13.867 8.43 5.527 1 98.5 296 PRO B CA 1
ATOM 5682 C C . PRO B 1 296 ? -14.883 7.609 6.316 1 98.5 296 PRO B C 1
ATOM 5684 O O . PRO B 1 296 ? -15.25 7.984 7.43 1 98.5 296 PRO B O 1
ATOM 5687 N N . THR B 1 297 ? -15.375 6.566 5.676 1 96.75 297 THR B N 1
ATOM 5688 C CA . THR B 1 297 ? -15.992 5.496 6.453 1 96.75 297 THR B CA 1
ATOM 5689 C C . THR B 1 297 ? -14.93 4.57 7.035 1 96.75 297 THR B C 1
ATOM 5691 O O . THR B 1 297 ? -13.773 4.582 6.594 1 96.75 297 THR B O 1
ATOM 5694 N N . ALA B 1 298 ? -15.344 3.846 8.031 1 94.5 298 ALA B N 1
ATOM 5695 C CA . ALA B 1 298 ? -14.414 2.891 8.633 1 94.5 298 ALA B CA 1
ATOM 5696 C C . ALA B 1 298 ? -13.906 1.895 7.594 1 94.5 298 ALA B C 1
ATOM 5698 O O . ALA B 1 298 ? -12.711 1.598 7.539 1 94.5 298 ALA B O 1
ATOM 5699 N N . GLN B 1 299 ? -14.781 1.425 6.762 1 92.75 299 GLN B N 1
ATOM 5700 C CA . GLN B 1 299 ? -14.422 0.451 5.734 1 92.75 299 GLN B CA 1
ATOM 5701 C C . GLN B 1 299 ? -13.422 1.036 4.742 1 92.75 299 GLN B C 1
ATOM 5703 O O . GLN B 1 299 ? -12.414 0.399 4.422 1 92.75 299 GLN B O 1
ATOM 5708 N N . LEU B 1 300 ? -13.688 2.18 4.266 1 97.19 300 LEU B N 1
ATOM 5709 C CA . LEU B 1 300 ? -12.781 2.824 3.318 1 97.19 300 LEU B CA 1
ATOM 5710 C C . LEU B 1 300 ? -11.406 3.039 3.939 1 97.19 300 LEU B C 1
ATOM 5712 O O . LEU B 1 300 ? -10.383 2.771 3.303 1 97.19 300 LEU B O 1
ATOM 5716 N N . ALA B 1 301 ? -11.422 3.52 5.176 1 97.31 301 ALA B N 1
ATOM 5717 C CA . ALA B 1 301 ? -10.172 3.826 5.871 1 97.31 301 ALA B CA 1
ATOM 5718 C C . ALA B 1 301 ? -9.344 2.564 6.094 1 97.31 301 ALA B C 1
ATOM 5720 O O . ALA B 1 301 ? -8.141 2.547 5.816 1 97.31 301 ALA B O 1
ATOM 5721 N N . GLN B 1 302 ? -9.945 1.505 6.469 1 92.81 302 GLN B N 1
ATOM 5722 C CA . GLN B 1 302 ? -9.25 0.321 6.953 1 92.81 302 GLN B CA 1
ATOM 5723 C C . GLN B 1 302 ? -8.867 -0.604 5.801 1 92.81 302 GLN B C 1
ATOM 5725 O O . GLN B 1 302 ? -8.047 -1.511 5.973 1 92.81 302 GLN B O 1
ATOM 5730 N N . VAL B 1 303 ? -9.445 -0.354 4.625 1 92.69 303 VAL B N 1
ATOM 5731 C CA . VAL B 1 303 ? -9.172 -1.266 3.521 1 92.69 303 VAL B CA 1
ATOM 5732 C C . VAL B 1 303 ? -8.422 -0.524 2.416 1 92.69 303 VAL B C 1
ATOM 5734 O O . VAL B 1 303 ? -7.324 -0.929 2.02 1 92.69 303 VAL B O 1
ATOM 5737 N N . GLU B 1 304 ? -8.938 0.579 2.018 1 95.88 304 GLU B N 1
ATOM 5738 C CA . GLU B 1 304 ? -8.383 1.242 0.843 1 95.88 304 GLU B CA 1
ATOM 5739 C C . GLU B 1 304 ? -7.348 2.293 1.24 1 95.88 304 GLU B C 1
ATOM 5741 O O . GLU B 1 304 ? -6.25 2.336 0.68 1 95.88 304 GLU B O 1
ATOM 5746 N N . LEU B 1 305 ? -7.66 3.123 2.223 1 97.88 305 LEU B N 1
ATOM 5747 C CA . LEU B 1 305 ? -6.793 4.262 2.512 1 97.88 305 LEU B CA 1
ATOM 5748 C C . LEU B 1 305 ? -5.484 3.799 3.139 1 97.88 305 LEU B C 1
ATOM 5750 O O . LEU B 1 305 ? -4.426 4.383 2.881 1 97.88 305 LEU B O 1
ATOM 5754 N N . VAL B 1 306 ? -5.547 2.799 3.955 1 95.25 306 VAL B N 1
ATOM 5755 C CA . VAL B 1 306 ? -4.328 2.301 4.59 1 95.25 306 VAL B CA 1
ATOM 5756 C C . VAL B 1 306 ? -3.398 1.716 3.529 1 95.25 306 VAL B C 1
ATOM 5758 O O . VAL B 1 306 ? -2.188 1.616 3.744 1 95.25 306 VAL B O 1
ATOM 5761 N N . ALA B 1 307 ? -3.945 1.359 2.375 1 94.94 307 ALA B N 1
ATOM 5762 C CA . ALA B 1 307 ? -3.168 0.707 1.324 1 94.94 307 ALA B CA 1
ATOM 5763 C C . ALA B 1 307 ? -2.543 1.734 0.386 1 94.94 307 ALA B C 1
ATOM 5765 O O . ALA B 1 307 ? -1.735 1.385 -0.479 1 94.94 307 ALA B O 1
ATOM 5766 N N . VAL B 1 308 ? -2.898 2.965 0.569 1 96.19 308 VAL B N 1
ATOM 5767 C CA . VAL B 1 308 ? -2.283 4.02 -0.229 1 96.19 308 VAL B CA 1
ATOM 5768 C C . VAL B 1 308 ? -0.818 4.184 0.171 1 96.19 308 VAL B C 1
ATOM 5770 O O . VAL B 1 308 ? -0.488 4.172 1.359 1 96.19 308 VAL B O 1
ATOM 5773 N N . ARG B 1 309 ? 0.042 4.348 -0.801 1 94.94 309 ARG B N 1
ATOM 5774 C CA . ARG B 1 309 ? 1.48 4.324 -0.559 1 94.94 309 ARG B CA 1
ATOM 5775 C C . ARG B 1 309 ? 1.922 5.559 0.222 1 94.94 309 ARG B C 1
ATOM 5777 O O . ARG B 1 309 ? 2.789 5.469 1.094 1 94.94 309 ARG B O 1
ATOM 5784 N N . PHE B 1 310 ? 1.309 6.723 -0.205 1 95.81 310 PHE B N 1
ATOM 5785 C CA . PHE B 1 310 ? 1.754 7.961 0.421 1 95.81 310 PHE B CA 1
ATOM 5786 C C . PHE B 1 310 ? 0.568 8.758 0.953 1 95.81 310 PHE B C 1
ATOM 5788 O O . PHE B 1 310 ? -0.468 8.852 0.291 1 95.81 310 PHE B O 1
ATOM 5795 N N . HIS B 1 311 ? 0.749 9.258 2.127 1 97.25 311 HIS B N 1
ATOM 5796 C CA . HIS B 1 311 ? -0.15 10.18 2.807 1 97.25 311 HIS B CA 1
ATOM 5797 C C . HIS B 1 311 ? 0.474 11.57 2.924 1 97.25 311 HIS B C 1
ATOM 5799 O O . HIS B 1 311 ? 1.684 11.727 2.746 1 97.25 311 HIS B O 1
ATOM 5805 N N . THR B 1 312 ? -0.358 12.547 3.15 1 96.94 312 THR B N 1
ATOM 5806 C CA . THR B 1 312 ? 0.179 13.898 3.145 1 96.94 312 THR B CA 1
ATOM 5807 C C . THR B 1 312 ? 0.013 14.555 4.512 1 96.94 312 THR B C 1
ATOM 5809 O O . THR B 1 312 ? -1.109 14.742 4.988 1 96.94 312 THR B O 1
ATOM 5812 N N . LEU B 1 313 ? 1.12 14.844 5.059 1 97 313 LEU B N 1
ATOM 5813 C CA . LEU B 1 313 ? 1.16 15.664 6.266 1 97 313 LEU B CA 1
ATOM 5814 C C . LEU B 1 313 ? 1.289 17.141 5.914 1 97 313 LEU B C 1
ATOM 5816 O O . LEU B 1 313 ? 2.082 17.516 5.047 1 97 313 LEU B O 1
ATOM 5820 N N . SER B 1 314 ? 0.499 17.984 6.508 1 97.06 314 SER B N 1
ATOM 5821 C CA . SER B 1 314 ? 0.698 19.422 6.402 1 97.06 314 SER B CA 1
ATOM 5822 C C . SER B 1 314 ? 0.69 20.094 7.773 1 97.06 314 SER B C 1
ATOM 5824 O O . SER B 1 314 ? 0.009 19.625 8.688 1 97.06 314 SER B O 1
ATOM 5826 N N . GLY B 1 315 ? 1.471 21.062 7.938 1 96.38 315 GLY B N 1
ATOM 5827 C CA . GLY B 1 315 ? 1.553 21.781 9.195 1 96.38 315 GLY B CA 1
ATOM 5828 C C . GLY B 1 315 ? 2.734 22.734 9.273 1 96.38 315 GLY B C 1
ATOM 5829 O O . GLY B 1 315 ? 3.441 22.922 8.281 1 96.38 315 GLY B O 1
ATOM 5830 N N . TRP B 1 316 ? 2.961 23.328 10.477 1 94.44 316 TRP B N 1
ATOM 5831 C CA . TRP B 1 316 ? 3.977 24.375 10.641 1 94.44 316 TRP B CA 1
ATOM 5832 C C . TRP B 1 316 ? 5.117 23.875 11.523 1 94.44 316 TRP B C 1
ATOM 5834 O O . TRP B 1 316 ? 5.672 24.641 12.32 1 94.44 316 TRP B O 1
ATOM 5844 N N . SER B 1 317 ? 5.316 22.594 11.477 1 90.31 317 SER B N 1
ATOM 5845 C CA . SER B 1 317 ? 6.445 21.984 12.172 1 90.31 317 SER B CA 1
ATOM 5846 C C . SER B 1 317 ? 6.527 22.453 13.617 1 90.31 317 SER B C 1
ATOM 5848 O O . SER B 1 317 ? 5.543 22.375 14.359 1 90.31 317 SER B O 1
ATOM 5850 N N . LYS B 1 318 ? 7.637 23 14.07 1 87.88 318 LYS B N 1
ATOM 5851 C CA . LYS B 1 318 ? 7.887 23.312 15.477 1 87.88 318 LYS B CA 1
ATOM 5852 C C . LYS B 1 318 ? 7.121 24.562 15.906 1 87.88 318 LYS B C 1
ATOM 5854 O O . LYS B 1 318 ? 6.996 24.828 17.109 1 87.88 318 LYS B O 1
ATOM 5859 N N . ARG B 1 319 ? 6.617 25.25 14.906 1 89.44 319 ARG B N 1
ATOM 5860 C CA . ARG B 1 319 ? 5.812 26.406 15.258 1 89.44 319 ARG B CA 1
ATOM 5861 C C . ARG B 1 319 ? 4.496 26 15.898 1 89.44 319 ARG B C 1
ATOM 5863 O O . ARG B 1 319 ? 3.836 26.812 16.562 1 89.44 319 ARG B O 1
ATOM 5870 N N . THR B 1 320 ? 4.129 24.734 15.695 1 92.31 320 THR B N 1
ATOM 5871 C CA . THR B 1 320 ? 2.943 24.156 16.312 1 92.31 320 THR B CA 1
ATOM 5872 C C . THR B 1 320 ? 3.293 22.859 17.047 1 92.31 320 THR B C 1
ATOM 5874 O O . THR B 1 320 ? 2.879 21.781 16.625 1 92.31 320 THR B O 1
ATOM 5877 N N . GLY B 1 321 ? 3.936 23.016 18.219 1 89.31 321 GLY B N 1
ATOM 5878 C CA . GLY B 1 321 ? 4.445 21.859 18.953 1 89.31 321 GLY B CA 1
ATOM 5879 C C . GLY B 1 321 ? 3.594 21.5 20.156 1 89.31 321 GLY B C 1
ATOM 5880 O O . GLY B 1 321 ? 3.99 20.672 20.984 1 89.31 321 GLY B O 1
ATOM 5881 N N . GLY B 1 322 ? 2.42 21.984 20.297 1 84.06 322 GLY B N 1
ATOM 5882 C CA . GLY B 1 322 ? 1.469 21.625 21.344 1 84.06 322 GLY B CA 1
ATOM 5883 C C . GLY B 1 322 ? 1.956 21.953 22.734 1 84.06 322 GLY B C 1
ATOM 5884 O O . GLY B 1 322 ? 1.683 21.203 23.688 1 84.06 322 GLY B O 1
ATOM 5885 N N . HIS B 1 323 ? 2.836 22.828 22.891 1 75.62 323 HIS B N 1
ATOM 5886 C CA . HIS B 1 323 ? 3.408 23.297 24.156 1 75.62 323 HIS B CA 1
ATOM 5887 C C . HIS B 1 323 ? 4.434 22.297 24.688 1 75.62 323 HIS B C 1
ATOM 5889 O O . HIS B 1 323 ? 4.789 22.328 25.859 1 75.62 323 HIS B O 1
ATOM 5895 N N . ASN B 1 324 ? 4.688 21.328 23.812 1 77.44 324 ASN B N 1
ATOM 5896 C CA . ASN B 1 324 ? 5.738 20.406 24.234 1 77.44 324 ASN B CA 1
ATOM 5897 C C . ASN B 1 324 ? 7.098 21.094 24.297 1 77.44 324 ASN B C 1
ATOM 5899 O O . ASN B 1 324 ? 7.406 21.938 23.469 1 77.44 324 ASN B O 1
ATOM 5903 N N . THR B 1 325 ? 7.66 20.938 25.484 1 62.97 325 THR B N 1
ATOM 5904 C CA . THR B 1 325 ? 8.961 21.562 25.688 1 62.97 325 THR B CA 1
ATOM 5905 C C . THR B 1 325 ? 10.047 20.828 24.906 1 62.97 325 THR B C 1
ATOM 5907 O O . THR B 1 325 ? 10.023 19.609 24.797 1 62.97 325 THR B O 1
ATOM 5910 N N . HIS B 1 326 ? 10.664 21.516 24.031 1 62.66 326 HIS B N 1
ATOM 5911 C CA . HIS B 1 326 ? 11.805 20.953 23.328 1 62.66 326 HIS B CA 1
ATOM 5912 C C . HIS B 1 326 ? 13.07 21.016 24.172 1 62.66 326 HIS B C 1
ATOM 5914 O O . HIS B 1 326 ? 13.461 22.094 24.625 1 62.66 326 HIS B O 1
ATOM 5920 N N . PRO B 1 327 ? 13.477 19.828 24.766 1 52.62 327 PRO B N 1
ATOM 5921 C CA . PRO B 1 327 ? 14.688 19.953 25.578 1 52.62 327 PRO B CA 1
ATOM 5922 C C . PRO B 1 327 ? 15.859 20.547 24.797 1 52.62 327 PRO B C 1
ATOM 5924 O O . PRO B 1 327 ? 16.953 20.719 25.344 1 52.62 327 PRO B O 1
ATOM 5927 N N . SER B 1 328 ? 15.844 20.672 23.703 1 48.25 328 SER B N 1
ATOM 5928 C CA . SER B 1 328 ? 17.172 20.891 23.125 1 48.25 328 SER B CA 1
ATOM 5929 C C . SER B 1 328 ? 17.828 22.141 23.719 1 48.25 328 SER B C 1
ATOM 5931 O O . SER B 1 328 ? 17.281 23.234 23.625 1 48.25 328 SER B O 1
ATOM 5933 N N . ARG B 1 329 ? 18.547 21.953 24.75 1 43.41 329 ARG B N 1
ATOM 5934 C CA . ARG B 1 329 ? 19.547 22.891 25.25 1 43.41 329 ARG B CA 1
ATOM 5935 C C . ARG B 1 329 ? 20.234 23.625 24.109 1 43.41 329 ARG B C 1
ATOM 5937 O O . ARG B 1 329 ? 21 24.578 24.344 1 43.41 329 ARG B O 1
ATOM 5944 N N . GLY B 1 330 ? 20.172 23.219 22.891 1 46.59 330 GLY B N 1
ATOM 5945 C CA . GLY B 1 330 ? 21.078 23.875 21.969 1 46.59 330 GLY B CA 1
ATOM 5946 C C . GLY B 1 330 ? 20.375 24.797 21 1 46.59 330 GLY B C 1
ATOM 5947 O O . GLY B 1 330 ? 19.156 24.953 21.047 1 46.59 330 GLY B O 1
ATOM 5948 N N . LEU B 1 331 ? 21.062 25.609 20.281 1 49.56 331 LEU B N 1
ATOM 5949 C CA . LEU B 1 331 ? 20.672 26.531 19.219 1 49.56 331 LEU B CA 1
ATOM 5950 C C . LEU B 1 331 ? 19.875 25.797 18.141 1 49.56 331 LEU B C 1
ATOM 5952 O O . LEU B 1 331 ? 20.312 24.781 17.609 1 49.56 331 LEU B O 1
ATOM 5956 N N . SER B 1 332 ? 18.5 25.75 18.281 1 55.59 332 SER B N 1
ATOM 5957 C CA . SER B 1 332 ? 17.672 25.094 17.25 1 55.59 332 SER B CA 1
ATOM 5958 C C . SER B 1 332 ? 17.453 26.016 16.062 1 55.59 332 SER B C 1
ATOM 5960 O O . SER B 1 332 ? 17.453 27.234 16.203 1 55.59 332 SER B O 1
ATOM 5962 N N . ALA B 1 333 ? 17.672 25.5 14.922 1 58.66 333 ALA B N 1
ATOM 5963 C CA . ALA B 1 333 ? 17.391 26.234 13.695 1 58.66 333 ALA B CA 1
ATOM 5964 C C . ALA B 1 333 ? 16 26.891 13.75 1 58.66 333 ALA B C 1
ATOM 5966 O O . ALA B 1 333 ? 15.07 26.312 14.32 1 58.66 333 ALA B O 1
ATOM 5967 N N . PRO B 1 334 ? 16.031 28.188 13.375 1 60.59 334 PRO B N 1
ATOM 5968 C CA . PRO B 1 334 ? 14.719 28.828 13.305 1 60.59 334 PRO B CA 1
ATOM 5969 C C . PRO B 1 334 ? 13.711 28.016 12.5 1 60.59 334 PRO B C 1
ATOM 5971 O O . PRO B 1 334 ? 14.078 27.375 11.5 1 60.59 334 PRO B O 1
ATOM 5974 N N . SER B 1 335 ? 12.508 27.797 13.172 1 71.69 335 SER B N 1
ATOM 5975 C CA . SER B 1 335 ? 11.438 27.078 12.484 1 71.69 335 SER B CA 1
ATOM 5976 C C . SER B 1 335 ? 10.695 27.984 11.508 1 71.69 335 SER B C 1
ATOM 5978 O O . SER B 1 335 ? 10.398 29.141 11.836 1 71.69 335 SER B O 1
ATOM 5980 N N . SER B 1 336 ? 10.641 27.625 10.336 1 77.81 336 SER B N 1
ATOM 5981 C CA . SER B 1 336 ? 9.922 28.359 9.297 1 77.81 336 SER B CA 1
ATOM 5982 C C . SER B 1 336 ? 8.461 28.562 9.672 1 77.81 336 SER B C 1
ATOM 5984 O O . SER B 1 336 ? 7.848 27.672 10.273 1 77.81 336 SER B O 1
ATOM 5986 N N . GLY B 1 337 ? 7.934 29.781 9.383 1 87.69 337 GLY B N 1
ATOM 5987 C CA . GLY B 1 337 ? 6.508 30.016 9.562 1 87.69 337 GLY B CA 1
ATOM 5988 C C . GLY B 1 337 ? 5.672 29.531 8.398 1 87.69 337 GLY B C 1
ATOM 5989 O O . GLY B 1 337 ? 4.441 29.516 8.469 1 87.69 337 GLY B O 1
ATOM 5990 N N . ALA B 1 338 ? 6.352 29.062 7.402 1 89.88 338 ALA B N 1
ATOM 5991 C CA . ALA B 1 338 ? 5.637 28.656 6.195 1 89.88 338 ALA B CA 1
ATOM 5992 C C . ALA B 1 338 ? 5.023 27.266 6.355 1 89.88 338 ALA B C 1
ATOM 5994 O O . ALA B 1 338 ? 5.656 26.375 6.91 1 89.88 338 ALA B O 1
ATOM 5995 N N . LEU B 1 339 ? 3.781 27.203 5.828 1 94.69 339 LEU B N 1
ATOM 5996 C CA . LEU B 1 339 ? 3.094 25.922 5.84 1 94.69 339 LEU B CA 1
ATOM 5997 C C . LEU B 1 339 ? 3.865 24.891 5.027 1 94.69 339 LEU B C 1
ATOM 5999 O O . LEU B 1 339 ? 4.277 25.156 3.898 1 94.69 339 LEU B O 1
ATOM 6003 N N . GLN B 1 340 ? 4.047 23.797 5.684 1 92.19 340 GLN B N 1
ATOM 6004 C CA . GLN B 1 340 ? 4.797 22.703 5.051 1 92.19 340 GLN B CA 1
ATOM 6005 C C . GLN B 1 340 ? 3.875 21.562 4.656 1 92.19 340 GLN B C 1
ATOM 6007 O O . GLN B 1 340 ? 2.768 21.438 5.184 1 92.19 340 GLN B O 1
ATOM 6012 N N . ARG B 1 341 ? 4.344 20.781 3.707 1 93.06 341 ARG B N 1
ATOM 6013 C CA . ARG B 1 341 ? 3.674 19.562 3.268 1 93.06 341 ARG B CA 1
ATOM 6014 C C . ARG B 1 341 ? 4.68 18.453 3.01 1 93.06 341 ARG B C 1
ATOM 6016 O O . ARG B 1 341 ? 5.746 18.688 2.439 1 93.06 341 ARG B O 1
ATOM 6023 N N . LEU B 1 342 ? 4.391 17.297 3.488 1 91.12 342 LEU B N 1
ATOM 6024 C CA . LEU B 1 342 ? 5.277 16.156 3.312 1 91.12 342 LEU B CA 1
ATOM 6025 C C . LEU B 1 342 ? 4.484 14.906 2.945 1 91.12 342 LEU B C 1
ATOM 6027 O O . LEU B 1 342 ? 3.496 14.578 3.605 1 91.12 342 LEU B O 1
ATOM 6031 N N . SER B 1 343 ? 4.879 14.25 1.807 1 92.88 343 SER B N 1
ATOM 6032 C CA . SER B 1 343 ? 4.34 12.938 1.46 1 92.88 343 SER B CA 1
ATOM 6033 C C . SER B 1 343 ? 5.039 11.828 2.24 1 92.88 343 SER B C 1
ATOM 6035 O O . SER B 1 343 ? 6.258 11.672 2.145 1 92.88 343 SER B O 1
ATOM 6037 N N . VAL B 1 344 ? 4.254 11.062 3.029 1 95.19 344 VAL B N 1
ATOM 6038 C CA . VAL B 1 344 ? 4.895 10.125 3.945 1 95.19 344 VAL B CA 1
ATOM 6039 C C . VAL B 1 344 ? 4.238 8.75 3.824 1 95.19 344 VAL B C 1
ATOM 6041 O O . VAL B 1 344 ? 3.025 8.648 3.637 1 95.19 344 VAL B O 1
ATOM 6044 N N . PRO B 1 345 ? 5.023 7.672 3.922 1 95.94 345 PRO B N 1
ATOM 6045 C CA . PRO B 1 345 ? 4.473 6.32 4.016 1 95.94 345 PRO B CA 1
ATOM 6046 C C . PRO B 1 345 ? 4.09 5.938 5.445 1 95.94 345 PRO B C 1
ATOM 6048 O O . PRO B 1 345 ? 4.5 6.605 6.398 1 95.94 345 PRO B O 1
ATOM 6051 N N . LEU B 1 346 ? 3.297 4.91 5.582 1 96.56 346 LEU B N 1
ATOM 6052 C CA . LEU B 1 346 ? 3.066 4.328 6.902 1 96.56 346 LEU B CA 1
ATOM 6053 C C . LEU B 1 346 ? 4.293 3.557 7.379 1 96.56 346 LEU B C 1
ATOM 6055 O O . LEU B 1 346 ? 5.031 2.992 6.566 1 96.56 346 LEU B O 1
ATOM 6059 N N . VAL B 1 347 ? 4.527 3.623 8.609 1 96.06 347 VAL B N 1
ATOM 6060 C CA . VAL B 1 347 ? 5.586 2.846 9.25 1 96.06 347 VAL B CA 1
ATOM 6061 C C . VAL B 1 347 ? 4.977 1.658 9.992 1 96.06 347 VAL B C 1
ATOM 6063 O O . VAL B 1 347 ? 4.051 1.824 10.789 1 96.06 347 VAL B O 1
ATOM 6066 N N . PRO B 1 348 ? 5.5 0.449 9.688 1 92 348 PRO B N 1
ATOM 6067 C CA . PRO B 1 348 ? 4.992 -0.701 10.438 1 92 348 PRO B CA 1
ATOM 6068 C C . PRO B 1 348 ? 5.09 -0.511 11.945 1 92 348 PRO B C 1
ATOM 6070 O O . PRO B 1 348 ? 6.066 0.059 12.438 1 92 348 PRO B O 1
ATOM 6073 N N . THR B 1 349 ? 4.129 -1.027 12.633 1 94.38 349 THR B N 1
ATOM 6074 C CA . THR B 1 349 ? 3.998 -0.8 14.07 1 94.38 349 THR B CA 1
ATOM 6075 C C . THR B 1 349 ? 5.242 -1.281 14.812 1 94.38 349 THR B C 1
ATOM 6077 O O . THR B 1 349 ? 5.738 -0.599 15.711 1 94.38 349 THR B O 1
ATOM 6080 N N . ASP B 1 350 ? 5.742 -2.412 14.406 1 92.12 350 ASP B N 1
ATOM 6081 C CA . ASP B 1 350 ? 6.914 -2.953 15.094 1 92.12 350 ASP B CA 1
ATOM 6082 C C . ASP B 1 350 ? 8.125 -2.039 14.914 1 92.12 350 ASP B C 1
ATOM 6084 O O . ASP B 1 350 ? 8.875 -1.806 15.867 1 92.12 350 ASP B O 1
ATOM 6088 N N . GLN B 1 351 ? 8.273 -1.56 13.781 1 93.56 351 GLN B N 1
ATOM 6089 C CA . GLN B 1 351 ? 9.367 -0.621 13.539 1 93.56 351 GLN B CA 1
ATOM 6090 C C . GLN B 1 351 ? 9.148 0.684 14.297 1 93.56 351 GLN B C 1
ATOM 6092 O O . GLN B 1 351 ? 10.102 1.274 14.812 1 93.56 351 GLN B O 1
ATOM 6097 N N . CYS B 1 352 ? 7.961 1.118 14.336 1 96.56 352 CYS B N 1
ATOM 6098 C CA . CYS B 1 352 ? 7.633 2.34 15.062 1 96.56 352 CYS B CA 1
ATOM 6099 C C . CYS B 1 352 ? 7.98 2.209 16.531 1 96.56 352 CYS B C 1
ATOM 6101 O O . CYS B 1 352 ? 8.609 3.096 17.109 1 96.56 352 CYS B O 1
ATOM 6103 N N . VAL B 1 353 ? 7.605 1.122 17.141 1 97.06 353 VAL B N 1
ATOM 6104 C CA . VAL B 1 353 ? 7.871 0.883 18.547 1 97.06 353 VAL B CA 1
ATOM 6105 C C . VAL B 1 353 ? 9.375 0.877 18.797 1 97.06 353 VAL B C 1
ATOM 6107 O O . VAL B 1 353 ? 9.859 1.545 19.719 1 97.06 353 VAL B O 1
ATOM 6110 N N . SER B 1 354 ? 10.078 0.225 17.969 1 96.56 354 SER B N 1
ATOM 6111 C CA . SER B 1 354 ? 11.523 0.106 18.141 1 96.56 354 SER B CA 1
ATOM 6112 C C . SER B 1 354 ? 12.219 1.447 17.938 1 96.56 354 SER B C 1
ATOM 6114 O O . SER B 1 354 ? 13.172 1.771 18.641 1 96.56 354 SER B O 1
ATOM 6116 N N . SER B 1 355 ? 11.75 2.23 17.031 1 96.25 355 SER B N 1
ATOM 6117 C CA . SER B 1 355 ? 12.422 3.48 16.688 1 96.25 355 SER B CA 1
ATOM 6118 C C . SER B 1 355 ? 12.016 4.609 17.625 1 96.25 355 SER B C 1
ATOM 6120 O O . SER B 1 355 ? 12.836 5.445 18 1 96.25 355 SER B O 1
ATOM 6122 N N . SER B 1 356 ? 10.805 4.645 18.016 1 96.56 356 SER B N 1
ATOM 6123 C CA . SER B 1 356 ? 10.305 5.742 18.828 1 96.56 356 SER B CA 1
ATOM 6124 C C . SER B 1 356 ? 10.484 5.449 20.312 1 96.56 356 SER B C 1
ATOM 6126 O O . SER B 1 356 ? 10.539 6.371 21.141 1 96.56 356 SER B O 1
ATOM 6128 N N . ARG B 1 357 ? 10.453 4.191 20.703 1 96.31 357 ARG B N 1
ATOM 6129 C CA . ARG B 1 357 ? 10.438 3.711 22.078 1 96.31 357 ARG B CA 1
ATOM 6130 C C . ARG B 1 357 ? 9.172 4.164 22.797 1 96.31 357 ARG B C 1
ATOM 6132 O O . ARG B 1 357 ? 9.203 4.453 24 1 96.31 357 ARG B O 1
ATOM 6139 N N . VAL B 1 358 ? 8.156 4.363 22.047 1 95.94 358 VAL B N 1
ATOM 6140 C CA . VAL B 1 358 ? 6.836 4.703 22.562 1 95.94 358 VAL B CA 1
ATOM 6141 C C . VAL B 1 358 ? 5.902 3.502 22.422 1 95.94 358 VAL B C 1
ATOM 6143 O O . VAL B 1 358 ? 5.977 2.762 21.438 1 95.94 358 VAL B O 1
ATOM 6146 N N . ASN B 1 359 ? 5.094 3.299 23.453 1 95.88 359 ASN B N 1
ATOM 6147 C CA . ASN B 1 359 ? 4.055 2.279 23.344 1 95.88 359 ASN B CA 1
ATOM 6148 C C . ASN B 1 359 ? 2.963 2.701 22.359 1 95.88 359 ASN B C 1
ATOM 6150 O O . ASN B 1 359 ? 2.17 3.596 22.656 1 95.88 359 ASN B O 1
ATOM 6154 N N . ILE B 1 360 ? 2.895 2.084 21.234 1 97.12 360 ILE B N 1
ATOM 6155 C CA . ILE B 1 360 ? 1.925 2.418 20.203 1 97.12 360 ILE B CA 1
ATOM 6156 C C . ILE B 1 360 ? 0.642 1.618 20.422 1 97.12 360 ILE B C 1
ATOM 6158 O O . ILE B 1 360 ? 0.626 0.397 20.25 1 97.12 360 ILE B O 1
ATOM 6162 N N . THR B 1 361 ? -0.437 2.293 20.797 1 97 361 THR B N 1
ATOM 6163 C CA . THR B 1 361 ? -1.715 1.639 21.062 1 97 361 THR B CA 1
ATOM 6164 C C . THR B 1 361 ? -2.479 1.405 19.766 1 97 361 THR B C 1
ATOM 6166 O O . THR B 1 361 ? -2.025 1.811 18.688 1 97 361 THR B O 1
ATOM 6169 N N . ALA B 1 362 ? -3.707 0.813 19.859 1 95.88 362 ALA B N 1
ATOM 6170 C CA . ALA B 1 362 ? -4.539 0.528 18.688 1 95.88 362 ALA B CA 1
ATOM 6171 C C . ALA B 1 362 ? -5.074 1.815 18.062 1 95.88 362 ALA B C 1
ATOM 6173 O O . ALA B 1 362 ? -5.535 1.815 16.922 1 95.88 362 ALA B O 1
ATOM 6174 N N . ASN B 1 363 ? -5.031 2.926 18.828 1 97.88 363 ASN B N 1
ATOM 6175 C CA . ASN B 1 363 ? -5.562 4.203 18.359 1 97.88 363 ASN B CA 1
ATOM 6176 C C . ASN B 1 363 ? -4.473 5.07 17.734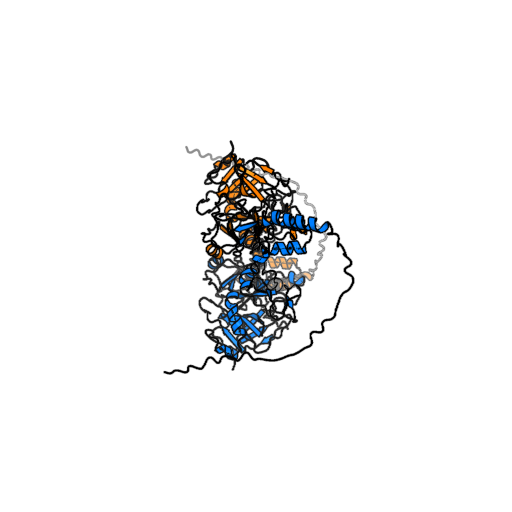 1 97.88 363 ASN B C 1
ATOM 6178 O O . ASN B 1 363 ? -4.727 6.223 17.375 1 97.88 363 ASN B O 1
ATOM 6182 N N . MET B 1 364 ? -3.275 4.453 17.625 1 97.88 364 MET B N 1
ATOM 6183 C CA . MET B 1 364 ? -2.117 5.191 17.125 1 97.88 364 MET B CA 1
ATOM 6184 C C . MET B 1 364 ? -1.486 4.484 15.938 1 97.88 364 MET B C 1
ATOM 6186 O O . MET B 1 364 ? -1.656 3.275 15.766 1 97.88 364 MET B O 1
ATOM 6190 N N . PHE B 1 365 ? -0.803 5.219 15.117 1 97.88 365 PHE B N 1
ATOM 6191 C CA . PHE B 1 365 ? 0.062 4.652 14.086 1 97.88 365 PHE B CA 1
ATOM 6192 C C . PHE B 1 365 ? 1.186 5.621 13.734 1 97.88 365 PHE B C 1
ATOM 6194 O O . PHE B 1 365 ? 1.159 6.785 14.141 1 97.88 365 PHE B O 1
ATOM 6201 N N . CYS B 1 366 ? 2.174 5.137 13.055 1 98.12 366 CYS B N 1
ATOM 6202 C CA . CYS B 1 366 ? 3.316 5.953 12.656 1 98.12 366 CYS B CA 1
ATOM 6203 C C . CYS B 1 366 ? 3.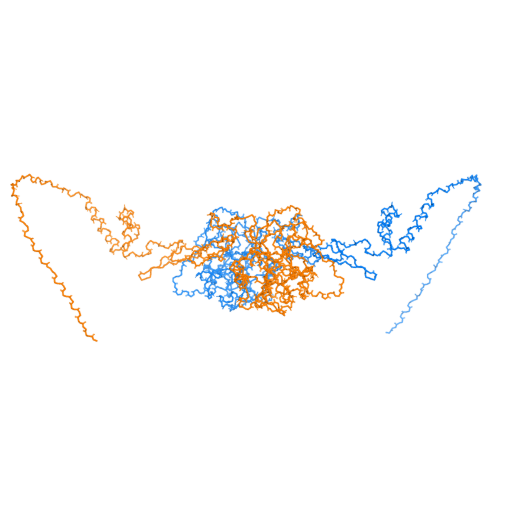365 6.129 11.141 1 98.12 366 CYS B C 1
ATOM 6205 O O . CYS B 1 366 ? 3.008 5.215 10.398 1 98.12 366 CYS B O 1
ATOM 6207 N N . ALA B 1 367 ? 3.803 7.234 10.766 1 97.69 367 ALA B N 1
ATOM 6208 C CA . ALA B 1 367 ? 4.031 7.523 9.352 1 97.69 367 ALA B CA 1
ATOM 6209 C C . ALA B 1 367 ? 5.242 8.438 9.172 1 97.69 367 ALA B C 1
ATOM 6211 O O . ALA B 1 367 ? 5.543 9.258 10.039 1 97.69 367 ALA B O 1
ATOM 6212 N N . GLY B 1 368 ? 5.898 8.219 8.07 1 95.88 368 GLY B N 1
ATOM 6213 C CA . GLY B 1 368 ? 7.102 8.984 7.766 1 95.88 368 GLY B CA 1
ATOM 6214 C C . GLY B 1 368 ? 8.297 8.102 7.453 1 95.88 368 GLY B C 1
ATOM 6215 O O . GLY B 1 368 ? 8.141 6.98 6.969 1 95.88 368 GLY B O 1
ATOM 6216 N N . TYR B 1 369 ? 9.5 8.664 7.637 1 93.12 369 TYR B N 1
ATOM 6217 C CA . TYR B 1 369 ? 10.742 7.98 7.305 1 93.12 369 TYR B CA 1
ATOM 6218 C C . TYR B 1 369 ? 11.641 7.848 8.531 1 93.12 369 TYR B C 1
ATOM 6220 O O . TYR B 1 369 ? 12.047 8.852 9.117 1 93.12 369 TYR B O 1
ATOM 6228 N N . VAL B 1 370 ? 11.898 6.574 8.844 1 93.12 370 VAL B N 1
ATOM 6229 C CA . VAL B 1 370 ? 12.859 6.332 9.906 1 93.12 370 VAL B CA 1
ATOM 6230 C C . VAL B 1 370 ? 14.281 6.461 9.359 1 93.12 370 VAL B C 1
ATOM 6232 O O . VAL B 1 370 ? 15.055 5.504 9.398 1 93.12 370 VAL B O 1
ATOM 6235 N N . ALA B 1 371 ? 14.523 7.594 8.867 1 88.38 371 ALA B N 1
ATOM 6236 C CA . ALA B 1 371 ? 15.805 7.953 8.25 1 88.38 371 ALA B CA 1
ATOM 6237 C C . ALA B 1 371 ? 16.047 9.461 8.328 1 88.38 371 ALA B C 1
ATOM 6239 O O . ALA B 1 371 ? 15.094 10.25 8.258 1 88.38 371 ALA B O 1
ATOM 6240 N N . GLY B 1 372 ? 17.328 9.812 8.398 1 83.31 372 GLY B N 1
ATOM 6241 C CA . GLY B 1 372 ? 17.688 11.219 8.531 1 83.31 372 GLY B CA 1
ATOM 6242 C C . GLY B 1 372 ? 18.062 11.609 9.945 1 83.31 372 GLY B C 1
ATOM 6243 O O . GLY B 1 372 ? 17.969 10.789 10.867 1 83.31 372 GLY B O 1
ATOM 6244 N N . GLU B 1 373 ? 18.375 12.898 10.086 1 83.19 373 GLU B N 1
ATOM 6245 C CA . GLU B 1 373 ? 18.891 13.367 11.367 1 83.19 373 GLU B CA 1
ATOM 6246 C C . GLU B 1 373 ? 17.906 14.32 12.039 1 83.19 373 GLU B C 1
ATOM 6248 O O . GLU B 1 373 ? 18.172 14.805 13.148 1 83.19 373 GLU B O 1
ATOM 6253 N N . HIS B 1 374 ? 16.812 14.43 11.438 1 81.25 374 HIS B N 1
ATOM 6254 C CA . HIS B 1 374 ? 15.797 15.312 11.992 1 81.25 374 HIS B CA 1
ATOM 6255 C C . HIS B 1 374 ? 15.219 14.734 13.281 1 81.25 374 HIS B C 1
ATOM 6257 O O . HIS B 1 374 ? 15.07 13.516 13.406 1 81.25 374 HIS B O 1
ATOM 6263 N N . GLU B 1 375 ? 14.93 15.711 14.188 1 84.56 375 GLU B N 1
ATOM 6264 C CA . GLU B 1 375 ? 14.234 15.266 15.391 1 84.56 375 GLU B CA 1
ATOM 6265 C C . GLU B 1 375 ? 12.836 14.742 15.055 1 84.56 375 GLU B C 1
ATOM 6267 O O . GLU B 1 375 ? 11.984 15.5 14.594 1 84.56 375 GLU B O 1
ATOM 6272 N N . SER B 1 376 ? 12.688 13.516 15.398 1 89.75 376 SER B N 1
ATOM 6273 C CA . SER B 1 376 ? 11.414 12.891 15.055 1 89.75 376 SER B CA 1
ATOM 6274 C C . SER B 1 376 ? 10.359 13.172 16.125 1 89.75 376 SER B C 1
ATOM 6276 O O . SER B 1 376 ? 10.688 13.43 17.281 1 89.75 376 SER B O 1
ATOM 6278 N N . CYS B 1 377 ? 9.109 13.211 15.672 1 92.56 377 CYS B N 1
ATOM 6279 C CA . CYS B 1 377 ? 7.949 13.344 16.547 1 92.56 377 CYS B CA 1
ATOM 6280 C C . CYS B 1 377 ? 7.941 14.695 17.25 1 92.56 377 CYS B C 1
ATOM 6282 O O . CYS B 1 377 ? 7.648 14.773 18.438 1 92.56 377 CYS B O 1
ATOM 6284 N N . ARG B 1 378 ? 8.391 15.664 16.562 1 89.88 378 ARG B N 1
ATOM 6285 C CA . ARG B 1 378 ? 8.344 17.031 17.078 1 89.88 378 ARG B CA 1
ATOM 6286 C C . ARG B 1 378 ? 7.695 17.969 16.078 1 89.88 378 ARG B C 1
ATOM 6288 O O . ARG B 1 378 ? 8.133 18.047 14.922 1 89.88 378 ARG B O 1
ATOM 6295 N N . GLY B 1 379 ? 6.695 18.594 16.609 1 91 379 GLY B N 1
ATOM 6296 C CA . GLY B 1 379 ? 6.047 19.594 15.758 1 91 379 GLY B CA 1
ATOM 6297 C C . GLY B 1 379 ? 4.855 19.031 15 1 91 379 GLY B C 1
ATOM 6298 O O . GLY B 1 379 ? 4.562 17.844 15.086 1 91 379 GLY B O 1
ATOM 6299 N N . HIS B 1 380 ? 4.105 19.984 14.398 1 94.62 380 HIS B N 1
ATOM 6300 C CA . HIS B 1 380 ? 2.912 19.703 13.617 1 94.62 380 HIS B CA 1
ATOM 6301 C C . HIS B 1 380 ? 1.788 19.172 14.492 1 94.62 380 HIS B C 1
ATOM 6303 O O . HIS B 1 380 ? 0.877 18.5 14.008 1 94.62 380 HIS B O 1
ATOM 6309 N N . ASP B 1 381 ? 1.886 19.375 15.781 1 97.12 381 ASP B N 1
ATOM 6310 C CA . ASP B 1 381 ? 0.885 18.797 16.672 1 97.12 381 ASP B CA 1
ATOM 6311 C C . ASP B 1 381 ? -0.523 19.219 16.266 1 97.12 381 ASP B C 1
ATOM 6313 O O . ASP B 1 381 ? -0.761 20.391 15.969 1 97.12 381 ASP B O 1
ATOM 6317 N N . GLY B 1 382 ? -1.421 18.219 16.25 1 98.56 382 GLY B N 1
ATOM 6318 C CA . GLY B 1 382 ? -2.814 18.484 15.922 1 98.56 382 GLY B CA 1
ATOM 6319 C C . GLY B 1 382 ? -3.076 18.578 14.43 1 98.56 382 GLY B C 1
ATOM 6320 O O . GLY B 1 382 ? -4.23 18.578 14 1 98.56 382 GLY B O 1
ATOM 6321 N N . SER B 1 383 ? -2.023 18.625 13.609 1 98.62 383 SER B N 1
ATOM 6322 C CA . SER B 1 383 ? -2.145 18.812 12.164 1 98.62 383 SER B CA 1
ATOM 6323 C C . SER B 1 383 ? -2.656 17.531 11.492 1 98.62 383 SER B C 1
ATOM 6325 O O . SER B 1 383 ? -2.561 16.453 12.062 1 98.62 383 SER B O 1
ATOM 6327 N N . PRO B 1 384 ? -3.184 17.688 10.32 1 98.88 384 PRO B N 1
ATOM 6328 C CA . PRO B 1 384 ? -3.814 16.547 9.656 1 98.88 384 PRO B CA 1
ATOM 6329 C C . PRO B 1 384 ? -2.826 15.719 8.836 1 98.88 384 PRO B C 1
ATOM 6331 O O . PRO B 1 384 ? -1.896 16.266 8.242 1 98.88 384 PRO B O 1
ATOM 6334 N N . LEU B 1 385 ? -2.988 14.461 8.852 1 98.75 385 LEU B N 1
ATOM 6335 C CA . LEU B 1 385 ? -2.539 13.531 7.816 1 98.75 385 LEU B CA 1
ATOM 6336 C C . LEU B 1 385 ? -3.691 13.148 6.895 1 98.75 385 LEU B C 1
ATOM 6338 O O . LEU B 1 385 ? -4.68 12.562 7.34 1 98.75 385 LEU B O 1
ATOM 6342 N N . VAL B 1 386 ? -3.543 13.5 5.621 1 98.75 386 VAL B N 1
ATOM 6343 C CA . VAL B 1 386 ? -4.637 13.289 4.68 1 98.75 386 VAL B CA 1
ATOM 6344 C C . VAL B 1 386 ? -4.215 12.289 3.605 1 98.75 386 VAL B C 1
ATOM 6346 O O . VAL B 1 386 ? -3.033 12.203 3.256 1 98.75 386 VAL B O 1
ATOM 6349 N N . THR B 1 387 ? -5.16 11.516 3.166 1 98.56 387 THR B N 1
ATOM 6350 C CA . THR B 1 387 ? -4.938 10.523 2.121 1 98.56 387 THR B CA 1
ATOM 6351 C C . THR B 1 387 ? -5.879 10.75 0.945 1 98.56 387 THR B C 1
ATOM 6353 O O . THR B 1 387 ? -7.09 10.891 1.131 1 98.56 387 THR B O 1
ATOM 6356 N N . ARG B 1 388 ? -5.316 10.836 -0.201 1 97.94 388 ARG B N 1
ATOM 6357 C CA . ARG B 1 388 ? -6.113 11.023 -1.409 1 97.94 388 ARG B CA 1
ATOM 6358 C C . ARG B 1 388 ? -6.566 9.68 -1.977 1 97.94 388 ARG B C 1
ATOM 6360 O O . ARG B 1 388 ? -5.762 8.75 -2.107 1 97.94 388 ARG B O 1
ATOM 6367 N N . TYR B 1 389 ? -7.789 9.547 -2.182 1 97.69 389 TYR B N 1
ATOM 6368 C CA . TYR B 1 389 ? -8.367 8.391 -2.854 1 97.69 389 TYR B CA 1
ATOM 6369 C C . TYR B 1 389 ? -9.289 8.828 -3.988 1 97.69 389 TYR B C 1
ATOM 6371 O O . TYR B 1 389 ? -10.273 9.531 -3.76 1 97.69 389 TYR B O 1
ATOM 6379 N N . GLU B 1 390 ? -9.141 8.359 -5.25 1 94.44 390 GLU B N 1
ATOM 6380 C CA . GLU B 1 390 ? -9.914 8.672 -6.445 1 94.44 390 GLU B CA 1
ATOM 6381 C C . GLU B 1 390 ? -10.242 10.164 -6.512 1 94.44 390 GLU B C 1
ATOM 6383 O O . GLU B 1 390 ? -11.398 10.539 -6.719 1 94.44 390 GLU B O 1
ATOM 6388 N N . GLY B 1 391 ? -9.477 11.031 -6.152 1 93.56 391 GLY B N 1
ATOM 6389 C CA . GLY B 1 391 ? -9.609 12.469 -6.348 1 93.56 391 GLY B CA 1
ATOM 6390 C C . GLY B 1 391 ? -10.117 13.195 -5.117 1 93.56 391 GLY B C 1
ATOM 6391 O O . GLY B 1 391 ? -10.273 14.414 -5.133 1 93.56 391 GLY B O 1
ATOM 6392 N N . THR B 1 392 ? -10.453 12.523 -4.102 1 98.06 392 THR B N 1
ATOM 6393 C CA . THR B 1 392 ? -10.922 13.133 -2.859 1 98.06 392 THR B CA 1
ATOM 6394 C C . THR B 1 392 ? -9.938 12.859 -1.722 1 98.06 392 THR B C 1
ATOM 6396 O O . THR B 1 392 ? -9.422 11.75 -1.594 1 98.06 392 THR B O 1
ATOM 6399 N N . SER B 1 393 ? -9.719 13.891 -0.928 1 98.5 393 SER B N 1
ATOM 6400 C CA . SER B 1 393 ? -8.828 13.758 0.222 1 98.5 393 SER B CA 1
ATOM 6401 C C . SER B 1 393 ? -9.617 13.461 1.496 1 98.5 393 SER B C 1
ATOM 6403 O O . SER B 1 393 ? -10.625 14.109 1.77 1 98.5 393 SER B O 1
ATOM 6405 N N . PHE B 1 394 ? -9.117 12.453 2.24 1 98.94 394 PHE B N 1
ATOM 6406 C CA . PHE B 1 394 ? -9.758 12.039 3.48 1 98.94 394 PHE B CA 1
ATOM 6407 C C . PHE B 1 394 ? -8.805 12.188 4.66 1 98.94 394 PHE B C 1
ATOM 6409 O O . PHE B 1 394 ? -7.613 11.922 4.539 1 98.94 394 PHE B O 1
ATOM 6416 N N . LEU B 1 395 ? -9.359 12.609 5.754 1 98.94 395 LEU B N 1
ATOM 6417 C CA . LEU B 1 395 ? -8.57 12.68 6.98 1 98.94 395 LEU B CA 1
ATOM 6418 C C . LEU B 1 395 ? -8.305 11.281 7.527 1 98.94 395 LEU B C 1
ATOM 6420 O O . LEU B 1 395 ? -9.234 10.555 7.875 1 98.94 395 LEU B O 1
ATOM 6424 N N . THR B 1 396 ? -7.043 10.922 7.641 1 98.81 396 THR B N 1
ATOM 6425 C CA . THR B 1 396 ? -6.699 9.586 8.117 1 98.81 396 THR B CA 1
ATOM 6426 C C . THR B 1 396 ? -6.012 9.656 9.477 1 98.81 396 THR B C 1
ATOM 6428 O O . THR B 1 396 ? -6.09 8.711 10.266 1 98.81 396 THR B O 1
ATOM 6431 N N . GLY B 1 397 ? -5.348 10.773 9.727 1 98.81 397 GLY B N 1
ATOM 6432 C CA . GLY B 1 397 ? -4.637 10.891 10.992 1 98.81 397 GLY B CA 1
ATOM 6433 C C . GLY B 1 397 ? -4.535 12.32 11.484 1 98.81 397 GLY B C 1
ATOM 6434 O O . GLY B 1 397 ? -4.738 13.266 10.719 1 98.81 397 GLY B O 1
ATOM 6435 N N . VAL B 1 398 ? -4.254 12.438 12.727 1 98.88 398 VAL B N 1
ATOM 6436 C CA . VAL B 1 398 ? -3.941 13.695 13.398 1 98.88 398 VAL B CA 1
ATOM 6437 C C . VAL B 1 398 ? -2.633 13.555 14.172 1 98.88 398 VAL B C 1
ATOM 6439 O O . VAL B 1 398 ? -2.453 12.609 14.938 1 98.88 398 VAL B O 1
ATOM 6442 N N . VAL B 1 399 ? -1.719 14.477 13.898 1 98.38 399 VAL B N 1
ATOM 6443 C CA . VAL B 1 399 ? -0.421 14.391 14.555 1 98.38 399 VAL B CA 1
ATOM 6444 C C . VAL B 1 399 ? -0.607 14.445 16.078 1 98.38 399 VAL B C 1
ATOM 6446 O O . VAL B 1 399 ? -1.252 15.359 16.594 1 98.38 399 VAL B O 1
ATOM 6449 N N . SER B 1 400 ? -0.019 13.398 16.562 1 96.56 400 SER B N 1
ATOM 6450 C CA . SER B 1 400 ? -0.007 13.266 18.016 1 96.56 400 SER B CA 1
ATOM 6451 C C . SER B 1 400 ? 1.419 13.227 18.562 1 96.56 400 SER B C 1
ATOM 6453 O O . SER B 1 400 ? 2.371 13.516 17.828 1 96.56 400 SER B O 1
ATOM 6455 N N . TRP B 1 401 ? 1.696 13.016 19.781 1 84.12 401 TRP B N 1
ATOM 6456 C CA . TRP B 1 401 ? 2.967 12.812 20.469 1 84.12 401 TRP B CA 1
ATOM 6457 C C . TRP B 1 401 ? 4.004 13.836 20.016 1 84.12 401 TRP B C 1
ATOM 6459 O O . TRP B 1 401 ? 4.91 13.516 19.25 1 84.12 401 TRP B O 1
ATOM 6469 N N . GLY B 1 402 ? 4.027 14.922 20.469 1 83.56 402 GLY B N 1
ATOM 6470 C CA . GLY B 1 402 ? 4.988 15.961 20.141 1 83.56 402 GLY B CA 1
ATOM 6471 C C . GLY B 1 402 ? 6.148 16.016 21.125 1 83.56 402 GLY B C 1
ATOM 6472 O O . GLY B 1 402 ? 6.844 17.031 21.203 1 83.56 402 GLY B O 1
ATOM 6473 N N . LYS B 1 403 ? 6.387 14.836 21.766 1 84.31 403 LYS B N 1
ATOM 6474 C CA . LYS B 1 403 ? 7.355 14.844 22.844 1 84.31 403 LYS B CA 1
ATOM 6475 C C . LYS B 1 403 ? 8.727 14.375 22.375 1 84.31 403 LYS B C 1
ATOM 6477 O O . LYS B 1 403 ? 9.703 14.445 23.125 1 84.31 403 LYS B O 1
ATOM 6482 N N . GLY B 1 404 ? 8.742 13.938 21.156 1 89.06 404 GLY B N 1
ATOM 6483 C CA . GLY B 1 404 ? 10.008 13.445 20.625 1 89.06 404 GLY B CA 1
ATOM 6484 C C . GLY B 1 404 ? 10.117 11.93 20.656 1 89.06 404 GLY B C 1
ATOM 6485 O O . GLY B 1 404 ? 9.508 11.281 21.516 1 89.06 404 GLY B O 1
ATOM 6486 N N . CYS B 1 405 ? 10.883 11.445 19.703 1 93.06 405 CYS B N 1
ATOM 6487 C CA . CYS B 1 405 ? 11.133 10.008 19.609 1 93.06 405 CYS B CA 1
ATOM 6488 C C . CYS B 1 405 ? 12.625 9.711 19.703 1 93.06 405 CYS B C 1
ATOM 6490 O O . CYS B 1 405 ? 13.453 10.617 19.562 1 93.06 405 CYS B O 1
ATOM 6492 N N . HIS B 1 406 ? 12.898 8.516 20.016 1 93.75 406 HIS B N 1
ATOM 6493 C CA . HIS B 1 406 ? 14.273 8.117 20.312 1 93.75 406 HIS B CA 1
ATOM 6494 C C . HIS B 1 406 ? 15.156 8.227 19.062 1 93.75 406 HIS B C 1
ATOM 6496 O O . HIS B 1 406 ? 16.172 8.93 19.078 1 93.75 406 HIS B O 1
ATOM 6502 N N . ARG B 1 407 ? 14.805 7.531 18.078 1 94.25 407 ARG B N 1
ATOM 6503 C CA . ARG B 1 407 ? 15.617 7.559 16.859 1 94.25 407 ARG B CA 1
ATOM 6504 C C . ARG B 1 407 ? 15.25 8.758 15.992 1 94.25 407 ARG B C 1
ATOM 6506 O O . ARG B 1 407 ? 14.07 9 15.727 1 94.25 407 ARG B O 1
ATOM 6513 N N . PRO B 1 408 ? 16.234 9.516 15.562 1 91.44 408 PRO B N 1
ATOM 6514 C CA . PRO B 1 408 ? 15.953 10.609 14.633 1 91.44 408 PRO B CA 1
ATOM 6515 C C . PRO B 1 408 ? 15.375 10.133 13.305 1 91.44 408 PRO B C 1
ATOM 6517 O O . PRO B 1 408 ? 15.539 8.961 12.945 1 91.44 408 PRO B O 1
ATOM 6520 N N . GLY B 1 409 ? 14.648 11.016 12.633 1 90.94 409 GLY B N 1
ATOM 6521 C CA . GLY B 1 409 ? 14.023 10.719 11.352 1 90.94 409 GLY B CA 1
ATOM 6522 C C . GLY B 1 409 ? 12.844 11.625 11.039 1 90.94 409 GLY B C 1
ATOM 6523 O O . GLY B 1 409 ? 12.477 12.469 11.852 1 90.94 409 GLY B O 1
ATOM 6524 N N . TYR B 1 410 ? 12.336 11.438 9.891 1 89.5 410 TYR B N 1
ATOM 6525 C CA . TYR B 1 410 ? 11.188 12.211 9.438 1 89.5 410 TYR B CA 1
ATOM 6526 C C . TYR B 1 410 ? 9.891 11.43 9.625 1 89.5 410 TYR B C 1
ATOM 6528 O O . TYR B 1 410 ? 9.195 11.141 8.656 1 89.5 410 TYR B O 1
ATOM 6536 N N . TYR B 1 411 ? 9.617 11.07 10.906 1 94.06 411 TYR B N 1
ATOM 6537 C CA . TYR B 1 411 ? 8.391 10.336 11.172 1 94.06 411 TYR B CA 1
ATOM 6538 C C . TYR B 1 411 ? 7.703 10.852 12.43 1 94.06 411 TYR B C 1
ATOM 6540 O O . TYR B 1 411 ? 8.305 11.586 13.211 1 94.06 411 TYR B O 1
ATOM 6548 N N . GLY B 1 412 ? 6.41 10.648 12.484 1 96.81 412 GLY B N 1
ATOM 6549 C CA . GLY B 1 412 ? 5.594 11.031 13.625 1 96.81 412 GLY B CA 1
ATOM 6550 C C . GLY B 1 412 ? 4.551 9.992 14 1 96.81 412 GLY B C 1
ATOM 6551 O O . GLY B 1 412 ? 4.375 9 13.289 1 96.81 412 GLY B O 1
ATOM 6552 N N . ILE B 1 413 ? 3.971 10.211 15.18 1 98.25 413 ILE B N 1
ATOM 6553 C CA . ILE B 1 413 ? 2.895 9.367 15.688 1 98.25 413 ILE B CA 1
ATOM 6554 C C . ILE B 1 413 ? 1.558 10.086 15.539 1 98.25 413 ILE B C 1
ATOM 6556 O O . ILE B 1 413 ? 1.443 11.273 15.875 1 98.25 413 ILE B O 1
ATOM 6560 N N . TYR B 1 414 ? 0.617 9.383 15.047 1 98.56 414 TYR B N 1
ATOM 6561 C CA . TYR B 1 414 ? -0.675 9.961 14.703 1 98.56 414 TYR B CA 1
ATOM 6562 C C . TYR B 1 414 ? -1.808 9.25 15.43 1 98.56 414 TYR B C 1
ATOM 6564 O O . TYR B 1 414 ? -1.708 8.055 15.727 1 98.56 414 TYR B O 1
ATOM 6572 N N . THR B 1 415 ? -2.842 10.023 15.711 1 98.69 415 THR B N 1
ATOM 6573 C CA . THR B 1 415 ? -4.098 9.406 16.125 1 98.69 415 THR B CA 1
ATOM 6574 C C . THR B 1 415 ? -4.832 8.828 14.922 1 98.69 415 THR B C 1
ATOM 6576 O O . THR B 1 415 ? -4.969 9.492 13.891 1 98.69 415 THR B O 1
ATOM 6579 N N . LYS B 1 416 ? -5.254 7.594 15.023 1 98.38 416 LYS B N 1
ATOM 6580 C CA . LYS B 1 416 ? -5.969 6.887 13.961 1 98.38 416 LYS B CA 1
ATOM 6581 C C . LYS B 1 416 ? -7.426 7.328 13.898 1 98.38 416 LYS B C 1
ATOM 6583 O O . LYS B 1 416 ? -8.289 6.734 14.555 1 98.38 416 LYS B O 1
ATOM 6588 N N . VAL B 1 417 ? -7.754 8.148 13.008 1 98.62 417 VAL B N 1
ATOM 6589 C CA . VAL B 1 417 ? -9.062 8.797 12.938 1 98.62 417 VAL B CA 1
ATOM 6590 C C . VAL B 1 417 ? -10.148 7.75 12.703 1 98.62 417 VAL B C 1
ATOM 6592 O O . VAL B 1 417 ? -11.258 7.875 13.219 1 98.62 417 VAL B O 1
ATOM 6595 N N . ALA B 1 418 ? -9.836 6.711 12.008 1 98.12 418 ALA B N 1
ATOM 6596 C CA . ALA B 1 418 ? -10.797 5.668 11.664 1 98.12 418 ALA B CA 1
ATOM 6597 C C . ALA B 1 418 ? -11.477 5.113 12.914 1 98.12 418 ALA B C 1
ATOM 6599 O O . ALA B 1 418 ? -12.656 4.746 12.875 1 98.12 418 ALA B O 1
ATOM 6600 N N . ASN B 1 419 ? -10.797 5.113 14 1 97.88 419 ASN B N 1
ATOM 6601 C CA . ASN B 1 419 ? -11.32 4.535 15.234 1 97.88 419 ASN B CA 1
ATOM 6602 C C . ASN B 1 419 ? -12.266 5.496 15.953 1 97.88 419 ASN B C 1
ATOM 6604 O O . ASN B 1 419 ? -12.938 5.113 16.906 1 97.88 419 ASN B O 1
ATOM 6608 N N . PHE B 1 420 ? -12.383 6.691 15.469 1 98.12 420 PHE B N 1
ATOM 6609 C CA . PHE B 1 420 ? -13.125 7.719 16.188 1 98.12 420 PHE B CA 1
ATOM 6610 C C . PHE B 1 420 ? -14.266 8.266 15.336 1 98.12 420 PHE B C 1
ATOM 6612 O O . PHE B 1 420 ? -14.914 9.242 15.703 1 98.12 420 PHE B O 1
ATOM 6619 N N . LEU B 1 421 ? -14.492 7.641 14.227 1 98.06 421 LEU B N 1
ATOM 6620 C CA . LEU B 1 421 ? -15.445 8.172 13.258 1 98.06 421 LEU B CA 1
ATOM 6621 C C . LEU B 1 421 ? -16.844 8.211 13.852 1 98.06 421 LEU B C 1
ATOM 6623 O O . LEU B 1 421 ? -17.594 9.18 13.656 1 98.06 421 LEU B O 1
ATOM 6627 N N . LYS B 1 422 ? -17.234 7.191 14.555 1 96.75 422 LYS B N 1
ATOM 6628 C CA . LYS B 1 422 ? -18.562 7.18 15.172 1 96.75 422 LYS B CA 1
ATOM 6629 C C . LYS B 1 422 ? -18.688 8.297 16.203 1 96.75 422 LYS B C 1
ATOM 6631 O O . LYS B 1 422 ? -19.734 8.961 16.266 1 96.75 422 LYS B O 1
ATOM 6636 N N . TRP B 1 423 ? -17.703 8.492 16.984 1 96.62 423 TRP B N 1
ATOM 6637 C CA . TRP B 1 423 ? -17.703 9.562 17.969 1 96.62 423 TRP B CA 1
ATOM 6638 C C . TRP B 1 423 ? -17.812 10.93 17.297 1 96.62 423 TRP B C 1
ATOM 6640 O O . TRP B 1 423 ? -18.594 11.773 17.719 1 96.62 423 TRP B O 1
ATOM 6650 N N . ILE B 1 424 ? -17 11.148 16.266 1 97.44 424 ILE B N 1
ATOM 6651 C CA . ILE B 1 424 ? -17.016 12.414 15.531 1 97.44 424 ILE B CA 1
ATOM 6652 C C . ILE B 1 424 ? -18.422 12.68 14.984 1 97.44 424 ILE B C 1
ATOM 6654 O O . ILE B 1 424 ? -18.953 13.781 15.117 1 97.44 424 ILE B O 1
ATOM 6658 N N . GLU B 1 425 ? -18.969 11.672 14.398 1 94.88 425 GLU B N 1
ATOM 6659 C CA . GLU B 1 425 ? -20.312 11.805 13.828 1 94.88 425 GLU B CA 1
ATOM 6660 C C . GLU B 1 425 ? -21.328 12.195 14.898 1 94.88 425 GLU B C 1
ATOM 6662 O O . GLU B 1 425 ? -22.172 13.062 14.672 1 94.88 425 GLU B O 1
ATOM 6667 N N . THR B 1 426 ? -21.234 11.57 16 1 94.12 426 THR B N 1
ATOM 6668 C CA . THR B 1 426 ? -22.156 11.844 17.109 1 94.12 426 THR B CA 1
ATOM 6669 C C . THR B 1 426 ? -22 13.281 17.594 1 94.12 426 THR B C 1
ATOM 6671 O O . THR B 1 426 ? -22.984 14 17.766 1 94.12 426 THR B O 1
ATOM 6674 N N . VAL B 1 427 ? -20.797 13.727 17.766 1 93.88 427 VAL B N 1
ATOM 6675 C CA . VAL B 1 427 ? -20.531 15.07 18.281 1 93.88 427 VAL B CA 1
ATOM 6676 C C . VAL B 1 427 ? -21 16.109 17.266 1 93.88 427 VAL B C 1
ATOM 6678 O O . VAL B 1 427 ? -21.672 17.078 17.641 1 93.88 427 VAL B O 1
ATOM 6681 N N . VAL B 1 428 ? -20.703 15.914 16.031 1 92.12 428 VAL B N 1
ATOM 6682 C CA . VAL B 1 428 ? -21 16.906 15 1 92.12 428 VAL B CA 1
ATOM 6683 C C . VAL B 1 428 ? -22.516 17.031 14.82 1 92.12 428 VAL B C 1
ATOM 6685 O O . VAL B 1 428 ? -23.016 18.094 14.469 1 92.12 428 VAL B O 1
ATOM 6688 N N . LYS B 1 429 ? -23.219 15.969 15.102 1 89.31 429 LYS B N 1
ATOM 6689 C CA . LYS B 1 429 ? -24.656 15.977 14.922 1 89.31 429 LYS B CA 1
ATOM 6690 C C . LYS B 1 429 ? -25.375 16.5 16.172 1 89.31 429 LYS B C 1
ATOM 6692 O O . LYS B 1 429 ? -26.562 16.828 16.125 1 89.31 429 LYS B O 1
ATOM 6697 N N . THR B 1 430 ? -24.656 16.578 17.234 1 84.75 430 THR B N 1
ATOM 6698 C CA . THR B 1 430 ? -25.25 17.047 18.5 1 84.75 430 THR B CA 1
ATOM 6699 C C . THR B 1 430 ? -25.156 18.562 18.609 1 84.75 430 THR B C 1
ATOM 6701 O O . THR B 1 430 ? -24.078 19.141 18.453 1 84.75 430 THR B O 1
ATOM 6704 N N . PRO B 1 431 ? -26.312 19.156 18.875 1 79.5 431 PRO B N 1
ATOM 6705 C CA . PRO B 1 431 ? -26.25 20.609 19.094 1 79.5 431 PRO B CA 1
ATOM 6706 C C . PRO B 1 431 ? -25.359 21 20.266 1 79.5 431 PRO B C 1
ATOM 6708 O O . PRO B 1 431 ? -25.219 20.25 21.219 1 79.5 431 PRO B O 1
ATOM 6711 N N . VAL B 1 432 ? -24.766 22.156 20.156 1 77.25 432 VAL B N 1
ATOM 6712 C CA . VAL B 1 432 ? -23.766 22.625 21.109 1 77.25 432 VAL B CA 1
ATOM 6713 C C . VAL B 1 432 ? -24.359 22.609 22.516 1 77.25 432 VAL B C 1
ATOM 6715 O O . VAL B 1 432 ? -23.672 22.266 23.484 1 77.25 432 VAL B O 1
ATOM 6718 N N . GLU B 1 433 ? -25.656 22.953 22.625 1 74.75 433 GLU B N 1
ATOM 6719 C CA . GLU B 1 433 ? -26.328 23 23.922 1 74.75 433 GLU B CA 1
ATOM 6720 C C . GLU B 1 433 ? -26.391 21.609 24.547 1 74.75 433 GLU B C 1
ATOM 6722 O O . GLU B 1 433 ? -26.391 21.469 25.766 1 74.75 433 GLU B O 1
ATOM 6727 N N . GLY B 1 434 ? -26.359 20.562 23.688 1 68.69 434 GLY B N 1
ATOM 6728 C CA . GLY B 1 434 ? -26.516 19.188 24.141 1 68.69 434 GLY B CA 1
ATOM 6729 C C . GLY B 1 434 ? -25.188 18.5 24.375 1 68.69 434 GLY B C 1
ATOM 6730 O O . GLY B 1 434 ? -25.141 17.359 24.859 1 68.69 434 GLY B O 1
ATOM 6731 N N . LEU B 1 435 ? -24.141 19.172 24.078 1 74.44 435 LEU B N 1
ATOM 6732 C CA . LEU B 1 435 ? -22.828 18.531 24.109 1 74.44 435 LEU B CA 1
ATOM 6733 C C . LEU B 1 435 ? -22.406 18.25 25.531 1 74.44 435 LEU B C 1
ATOM 6735 O O . LEU B 1 435 ? -21.609 17.344 25.781 1 74.44 435 LEU B O 1
ATOM 6739 N N . SER B 1 436 ? -22.906 19.016 26.453 1 66.81 436 SER B N 1
ATOM 6740 C CA . SER B 1 436 ? -22.562 18.781 27.844 1 66.81 436 SER B CA 1
ATOM 6741 C C . SER B 1 436 ? -23.062 17.406 28.312 1 66.81 436 SER B C 1
ATOM 6743 O O . SER B 1 436 ? -22.547 16.859 29.297 1 66.81 436 SER B O 1
ATOM 6745 N N . ASN B 1 437 ? -24.078 16.844 27.578 1 55.47 437 ASN B N 1
ATOM 6746 C CA . ASN B 1 437 ? -24.688 15.578 27.969 1 55.47 437 ASN B CA 1
ATOM 6747 C C . ASN B 1 437 ? -23.969 14.391 27.328 1 55.47 437 ASN B C 1
ATOM 6749 O O . ASN B 1 437 ? -24.297 13.242 27.594 1 55.47 437 ASN B O 1
ATOM 6753 N N . ILE B 1 438 ? -23.344 14.656 26.359 1 54.88 438 ILE B N 1
ATOM 6754 C CA . ILE B 1 438 ? -22.672 13.523 25.734 1 54.88 438 ILE B CA 1
ATOM 6755 C C . ILE B 1 438 ? -21.734 12.875 26.766 1 54.88 438 ILE B C 1
ATOM 6757 O O . ILE B 1 438 ? -20.906 13.555 27.375 1 54.88 438 ILE B O 1
ATOM 6761 N N . SER B 1 439 ? -22.125 11.719 27.391 1 45.16 439 SER B N 1
ATOM 6762 C CA . SER B 1 439 ? -21.438 10.875 28.344 1 45.16 439 SER B CA 1
ATOM 6763 C C . SER B 1 439 ? -20 10.609 27.922 1 45.16 439 SER B C 1
ATOM 6765 O O . SER B 1 439 ? -19.734 10.281 26.766 1 45.16 439 SER B O 1
ATOM 6767 N N . GLY B 1 440 ? -18.859 10.969 28.906 1 45.41 440 GLY B N 1
ATOM 6768 C CA . GLY B 1 440 ? -17.453 10.625 28.875 1 45.41 440 GLY B CA 1
ATOM 6769 C C . GLY B 1 440 ? -16.578 11.734 28.328 1 45.41 440 GLY B C 1
ATOM 6770 O O . GLY B 1 440 ? -15.359 11.57 28.203 1 45.41 440 GLY B O 1
ATOM 6771 N N . SER B 1 441 ? -17.266 12.641 27.609 1 50.38 441 SER B N 1
ATOM 6772 C CA . SER B 1 441 ? -16.391 13.703 27.125 1 50.38 441 SER B CA 1
ATOM 6773 C C . SER B 1 441 ? -16.25 14.828 28.141 1 50.38 441 SER B C 1
ATOM 6775 O O . SER B 1 441 ? -17.219 15.516 28.453 1 50.38 441 SER B O 1
ATOM 6777 N N . PRO B 1 442 ? -15.367 14.742 28.984 1 46.31 442 PRO B N 1
ATOM 6778 C CA . PRO B 1 442 ? -15.367 15.828 29.969 1 46.31 442 PRO B CA 1
ATOM 6779 C C . PRO B 1 442 ? -15.82 17.156 29.359 1 46.31 442 PRO B C 1
ATOM 6781 O O . PRO B 1 442 ? -16.75 17.781 29.875 1 46.31 442 PRO B O 1
ATOM 6784 N N . VAL B 1 443 ? -14.766 18.109 29.047 1 49.59 443 VAL B N 1
ATOM 6785 C CA . VAL B 1 443 ? -14.781 19.562 29.234 1 49.59 443 VAL B CA 1
ATOM 6786 C C . VAL B 1 443 ? -15.445 20.234 28.031 1 49.59 443 VAL B C 1
ATOM 6788 O O . VAL B 1 443 ? -14.891 20.266 26.938 1 49.59 443 VAL B O 1
ATOM 6791 N N . VAL B 1 444 ? -16.797 19.969 27.844 1 52.72 444 VAL B N 1
ATOM 6792 C CA . VAL B 1 444 ? -17.469 20.875 26.922 1 52.72 444 VAL B CA 1
ATOM 6793 C C . VAL B 1 444 ? -17.594 22.266 27.562 1 52.72 444 VAL B C 1
ATOM 6795 O O . VAL B 1 444 ? -18.109 22.391 28.672 1 52.72 444 VAL B O 1
ATOM 6798 N N . PHE B 1 445 ? -16.672 23.234 27.391 1 50.22 445 PHE B N 1
ATOM 6799 C CA . PHE B 1 445 ? -16.906 24.594 27.875 1 50.22 445 PHE B CA 1
ATOM 6800 C C . PHE B 1 445 ? -17.688 25.406 26.859 1 50.22 445 PHE B C 1
ATOM 6802 O O . PHE B 1 445 ? -17.359 25.391 25.656 1 50.22 445 PHE B O 1
ATOM 6809 N N . THR B 1 446 ? -19.047 25.422 26.984 1 47.53 446 THR B N 1
ATOM 6810 C CA . THR B 1 446 ? -19.859 26.25 26.109 1 47.53 446 THR B CA 1
ATOM 6811 C C . THR B 1 446 ? -19.766 27.719 26.516 1 47.53 446 THR B C 1
ATOM 6813 O O . THR B 1 446 ? -19.656 28.031 27.703 1 47.53 446 THR B O 1
ATOM 6816 N N . ARG B 1 447 ? -19.266 28.5 25.594 1 44.94 447 ARG B N 1
ATOM 6817 C CA . ARG B 1 447 ? -19.391 29.938 25.844 1 44.94 447 ARG B CA 1
ATOM 6818 C C . ARG B 1 447 ? -20.844 30.312 26.141 1 44.94 447 ARG B C 1
ATOM 6820 O O . ARG B 1 447 ? -21.75 29.969 25.375 1 44.94 447 ARG B O 1
ATOM 6827 N N . GLY B 1 448 ? -21.328 30.359 27.5 1 37.12 448 GLY B N 1
ATOM 6828 C CA . GLY B 1 448 ? -22.562 31.047 27.828 1 37.12 448 GLY B CA 1
ATOM 6829 C C . GLY B 1 448 ? -22.656 32.438 27.25 1 37.12 448 GLY B C 1
ATOM 6830 O O . GLY B 1 448 ? -21.641 33.094 27 1 37.12 448 GLY B O 1
#

Nearest PDB structures (foldseek):
  1ym0-assembly1_A  TM=8.714E-01  e=1.301E-20  Eisenia fetida
  4q7y-assembly1_A  TM=8.396E-01  e=1.653E-18  Homo sapiens
  4d9q-assembly1_A  TM=8.150E-01  e=3.722E-17  Macaca mulatta
  2xwb-assembly1_J  TM=8.161E-01  e=5.573E-17  Homo sapiens
  2xwa-assembly2_B  TM=8.229E-01  e=1.180E-16  Homo sapiens

Foldseek 3Di:
DDDDPDDDDDPDPDDDDDDDDDPPDDPDDDPPCPVPPPPPVVVVVVVLVVCCCCPVVVHPDALVRLCVSVVDPVVSVVCQVVSQSHQVPSPLQAPPPWHWDDDDRDIATDAPPQFDDRRSPRGNLLVCQCLPLRNLAQAHWDPPDSHIAHDDDPQWDADPVRRYTHGNDQFAAQFQNDDQDPVQVPPPDFFHPQLRQQQKKFKDFQNAGAAIWGDAPPQKTKFFQLLCPPHDQQRIKIWGSDFFPVDDPPPIDIFRWQWKWQFLPQDNVQRPSGMMMTGTPDDDDDDSRHHGHAAGALSCLVRPQLPDFWKKWKAQFQSHFSPADDPPPDDDPDGGRGITMDIKGWDDPVVCCVWFVGDADPQKTKIHDLDDAAWEAAGNGGTFIWTDGSRGIHTQWGFDRNNTGDRDGTMGMTGGCSVCVVVVVVQSPDDLVCNPVPPSTPDTPGPD/DDDDPPPDPDDDDPPDDDDDDDDDDDDDDDPPCPPPPPPPVVVVVVVLVVCCCCPVVVHPDALVVLCVSVVDPVVSVVCQVVSQSHQVPSPPQAPPPWHWDDDDRDIATHAPPQFDDRRSPRGNLQVCQCLPLRNLAQAHWDPPDSHIAHDDDPQWDADPVRRYTHGNDQFAAQFQNDDQDPVQVPPPDFFHPQLRQQQKKFKDFQNAGAAIWGDAPPQKTKFFQLLCPPHDLQRIKIWGSDFFPVDDPPPIDIFRWQWKWQFLPQDPVQRASGMMMTGTPDDDDDDSRHHGHAAGALSCLVRPQLPDFWKKWKAQFQSHFSPADDPPPDDDPDGGRGITMDIKGWDDPVVCCVWFVGDADPQKTKIHDLDDAAWEAAGNGGTFIWTDGSNGIHTQWGFDRNNTGDRDGTMGMTGGCSVCVVVVVVQSPDDLVCNPVPPSGPDTPGPD

Solvent-accessible surface area (backbone atoms only — not comparable to full-atom values): 48721 Å² total; per-residue (Å²): 139,87,74,92,71,87,82,82,84,77,82,78,82,80,82,90,81,92,80,86,86,80,81,79,80,79,80,72,79,86,74,77,80,75,76,74,77,81,63,72,68,51,57,60,49,50,54,43,47,55,46,39,44,46,45,48,68,72,33,82,51,41,65,65,56,41,30,66,64,53,75,33,73,66,58,25,50,55,45,57,72,65,46,76,74,50,56,70,44,62,57,56,71,19,32,84,78,16,45,49,41,76,52,93,92,44,68,48,36,28,36,27,88,53,32,36,63,77,35,16,74,30,43,48,68,61,59,43,29,45,78,50,72,35,53,64,21,41,67,36,52,44,58,92,58,92,55,64,46,52,49,50,58,82,45,38,38,69,35,93,83,54,28,45,60,40,71,75,46,95,67,29,48,19,51,64,74,60,76,84,47,74,70,57,67,61,52,68,70,38,62,43,51,91,36,69,59,22,24,47,28,37,33,28,49,78,88,35,67,31,19,24,14,29,30,32,74,92,31,29,31,40,28,23,23,71,62,53,59,98,57,65,52,84,45,34,33,41,32,31,26,69,49,31,78,82,48,88,78,71,65,56,44,80,32,50,44,37,33,37,44,35,46,53,69,46,33,93,82,78,51,40,46,34,32,23,41,35,31,43,60,57,82,70,75,72,44,63,32,30,19,24,36,28,76,60,52,55,66,46,37,73,58,54,55,68,45,47,57,58,30,36,37,39,33,31,37,64,53,9,21,40,81,43,74,73,74,68,89,56,92,68,42,72,66,58,46,48,33,24,33,44,80,26,31,74,38,57,65,68,57,39,32,70,39,36,71,47,87,75,51,95,49,40,50,33,36,31,35,93,46,59,81,42,72,10,17,50,25,20,14,9,6,36,27,34,35,74,45,84,81,35,28,24,51,48,28,28,26,32,62,31,74,52,35,69,47,41,6,54,31,38,36,22,26,37,39,58,82,41,47,69,58,51,53,52,54,74,70,42,52,75,87,52,45,72,66,47,83,62,33,73,65,48,49,62,70,126,140,84,85,76,82,70,84,71,88,74,86,88,77,89,75,86,76,87,77,84,85,76,89,78,84,91,91,82,84,86,74,79,76,74,77,77,75,80,62,71,69,51,57,59,49,51,52,41,46,53,47,39,44,47,46,48,68,72,32,80,46,40,60,65,56,43,30,64,62,52,74,34,73,66,58,27,49,53,44,57,72,65,46,76,72,48,56,71,43,59,54,58,71,20,31,83,79,16,43,48,41,73,52,94,93,44,68,48,36,29,36,28,89,53,33,35,64,75,36,17,74,30,44,49,67,62,59,42,29,45,78,48,74,36,53,65,22,42,69,35,52,44,60,93,59,92,54,64,45,52,50,49,57,83,46,38,38,69,34,94,83,53,27,44,59,41,70,74,47,95,66,29,48,20,51,64,74,60,78,86,46,76,70,56,66,60,51,68,69,39,62,42,51,90,36,68,58,21,24,47,28,37,33,28,49,79,88,37,67,30,20,24,14,30,30,32,74,91,31,29,33,39,29,22,23,74,62,54,60,98,57,65,53,84,44,33,34,40,33,32,28,70,46,32,79,81,50,88,77,71,64,56,44,79,32,50,45,36,34,37,44,34,47,54,67,45,34,92,84,77,50,40,47,33,33,24,39,35,29,44,59,55,83,67,74,71,46,62,33,30,19,25,36,29,77,61,53,54,66,46,38,73,57,54,56,68,45,47,57,58,30,36,37,41,31,32,38,65,54,10,22,40,80,43,76,73,74,68,87,57,92,66,40,72,66,58,46,48,33,25,32,42,80,27,31,74,37,58,65,72,57,40,31,71,39,35,71,46,88,75,51,94,48,39,49,34,37,31,36,92,46,59,81,43,72,11,18,49,25,20,14,9,6,36,28,34,33,73,43,83,79,34,27,26,51,47,27,27,27,32,63,31,75,51,34,68,46,42,5,54,33,38,37,22,25,37,39,58,81,40,45,68,59,52,53,51,55,73,70,43,52,77,88,52,44,72,65,48,83,63,33,73,63,48,49,62,72,126

Sequence (896 aa):
MNTCAVVLLCVLLIFHGSTGVFLNLDKDGASSVLRRVRRANSFLEEMKRGNLERECIEEICDYEEAREVFEDDTKTKQFWLSYSAKEPCLSNPCKHNGTCVYLASTYYCLCPEGFEGKYCEKGFEETLKCVHVNGGCEQFCEAPGPRRSCRCATGYTLGADGTSCVAQVEYPCGKIPLQTTSTDRSAGGTRCPRGHCPWQALIDYNGESVCGGALLDGGWVVTAAHCVHQKDLKRFKVITGDHDLDVLDGPEEAYDVSAVVIHESYDPVSLDGDLALLKLHAELKRSAYAVPVCLPTAQLAQVELVAVRFHTLSGWSKRTGGHNTHPSRGLSAPSSGALQRLSVPLVPTDQCVSSSRVNITANMFCAGYVAGEHESCRGHDGSPLVTRYEGTSFLTGVVSWGKGCHRPGYYGIYTKVANFLKWIETVVKTPVEGLSNISGSPVVFTRGMNTCAVVLLCVLLIFHGSTGVFLNLDKDGASSVLRRVRRANSFLEEMKRGNLERECIEEICDYEEAREVFEDDTKTKQFWLSYSAKEPCLSNPCKHNGTCVYLASTYYCLCPEGFEGKYCEKGFEETLKCVHVNGGCEQFCEAPGPRRSCRCATGYTLGADGTSCVAQVEYPCGKIPLQTTSTDRSAGGTRCPRGHCPWQALIDYNGESVCGGALLDGGWVVTAAHCVHQKDLKRFKVITGDHDLDVLDGPEEAYDVSAVVIHESYDPVSLDGDLALLKLHAELKRSAYAVPVCLPTAQLAQVELVAVRFHTLSGWSKRTGGHNTHPSRGLSAPSSGALQRLSVPLVPTDQCVSSSRVNITANMFCAGYVAGEHESCRGHDGSPLVTRYEGTSFLTGVVSWGKGCHRPGYYGIYTKVANFLKWIETVVKTPVEGLSNISGSPVVFTRG

Radius of gyration: 42.21 Å; Cα contacts (8 Å, |Δi|>4): 1906; chains: 2; bounding box: 185×107×80 Å

pLDDT: mean 79.22, std 24.09, range [17.27, 98.94]

Organism: NCBI:txid58324